Protein 4A6R (pdb70)

Sequence (845 aa):
RVMTRGEGVYLWDSEGNKIIDGMAGLWCVNVGYGRKDFAEAARRQMMEELPFYNTFFKTTHPAVVELSSLLAEVTPAGFDRVFYTNSGSESVDTMIRMVRRYWDVQGKPEKKTLIGRWNGYHGSTIGGASLGGMKYMHDLPIPGMAHIEQPWWYKHGKDDMTPDEFGVVAARWLEEEKILEIGADDKVAAFVGEPIQGAGGVIVPPATYWPEIERICRKYDDVLLVADEVICGFGRTGEWFGHQHFGFQPDLFTAAKGLSSGYLPIGAVFVGKRVAEGLIAGGDFNHGFTYSGHPVCAAVAHANVAALRDEGIVQRVKDDIGPYMQKRWRETFSRFEHVDDVRGVVGMVQAFTLVKNKAKRELFPDFGEIGTLCRDIFFRNNLIMRACGDHIVSAPPLVMTRAEVDEMLAVAERCLEEFEQTLKARGLARVMTRGEGVYLWDSEGNKIIDGMAGLWCVNVGYGRKDFAEAARRQMMEELPFYNTFFKTTHPAVVELSSLLAEVTPAGFDRVVFYTNSGSESVDTMIRRMVVRRYWDVQGKPEKKTLIGRWNGYHGSTIGGASLGGMKYMHLPIPGMAHIEQPWWYKHGKDMTPDEFGVVAARRWLEEKILEIGADKVAAFVGEPIQGAGGVIVPPATYWPEEIERICRKYDVLLVADEVICGFGRTGEWFGHQHFGFQPDLFTAAKGLSSGYLPIGAVFVGKRVAEGLIAGGDFNHGFTYSGHPVCAAVAHANVAALRDEGIVQRVKDDIGPYMQKRWRETFSRFEHVDDVRGVGMVQAFTLVKNKAKRELFPDFGEIGTLCRDIFFRNNLIMRACGDHIVSAPPLVMTRAEVDEMLAVAERCLLEEFEQTLLKARGLA

CATH classification: 3.90.1150.10 (+1 more: 3.40.640.10)

Radius of gyration: 27.61 Å; Cα contacts (8 Å, |Δi|>4): 1985; chains: 2; bounding box: 58×67×81 Å

Secondary structure (DSSP, 8-state):
--EEEEEBTEEEETT--EEEETTHHHHT-TT-B--HHHHHHHHHHHHH-S---TTSSSPPHHHHHHHHHHHHHSPTT--EEEEESSHHHHHHHHHHHHHHHHHHTT-TT--EEEEETT----SSHHHHHHS--TTT---SPSSEEEE----HHHH-TT--HHHHHHHHHHHHHHHHHHH-GGGEEEEEE-SSBTTTT-B---TTHHHHHHHHHHHTT-EEEEE-TTTTTTTTSSSSHHHHHT---SEEEE-GGGGTTSS--EEEEE-HHHHHHHHHH-TTHHHHHH-S-HHHHHHHHHHHHHHHHT-HHHHIIIIIHHHHHHHHHHHHTT-TTEEEEEEETTEEEEEE-SBTTTTBPPSSTTHHHHHHHHHHHHTTEE-EEETTEEEE---TT--HHHHHHHHHHHHHHHHHHHHHHHHTT--/--EEEEEBTEEEETT--EEEETTHHHHT-TT-B--HHHHHHHHHHHHH-S---TTSSS--HHHHHHHHHHHHHSPTT--EEEEESSHHHHHHHHHHHHHHHHHHTT-TT--EEEEETT----SSHHHHHHS--TTT--PPSSEEEE----HHHH-TT--HHHHHHHHHHHHHHHHHHH-GGGEEEEEE-SSBTTTT-BPPPTTHHHHHHHHHHHTT-EEEEE-TTTTTTTTSSSSHHHHHT---SEEEE-GGGGTTSS--EEEEE-HHHHHHHHHH-TTHHHHHH-S-HHHHHHHHHHHHHHHHT-HHHHIIIIIHHHHHHHHHHHHTT-TTEEEEEEETTEEEEEE-SBTTTTBPPSSTTHHHHHHHHHHHHTTEE-EEETTEEEE---TT--HHHHHHHHHHHHHHHHHHHHHHHHTT--

Nearest PDB structures (foldseek):
  4a6r-assembly1_A  TM=1.002E+00  e=8.360E-85  Chromobacterium violaceum
  4a6r-assembly1_B  TM=1.002E+00  e=2.087E-82  Chromobacterium violaceum
  7q9z-assembly1_BBB  TM=1.001E+00  e=1.764E-80  Chromobacterium violaceum ATCC 12472
  4a72-assembly1_A  TM=1.001E+00  e=4.194E-80  Chromobacterium violaceum
  6s4g-assembly1_B  TM=9.818E-01  e=9.917E-78  Chromobacterium violaceum ATCC 12472

InterPro domains:
  IPR005814 Aminotransferase class-III [PF00202] (34-445)
  IPR005814 Aminotransferase class-III [PIRSF000521] (37-448)
  IPR005814 Aminotransferase class-III [cd00610] (10-446)
  IPR015421 Pyridoxal phosphate-dependent transferase, major domain [G3DSA:3.40.640.10] (68-342)
  IPR015422 Pyridoxal phosphate-dependent transferase, small domain [G3DSA:3.90.1150.10] (18-446)
  IPR015424 Pyridoxal phosphate-dependent transferase [SSF53383] (8-448)
  IPR049704 Aminotransferases class-III pyridoxal-phosphate attachment site [PS00600] (256-293)

B-factor: mean 16.24, std 8.75, range [4.4, 64.21]

Organism: Chromobacterium violaceum (strain ATCC 12472 / DSM 30191 / JCM 1249 / CCUG 213 / NBRC 12614 / NCIMB 9131 / NCTC 9757 / MK) (NCBI:txid243365)

Structure (mmCIF, N/CA/C/O backbone):
data_4A6R
#
_entry.id   4A6R
#
_cell.length_a   58.590
_cell.length_b   61.870
_cell.length_c   63.540
_cell.angle_alpha   108.03
_cell.angle_beta   87.31
_cell.angle_gamma   105.16
#
_symmetry.space_group_name_H-M   'P 1'
#
loop_
_entity.id
_entity.type
_entity.pdbx_description
1 polymer 'OMEGA TRANSAMINASE'
2 non-polymer 'POLYACRYLIC ACID'
3 water water
#
loop_
_atom_site.group_PDB
_atom_site.id
_atom_site.type_symbol
_atom_site.label_atom_id
_atom_site.label_alt_id
_atom_site.label_comp_id
_atom_site.label_asym_id
_atom_site.label_entity_id
_atom_site.label_seq_id
_atom_site.pdbx_PDB_ins_code
_atom_site.Cartn_x
_atom_site.Cartn_y
_atom_site.Cartn_z
_atom_site.occupancy
_atom_site.B_iso_or_equiv
_atom_site.auth_seq_id
_atom_site.auth_comp_id
_atom_site.auth_asym_id
_atom_site.auth_atom_id
_atom_site.pdbx_PDB_model_num
ATOM 1 N N . ARG A 1 34 ? 43.007 17.875 -4.250 1.00 35.63 34 ARG A N 1
ATOM 2 C CA . ARG A 1 34 ? 41.621 18.286 -4.465 1.00 34.98 34 ARG A CA 1
ATOM 3 C C . ARG A 1 34 ? 41.039 18.928 -3.207 1.00 34.75 34 ARG A C 1
ATOM 4 O O . ARG A 1 34 ? 40.882 18.274 -2.172 1.00 34.26 34 ARG A O 1
ATOM 12 N N . VAL A 1 35 ? 40.708 20.148 -3.265 1.00 34.46 35 VAL A N 1
ATOM 13 C CA . VAL A 1 35 ? 40.265 20.871 -2.078 1.00 33.91 35 VAL A CA 1
ATOM 14 C C . VAL A 1 35 ? 38.894 21.529 -2.243 1.00 32.42 35 VAL A C 1
ATOM 15 O O . VAL A 1 35 ? 38.499 21.940 -3.334 1.00 32.74 35 VAL A O 1
ATOM 19 N N . MET A 1 36 ? 38.200 21.615 -1.167 1.00 31.85 36 MET A N 1
ATOM 20 C CA . MET A 1 36 ? 36.902 22.267 -1.110 1.00 30.89 36 MET A CA 1
ATOM 21 C C . MET A 1 36 ? 37.084 23.780 -1.073 1.00 30.85 36 MET A C 1
ATOM 22 O O . MET A 1 36 ? 37.902 24.295 -0.311 1.00 30.51 36 MET A O 1
ATOM 27 N N . THR A 1 37 ? 36.307 24.484 -1.888 1.00 30.77 37 THR A N 1
ATOM 28 C CA . THR A 1 37 ? 36.428 25.927 -2.001 1.00 32.40 37 THR A CA 1
ATOM 29 C C . THR A 1 37 ? 35.223 26.681 -1.446 1.00 30.97 37 THR A C 1
ATOM 30 O O . THR A 1 37 ? 35.348 27.801 -0.958 1.00 32.03 37 THR A O 1
ATOM 34 N N . ARG A 1 38 ? 34.051 26.073 -1.509 1.00 29.61 38 ARG A N 1
ATOM 35 C CA . ARG A 1 38 ? 32.845 26.830 -1.277 1.00 29.02 38 ARG A CA 1
ATOM 36 C C . ARG A 1 38 ? 31.673 25.883 -1.090 1.00 25.29 38 ARG A C 1
ATOM 37 O O . ARG A 1 38 ? 31.685 24.783 -1.617 1.00 24.48 38 ARG A O 1
ATOM 45 N N . GLY A 1 39 ? 30.691 26.314 -0.310 1.00 23.53 39 GLY A N 1
ATOM 46 C CA . GLY A 1 39 ? 29.430 25.604 -0.188 1.00 22.07 39 GLY A CA 1
ATOM 47 C C . GLY A 1 39 ? 28.277 26.579 -0.329 1.00 20.99 39 GLY A C 1
ATOM 48 O O . GLY A 1 39 ? 28.344 27.697 0.178 1.00 21.58 39 GLY A O 1
ATOM 49 N N . GLU A 1 40 ? 27.223 26.169 -1.023 1.00 20.31 40 GLU A N 1
ATOM 50 C CA . GLU A 1 40 ? 26.024 26.984 -1.119 1.00 21.63 40 GLU A CA 1
ATOM 51 C C . GLU A 1 40 ? 24.821 26.078 -1.283 1.00 19.60 40 GLU A C 1
ATOM 52 O O . GLU A 1 40 ? 24.802 25.218 -2.163 1.00 20.16 40 GLU A O 1
ATOM 58 N N . GLY A 1 41 ? 23.823 26.275 -0.429 1.00 18.17 41 GLY A N 1
ATOM 59 C CA . GLY A 1 41 ? 22.628 25.456 -0.438 1.00 16.52 41 GLY A CA 1
ATOM 60 C C . GLY A 1 41 ? 22.933 23.994 -0.156 1.00 15.51 41 GLY A C 1
ATOM 61 O O . GLY A 1 41 ? 23.394 23.656 0.923 1.00 15.54 41 GLY A O 1
ATOM 62 N N . VAL A 1 42 ? 22.687 23.132 -1.134 1.00 15.58 42 VAL A N 1
ATOM 63 C CA . VAL A 1 42 ? 22.971 21.714 -0.987 1.00 15.47 42 VAL A CA 1
ATOM 64 C C . VAL A 1 42 ? 24.256 21.281 -1.681 1.00 14.89 42 VAL A C 1
ATOM 65 O O . VAL A 1 42 ? 24.589 20.087 -1.686 1.00 15.38 42 VAL A O 1
ATOM 69 N N . TYR A 1 43 ? 24.987 22.242 -2.238 1.00 15.27 43 TYR A N 1
ATOM 70 C CA . TYR A 1 43 ? 26.158 21.950 -3.051 1.00 15.80 43 TYR A CA 1
ATOM 71 C C . TYR A 1 43 ? 27.482 22.363 -2.403 1.00 16.03 43 TYR A C 1
ATOM 72 O O . TYR A 1 43 ? 27.569 23.367 -1.679 1.00 15.75 43 TYR A O 1
ATOM 81 N N . LEU A 1 44 ? 28.513 21.571 -2.687 1.00 17.41 44 LEU A N 1
ATOM 82 C CA . LEU A 1 44 ? 29.901 21.918 -2.404 1.00 18.95 44 LEU A CA 1
ATOM 83 C C . LEU A 1 44 ? 30.613 22.079 -3.738 1.00 20.45 44 LEU A C 1
ATOM 84 O O . LEU A 1 44 ? 30.211 21.460 -4.726 1.00 20.81 44 LEU A O 1
ATOM 89 N N . TRP A 1 45 ? 31.644 22.920 -3.776 1.00 22.24 45 TRP A N 1
ATOM 90 C CA . TRP A 1 45 ? 32.494 23.033 -4.956 1.00 25.58 45 TRP A CA 1
ATOM 91 C C . TRP A 1 45 ? 33.931 22.781 -4.584 1.00 28.04 45 TRP A C 1
ATOM 92 O O . TRP A 1 45 ? 34.357 23.117 -3.479 1.00 27.81 45 TRP A O 1
ATOM 103 N N . ASP A 1 46 ? 34.678 22.202 -5.519 1.00 31.16 46 ASP A N 1
ATOM 104 C CA . ASP A 1 46 ? 36.096 21.949 -5.311 1.00 33.90 46 ASP A CA 1
ATOM 105 C C . ASP A 1 46 ? 36.962 22.848 -6.195 1.00 35.77 46 ASP A C 1
ATOM 106 O O . ASP A 1 46 ? 36.457 23.630 -7.004 1.00 34.88 46 ASP A O 1
ATOM 111 N N . SER A 1 47 ? 38.272 22.735 -6.016 1.00 38.15 47 SER A N 1
ATOM 112 C CA . SER A 1 47 ? 39.225 23.583 -6.720 1.00 40.57 47 SER A CA 1
ATOM 113 C C . SER A 1 47 ? 39.272 23.288 -8.220 1.00 42.17 47 SER A C 1
ATOM 114 O O . SER A 1 47 ? 39.839 24.067 -8.993 1.00 42.74 47 SER A O 1
ATOM 117 N N . GLU A 1 48 ? 38.682 22.169 -8.633 1.00 43.15 48 GLU A N 1
ATOM 118 C CA . GLU A 1 48 ? 38.651 21.804 -10.048 1.00 43.44 48 GLU A CA 1
ATOM 119 C C . GLU A 1 48 ? 37.344 22.233 -10.719 1.00 41.84 48 GLU A C 1
ATOM 120 O O . GLU A 1 48 ? 37.147 21.997 -11.912 1.00 42.17 48 GLU A O 1
ATOM 126 N N . GLY A 1 49 ? 36.456 22.865 -9.955 1.00 39.75 49 GLY A N 1
ATOM 127 C CA . GLY A 1 49 ? 35.227 23.410 -10.506 1.00 38.12 49 GLY A CA 1
ATOM 128 C C . GLY A 1 49 ? 34.041 22.458 -10.449 1.00 36.40 49 GLY A C 1
ATOM 129 O O . GLY A 1 49 ? 32.940 22.792 -10.889 1.00 36.36 49 GLY A O 1
ATOM 130 N N . ASN A 1 50 ? 34.256 21.268 -9.903 1.00 34.31 50 ASN A N 1
ATOM 131 C CA . ASN A 1 50 ? 33.175 20.299 -9.799 1.00 33.56 50 ASN A CA 1
ATOM 132 C C . ASN A 1 50 ? 32.157 20.691 -8.739 1.00 30.75 50 ASN A C 1
ATOM 133 O O . ASN A 1 50 ? 32.510 21.130 -7.641 1.00 30.86 50 ASN A O 1
ATOM 138 N N . LYS A 1 51 ? 30.890 20.523 -9.089 1.00 28.23 51 LYS A N 1
ATOM 139 C CA . LYS A 1 51 ? 29.787 20.738 -8.169 1.00 25.62 51 LYS A CA 1
ATOM 140 C C . LYS A 1 51 ? 29.409 19.396 -7.569 1.00 22.33 51 LYS A C 1
ATOM 141 O O . LYS A 1 51 ? 29.165 18.427 -8.305 1.00 22.81 51 LYS A O 1
ATOM 147 N N . ILE A 1 52 ? 29.348 19.342 -6.241 1.00 20.22 52 ILE A N 1
ATOM 148 C CA . ILE A 1 52 ? 29.080 18.099 -5.518 1.00 19.25 52 ILE A CA 1
ATOM 149 C C . ILE A 1 52 ? 27.783 18.236 -4.737 1.00 16.80 52 ILE A C 1
ATOM 150 O O . ILE A 1 52 ? 27.572 19.231 -4.056 1.00 16.37 52 ILE A O 1
ATOM 155 N N . ILE A 1 53 ? 26.909 17.243 -4.835 1.00 15.20 53 ILE A N 1
ATOM 156 C CA . ILE A 1 53 ? 25.677 17.251 -4.072 1.00 15.13 53 ILE A CA 1
ATOM 157 C C . ILE A 1 53 ? 25.963 16.671 -2.708 1.00 14.15 53 ILE A C 1
ATOM 158 O O . ILE A 1 53 ? 26.358 15.510 -2.598 1.00 14.21 53 ILE A O 1
ATOM 163 N N . ASP A 1 54 ? 25.787 17.468 -1.661 1.00 13.09 54 ASP A N 1
ATOM 164 C CA . ASP A 1 54 ? 25.988 16.935 -0.319 1.00 12.04 54 ASP A CA 1
ATOM 165 C C . ASP A 1 54 ? 24.708 16.329 0.228 1.00 11.84 54 ASP A C 1
ATOM 166 O O . ASP A 1 54 ? 23.910 16.991 0.924 1.00 12.43 54 ASP A O 1
ATOM 171 N N . GLY A 1 55 ? 24.534 15.053 -0.084 1.00 12.31 55 GLY A N 1
ATOM 172 C CA . GLY A 1 55 ? 23.378 14.306 0.364 1.00 12.23 55 GLY A CA 1
ATOM 173 C C . GLY A 1 55 ? 23.397 13.915 1.830 1.00 9.79 55 GLY A C 1
ATOM 174 O O . GLY A 1 55 ? 22.501 13.186 2.258 1.00 10.73 55 GLY A O 1
ATOM 175 N N . MET A 1 56 ? 24.383 14.399 2.603 1.00 10.32 56 MET A N 1
ATOM 176 C CA . MET A 1 56 ? 24.487 14.092 4.032 1.00 9.92 56 MET A CA 1
ATOM 177 C C . MET A 1 56 ? 24.535 15.345 4.914 1.00 9.47 56 MET A C 1
ATOM 178 O O . MET A 1 56 ? 24.634 15.217 6.146 1.00 10.64 56 MET A O 1
ATOM 183 N N . ALA A 1 57 ? 24.433 16.531 4.308 1.00 11.01 57 ALA A N 1
ATOM 184 C CA . ALA A 1 57 ? 24.437 17.785 5.062 1.00 10.51 57 ALA A CA 1
ATOM 185 C C . ALA A 1 57 ? 25.576 17.820 6.081 1.00 10.44 57 ALA A C 1
ATOM 186 O O . ALA A 1 57 ? 25.361 18.009 7.275 1.00 10.57 57 ALA A O 1
ATOM 188 N N . GLY A 1 58 ? 26.798 17.679 5.593 1.00 11.54 58 GLY A N 1
ATOM 189 C CA . GLY A 1 58 ? 27.954 17.664 6.467 1.00 12.74 58 GLY A CA 1
ATOM 190 C C . GLY A 1 58 ? 27.902 16.404 7.298 1.00 14.02 58 GLY A C 1
ATOM 191 O O . GLY A 1 58 ? 27.847 15.301 6.749 1.00 14.98 58 GLY A O 1
ATOM 192 N N . LEU A 1 59 ? 27.878 16.554 8.619 1.00 14.94 59 LEU A N 1
ATOM 193 C CA . LEU A 1 59 ? 27.709 15.407 9.501 1.00 16.12 59 LEU A CA 1
ATOM 194 C C . LEU A 1 59 ? 26.250 15.315 9.956 1.00 14.31 59 LEU A C 1
ATOM 195 O O . LEU A 1 59 ? 25.946 15.421 11.134 1.00 13.43 59 LEU A O 1
ATOM 200 N N . TRP A 1 60 ? 25.354 15.119 8.991 1.00 13.25 60 TRP A N 1
ATOM 201 C CA . TRP A 1 60 ? 23.921 15.002 9.239 1.00 13.66 60 TRP A CA 1
ATOM 202 C C . TRP A 1 60 ? 23.347 16.259 9.912 1.00 12.99 60 TRP A C 1
ATOM 203 O O . TRP A 1 60 ? 22.331 16.173 10.610 1.00 14.27 60 TRP A O 1
ATOM 214 N N . CYS A 1 61 ? 23.986 17.407 9.752 1.00 11.21 61 CYS A N 1
ATOM 215 C CA . CYS A 1 61 ? 23.682 18.523 10.640 1.00 12.26 61 CYS A CA 1
ATOM 216 C C . CYS A 1 61 ? 23.483 19.880 9.986 1.00 10.96 61 CYS A C 1
ATOM 217 O O . CYS A 1 61 ? 22.987 20.792 10.660 1.00 11.49 61 CYS A O 1
ATOM 220 N N . VAL A 1 62 ? 23.861 20.050 8.716 1.00 10.54 62 VAL A N 1
ATOM 221 C CA . VAL A 1 62 ? 23.787 21.377 8.085 1.00 10.59 62 VAL A CA 1
ATOM 222 C C . VAL A 1 62 ? 22.363 21.557 7.556 1.00 9.48 62 VAL A C 1
ATOM 223 O O . VAL A 1 62 ? 22.096 21.569 6.341 1.00 10.81 62 VAL A O 1
ATOM 227 N N . ASN A 1 63 ? 21.435 21.660 8.497 1.00 10.03 63 ASN A N 1
ATOM 228 C CA . ASN A 1 63 ? 20.029 21.541 8.164 1.00 10.86 63 ASN A CA 1
ATOM 229 C C . ASN A 1 63 ? 19.499 22.713 7.349 1.00 11.65 63 ASN A C 1
ATOM 230 O O . ASN A 1 63 ? 18.634 22.531 6.494 1.00 11.33 63 ASN A O 1
ATOM 235 N N . VAL A 1 64 ? 20.059 23.899 7.562 1.00 12.47 64 VAL A N 1
ATOM 236 C CA . VAL A 1 64 ? 19.639 25.068 6.790 1.00 13.23 64 VAL A CA 1
ATOM 237 C C . VAL A 1 64 ? 20.454 25.249 5.505 1.00 13.80 64 VAL A C 1
ATOM 238 O O . VAL A 1 64 ? 20.245 26.199 4.748 1.00 14.96 64 VAL A O 1
ATOM 242 N N . GLY A 1 65 ? 21.372 24.327 5.244 1.00 12.77 65 GLY A N 1
ATOM 243 C CA . GLY A 1 65 ? 22.214 24.422 4.069 1.00 13.13 65 GLY A CA 1
ATOM 244 C C . GLY A 1 65 ? 23.428 25.317 4.241 1.00 12.76 65 GLY A C 1
ATOM 245 O O . GLY A 1 65 ? 23.607 26.002 5.257 1.00 13.30 65 GLY A O 1
ATOM 246 N N . TYR A 1 66 ? 24.262 25.310 3.212 1.00 12.89 66 TYR A N 1
ATOM 247 C CA . TYR A 1 66 ? 25.499 26.068 3.204 1.00 13.89 66 TYR A CA 1
ATOM 248 C C . TYR A 1 66 ? 25.273 27.495 2.755 1.00 14.80 66 TYR A C 1
ATOM 249 O O . TYR A 1 66 ? 24.281 27.808 2.094 1.00 15.42 66 TYR A O 1
ATOM 258 N N . GLY A 1 67 ? 26.204 28.374 3.118 1.00 15.13 67 GLY A N 1
ATOM 259 C CA . GLY A 1 67 ? 26.201 29.723 2.583 1.00 15.58 67 GLY A CA 1
ATOM 260 C C . GLY A 1 67 ? 25.424 30.763 3.367 1.00 15.16 67 GLY A C 1
ATOM 261 O O . GLY A 1 67 ? 25.095 31.818 2.816 1.00 16.35 67 GLY A O 1
ATOM 262 N N . ARG A 1 68 ? 25.168 30.503 4.652 1.00 14.46 68 ARG A N 1
ATOM 263 C CA . ARG A 1 68 ? 24.428 31.451 5.487 1.00 15.02 68 ARG A CA 1
ATOM 264 C C . ARG A 1 68 ? 25.337 32.581 5.987 1.00 15.88 68 ARG A C 1
ATOM 265 O O . ARG A 1 68 ? 25.840 32.552 7.116 1.00 15.55 68 ARG A O 1
ATOM 273 N N . LYS A 1 69 ? 25.525 33.601 5.157 1.00 17.34 69 LYS A N 1
ATOM 274 C CA . LYS A 1 69 ? 26.385 34.721 5.552 1.00 19.15 69 LYS A CA 1
ATOM 275 C C . LYS A 1 69 ? 25.804 35.485 6.739 1.00 17.63 69 LYS A C 1
ATOM 276 O O . LYS A 1 69 ? 26.544 36.141 7.480 1.00 17.69 69 LYS A O 1
ATOM 282 N N . ASP A 1 70 ? 24.490 35.403 6.920 1.00 15.59 70 ASP A N 1
ATOM 283 C CA . ASP A 1 70 ? 23.852 36.015 8.072 1.00 15.47 70 ASP A CA 1
ATOM 284 C C . ASP A 1 70 ? 24.331 35.404 9.389 1.00 13.62 70 ASP A C 1
ATOM 285 O O . ASP A 1 70 ? 24.381 36.087 10.409 1.00 15.06 70 ASP A O 1
ATOM 290 N N . PHE A 1 71 ? 24.731 34.139 9.371 1.00 12.99 71 PHE A N 1
ATOM 291 C CA . PHE A 1 71 ? 25.230 33.514 10.587 1.00 12.88 71 PHE A CA 1
ATOM 292 C C . PHE A 1 71 ? 26.605 34.084 10.931 1.00 12.20 71 PHE A C 1
ATOM 293 O O . PHE A 1 71 ? 26.931 34.268 12.097 1.00 12.16 71 PHE A O 1
ATOM 301 N N . ALA A 1 72 ? 27.411 34.376 9.914 1.00 12.41 72 ALA A N 1
ATOM 302 C CA . ALA A 1 72 ? 28.712 34.995 10.139 1.00 13.05 72 ALA A CA 1
ATOM 303 C C . ALA A 1 72 ? 28.552 36.366 10.766 1.00 13.72 72 ALA A C 1
ATOM 304 O O . ALA A 1 72 ? 29.346 36.749 11.635 1.00 14.01 72 ALA A O 1
ATOM 306 N N . GLU A 1 73 ? 27.541 37.112 10.319 1.00 14.18 73 GLU A N 1
ATOM 307 C CA . GLU A 1 73 ? 27.280 38.426 10.891 1.00 15.40 73 GLU A CA 1
ATOM 308 C C . GLU A 1 73 ? 26.846 38.308 12.349 1.00 14.92 73 GLU A C 1
ATOM 309 O O . GLU A 1 73 ? 27.246 39.113 13.193 1.00 15.54 73 GLU A O 1
ATOM 315 N N . ALA A 1 74 ? 26.039 37.300 12.651 1.00 14.05 74 ALA A N 1
ATOM 316 C CA . ALA A 1 74 ? 25.604 37.091 14.026 1.00 14.24 74 ALA A CA 1
ATOM 317 C C . ALA A 1 74 ? 26.798 36.776 14.923 1.00 13.70 74 ALA A C 1
ATOM 318 O O . ALA A 1 74 ? 26.899 37.277 16.043 1.00 14.14 74 ALA A O 1
ATOM 320 N N . ALA A 1 75 ? 27.712 35.952 14.429 1.00 12.83 75 ALA A N 1
ATOM 321 C CA . ALA A 1 75 ? 28.901 35.615 15.208 1.00 12.25 75 ALA A CA 1
ATOM 322 C C . ALA A 1 75 ? 29.795 36.826 15.389 1.00 12.46 75 ALA A C 1
ATOM 323 O O . ALA A 1 75 ? 30.290 37.092 16.483 1.00 13.11 75 ALA A O 1
ATOM 325 N N . ARG A 1 76 ? 29.995 37.559 14.312 1.00 13.69 76 ARG A N 1
ATOM 326 C CA . ARG A 1 76 ? 30.825 38.758 14.343 1.00 14.29 76 ARG A CA 1
ATOM 327 C C . ARG A 1 76 ? 30.291 39.750 15.368 1.00 13.93 76 ARG A C 1
ATOM 328 O O . ARG A 1 76 ? 31.037 40.274 16.193 1.00 14.22 76 ARG A O 1
ATOM 336 N N . ARG A 1 77 ? 28.997 40.017 15.303 1.00 14.04 77 ARG A N 1
ATOM 337 C CA . ARG A 1 77 ? 28.375 40.988 16.184 1.00 16.09 77 ARG A CA 1
ATOM 338 C C . ARG A 1 77 ? 28.521 40.560 17.640 1.00 15.57 77 ARG A C 1
ATOM 339 O O . ARG A 1 77 ? 28.904 41.354 18.491 1.00 15.52 77 ARG A O 1
ATOM 347 N N . GLN A 1 78 ? 28.241 39.300 17.933 1.00 14.49 78 GLN A N 1
ATOM 348 C CA . GLN A 1 78 ? 28.300 38.843 19.310 1.00 13.60 78 GLN A CA 1
ATOM 349 C C . GLN A 1 78 ? 29.728 38.862 19.812 1.00 13.81 78 GLN A C 1
ATOM 350 O O . GLN A 1 78 ? 29.974 39.171 20.970 1.00 13.28 78 GLN A O 1
ATOM 356 N N . MET A 1 79 ? 30.689 38.546 18.954 1.00 15.38 79 MET A N 1
ATOM 357 C CA A MET A 1 79 ? 32.077 38.518 19.397 0.52 16.81 79 MET A CA 1
ATOM 358 C CA B MET A 1 79 ? 32.073 38.509 19.414 0.48 15.24 79 MET A CA 1
ATOM 359 C C . MET A 1 79 ? 32.647 39.909 19.606 1.00 16.93 79 MET A C 1
ATOM 360 O O . MET A 1 79 ? 33.480 40.098 20.460 1.00 17.46 79 MET A O 1
ATOM 369 N N . GLU A 1 80 ? 32.199 40.885 18.815 1.00 17.33 80 GLU A N 1
ATOM 370 C CA . GLU A 1 80 ? 32.659 42.253 18.999 1.00 20.04 80 GLU A CA 1
ATOM 371 C C . GLU A 1 80 ? 32.029 42.844 20.242 1.00 19.88 80 GLU A C 1
ATOM 372 O O . GLU A 1 80 ? 32.675 43.583 20.979 1.00 20.45 80 GLU A O 1
ATOM 378 N N . GLU A 1 81 ? 30.768 42.513 20.484 1.00 19.84 81 GLU A N 1
ATOM 379 C CA . GLU A 1 81 ? 30.019 43.169 21.542 1.00 21.65 81 GLU A CA 1
ATOM 380 C C . GLU A 1 81 ? 30.293 42.553 22.906 1.00 20.82 81 GLU A C 1
ATOM 381 O O . GLU A 1 81 ? 30.613 43.272 23.852 1.00 21.94 81 GLU A O 1
ATOM 387 N N . LEU A 1 82 ? 30.143 41.231 23.001 1.00 18.82 82 LEU A N 1
ATOM 388 C CA . LEU A 1 82 ? 30.147 40.551 24.295 1.00 18.27 82 LEU A CA 1
ATOM 389 C C . LEU A 1 82 ? 30.287 39.035 24.159 1.00 15.75 82 LEU A C 1
ATOM 390 O O . LEU A 1 82 ? 29.296 38.306 24.250 1.00 15.11 82 LEU A O 1
ATOM 395 N N . PRO A 1 83 ? 31.518 38.543 23.940 1.00 14.99 83 PRO A N 1
ATOM 396 C CA . PRO A 1 83 ? 31.664 37.096 23.745 1.00 14.40 83 PRO A CA 1
ATOM 397 C C . PRO A 1 83 ? 31.774 36.295 25.038 1.00 14.97 83 PRO A C 1
ATOM 398 O O . PRO A 1 83 ? 31.844 35.062 24.980 1.00 16.41 83 PRO A O 1
ATOM 402 N N . PHE A 1 84 ? 31.781 36.980 26.172 1.00 14.55 84 PHE A N 1
ATOM 403 C CA . PHE A 1 84 ? 31.940 36.337 27.460 1.00 15.55 84 PHE A CA 1
ATOM 404 C C . PHE A 1 84 ? 30.824 36.772 28.373 1.00 19.32 84 PHE A C 1
ATOM 405 O O . PHE A 1 84 ? 30.208 37.827 28.184 1.00 20.71 84 PHE A O 1
ATOM 413 N N . TYR A 1 85 ? 30.576 35.956 29.378 1.00 20.75 85 TYR A N 1
ATOM 414 C CA . TYR A 1 85 ? 29.859 36.433 30.543 1.00 23.43 85 TYR A CA 1
ATOM 415 C C . TYR A 1 85 ? 30.680 35.959 31.737 1.00 24.26 85 TYR A C 1
ATOM 416 O O . TYR A 1 85 ? 31.707 35.277 31.592 1.00 26.73 85 TYR A O 1
ATOM 425 N N . ASN A 1 86 ? 30.311 36.396 32.917 1.00 21.96 86 ASN A N 1
ATOM 426 C CA . ASN A 1 86 ? 31.108 36.064 34.071 1.00 19.07 86 ASN A CA 1
ATOM 427 C C . ASN A 1 86 ? 30.182 35.704 35.201 1.00 18.92 86 ASN A C 1
ATOM 428 O O . ASN A 1 86 ? 29.141 36.349 35.382 1.00 18.67 86 ASN A O 1
ATOM 433 N N . THR A 1 87 ? 30.562 34.684 35.963 1.00 20.03 87 THR A N 1
ATOM 434 C CA . THR A 1 87 ? 29.735 34.241 37.080 1.00 22.26 87 THR A CA 1
ATOM 435 C C . THR A 1 87 ? 29.732 35.244 38.228 1.00 21.49 87 THR A C 1
ATOM 436 O O . THR A 1 87 ? 28.927 35.118 39.149 1.00 23.28 87 THR A O 1
ATOM 440 N N . PHE A 1 88 ? 30.623 36.231 38.174 1.00 19.09 88 PHE A N 1
ATOM 441 C CA . PHE A 1 88 ? 30.549 37.373 39.078 1.00 18.64 88 PHE A CA 1
ATOM 442 C C . PHE A 1 88 ? 29.128 37.940 39.069 1.00 19.76 88 PHE A C 1
ATOM 443 O O . PHE A 1 88 ? 28.608 38.371 40.098 1.00 21.06 88 PHE A O 1
ATOM 451 N N . PHE A 1 89 ? 28.497 37.899 37.900 1.00 20.78 89 PHE A N 1
ATOM 452 C CA . PHE A 1 89 ? 27.129 38.338 37.751 1.00 23.59 89 PHE A CA 1
ATOM 453 C C . PHE A 1 89 ? 26.170 37.178 38.039 1.00 26.53 89 PHE A C 1
ATOM 454 O O . PHE A 1 89 ? 26.484 36.018 37.786 1.00 27.92 89 PHE A O 1
ATOM 462 N N . LYS A 1 90 ? 25.017 37.491 38.610 1.00 29.89 90 LYS A N 1
ATOM 463 C CA . LYS A 1 90 ? 24.038 36.469 38.944 1.00 33.20 90 LYS A CA 1
ATOM 464 C C . LYS A 1 90 ? 23.086 36.261 37.775 1.00 33.41 90 LYS A C 1
ATOM 465 O O . LYS A 1 90 ? 22.132 35.499 37.873 1.00 34.92 90 LYS A O 1
ATOM 471 N N . THR A 1 91 ? 23.364 36.946 36.670 1.00 32.86 91 THR A N 1
ATOM 472 C CA . THR A 1 91 ? 22.501 36.936 35.494 1.00 33.19 91 THR A CA 1
ATOM 473 C C . THR A 1 91 ? 23.062 36.033 34.386 1.00 32.24 91 THR A C 1
ATOM 474 O O . THR A 1 91 ? 24.249 35.729 34.358 1.00 32.69 91 THR A O 1
ATOM 478 N N . THR A 1 92 ? 22.190 35.599 33.480 1.00 30.89 92 THR A N 1
ATOM 479 C CA . THR A 1 92 ? 22.598 34.807 32.317 1.00 29.05 92 THR A CA 1
ATOM 480 C C . THR A 1 92 ? 22.916 35.750 31.151 1.00 25.67 92 THR A C 1
ATOM 481 O O . THR A 1 92 ? 22.277 36.790 31.001 1.00 25.87 92 THR A O 1
ATOM 485 N N . HIS A 1 93 ? 23.903 35.397 30.325 1.00 21.41 93 HIS A N 1
ATOM 486 C CA . HIS A 1 93 ? 24.245 36.207 29.160 1.00 18.91 93 HIS A CA 1
ATOM 487 C C . HIS A 1 93 ? 22.991 36.359 28.295 1.00 18.90 93 HIS A C 1
ATOM 488 O O . HIS A 1 93 ? 22.290 35.393 28.064 1.00 17.68 93 HIS A O 1
ATOM 495 N N . PRO A 1 94 ? 22.684 37.584 27.844 1.00 19.15 94 PRO A N 1
ATOM 496 C CA . PRO A 1 94 ? 21.443 37.816 27.089 1.00 19.36 94 PRO A CA 1
ATOM 497 C C . PRO A 1 94 ? 21.289 36.997 25.802 1.00 16.92 94 PRO A C 1
ATOM 498 O O . PRO A 1 94 ? 20.166 36.686 25.439 1.00 17.03 94 PRO A O 1
ATOM 502 N N . ALA A 1 95 ? 22.370 36.725 25.085 1.00 15.69 95 ALA A N 1
ATOM 503 C CA . ALA A 1 95 ? 22.311 35.845 23.920 1.00 15.87 95 ALA A CA 1
ATOM 504 C C . ALA A 1 95 ? 21.830 34.438 24.266 1.00 14.42 95 ALA A C 1
ATOM 505 O O . ALA A 1 95 ? 21.127 33.802 23.476 1.00 14.38 95 ALA A O 1
ATOM 507 N N . VAL A 1 96 ? 22.227 33.938 25.431 1.00 14.67 96 VAL A N 1
ATOM 508 C CA . VAL A 1 96 ? 21.821 32.610 25.870 1.00 14.04 96 VAL A CA 1
ATOM 509 C C . VAL A 1 96 ? 20.367 32.651 26.333 1.00 13.45 96 VAL A C 1
ATOM 510 O O . VAL A 1 96 ? 19.584 31.763 26.019 1.00 13.86 96 VAL A O 1
ATOM 514 N N . VAL A 1 97 ? 19.991 33.715 27.039 1.00 14.39 97 VAL A N 1
ATOM 515 C CA . VAL A 1 97 ? 18.592 33.890 27.413 1.00 15.32 97 VAL A CA 1
ATOM 516 C C . VAL A 1 97 ? 17.699 33.881 26.168 1.00 14.88 97 VAL A C 1
ATOM 517 O O . VAL A 1 97 ? 16.649 33.211 26.139 1.00 14.99 97 VAL A O 1
ATOM 521 N N . GLU A 1 98 ? 18.114 34.629 25.143 1.00 14.27 98 GLU A N 1
ATOM 522 C CA . GLU A 1 98 ? 17.357 34.720 23.895 1.00 15.81 98 GLU A CA 1
ATOM 523 C C . GLU A 1 98 ? 17.243 33.351 23.235 1.00 13.41 98 GLU A C 1
ATOM 524 O O . GLU A 1 98 ? 16.167 32.958 22.781 1.00 13.49 98 GLU A O 1
ATOM 530 N N . LEU A 1 99 ? 18.348 32.612 23.185 1.00 12.31 99 LEU A N 1
ATOM 531 C CA . LEU A 1 99 ? 18.330 31.288 22.585 1.00 12.31 99 LEU A CA 1
ATOM 532 C C . LEU A 1 99 ? 17.388 30.366 23.344 1.00 11.80 99 LEU A C 1
ATOM 533 O O . LEU A 1 99 ? 16.571 29.661 22.747 1.00 12.01 99 LEU A O 1
ATOM 538 N N . SER A 1 100 ? 17.477 30.380 24.665 1.00 11.67 100 SER A N 1
ATOM 539 C CA . SER A 1 100 ? 16.656 29.477 25.456 1.00 12.03 100 SER A CA 1
ATOM 540 C C . SER A 1 100 ? 15.172 29.792 25.296 1.00 11.86 100 SER A C 1
ATOM 541 O O . SER A 1 100 ? 14.347 28.895 25.221 1.00 12.79 100 SER A O 1
ATOM 544 N N . SER A 1 101 ? 14.837 31.072 25.254 1.00 12.48 101 SER A N 1
ATOM 545 C CA . SER A 1 101 ? 13.455 31.512 25.089 1.00 13.93 101 SER A CA 1
ATOM 546 C C . SER A 1 101 ? 12.882 31.042 23.746 1.00 13.69 101 SER A C 1
ATOM 547 O O . SER A 1 101 ? 11.742 30.578 23.667 1.00 13.90 101 SER A O 1
ATOM 550 N N . LEU A 1 102 ? 13.684 31.136 22.694 1.00 13.20 102 LEU A N 1
ATOM 551 C CA . LEU A 1 102 ? 13.246 30.683 21.378 1.00 12.62 102 LEU A CA 1
ATOM 552 C C . LEU A 1 102 ? 13.127 29.162 21.351 1.00 12.13 102 LEU A C 1
ATOM 553 O O . LEU A 1 102 ? 12.160 28.601 20.828 1.00 12.71 102 LEU A O 1
ATOM 558 N N . LEU A 1 103 ? 14.123 28.484 21.901 1.00 11.04 103 LEU A N 1
ATOM 559 C CA . LEU A 1 103 ? 14.068 27.024 21.953 1.00 11.40 103 LEU A CA 1
ATOM 560 C C . LEU A 1 103 ? 12.812 26.528 22.644 1.00 11.72 103 LEU A C 1
ATOM 561 O O . LEU A 1 103 ? 12.190 25.562 22.186 1.00 12.41 103 LEU A O 1
ATOM 566 N N . ALA A 1 104 ? 12.427 27.191 23.728 1.00 11.86 104 ALA A N 1
ATOM 567 C CA . ALA A 1 104 ? 11.241 26.784 24.465 1.00 12.96 104 ALA A CA 1
ATOM 568 C C . ALA A 1 104 ? 10.001 26.794 23.576 1.00 13.66 104 ALA A C 1
ATOM 569 O O . ALA A 1 104 ? 9.107 25.962 23.743 1.00 13.80 104 ALA A O 1
ATOM 571 N N . GLU A 1 105 ? 9.951 27.735 22.637 1.00 13.30 105 GLU A N 1
ATOM 572 C CA . GLU A 1 105 ? 8.829 27.857 21.703 1.00 15.99 105 GLU A CA 1
ATOM 573 C C . GLU A 1 105 ? 8.754 26.708 20.698 1.00 16.35 105 GLU A C 1
ATOM 574 O O . GLU A 1 105 ? 7.668 26.427 20.181 1.00 18.07 105 GLU A O 1
ATOM 580 N N . VAL A 1 106 ? 9.882 26.055 20.413 1.00 16.45 106 VAL A N 1
ATOM 581 C CA . VAL A 1 106 ? 9.914 24.980 19.409 1.00 16.71 106 VAL A CA 1
ATOM 582 C C . VAL A 1 106 ? 10.113 23.569 19.978 1.00 16.25 106 VAL A C 1
ATOM 583 O O . VAL A 1 106 ? 9.837 22.571 19.305 1.00 18.26 106 VAL A O 1
ATOM 587 N N . THR A 1 107 ? 10.583 23.466 21.203 1.00 15.28 107 THR A N 1
ATOM 588 C CA . THR A 1 107 ? 10.658 22.167 21.832 1.00 14.11 107 THR A CA 1
ATOM 589 C C . THR A 1 107 ? 9.284 21.810 22.387 1.00 14.56 107 THR A C 1
ATOM 590 O O . THR A 1 107 ? 8.448 22.688 22.617 1.00 14.80 107 THR A O 1
ATOM 594 N N . PRO A 1 108 ? 9.048 20.518 22.627 1.00 14.59 108 PRO A N 1
ATOM 595 C CA . PRO A 1 108 ? 7.817 20.081 23.284 1.00 15.26 108 PRO A CA 1
ATOM 596 C C . PRO A 1 108 ? 7.617 20.720 24.659 1.00 13.86 108 PRO A C 1
ATOM 597 O O . PRO A 1 108 ? 8.546 21.292 25.247 1.00 13.12 108 PRO A O 1
ATOM 601 N N . ALA A 1 109 ? 6.398 20.633 25.169 1.00 15.05 109 ALA A N 1
ATOM 602 C CA . ALA A 1 109 ? 6.090 21.135 26.497 1.00 15.99 109 ALA A CA 1
ATOM 603 C C . ALA A 1 109 ? 6.966 20.491 27.559 1.00 15.56 109 ALA A C 1
ATOM 604 O O . ALA A 1 109 ? 7.275 19.301 27.487 1.00 15.25 109 ALA A O 1
ATOM 606 N N . GLY A 1 110 ? 7.379 21.296 28.534 1.00 14.96 110 GLY A N 1
ATOM 607 C CA . GLY A 1 110 ? 8.031 20.801 29.736 1.00 15.90 110 GLY A CA 1
ATOM 608 C C . GLY A 1 110 ? 9.549 20.848 29.750 1.00 15.11 110 GLY A C 1
ATOM 609 O O . GLY A 1 110 ? 10.159 20.402 30.720 1.00 14.76 110 GLY A O 1
ATOM 610 N N . PHE A 1 111 ? 10.158 21.378 28.691 1.00 14.92 111 PHE A N 1
ATOM 611 C CA . PHE A 1 111 ? 11.620 21.339 28.535 1.00 15.54 111 PHE A CA 1
ATOM 612 C C . PHE A 1 111 ? 12.320 22.691 28.677 1.00 17.68 111 PHE A C 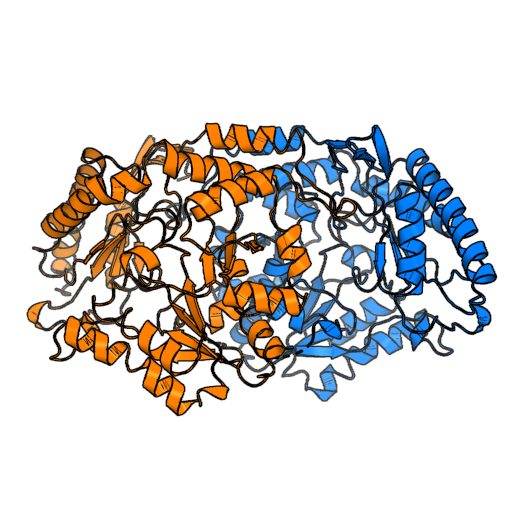1
ATOM 613 O O . PHE A 1 111 ? 13.351 22.957 28.031 1.00 18.34 111 PHE A O 1
ATOM 621 N N . ASP A 1 112 ? 11.789 23.537 29.540 1.00 19.09 112 ASP A N 1
ATOM 622 C CA . ASP A 1 112 ? 12.364 24.866 29.701 1.00 20.23 112 ASP A CA 1
ATOM 623 C C . ASP A 1 112 ? 13.801 24.816 30.241 1.00 21.08 112 ASP A C 1
ATOM 624 O O . ASP A 1 112 ? 14.589 25.719 29.945 1.00 23.04 112 ASP A O 1
ATOM 629 N N . ARG A 1 113 ? 14.168 23.769 30.997 1.00 19.27 113 ARG A N 1
ATOM 630 C CA . ARG A 1 113 ? 15.525 23.699 31.552 1.00 17.24 113 ARG A CA 1
ATOM 631 C C . ARG A 1 113 ? 16.493 23.091 30.541 1.00 13.17 113 ARG A C 1
ATOM 632 O O . ARG A 1 113 ? 16.345 21.944 30.141 1.00 13.08 113 ARG A O 1
ATOM 640 N N . VAL A 1 114 ? 17.474 23.875 30.119 1.00 12.85 114 VAL A N 1
ATOM 641 C CA . VAL A 1 114 ? 18.435 23.452 29.128 1.00 12.83 114 VAL A CA 1
ATOM 642 C C . VAL A 1 114 ? 19.841 23.619 29.684 1.00 11.79 114 VAL A C 1
ATOM 643 O O . VAL A 1 114 ? 20.168 24.630 30.304 1.00 13.79 114 VAL A O 1
ATOM 647 N N . PHE A 1 115 ? 20.675 22.614 29.465 1.00 9.98 115 PHE A N 1
ATOM 648 C CA . PHE A 1 115 ? 22.067 22.625 29.897 1.00 9.37 115 PHE A CA 1
ATOM 649 C C . PHE A 1 115 ? 22.885 22.577 28.619 1.00 8.39 115 PHE A C 1
ATOM 650 O O . PHE A 1 115 ? 22.873 21.575 27.902 1.00 9.44 115 PHE A O 1
ATOM 658 N N . TYR A 1 116 ? 23.548 23.670 28.274 1.00 7.76 116 TYR A N 1
ATOM 659 C CA . TYR A 1 116 ? 24.317 23.733 27.030 1.00 7.80 116 TYR A CA 1
ATOM 660 C C . TYR A 1 116 ? 25.678 23.079 27.182 1.00 8.96 116 TYR A C 1
ATOM 661 O O . TYR A 1 116 ? 26.305 23.167 28.232 1.00 10.50 116 TYR A O 1
ATOM 670 N N . THR A 1 117 ? 26.138 22.488 26.093 1.00 8.14 117 THR A N 1
ATOM 671 C CA . THR A 1 117 ? 27.453 21.871 26.011 1.00 9.00 117 THR A CA 1
ATOM 672 C C . THR A 1 117 ? 28.123 22.312 24.711 1.00 8.95 117 THR A C 1
ATOM 673 O O . THR A 1 117 ? 27.562 23.113 23.946 1.00 8.53 117 THR A O 1
ATOM 677 N N . ASN A 1 118 ? 29.316 21.789 24.446 1.00 9.61 118 ASN A N 1
ATOM 678 C CA . ASN A 1 118 ? 29.976 22.099 23.185 1.00 10.06 118 ASN A CA 1
ATOM 679 C C . ASN A 1 118 ? 29.774 21.082 22.082 1.00 10.05 118 ASN A C 1
ATOM 680 O O . ASN A 1 118 ? 30.196 21.329 20.956 1.00 11.85 118 ASN A O 1
ATOM 685 N N . SER A 1 119 ? 29.119 19.965 22.374 1.00 10.08 119 SER A N 1
ATOM 686 C CA . SER A 1 119 ? 28.951 18.924 21.375 1.00 9.33 119 SER A CA 1
ATOM 687 C C . SER A 1 119 ? 27.913 17.904 21.791 1.00 8.55 119 SER A C 1
ATOM 688 O O . SER A 1 119 ? 27.592 17.772 22.963 1.00 9.21 119 SER A O 1
ATOM 691 N N . GLY A 1 120 ? 27.450 17.120 20.829 1.00 8.60 120 GLY A N 1
ATOM 692 C CA . GLY A 1 120 ? 26.553 16.029 21.134 1.00 8.63 120 GLY A CA 1
ATOM 693 C C . GLY A 1 120 ? 27.205 15.005 22.043 1.00 8.79 120 GLY A C 1
ATOM 694 O O . GLY A 1 120 ? 26.534 14.434 22.891 1.00 9.73 120 GLY A O 1
ATOM 695 N N . SER A 1 121 ? 28.506 14.769 21.890 1.00 8.76 121 SER A N 1
ATOM 696 C CA . SER A 1 121 ? 29.191 13.805 22.750 1.00 9.50 121 SER A CA 1
ATOM 697 C C . SER A 1 121 ? 29.184 14.270 24.202 1.00 8.93 121 SER A C 1
ATOM 698 O O . SER A 1 121 ? 28.931 13.482 25.117 1.00 9.63 121 SER A O 1
ATOM 701 N N . GLU A 1 122 ? 29.463 15.550 24.415 1.00 8.49 122 GLU A N 1
ATOM 702 C CA . GLU A 1 122 ? 29.382 16.124 25.747 1.00 8.29 122 GLU A CA 1
ATOM 703 C C . GLU A 1 122 ? 27.947 16.091 26.299 1.00 8.09 122 GLU A C 1
ATOM 704 O O . GLU A 1 122 ? 27.742 15.876 27.494 1.00 8.88 122 GLU A O 1
ATOM 710 N N . SER A 1 123 ? 26.953 16.324 25.446 1.00 8.02 123 SER A N 1
ATOM 711 C CA . SER A 1 123 ? 25.561 16.239 25.880 1.00 8.38 123 SER A CA 1
ATOM 712 C C . SER A 1 123 ? 25.216 14.849 26.409 1.00 7.47 123 SER A C 1
ATOM 713 O O . SER A 1 123 ? 24.584 14.724 27.451 1.00 7.92 123 SER A O 1
ATOM 716 N N . VAL A 1 124 ? 25.644 13.818 25.698 1.00 6.91 124 VAL A N 1
ATOM 717 C CA . VAL A 1 124 ? 25.365 12.456 26.125 1.00 7.64 124 VAL A CA 1
ATOM 718 C C . VAL A 1 124 ? 26.057 12.188 27.474 1.00 7.21 124 VAL A C 1
ATOM 719 O O . VAL A 1 124 ? 25.472 11.623 28.405 1.00 7.18 124 VAL A O 1
ATOM 723 N N . ASP A 1 125 ? 27.308 12.606 27.577 1.00 7.14 125 ASP A N 1
ATOM 724 C CA . ASP A 1 125 ? 28.056 12.388 28.801 1.00 7.92 125 ASP A CA 1
ATOM 725 C C . ASP A 1 125 ? 27.378 13.067 29.994 1.00 7.62 125 ASP A C 1
ATOM 726 O O . ASP A 1 125 ? 27.223 12.477 31.065 1.00 9.15 125 ASP A O 1
ATOM 731 N N . THR A 1 126 ? 26.943 14.308 29.797 1.00 7.36 126 THR A N 1
ATOM 732 C CA . THR A 1 126 ? 26.263 15.057 30.838 1.00 7.59 126 THR A CA 1
ATOM 733 C C . THR A 1 126 ? 24.937 14.384 31.196 1.00 6.85 126 THR A C 1
ATOM 734 O O . THR A 1 126 ? 24.572 14.265 32.356 1.00 7.30 126 THR A O 1
ATOM 738 N N . MET A 1 127 ? 24.210 13.927 30.183 1.00 6.90 127 MET A N 1
ATOM 739 C CA . MET A 1 127 ? 22.945 13.247 30.411 1.00 7.36 127 MET A CA 1
ATOM 740 C C . MET A 1 127 ? 23.127 12.011 31.288 1.00 7.79 127 MET A C 1
ATOM 741 O O . MET A 1 127 ? 22.311 11.737 32.172 1.00 7.54 127 MET A O 1
ATOM 746 N N . ILE A 1 128 ? 24.197 11.267 31.051 1.00 7.93 128 ILE A N 1
ATOM 747 C CA . ILE A 1 128 ? 24.452 10.073 31.863 1.00 7.81 128 ILE A CA 1
ATOM 748 C C . ILE A 1 128 ? 24.619 10.464 33.335 1.00 7.84 128 ILE A C 1
ATOM 749 O O . ILE A 1 128 ? 24.036 9.844 34.237 1.00 8.54 128 ILE A O 1
ATOM 754 N N . ARG A 1 129 ? 25.417 11.498 33.571 1.00 8.32 129 ARG A N 1
ATOM 755 C CA . ARG A 1 129 ? 25.620 11.968 34.929 1.00 9.42 129 ARG A CA 1
ATOM 756 C C . ARG A 1 129 ? 24.306 12.479 35.542 1.00 9.72 129 ARG A C 1
ATOM 757 O O . ARG A 1 129 ? 24.036 12.242 36.722 1.00 11.33 129 ARG A O 1
ATOM 765 N N . MET A 1 130 ? 23.491 13.170 34.748 1.00 9.34 130 MET A N 1
ATOM 766 C CA . MET A 1 130 ? 22.206 13.687 35.230 1.00 8.57 130 MET A CA 1
ATOM 767 C C . MET A 1 130 ? 21.244 12.591 35.630 1.00 8.51 130 MET A C 1
ATOM 768 O O . MET A 1 130 ? 20.593 12.662 36.665 1.00 9.42 130 MET A O 1
ATOM 773 N N . VAL A 1 131 ? 21.152 11.569 34.799 1.00 8.58 131 VAL A N 1
ATOM 774 C CA . VAL A 1 131 ? 20.259 10.476 35.093 1.00 9.05 131 VAL A CA 1
ATOM 775 C C . VAL A 1 131 ? 20.650 9.807 36.423 1.00 8.62 131 VAL A C 1
ATOM 776 O O . VAL A 1 131 ? 19.800 9.482 37.251 1.00 9.73 131 VAL A O 1
ATOM 780 N N . ARG A 1 132 ? 21.945 9.574 36.616 1.00 8.08 132 ARG A N 1
ATOM 781 C CA . ARG A 1 132 ? 22.402 8.916 37.823 1.00 9.02 132 ARG A CA 1
ATOM 782 C C . ARG A 1 132 ? 22.185 9.809 39.061 1.00 9.78 132 ARG A C 1
ATOM 783 O O . ARG A 1 132 ? 21.742 9.345 40.107 1.00 11.11 132 ARG A O 1
ATOM 791 N N . ARG A 1 133 ? 22.464 11.096 38.930 1.00 10.17 133 ARG A N 1
ATOM 792 C CA . ARG A 1 133 ? 22.289 12.020 40.039 1.00 11.29 133 ARG A CA 1
ATOM 793 C C . ARG A 1 133 ? 20.807 12.160 40.389 1.00 10.23 133 ARG A C 1
ATOM 794 O O . ARG A 1 133 ? 20.459 12.267 41.553 1.00 10.48 133 ARG A O 1
ATOM 802 N N . TYR A 1 134 ? 19.932 12.146 39.391 1.00 9.65 134 TYR A N 1
ATOM 803 C CA . TYR A 1 134 ? 18.499 12.226 39.654 1.00 9.57 134 TYR A CA 1
ATOM 804 C C . TYR A 1 134 ? 18.077 11.134 40.626 1.00 9.44 134 TYR A C 1
ATOM 805 O O . TYR A 1 134 ? 17.366 11.404 41.608 1.00 10.49 134 TYR A O 1
ATOM 814 N N . TRP A 1 135 ? 18.513 9.900 40.370 1.00 9.62 135 TRP A N 1
ATOM 815 C CA . TRP A 1 135 ? 18.121 8.801 41.240 1.00 9.84 135 TRP A CA 1
ATOM 816 C C . TRP A 1 135 ? 18.754 8.888 42.618 1.00 10.30 135 TRP A C 1
ATOM 817 O O . TRP A 1 135 ? 18.119 8.521 43.598 1.00 11.23 135 TRP A O 1
ATOM 828 N N . ASP A 1 136 ? 19.972 9.404 42.705 1.00 11.75 136 ASP A N 1
ATOM 829 C CA . ASP A 1 136 ? 20.569 9.702 44.002 1.00 13.68 136 ASP A CA 1
ATOM 830 C C . ASP A 1 136 ? 19.664 10.639 44.815 1.00 13.39 136 ASP A C 1
ATOM 831 O O . ASP A 1 136 ? 19.414 10.417 46.009 1.00 14.91 136 ASP A O 1
ATOM 836 N N . VAL A 1 137 ? 19.193 11.701 44.175 1.00 13.91 137 VAL A N 1
ATOM 837 C CA . VAL A 1 137 ? 18.380 12.706 44.864 1.00 15.35 137 VAL A CA 1
ATOM 838 C C . VAL A 1 137 ? 17.072 12.082 45.345 1.00 16.15 137 VAL A C 1
ATOM 839 O O . VAL A 1 137 ? 16.542 12.445 46.413 1.00 16.96 137 VAL A O 1
ATOM 843 N N . GLN A 1 138 ? 16.564 11.133 44.562 1.00 16.71 138 GLN A N 1
ATOM 844 C CA . GLN A 1 138 ? 15.335 10.425 44.910 1.00 16.65 138 GLN A CA 1
ATOM 845 C C . GLN A 1 138 ? 15.535 9.399 46.016 1.00 17.95 138 GLN A C 1
ATOM 846 O O . GLN A 1 138 ? 14.578 8.737 46.418 1.00 20.16 138 GLN A O 1
ATOM 852 N N . GLY A 1 139 ? 16.765 9.226 46.491 1.00 16.75 139 GLY A N 1
ATOM 853 C CA . GLY A 1 139 ? 17.032 8.230 47.520 1.00 17.50 139 GLY A CA 1
ATOM 854 C C . GLY A 1 139 ? 17.119 6.808 46.982 1.00 18.90 139 GLY A C 1
ATOM 855 O O . GLY A 1 139 ? 16.884 5.838 47.704 1.00 20.19 139 GLY A O 1
ATOM 856 N N . LYS A 1 140 ? 17.459 6.686 45.706 1.00 18.66 140 LYS A N 1
ATOM 857 C CA . LYS A 1 140 ? 17.636 5.387 45.082 1.00 19.01 140 LYS A CA 1
ATOM 858 C C . LYS A 1 140 ? 19.019 5.289 44.430 1.00 17.87 140 LYS A C 1
ATOM 859 O O . LYS A 1 140 ? 19.141 5.214 43.207 1.00 17.05 140 LYS A O 1
ATOM 865 N N . PRO A 1 141 ? 20.071 5.262 45.253 1.00 18.09 141 PRO A N 1
ATOM 866 C CA . PRO A 1 141 ? 21.460 5.237 44.773 1.00 18.28 141 PRO A CA 1
ATOM 867 C C . PRO A 1 141 ? 21.835 3.981 43.987 1.00 17.99 141 PRO A C 1
ATOM 868 O O . PRO A 1 141 ? 22.860 4.000 43.330 1.00 19.08 141 PRO A O 1
ATOM 872 N N . GLU A 1 142 ? 21.036 2.923 44.061 1.00 17.63 142 GLU A N 1
ATOM 873 C CA . GLU A 1 142 ? 21.304 1.706 43.297 1.00 17.74 142 GLU A CA 1
ATOM 874 C C . GLU A 1 142 ? 20.872 1.781 41.849 1.00 14.83 142 GLU A C 1
ATOM 875 O O . GLU A 1 142 ? 21.273 0.952 41.040 1.00 14.17 142 GLU A O 1
ATOM 881 N N . LYS A 1 143 ? 20.021 2.748 41.540 1.00 13.44 143 LYS A N 1
ATOM 882 C CA . LYS A 1 143 ? 19.392 2.844 40.240 1.00 11.29 143 LYS A CA 1
ATOM 883 C C . LYS A 1 143 ? 20.341 3.583 39.338 1.00 10.64 143 LYS A C 1
ATOM 884 O O . LYS A 1 143 ? 20.228 4.790 39.169 1.00 11.48 143 LYS A O 1
ATOM 890 N N . LYS A 1 144 ? 21.270 2.852 38.742 1.00 9.24 144 LYS A N 1
ATOM 891 C CA . LYS A 1 144 ? 22.372 3.489 38.055 1.00 8.66 144 LYS A CA 1
ATOM 892 C C . LYS A 1 144 ? 22.685 2.907 36.681 1.00 7.95 144 LYS A C 1
ATOM 893 O O . LYS A 1 144 ? 23.490 3.482 35.960 1.00 8.80 144 LYS A O 1
ATOM 899 N N . THR A 1 145 ? 22.053 1.803 36.307 1.00 8.44 145 THR A N 1
ATOM 900 C CA . THR A 1 145 ? 22.368 1.198 35.026 1.00 8.08 145 THR A CA 1
ATOM 901 C C . THR A 1 145 ? 21.564 1.853 33.916 1.00 6.92 145 THR A C 1
ATOM 902 O O . THR A 1 145 ? 20.343 2.008 34.026 1.00 8.00 145 THR A O 1
ATOM 906 N N . LEU A 1 146 ? 22.259 2.264 32.864 1.00 6.47 146 LEU A N 1
ATOM 907 C CA . LEU A 1 146 ? 21.601 2.736 31.659 1.00 6.28 146 LEU A CA 1
ATOM 908 C C . LEU A 1 146 ? 21.622 1.626 30.623 1.00 7.12 146 LEU A C 1
ATOM 909 O O . LEU A 1 146 ? 22.607 0.888 30.505 1.00 7.72 146 LEU A O 1
ATOM 914 N N . ILE A 1 147 ? 20.509 1.492 29.910 1.00 6.27 147 ILE A N 1
ATOM 915 C CA . ILE A 1 147 ? 20.359 0.498 28.854 1.00 6.39 147 ILE A CA 1
ATOM 916 C C . ILE A 1 147 ? 20.311 1.200 27.500 1.00 5.98 147 ILE A C 1
ATOM 917 O O . ILE A 1 147 ? 19.519 2.133 27.288 1.00 6.79 147 ILE A O 1
ATOM 922 N N . GLY A 1 148 ? 21.188 0.776 26.598 1.00 6.28 148 GLY A N 1
ATOM 923 C CA . GLY A 1 148 ? 21.157 1.180 25.208 1.00 6.82 148 GLY A CA 1
ATOM 924 C C . GLY A 1 148 ? 20.941 -0.028 24.310 1.00 7.00 148 GLY A C 1
ATOM 925 O O . GLY A 1 148 ? 20.377 -1.022 24.739 1.00 7.54 148 GLY A O 1
ATOM 926 N N . ARG A 1 149 ? 21.399 0.062 23.073 1.00 6.75 149 ARG A N 1
ATOM 927 C CA . ARG A 1 149 ? 21.143 -0.949 22.042 1.00 6.19 149 ARG A CA 1
ATOM 928 C C . ARG A 1 149 ? 22.395 -1.235 21.240 1.00 7.92 149 ARG A C 1
ATOM 929 O O . ARG A 1 149 ? 23.227 -0.348 20.985 1.00 7.89 149 ARG A O 1
ATOM 937 N N . TRP A 1 150 ? 22.526 -2.490 20.840 1.00 7.09 150 TRP A N 1
ATOM 938 C CA . TRP A 1 150 ? 23.533 -2.840 19.859 1.00 7.84 150 TRP A CA 1
ATOM 939 C C . TRP A 1 150 ? 23.264 -2.010 18.604 1.00 8.50 150 TRP A C 1
ATOM 940 O O . TRP A 1 150 ? 22.110 -1.816 18.205 1.00 9.40 150 TRP A O 1
ATOM 951 N N . ASN A 1 151 ? 24.338 -1.484 18.020 1.00 8.68 151 ASN A N 1
ATOM 952 C CA . ASN A 1 151 ? 24.266 -0.623 16.834 1.00 9.84 151 ASN A CA 1
ATOM 953 C C . ASN A 1 151 ? 23.673 0.759 17.114 1.00 8.74 151 ASN A C 1
ATOM 954 O O . ASN A 1 151 ? 23.319 1.500 16.202 1.00 10.41 151 ASN A O 1
ATOM 959 N N . GLY A 1 152 ? 23.584 1.112 18.389 1.00 7.77 152 GLY A N 1
ATOM 960 C CA . GLY A 1 152 ? 23.248 2.469 18.782 1.00 8.13 152 GLY A CA 1
ATOM 961 C C . GLY A 1 152 ? 24.504 3.297 18.859 1.00 8.72 152 GLY A C 1
ATOM 962 O O . GLY A 1 152 ? 25.569 2.764 19.109 1.00 9.38 152 GLY A O 1
ATOM 963 N N . TYR A 1 153 ? 24.387 4.590 18.597 1.00 7.79 153 TYR A N 1
ATOM 964 C CA . TYR A 1 153 ? 25.551 5.467 18.659 1.00 8.92 153 TYR A CA 1
ATOM 965 C C . TYR A 1 153 ? 25.217 6.736 19.400 1.00 8.54 153 TYR A C 1
ATOM 966 O O . TYR A 1 153 ? 24.212 7.379 19.102 1.00 9.32 153 TYR A O 1
ATOM 975 N N . HIS A 1 154 ? 26.069 7.066 20.371 1.00 8.80 154 HIS A N 1
ATOM 976 C CA . HIS A 1 154 ? 25.834 8.191 21.267 1.00 10.27 154 HIS A CA 1
ATOM 977 C C . HIS A 1 154 ? 27.113 8.963 21.518 1.00 12.29 154 HIS A C 1
ATOM 978 O O . HIS A 1 154 ? 27.387 9.406 22.639 1.00 13.93 154 HIS A O 1
ATOM 985 N N . GLY A 1 155 ? 27.915 9.097 20.473 1.00 12.33 155 GLY A N 1
ATOM 986 C CA . GLY A 1 155 ? 29.092 9.942 20.533 1.00 12.24 155 GLY A CA 1
ATOM 987 C C . GLY A 1 155 ? 30.312 9.193 21.011 1.00 11.92 155 GLY A C 1
ATOM 988 O O . GLY A 1 155 ? 30.299 7.955 21.176 1.00 12.22 155 GLY A O 1
ATOM 989 N N . SER A 1 156 ? 31.368 9.955 21.287 1.00 11.34 156 SER A N 1
ATOM 990 C CA . SER A 1 156 ? 32.682 9.355 21.447 1.00 12.40 156 SER A CA 1
ATOM 991 C C . SER A 1 156 ? 33.365 9.566 22.786 1.00 11.63 156 SER A C 1
ATOM 992 O O . SER A 1 156 ? 34.534 9.220 22.919 1.00 13.99 156 SER A O 1
ATOM 995 N N . THR A 1 157 ? 32.679 10.103 23.780 1.00 10.65 157 THR A N 1
ATOM 996 C CA . THR A 1 157 ? 33.299 10.085 25.097 1.00 9.71 157 THR A CA 1
ATOM 997 C C . THR A 1 157 ? 33.326 8.641 25.592 1.00 9.55 157 THR A C 1
ATOM 998 O O . THR A 1 157 ? 32.620 7.776 25.079 1.00 9.64 157 THR A O 1
ATOM 1002 N N . ILE A 1 158 ? 34.116 8.384 26.620 1.00 9.68 158 ILE A N 1
ATOM 1003 C CA . ILE A 1 158 ? 34.138 7.055 27.229 1.00 9.70 158 ILE A CA 1
ATOM 1004 C C . ILE A 1 158 ? 32.721 6.657 27.644 1.00 9.90 158 ILE A C 1
ATOM 1005 O O . ILE A 1 158 ? 32.275 5.534 27.410 1.00 10.33 158 ILE A O 1
ATOM 1010 N N . GLY A 1 159 ? 31.995 7.584 28.258 1.00 9.54 159 GLY A N 1
ATOM 1011 C CA . GLY A 1 159 ? 30.625 7.319 28.669 1.00 9.70 159 GLY A CA 1
ATOM 1012 C C . GLY A 1 159 ? 29.712 7.039 27.487 1.00 8.99 159 GLY A C 1
ATOM 1013 O O . GLY A 1 159 ? 28.927 6.077 27.502 1.00 9.01 159 GLY A O 1
ATOM 1014 N N . GLY A 1 160 ? 29.800 7.881 26.466 1.00 9.64 160 GLY A N 1
ATOM 1015 C CA . GLY A 1 160 ? 28.950 7.732 25.303 1.00 9.82 160 GLY A CA 1
ATOM 1016 C C . GLY A 1 160 ? 29.237 6.473 24.520 1.00 10.32 160 GLY A C 1
ATOM 1017 O O . GLY A 1 160 ? 28.326 5.823 24.005 1.00 11.63 160 GLY A O 1
ATOM 1018 N N . ALA A 1 161 ? 30.503 6.119 24.414 1.00 10.35 161 ALA A N 1
ATOM 1019 C CA . ALA A 1 161 ? 30.891 4.927 23.668 1.00 9.77 161 ALA A CA 1
ATOM 1020 C C . ALA A 1 161 ? 30.399 3.684 24.387 1.00 9.37 161 ALA A C 1
ATOM 1021 O O . ALA A 1 161 ? 30.086 2.682 23.750 1.00 10.29 161 ALA A O 1
ATOM 1023 N N . SER A 1 162 ? 30.374 3.738 25.717 1.00 8.74 162 SER A N 1
ATOM 1024 C CA . SER A 1 162 ? 29.877 2.630 26.531 1.00 8.78 162 SER A CA 1
ATOM 1025 C C . SER A 1 162 ? 28.372 2.436 26.388 1.00 8.56 162 SER A C 1
ATOM 1026 O O . SER A 1 162 ? 27.881 1.318 26.382 1.00 8.68 162 SER A O 1
ATOM 1029 N N . LEU A 1 163 ? 27.641 3.534 26.286 1.00 9.32 163 LEU A N 1
ATOM 1030 C CA . LEU A 1 163 ? 26.194 3.487 26.136 1.00 8.46 163 LEU A CA 1
ATOM 1031 C C . LEU A 1 163 ? 25.820 3.075 24.704 1.00 9.00 163 LEU A C 1
ATOM 1032 O O . LEU A 1 163 ? 24.823 2.368 24.495 1.00 9.19 163 LEU A O 1
ATOM 1037 N N . GLY A 1 164 ? 26.597 3.545 23.733 1.00 8.86 164 GLY A N 1
ATOM 1038 C CA . GLY A 1 164 ? 26.493 3.073 22.360 1.00 9.15 164 GLY A CA 1
ATOM 1039 C C . GLY A 1 164 ? 26.755 1.581 22.297 1.00 9.66 164 GLY A C 1
ATOM 1040 O O . GLY A 1 164 ? 27.283 0.972 23.245 1.00 10.29 164 GLY A O 1
ATOM 1041 N N . GLY A 1 165 ? 26.407 1.002 21.158 1.00 9.64 165 GLY A N 1
ATOM 1042 C CA . GLY A 1 165 ? 26.510 -0.433 20.969 1.00 10.80 165 GLY A CA 1
ATOM 1043 C C . GLY A 1 165 ? 27.289 -0.846 19.740 1.00 12.00 165 GLY A C 1
ATOM 1044 O O . GLY A 1 165 ? 26.975 -1.848 19.123 1.00 12.75 165 GLY A O 1
ATOM 1045 N N . MET A 1 166 ? 28.329 -0.101 19.397 1.00 14.51 166 MET A N 1
ATOM 1046 C CA . MET A 1 166 ? 29.177 -0.479 18.274 1.00 18.77 166 MET A CA 1
ATOM 1047 C C . MET A 1 166 ? 30.200 -1.520 18.698 1.00 24.32 166 MET A C 1
ATOM 1048 O O . MET A 1 166 ? 30.995 -1.278 19.598 1.00 24.16 166 MET A O 1
ATOM 1053 N N . LYS A 1 167 ? 30.169 -2.675 18.039 1.00 30.02 167 LYS A N 1
ATOM 1054 C CA . LYS A 1 167 ? 31.009 -3.809 18.421 1.00 35.61 167 LYS A CA 1
ATOM 1055 C C . LYS A 1 167 ? 32.482 -3.433 18.400 1.00 36.63 167 LYS A C 1
ATOM 1056 O O . LYS A 1 167 ? 33.254 -3.859 19.268 1.00 37.30 167 LYS A O 1
ATOM 1062 N N . TYR A 1 168 ? 32.862 -2.675 17.489 1.00 33.26 168 TYR A N 1
ATOM 1063 C CA . TYR A 1 168 ? 34.265 -2.341 17.361 1.00 33.86 168 TYR A CA 1
ATOM 1064 C C . TYR A 1 168 ? 34.704 -1.404 18.474 1.00 36.11 168 TYR A C 1
ATOM 1065 O O . TYR A 1 168 ? 35.802 -1.551 19.025 1.00 37.56 168 TYR A O 1
ATOM 1074 N N . MET A 1 169 ? 33.825 -0.435 18.798 1.00 38.82 169 MET A N 1
ATOM 1075 C CA . MET A 1 169 ? 34.143 0.526 19.846 1.00 38.88 169 MET A CA 1
ATOM 1076 C C . MET A 1 169 ? 34.367 -0.194 21.163 1.00 39.07 169 MET A C 1
ATOM 1077 O O . MET A 1 169 ? 35.247 0.188 21.932 1.00 40.91 169 MET A O 1
ATOM 1082 N N . HIS A 1 170 ? 33.600 -1.248 21.421 1.00 37.33 170 HIS A N 1
ATOM 1083 C CA . HIS A 1 170 ? 33.735 -1.960 22.683 1.00 35.90 170 HIS A CA 1
ATOM 1084 C C . HIS A 1 170 ? 34.986 -2.830 22.680 1.00 38.03 170 HIS A C 1
ATOM 1085 O O . HIS A 1 170 ? 35.762 -2.806 23.638 1.00 38.98 170 HIS A O 1
ATOM 1092 N N . ASP A 1 174 ? 37.539 -1.892 30.515 1.00 30.46 174 ASP A N 1
ATOM 1093 C CA . ASP A 1 174 ? 37.543 -1.114 29.274 1.00 27.05 174 ASP A CA 1
ATOM 1094 C C . ASP A 1 174 ? 36.148 -0.627 28.893 1.00 25.54 174 ASP A C 1
ATOM 1095 O O . ASP A 1 174 ? 35.517 0.053 29.695 1.00 26.44 174 ASP A O 1
ATOM 1100 N N . LEU A 1 175 ? 35.660 -0.937 27.685 1.00 23.72 175 LEU A N 1
ATOM 1101 C CA . LEU A 1 175 ? 34.301 -0.505 27.296 1.00 22.27 175 LEU A CA 1
ATOM 1102 C C . LEU A 1 175 ? 33.405 -1.725 27.210 1.00 20.04 175 LEU A C 1
ATOM 1103 O O . LEU A 1 175 ? 33.808 -2.748 26.640 1.00 21.58 175 LEU A O 1
ATOM 1108 N N . PRO A 1 176 ? 32.194 -1.624 27.743 1.00 16.66 176 PRO A N 1
ATOM 1109 C CA . PRO A 1 176 ? 31.610 -0.458 28.418 1.00 14.25 176 PRO A CA 1
ATOM 1110 C C . PRO A 1 176 ? 32.033 -0.318 29.875 1.00 13.00 176 PRO A C 1
ATOM 1111 O O . PRO A 1 176 ? 32.389 -1.302 30.527 1.00 14.76 176 PRO A O 1
ATOM 1115 N N . ILE A 1 177 ? 31.975 0.911 30.375 1.00 10.88 177 ILE A N 1
ATOM 1116 C CA . ILE A 1 177 ? 32.122 1.174 31.801 1.00 10.65 177 ILE A CA 1
ATOM 1117 C C . ILE A 1 177 ? 30.974 0.527 32.568 1.00 10.35 177 ILE A C 1
ATOM 1118 O O . ILE A 1 177 ? 29.980 0.119 31.971 1.00 10.33 177 ILE A O 1
ATOM 1123 N N . PRO A 1 178 ? 31.103 0.433 33.894 1.00 10.35 178 PRO A N 1
ATOM 1124 C CA . PRO A 1 178 ? 30.052 -0.238 34.668 1.00 10.54 178 PRO A CA 1
ATOM 1125 C C . PRO A 1 178 ? 28.699 0.449 34.577 1.00 10.23 178 PRO A C 1
ATOM 1126 O O . PRO A 1 178 ? 28.619 1.645 34.314 1.00 11.08 178 PRO A O 1
ATOM 1130 N N . GLY A 1 179 ? 27.627 -0.309 34.799 1.00 10.26 179 GLY A N 1
ATOM 1131 C CA . GLY A 1 179 ? 26.303 0.275 34.819 1.00 10.30 179 GLY A CA 1
ATOM 1132 C C . GLY A 1 179 ? 25.797 0.614 33.427 1.00 8.78 179 GLY A C 1
ATOM 1133 O O . GLY A 1 179 ? 25.063 1.589 33.239 1.00 9.54 179 GLY A O 1
ATOM 1134 N N . MET A 1 180 ? 26.191 -0.202 32.457 1.00 8.99 180 MET A N 1
ATOM 1135 C CA . MET A 1 180 ? 25.755 -0.052 31.074 1.00 9.31 180 MET A CA 1
ATOM 1136 C C . MET A 1 180 ? 25.360 -1.413 30.544 1.00 10.66 180 MET A C 1
ATOM 1137 O O . MET A 1 180 ? 26.113 -2.361 30.683 1.00 15.68 180 MET A O 1
ATOM 1142 N N . ALA A 1 181 ? 24.181 -1.511 29.966 1.00 7.99 181 ALA A N 1
ATOM 1143 C CA . ALA A 1 181 ? 23.698 -2.755 29.387 1.00 7.63 181 ALA A CA 1
ATOM 1144 C C . ALA A 1 181 ? 23.106 -2.463 28.027 1.00 7.11 181 ALA A C 1
ATOM 1145 O O . ALA A 1 181 ? 22.794 -1.303 27.712 1.00 7.45 181 ALA A O 1
ATOM 1147 N N . HIS A 1 182 ? 22.922 -3.512 27.232 1.00 8.05 182 HIS A N 1
ATOM 1148 C CA . HIS A 1 182 ? 22.453 -3.347 25.873 1.00 7.56 182 HIS A CA 1
ATOM 1149 C C . HIS A 1 182 ? 21.467 -4.400 25.475 1.00 8.18 182 HIS A C 1
ATOM 1150 O O . HIS A 1 182 ? 21.623 -5.567 25.844 1.00 9.67 182 HIS A O 1
ATOM 1157 N N . ILE A 1 183 ? 20.471 -3.982 24.690 1.00 7.71 183 ILE A N 1
ATOM 1158 C CA . ILE A 1 183 ? 19.519 -4.894 24.069 1.00 7.25 183 ILE A CA 1
ATOM 1159 C C . ILE A 1 183 ? 19.649 -4.834 22.548 1.00 6.53 183 ILE A C 1
ATOM 1160 O O . ILE A 1 183 ? 20.242 -3.908 21.986 1.00 7.15 183 ILE A O 1
ATOM 1165 N N . GLU A 1 184 ? 19.078 -5.824 21.876 1.00 7.39 184 GLU A N 1
ATOM 1166 C CA . GLU A 1 184 ? 19.151 -5.882 20.428 1.00 8.17 184 GLU A CA 1
ATOM 1167 C C . GLU A 1 184 ? 18.344 -4.743 19.800 1.00 7.49 184 GLU A C 1
ATOM 1168 O O . GLU A 1 184 ? 17.397 -4.223 20.383 1.00 8.16 184 GLU A O 1
ATOM 1174 N N . GLN A 1 185 ? 18.764 -4.349 18.610 1.00 7.57 185 GLN A N 1
ATOM 1175 C CA . GLN A 1 185 ? 18.152 -3.241 17.886 1.00 8.08 185 GLN A CA 1
ATOM 1176 C C . GLN A 1 185 ? 16.916 -3.690 17.105 1.00 7.74 185 GLN A C 1
ATOM 1177 O O . GLN A 1 185 ? 16.839 -4.839 16.667 1.00 8.04 185 GLN A O 1
ATOM 1183 N N . PRO A 1 186 ? 15.962 -2.773 16.903 1.00 7.13 186 PRO A N 1
ATOM 1184 C CA . PRO A 1 186 ? 14.726 -3.128 16.195 1.00 7.58 186 PRO A CA 1
ATOM 1185 C C . PRO A 1 186 ? 14.895 -3.096 14.667 1.00 8.80 186 PRO A C 1
ATOM 1186 O O . PRO A 1 186 ? 14.233 -2.323 13.977 1.00 10.41 186 PRO A O 1
ATOM 1190 N N . TRP A 1 187 ? 15.797 -3.949 14.172 1.00 8.91 187 TRP A N 1
ATOM 1191 C CA . TRP A 1 187 ? 16.123 -4.101 12.756 1.00 8.49 187 TRP A CA 1
ATOM 1192 C C . TRP A 1 187 ? 15.344 -5.308 12.199 1.00 8.20 187 TRP A C 1
ATOM 1193 O O . TRP A 1 187 ? 15.776 -6.464 12.289 1.00 9.09 187 TRP A O 1
ATOM 1204 N N . TRP A 1 188 ? 14.169 -5.026 11.668 1.00 8.79 188 TRP A N 1
ATOM 1205 C CA . TRP A 1 188 ? 13.252 -6.061 11.191 1.00 8.46 188 TRP A CA 1
ATOM 1206 C C . TRP A 1 188 ? 13.869 -6.919 10.089 1.00 8.10 188 TRP A C 1
ATOM 1207 O O . TRP A 1 188 ? 13.678 -8.135 10.037 1.00 8.51 188 TRP A O 1
ATOM 1218 N N . TYR A 1 189 ? 14.619 -6.294 9.198 1.00 8.42 189 TYR A N 1
ATOM 1219 C CA . TYR A 1 189 ? 15.093 -7.032 8.024 1.00 8.46 189 TYR A CA 1
ATOM 1220 C C . TYR A 1 189 ? 15.896 -8.244 8.469 1.00 9.10 189 TYR A C 1
ATOM 1221 O O . TYR A 1 189 ? 15.807 -9.314 7.847 1.00 10.89 189 TYR A O 1
ATOM 1230 N N . LYS A 1 190 ? 16.698 -8.072 9.525 1.00 9.16 190 LYS A N 1
ATOM 1231 C CA . LYS A 1 190 ? 17.558 -9.124 10.035 1.00 10.45 190 LYS A CA 1
ATOM 1232 C C . LYS A 1 190 ? 16.875 -9.988 11.087 1.00 10.83 190 LYS A C 1
ATOM 1233 O O . LYS A 1 190 ? 17.032 -11.199 11.066 1.00 12.55 190 LYS A O 1
ATOM 1239 N N . HIS A 1 191 ? 16.155 -9.356 12.019 1.00 9.84 191 HIS A N 1
ATOM 1240 C CA . HIS A 1 191 ? 15.666 -10.024 13.214 1.00 9.55 191 HIS A CA 1
ATOM 1241 C C . HIS A 1 191 ? 14.176 -10.328 13.190 1.00 9.89 191 HIS A C 1
ATOM 1242 O O . HIS A 1 191 ? 13.647 -10.924 14.120 1.00 10.16 191 HIS A O 1
ATOM 1249 N N . GLY A 1 192 ? 13.506 -9.933 12.119 1.00 10.30 192 GLY A N 1
ATOM 1250 C CA . GLY A 1 192 ? 12.061 -10.028 12.051 1.00 10.14 192 GLY A CA 1
ATOM 1251 C C . GLY A 1 192 ? 11.467 -11.404 11.901 1.00 10.82 192 GLY A C 1
ATOM 1252 O O . GLY A 1 192 ? 10.277 -11.582 12.175 1.00 11.72 192 GLY A O 1
ATOM 1253 N N . LYS A 1 193 ? 12.256 -12.354 11.409 1.00 11.78 193 LYS A N 1
ATOM 1254 C CA . LYS A 1 193 ? 11.766 -13.717 11.219 1.00 13.82 193 LYS A CA 1
ATOM 1255 C C . LYS A 1 193 ? 10.499 -13.675 10.382 1.00 14.70 193 LYS A C 1
ATOM 1256 O O . LYS A 1 193 ? 10.496 -13.038 9.325 1.00 14.31 193 LYS A O 1
ATOM 1262 N N . ASP A 1 194 ? 9.427 -14.327 10.830 1.00 17.22 194 ASP A N 1
ATOM 1263 C CA A ASP A 1 194 ? 8.175 -14.302 10.073 0.53 18.59 194 ASP A CA 1
ATOM 1264 C CA B ASP A 1 194 ? 8.168 -14.318 10.087 0.47 18.44 194 ASP A CA 1
ATOM 1265 C C . ASP A 1 194 ? 7.121 -13.418 10.747 1.00 17.22 194 ASP A C 1
ATOM 1266 O O . ASP A 1 194 ? 5.924 -13.577 10.530 1.00 17.36 194 ASP A O 1
ATOM 1275 N N . MET A 1 195 ? 7.593 -12.467 11.551 1.00 13.94 195 MET A N 1
ATOM 1276 C CA . MET A 1 195 ? 6.740 -11.469 12.180 1.00 12.14 195 MET A CA 1
ATOM 1277 C C . MET A 1 195 ? 6.479 -10.346 11.198 1.00 10.46 195 MET A C 1
ATOM 1278 O O . MET A 1 195 ? 7.351 -10.000 10.395 1.00 12.07 195 MET A O 1
ATOM 1283 N N . THR A 1 196 ? 5.292 -9.758 11.274 1.00 10.89 196 THR A N 1
ATOM 1284 C CA . THR A 1 196 ? 5.047 -8.500 10.601 1.00 11.04 196 THR A CA 1
ATOM 1285 C C . THR A 1 196 ? 5.861 -7.406 11.331 1.00 10.25 196 THR A C 1
ATOM 1286 O O . THR A 1 196 ? 6.247 -7.577 12.493 1.00 9.78 196 THR A O 1
ATOM 1290 N N . PRO A 1 197 ? 6.117 -6.270 10.665 1.00 10.98 197 PRO A N 1
ATOM 1291 C CA . PRO A 1 197 ? 6.802 -5.163 11.365 1.00 10.72 197 PRO A CA 1
ATOM 1292 C C . PRO A 1 197 ? 6.106 -4.764 12.652 1.00 10.36 197 PRO A C 1
ATOM 1293 O O . PRO A 1 197 ? 6.781 -4.607 13.657 1.00 10.56 197 PRO A O 1
ATOM 1297 N N . ASP A 1 198 ? 4.789 -4.651 12.669 1.00 10.54 198 ASP A N 1
ATOM 1298 C CA . ASP A 1 198 ? 4.113 -4.269 13.910 1.00 11.64 198 ASP A CA 1
ATOM 1299 C C . ASP A 1 198 ? 4.281 -5.314 15.032 1.00 10.43 198 ASP A C 1
ATOM 1300 O O . ASP A 1 198 ? 4.528 -4.963 16.185 1.00 10.30 198 ASP A O 1
ATOM 1305 N N . GLU A 1 199 ? 4.157 -6.597 14.699 1.00 9.67 199 GLU A N 1
ATOM 1306 C CA . GLU A 1 199 ? 4.412 -7.651 15.677 1.00 9.82 199 GLU A CA 1
ATOM 1307 C C . GLU A 1 199 ? 5.845 -7.573 16.186 1.00 8.77 199 GLU A C 1
ATOM 1308 O O . GLU A 1 199 ? 6.101 -7.697 17.388 1.00 9.14 199 GLU A O 1
ATOM 1314 N N . PHE A 1 200 ? 6.776 -7.369 15.263 1.00 9.42 200 PHE A N 1
ATOM 1315 C CA . PHE A 1 200 ? 8.186 -7.291 15.617 1.00 8.27 200 PHE A CA 1
ATOM 1316 C C . PHE A 1 200 ? 8.495 -6.089 16.516 1.00 8.85 200 PHE A C 1
ATOM 1317 O O . PHE A 1 200 ? 9.318 -6.172 17.414 1.00 8.40 200 PHE A O 1
ATOM 1325 N N . GLY A 1 201 ? 7.817 -4.976 16.270 1.00 7.92 201 GLY A N 1
ATOM 1326 C CA . GLY A 1 201 ? 8.021 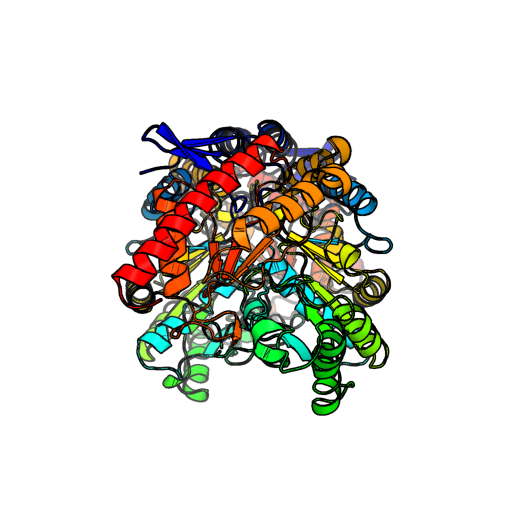-3.805 17.106 1.00 8.26 201 GLY A CA 1
ATOM 1327 C C . GLY A 1 201 ? 7.705 -4.089 18.560 1.00 8.29 201 GLY A C 1
ATOM 1328 O O . GLY A 1 201 ? 8.409 -3.635 19.467 1.00 8.10 201 GLY A O 1
ATOM 1329 N N . VAL A 1 202 ? 6.632 -4.819 18.810 1.00 8.53 202 VAL A N 1
ATOM 1330 C CA . VAL A 1 202 ? 6.290 -5.188 20.169 1.00 8.31 202 VAL A CA 1
ATOM 1331 C C . VAL A 1 202 ? 7.339 -6.144 20.778 1.00 7.92 202 VAL A C 1
ATOM 1332 O O . VAL A 1 202 ? 7.796 -5.961 21.904 1.00 8.69 202 VAL A O 1
ATOM 1336 N N . VAL A 1 203 ? 7.725 -7.162 20.027 1.00 7.84 203 VAL A N 1
ATOM 1337 C CA . VAL A 1 203 ? 8.751 -8.090 20.470 1.00 7.70 203 VAL A CA 1
ATOM 1338 C C . VAL A 1 203 ? 10.084 -7.376 20.765 1.00 7.58 203 VAL A C 1
ATOM 1339 O O . VAL A 1 203 ? 10.718 -7.614 21.796 1.00 7.96 203 VAL A O 1
ATOM 1343 N N . ALA A 1 204 ? 10.519 -6.510 19.859 1.00 7.67 204 ALA A N 1
ATOM 1344 C CA . ALA A 1 204 ? 11.795 -5.835 20.015 1.00 7.36 204 ALA A CA 1
ATOM 1345 C C . ALA A 1 204 ? 11.767 -4.879 21.201 1.00 6.95 204 ALA A C 1
ATOM 1346 O O . ALA A 1 204 ? 12.790 -4.701 21.884 1.00 7.67 204 ALA A O 1
ATOM 1348 N N . ALA A 1 205 ? 10.626 -4.234 21.428 1.00 7.16 205 ALA A N 1
ATOM 1349 C CA . ALA A 1 205 ? 10.489 -3.389 22.608 1.00 6.28 205 ALA A CA 1
ATOM 1350 C C . ALA A 1 205 ? 10.506 -4.222 23.879 1.00 6.88 205 ALA A C 1
ATOM 1351 O O . ALA A 1 205 ? 11.076 -3.805 24.890 1.00 7.07 205 ALA A O 1
ATOM 1353 N N . ARG A 1 206 ? 9.865 -5.381 23.847 1.00 7.09 206 ARG A N 1
ATOM 1354 C CA . ARG A 1 206 ? 9.850 -6.242 25.018 1.00 7.28 206 ARG A CA 1
ATOM 1355 C C . ARG A 1 206 ? 11.228 -6.798 25.400 1.00 7.40 206 ARG A C 1
ATOM 1356 O O . ARG A 1 206 ? 11.436 -7.169 26.555 1.00 8.04 206 ARG A O 1
ATOM 1364 N N . TRP A 1 207 ? 12.194 -6.768 24.479 1.00 7.11 207 TRP A N 1
ATOM 1365 C CA . TRP A 1 207 ? 13.569 -7.054 24.875 1.00 6.99 207 TRP A CA 1
ATOM 1366 C C . TRP A 1 207 ? 14.022 -6.102 25.998 1.00 7.16 207 TRP A C 1
ATOM 1367 O O . TRP A 1 207 ? 14.845 -6.467 26.831 1.00 7.70 207 TRP A O 1
ATOM 1378 N N . LEU A 1 208 ? 13.517 -4.871 26.008 1.00 6.75 208 LEU A N 1
ATOM 1379 C CA . LEU A 1 208 ? 13.825 -3.937 27.109 1.00 6.21 208 LEU A CA 1
ATOM 1380 C C . LEU A 1 208 ? 13.273 -4.449 28.434 1.00 6.46 208 LEU A C 1
ATOM 1381 O O . LEU A 1 208 ? 13.951 -4.393 29.461 1.00 7.20 208 LEU A O 1
ATOM 1386 N N . GLU A 1 209 ? 12.022 -4.913 28.432 1.00 6.69 209 GLU A N 1
ATOM 1387 C CA . GLU A 1 209 ? 11.432 -5.474 29.637 1.00 7.54 209 GLU A CA 1
ATOM 1388 C C . GLU A 1 209 ? 12.243 -6.666 30.134 1.00 7.18 209 GLU A C 1
ATOM 1389 O O . GLU A 1 209 ? 12.512 -6.783 31.323 1.00 7.57 209 GLU A O 1
ATOM 1395 N N . GLU A 1 210 ? 12.611 -7.562 29.225 1.00 7.60 210 GLU A N 1
ATOM 1396 C CA A GLU A 1 210 ? 13.418 -8.721 29.583 0.47 8.38 210 GLU A CA 1
ATOM 1397 C CA B GLU A 1 210 ? 13.419 -8.712 29.595 0.53 9.12 210 GLU A CA 1
ATOM 1398 C C . GLU A 1 210 ? 14.710 -8.292 30.289 1.00 7.76 210 GLU A C 1
ATOM 1399 O O . GLU A 1 210 ? 15.085 -8.860 31.317 1.00 8.69 210 GLU A O 1
ATOM 1410 N N . LYS A 1 211 ? 15.397 -7.312 29.725 1.00 7.10 211 LYS A N 1
ATOM 1411 C CA . LYS A 1 211 ? 16.658 -6.845 30.288 1.00 6.64 211 LYS A CA 1
ATOM 1412 C C . LYS A 1 211 ? 16.467 -6.157 31.640 1.00 6.91 211 LYS A C 1
ATOM 1413 O O . LYS A 1 211 ? 17.235 -6.391 32.568 1.00 8.09 211 LYS A O 1
ATOM 1419 N N . ILE A 1 212 ? 15.462 -5.292 31.738 1.00 6.79 212 ILE A N 1
ATOM 1420 C CA . ILE A 1 212 ? 15.129 -4.654 33.009 1.00 6.87 212 ILE A CA 1
ATOM 1421 C C . ILE A 1 212 ? 14.881 -5.700 34.078 1.00 6.64 212 ILE A C 1
ATOM 1422 O O . ILE A 1 212 ? 15.373 -5.580 35.192 1.00 7.60 212 ILE A O 1
ATOM 1427 N N . LEU A 1 213 ? 14.111 -6.728 33.736 1.00 7.31 213 LEU A N 1
ATOM 1428 C CA . LEU A 1 213 ? 13.763 -7.758 34.706 1.00 7.97 213 LEU A CA 1
ATOM 1429 C C . LEU A 1 213 ? 14.958 -8.627 35.085 1.00 9.19 213 LEU A C 1
ATOM 1430 O O . LEU A 1 213 ? 15.046 -9.075 36.219 1.00 11.08 213 LEU A O 1
ATOM 1435 N N . GLU A 1 214 ? 15.879 -8.834 34.142 1.00 9.05 214 GLU A N 1
ATOM 1436 C CA . GLU A 1 214 ? 17.097 -9.593 34.404 1.00 10.55 214 GLU A CA 1
ATOM 1437 C C . GLU A 1 214 ? 17.999 -8.863 35.401 1.00 10.62 214 GLU A C 1
ATOM 1438 O O . GLU A 1 214 ? 18.522 -9.458 36.355 1.00 12.39 214 GLU A O 1
ATOM 1444 N N . ILE A 1 215 ? 18.197 -7.567 35.162 1.00 9.19 215 ILE A N 1
ATOM 1445 C CA . ILE A 1 215 ? 19.045 -6.731 36.008 1.00 9.59 215 ILE A CA 1
ATOM 1446 C C . ILE A 1 215 ? 18.374 -6.448 37.344 1.00 9.94 215 ILE A C 1
ATOM 1447 O O . ILE A 1 215 ? 19.023 -6.402 38.395 1.00 10.86 215 ILE A O 1
ATOM 1452 N N . GLY A 1 216 ? 17.057 -6.271 37.286 1.00 9.27 216 GLY A N 1
ATOM 1453 C CA . GLY A 1 216 ? 16.271 -5.783 38.404 1.00 8.75 216 GLY A CA 1
ATOM 1454 C C . GLY A 1 216 ? 15.946 -4.317 38.207 1.00 8.82 216 GLY A C 1
ATOM 1455 O O . GLY A 1 216 ? 16.855 -3.514 38.078 1.00 9.19 216 GLY A O 1
ATOM 1456 N N . ALA A 1 217 ? 14.667 -3.961 38.175 1.00 8.44 217 ALA A N 1
ATOM 1457 C CA . ALA A 1 217 ? 14.278 -2.578 37.917 1.00 9.42 217 ALA A CA 1
ATOM 1458 C C . ALA A 1 217 ? 14.879 -1.607 38.916 1.00 8.46 217 ALA A C 1
ATOM 1459 O O . ALA A 1 217 ? 15.164 -0.459 38.552 1.00 8.77 217 ALA A O 1
ATOM 1461 N N . ASP A 1 218 ? 15.078 -2.065 40.154 1.00 10.47 218 ASP A N 1
ATOM 1462 C CA A ASP A 1 218 ? 15.646 -1.245 41.217 0.58 10.54 218 ASP A CA 1
ATOM 1463 C CA B ASP A 1 218 ? 15.650 -1.238 41.215 0.42 11.34 218 ASP A CA 1
ATOM 1464 C C . ASP A 1 218 ? 17.097 -0.839 40.926 1.00 10.89 218 ASP A C 1
ATOM 1465 O O . ASP A 1 218 ? 17.646 0.029 41.589 1.00 12.37 218 ASP A O 1
ATOM 1474 N N . LYS A 1 219 ? 17.712 -1.465 39.929 1.00 9.30 219 LYS A N 1
ATOM 1475 C CA . LYS A 1 219 ? 19.066 -1.101 39.545 1.00 9.27 219 LYS A CA 1
ATOM 1476 C C . LYS A 1 219 ? 19.174 -0.372 38.220 1.00 7.85 219 LYS A C 1
ATOM 1477 O O . LYS A 1 219 ? 20.273 0.023 37.812 1.00 8.91 219 LYS A O 1
ATOM 1483 N N . VAL A 1 220 ? 18.038 -0.127 37.573 1.00 7.80 220 VAL A N 1
ATOM 1484 C CA . VAL A 1 220 ? 18.036 0.476 36.238 1.00 6.83 220 VAL A CA 1
ATOM 1485 C C . VAL A 1 220 ? 17.593 1.940 36.317 1.00 7.15 220 VAL A C 1
ATOM 1486 O O . VAL A 1 220 ? 16.516 2.258 36.822 1.00 8.33 220 VAL A O 1
ATOM 1490 N N . ALA A 1 221 ? 18.448 2.823 35.820 1.00 7.03 221 ALA A N 1
ATOM 1491 C CA . ALA A 1 221 ? 18.177 4.250 35.793 1.00 6.65 221 ALA A CA 1
ATOM 1492 C C . ALA A 1 221 ? 17.408 4.747 34.564 1.00 5.57 221 ALA A C 1
ATOM 1493 O O . ALA A 1 221 ? 16.559 5.626 34.685 1.00 6.46 221 ALA A O 1
ATOM 1495 N N . ALA A 1 222 ? 17.738 4.238 33.381 1.00 5.86 222 ALA A N 1
ATOM 1496 C CA . ALA A 1 222 ? 17.210 4.810 32.135 1.00 5.59 222 ALA A CA 1
ATOM 1497 C C . ALA A 1 222 ? 17.406 3.882 30.964 1.00 6.55 222 ALA A C 1
ATOM 1498 O O . ALA A 1 222 ? 18.318 3.055 30.963 1.00 6.70 222 ALA A O 1
ATOM 1500 N N . PHE A 1 223 ? 16.549 4.067 29.965 1.00 6.27 223 PHE A N 1
ATOM 1501 C CA . PHE A 1 223 ? 16.753 3.539 28.628 1.00 6.19 223 PHE A CA 1
ATOM 1502 C C . PHE A 1 223 ? 16.994 4.730 27.712 1.00 5.58 223 PHE A C 1
ATOM 1503 O O . PHE A 1 223 ? 16.287 5.748 27.813 1.00 7.15 223 PHE A O 1
ATOM 1511 N N . VAL A 1 224 ? 17.992 4.619 26.831 1.00 6.26 224 VAL A N 1
ATOM 1512 C CA . VAL A 1 224 ? 18.387 5.701 25.931 1.00 5.85 224 VAL A CA 1
ATOM 1513 C C . VAL A 1 224 ? 18.354 5.181 24.504 1.00 6.70 224 VAL A C 1
ATOM 1514 O O . VAL A 1 224 ? 18.939 4.130 24.223 1.00 7.48 224 VAL A O 1
ATOM 1518 N N . GLY A 1 225 ? 17.720 5.919 23.607 1.00 6.76 225 GLY A N 1
ATOM 1519 C CA . GLY A 1 225 ? 17.792 5.579 22.200 1.00 6.96 225 GLY A CA 1
ATOM 1520 C C . GLY A 1 225 ? 17.612 6.755 21.271 1.00 7.18 225 GLY A C 1
ATOM 1521 O O . GLY A 1 225 ? 16.878 7.694 21.568 1.00 7.58 225 GLY A O 1
ATOM 1522 N N . GLU A 1 226 ? 18.265 6.663 20.129 1.00 7.27 226 GLU A N 1
ATOM 1523 C CA . GLU A 1 226 ? 17.957 7.510 18.983 1.00 7.51 226 GLU A CA 1
ATOM 1524 C C . GLU A 1 226 ? 16.597 7.111 18.420 1.00 7.40 226 GLU A C 1
ATOM 1525 O O . GLU A 1 226 ? 16.331 5.925 18.244 1.00 7.87 226 GLU A O 1
ATOM 1531 N N . PRO A 1 227 ? 15.714 8.086 18.126 1.00 7.17 227 PRO A N 1
ATOM 1532 C CA . PRO A 1 227 ? 14.396 7.701 17.588 1.00 7.34 227 PRO A CA 1
ATOM 1533 C C . PRO A 1 227 ? 14.534 6.836 16.338 1.00 7.69 227 PRO A C 1
ATOM 1534 O O . PRO A 1 227 ? 13.827 5.823 16.203 1.00 7.87 227 PRO A O 1
ATOM 1538 N N . ILE A 1 228 ? 15.435 7.251 15.449 1.00 7.00 228 ILE A N 1
ATOM 1539 C CA . ILE A 1 228 ? 15.900 6.458 14.323 1.00 7.57 228 ILE A CA 1
ATOM 1540 C C . ILE A 1 228 ? 17.404 6.332 14.519 1.00 8.35 228 ILE A C 1
ATOM 1541 O O . ILE A 1 228 ? 18.074 7.339 14.741 1.00 9.20 228 ILE A O 1
ATOM 1546 N N . GLN A 1 229 ? 17.943 5.122 14.498 1.00 9.09 229 GLN A N 1
ATOM 1547 C CA . GLN A 1 229 ? 19.379 4.961 14.657 1.00 9.47 229 GLN A CA 1
ATOM 1548 C C . GLN A 1 229 ? 20.092 5.485 13.429 1.00 9.48 229 GLN A C 1
ATOM 1549 O O . GLN A 1 229 ? 19.815 5.023 12.326 1.00 11.30 229 GLN A O 1
ATOM 1555 N N . GLY A 1 230 ? 21.022 6.420 13.627 1.00 9.70 230 GLY A N 1
ATOM 1556 C CA . GLY A 1 230 ? 21.655 7.144 12.536 1.00 11.35 230 GLY A CA 1
ATOM 1557 C C . GLY A 1 230 ? 22.875 6.426 11.986 1.00 11.30 230 GLY A C 1
ATOM 1558 O O . GLY A 1 230 ? 22.803 5.813 10.911 1.00 10.83 230 GLY A O 1
ATOM 1559 N N . ALA A 1 231 ? 23.984 6.471 12.731 1.00 11.97 231 ALA A N 1
ATOM 1560 C CA . ALA A 1 231 ? 25.233 5.815 12.318 1.00 12.76 231 ALA A CA 1
ATOM 1561 C C . ALA A 1 231 ? 25.055 4.318 12.113 1.00 12.71 231 ALA A C 1
ATOM 1562 O O . ALA A 1 231 ? 25.801 3.694 11.354 1.00 13.85 231 ALA A O 1
ATOM 1564 N N . GLY A 1 232 ? 24.061 3.737 12.781 1.00 10.79 232 GLY A N 1
ATOM 1565 C CA . GLY A 1 232 ? 23.751 2.325 12.599 1.00 10.07 232 GLY A CA 1
ATOM 1566 C C . GLY A 1 232 ? 23.091 1.990 11.267 1.00 9.47 232 GLY A C 1
ATOM 1567 O O . GLY A 1 232 ? 22.963 0.806 10.932 1.00 11.18 232 GLY A O 1
ATOM 1568 N N . GLY A 1 233 ? 22.694 3.015 10.504 1.00 9.19 233 GLY A N 1
ATOM 1569 C CA . GLY A 1 233 ? 22.147 2.804 9.169 1.00 9.03 233 GLY A CA 1
ATOM 1570 C C . GLY A 1 233 ? 20.716 3.262 8.931 1.00 9.31 233 GLY A C 1
ATOM 1571 O O . GLY A 1 233 ? 20.058 2.743 8.050 1.00 10.39 233 GLY A O 1
ATOM 1572 N N . VAL A 1 234 ? 20.239 4.249 9.666 1.00 8.92 234 VAL A N 1
ATOM 1573 C CA . VAL A 1 234 ? 18.868 4.753 9.499 1.00 8.72 234 VAL A CA 1
ATOM 1574 C C . VAL A 1 234 ? 17.915 3.575 9.704 1.00 9.12 234 VAL A C 1
ATOM 1575 O O . VAL A 1 234 ? 17.107 3.208 8.846 1.00 9.93 234 VAL A O 1
ATOM 1579 N N . ILE A 1 235 ? 18.019 2.987 10.887 1.00 9.28 235 ILE A N 1
ATOM 1580 C CA . ILE A 1 235 ? 17.167 1.869 11.264 1.00 9.18 235 ILE A CA 1
ATOM 1581 C C . ILE A 1 235 ? 15.900 2.493 11.814 1.00 9.57 235 ILE A C 1
ATOM 1582 O O . ILE A 1 235 ? 15.934 3.174 12.839 1.00 10.94 235 ILE A O 1
ATOM 1587 N N . VAL A 1 236 ? 14.811 2.343 11.071 1.00 9.16 236 VAL A N 1
ATOM 1588 C CA . VAL A 1 236 ? 13.549 2.988 11.393 1.00 8.89 236 VAL A CA 1
ATOM 1589 C C . VAL A 1 236 ? 12.689 1.934 12.056 1.00 8.96 236 VAL A C 1
ATOM 1590 O O . VAL A 1 236 ? 12.328 0.933 11.424 1.00 11.13 236 VAL A O 1
ATOM 1594 N N . PRO A 1 237 ? 12.355 2.124 13.329 1.00 8.55 237 PRO A N 1
ATOM 1595 C CA . PRO A 1 237 ? 11.616 1.066 14.015 1.00 8.67 237 PRO A CA 1
ATOM 1596 C C . PRO A 1 237 ? 10.150 1.034 13.577 1.00 8.61 237 PRO A C 1
ATOM 1597 O O . PRO A 1 237 ? 9.632 2.038 13.084 1.00 9.47 237 PRO A O 1
ATOM 1601 N N . PRO A 1 238 ? 9.471 -0.094 13.796 1.00 9.12 238 PRO A N 1
ATOM 1602 C CA . PRO A 1 238 ? 8.043 -0.148 13.495 1.00 9.35 238 PRO A CA 1
ATOM 1603 C C . PRO A 1 238 ? 7.248 0.816 14.379 1.00 9.20 238 PRO A C 1
ATOM 1604 O O . PRO A 1 238 ? 7.697 1.210 15.457 1.00 9.11 238 PRO A O 1
ATOM 1608 N N . ALA A 1 239 ? 6.043 1.148 13.945 1.00 10.22 239 ALA A N 1
ATOM 1609 C CA . ALA A 1 239 ? 5.202 2.100 14.652 1.00 10.49 239 ALA A CA 1
ATOM 1610 C C . ALA A 1 239 ? 4.837 1.654 16.077 1.00 9.48 239 ALA A C 1
ATOM 1611 O O . ALA A 1 239 ? 4.575 2.485 16.953 1.00 10.29 239 ALA A O 1
ATOM 1613 N N . THR A 1 240 ? 4.795 0.352 16.316 1.00 8.81 240 THR A N 1
ATOM 1614 C CA . THR A 1 240 ? 4.452 -0.176 17.622 1.00 8.48 240 THR A CA 1
ATOM 1615 C C . THR A 1 240 ? 5.609 -0.129 18.629 1.00 7.10 240 THR A C 1
ATOM 1616 O O . THR A 1 240 ? 5.378 -0.357 19.822 1.00 7.35 240 THR A O 1
ATOM 1620 N N . TYR A 1 241 ? 6.829 0.166 18.160 1.00 6.38 241 TYR A N 1
ATOM 1621 C CA . TYR A 1 241 ? 8.035 0.049 19.012 1.00 6.21 241 TYR A CA 1
ATOM 1622 C C . TYR A 1 241 ? 8.100 1.063 20.157 1.00 6.51 241 TYR A C 1
ATOM 1623 O O . TYR A 1 241 ? 8.106 0.690 21.327 1.00 6.93 241 TYR A O 1
ATOM 1632 N N . TRP A 1 242 ? 8.124 2.343 19.820 1.00 6.05 242 TRP A N 1
ATOM 1633 C CA . TRP A 1 242 ? 8.338 3.347 20.846 1.00 6.05 242 TRP A CA 1
ATOM 1634 C C . TRP A 1 242 ? 7.213 3.413 21.873 1.00 7.13 242 TRP A C 1
ATOM 1635 O O . TRP A 1 242 ? 7.495 3.584 23.044 1.00 7.88 242 TRP A O 1
ATOM 1646 N N . PRO A 1 243 ? 5.947 3.247 21.459 1.00 6.65 243 PRO A N 1
ATOM 1647 C CA . PRO A 1 243 ? 4.920 3.241 22.504 1.00 6.94 243 PRO A CA 1
ATOM 1648 C C . PRO A 1 243 ? 5.092 2.086 23.500 1.00 6.36 243 PRO A C 1
ATOM 1649 O O . PRO A 1 243 ? 4.800 2.256 24.680 1.00 7.41 243 PRO A O 1
ATOM 1653 N N . GLU A 1 244 ? 5.562 0.930 23.037 1.00 6.15 244 GLU A N 1
ATOM 1654 C CA . GLU A 1 244 ? 5.774 -0.194 23.939 1.00 7.37 244 GLU A CA 1
ATOM 1655 C C . GLU A 1 244 ? 7.024 0.040 24.813 1.00 5.63 244 GLU A C 1
ATOM 1656 O O . GLU A 1 244 ? 7.016 -0.258 26.005 1.00 6.77 244 GLU A O 1
ATOM 1662 N N . ILE A 1 245 ? 8.088 0.592 24.228 1.00 5.53 245 ILE A N 1
ATOM 1663 C CA . ILE A 1 245 ? 9.240 1.013 25.040 1.00 5.84 245 ILE A CA 1
ATOM 1664 C C . ILE A 1 245 ? 8.774 1.934 26.165 1.00 6.05 245 ILE A C 1
ATOM 1665 O O . ILE A 1 245 ? 9.171 1.768 27.320 1.00 6.61 245 ILE A O 1
ATOM 1670 N N . GLU A 1 246 ? 7.961 2.928 25.825 1.00 6.03 246 GLU A N 1
ATOM 1671 C CA . GLU A 1 246 ? 7.535 3.873 26.838 1.00 7.72 246 GLU A CA 1
ATOM 1672 C C . GLU A 1 246 ? 6.665 3.198 27.906 1.00 6.55 246 GLU A C 1
ATOM 1673 O O . GLU A 1 246 ? 6.850 3.423 29.100 1.00 7.58 246 GLU A O 1
ATOM 1679 N N . ARG A 1 247 ? 5.740 2.337 27.506 1.00 6.67 247 ARG A N 1
ATOM 1680 C CA . ARG A 1 247 ? 4.926 1.616 28.468 1.00 6.33 247 ARG A CA 1
ATOM 1681 C C . ARG A 1 247 ? 5.820 0.887 29.473 1.00 5.82 247 ARG A C 1
ATOM 1682 O O . ARG A 1 247 ? 5.567 0.908 30.683 1.00 6.47 247 ARG A O 1
ATOM 1690 N N . ILE A 1 248 ? 6.831 0.202 28.958 1.00 6.82 248 ILE A N 1
ATOM 1691 C CA . ILE A 1 248 ? 7.748 -0.555 29.780 1.00 6.49 248 ILE A CA 1
ATOM 1692 C C . ILE A 1 248 ? 8.541 0.348 30.722 1.00 6.00 248 ILE A C 1
ATOM 1693 O O . ILE A 1 248 ? 8.633 0.080 31.927 1.00 6.50 248 ILE A O 1
ATOM 1698 N N . CYS A 1 249 ? 9.111 1.424 30.198 1.00 6.35 249 CYS A N 1
ATOM 1699 C CA . CYS A 1 249 ? 9.861 2.328 31.077 1.00 6.05 249 CYS A CA 1
ATOM 1700 C C . CYS A 1 249 ? 8.982 2.845 32.217 1.00 6.49 249 CYS A C 1
ATOM 1701 O O . CYS A 1 249 ? 9.407 2.900 33.376 1.00 6.70 249 CYS A O 1
ATOM 1704 N N . ARG A 1 250 ? 7.750 3.226 31.899 1.00 6.10 250 ARG A N 1
ATOM 1705 C CA . ARG A 1 250 ? 6.898 3.798 32.922 1.00 6.15 250 ARG A CA 1
ATOM 1706 C C . ARG A 1 250 ? 6.499 2.740 33.959 1.00 6.92 250 ARG A C 1
ATOM 1707 O O . ARG A 1 250 ? 6.431 3.022 35.163 1.00 7.72 250 ARG A O 1
ATOM 1715 N N . LYS A 1 251 ? 6.222 1.526 33.505 1.00 6.89 251 LYS A N 1
ATOM 1716 C CA . LYS A 1 251 ? 5.846 0.437 34.406 1.00 7.37 251 LYS A CA 1
ATOM 1717 C C . LYS A 1 251 ? 6.912 0.165 35.460 1.00 7.46 251 LYS A C 1
ATOM 1718 O O . LYS A 1 251 ? 6.581 -0.104 36.627 1.00 9.33 251 LYS A O 1
ATOM 1724 N N . TYR A 1 252 ? 8.176 0.268 35.047 1.00 7.36 252 TYR A N 1
ATOM 1725 C CA . TYR A 1 252 ? 9.300 -0.137 35.879 1.00 7.31 252 TYR A CA 1
ATOM 1726 C C . TYR A 1 252 ? 10.083 1.024 36.502 1.00 6.50 252 TYR A C 1
ATOM 1727 O O . TYR A 1 252 ? 11.161 0.812 37.025 1.00 7.42 252 TYR A O 1
ATOM 1736 N N . ASP A 1 253 ? 9.521 2.237 36.467 1.00 7.02 253 ASP A N 1
ATOM 1737 C CA A ASP A 1 253 ? 10.153 3.406 37.087 0.55 7.61 253 ASP A CA 1
ATOM 1738 C CA B ASP A 1 253 ? 10.147 3.395 37.093 0.45 8.17 253 ASP A CA 1
ATOM 1739 C C . ASP A 1 253 ? 11.538 3.653 36.499 1.00 7.13 253 ASP A C 1
ATOM 1740 O O . ASP A 1 253 ? 12.498 3.886 37.227 1.00 8.30 253 ASP A O 1
ATOM 1749 N N . VAL A 1 254 ? 11.635 3.599 35.179 1.00 6.91 254 VAL A N 1
ATOM 1750 C CA . VAL A 1 254 ? 12.879 3.827 34.445 1.00 7.05 254 VAL A CA 1
ATOM 1751 C C . VAL A 1 254 ? 12.730 5.091 33.591 1.00 7.07 254 VAL A C 1
ATOM 1752 O O . VAL A 1 254 ? 11.695 5.305 32.958 1.00 8.16 254 VAL A O 1
ATOM 1756 N N . LEU A 1 255 ? 13.728 5.970 33.623 1.00 6.14 255 LEU A N 1
ATOM 1757 C CA . LEU A 1 255 ? 13.674 7.162 32.770 1.00 6.82 255 LEU A CA 1
ATOM 1758 C C . LEU A 1 255 ? 13.833 6.806 31.297 1.00 6.50 255 LEU A C 1
ATOM 1759 O O . LEU A 1 255 ? 14.455 5.810 30.945 1.00 7.52 255 LEU A O 1
ATOM 1764 N N . LEU A 1 256 ? 13.273 7.651 30.449 1.00 6.30 256 LEU A N 1
ATOM 1765 C CA . LEU A 1 256 ? 13.279 7.442 29.005 1.00 6.28 256 LEU A CA 1
ATOM 1766 C C . LEU A 1 256 ? 14.003 8.629 28.371 1.00 6.73 256 LEU A C 1
ATOM 1767 O O . LEU A 1 256 ? 13.621 9.778 28.589 1.00 7.45 256 LEU A O 1
ATOM 1772 N N . VAL A 1 257 ? 15.062 8.350 27.624 1.00 6.31 257 VAL A N 1
ATOM 1773 C CA . VAL A 1 257 ? 15.887 9.393 27.034 1.00 5.82 257 VAL A CA 1
ATOM 1774 C C . VAL A 1 257 ? 15.952 9.242 25.514 1.00 6.44 257 VAL A C 1
ATOM 1775 O O . VAL A 1 257 ? 16.287 8.172 25.024 1.00 7.12 257 VAL A O 1
ATOM 1779 N N . ALA A 1 258 ? 15.657 10.320 24.791 1.00 6.35 258 ALA A N 1
ATOM 1780 C CA . ALA A 1 258 ? 15.840 10.344 23.343 1.00 7.00 258 ALA A CA 1
ATOM 1781 C C . ALA A 1 258 ? 17.151 11.021 23.011 1.00 6.97 258 ALA A C 1
ATOM 1782 O O . ALA A 1 258 ? 17.459 12.080 23.551 1.00 8.23 258 ALA A O 1
ATOM 1784 N N . ASP A 1 259 ? 17.923 10.421 22.124 1.00 7.47 259 ASP A N 1
ATOM 1785 C CA . ASP A 1 259 ? 19.107 11.064 21.602 1.00 7.53 259 ASP A CA 1
ATOM 1786 C C . ASP A 1 259 ? 18.750 11.648 20.251 1.00 7.21 259 ASP A C 1
ATOM 1787 O O . ASP A 1 259 ? 18.554 10.911 19.274 1.00 8.47 259 ASP A O 1
ATOM 1792 N N . GLU A 1 260 ? 18.610 12.975 20.224 1.00 7.27 260 GLU A N 1
ATOM 1793 C CA . GLU A 1 260 ? 18.176 13.716 19.043 1.00 8.29 260 GLU A CA 1
ATOM 1794 C C . GLU A 1 260 ? 19.357 14.263 18.250 1.00 10.58 260 GLU A C 1
ATOM 1795 O O . GLU A 1 260 ? 19.206 15.223 17.511 1.00 12.43 260 GLU A O 1
ATOM 1801 N N . VAL A 1 261 ? 20.521 13.620 18.391 1.00 12.25 261 VAL A N 1
ATOM 1802 C CA . VAL A 1 261 ? 21.741 14.006 17.669 1.00 14.95 261 VAL A CA 1
ATOM 1803 C C . VAL A 1 261 ? 21.514 14.252 16.190 1.00 14.61 261 VAL A C 1
ATOM 1804 O O . VAL A 1 261 ? 22.005 15.223 15.630 1.00 16.15 261 VAL A O 1
ATOM 1808 N N . ILE A 1 262 ? 20.781 13.354 15.556 1.00 13.23 262 ILE A N 1
ATOM 1809 C CA . ILE A 1 262 ? 20.529 13.450 14.140 1.00 13.71 262 ILE A CA 1
ATOM 1810 C C . ILE A 1 262 ? 19.073 13.820 13.840 1.00 13.02 262 ILE A C 1
ATOM 1811 O O . ILE A 1 262 ? 18.785 14.568 12.911 1.00 14.05 262 ILE A O 1
ATOM 1816 N N . CYS A 1 263 ? 18.151 13.298 14.635 1.00 11.55 263 CYS A N 1
ATOM 1817 C CA . CYS A 1 263 ? 16.743 13.521 14.372 1.00 11.40 263 CYS A CA 1
ATOM 1818 C C . CYS A 1 263 ? 16.287 14.922 14.777 1.00 11.75 263 CYS A C 1
ATOM 1819 O O . CYS A 1 263 ? 15.228 15.361 14.364 1.00 13.96 263 CYS A O 1
ATOM 1822 N N . GLY A 1 264 ? 17.088 15.637 15.559 1.00 10.78 264 GLY A N 1
ATOM 1823 C CA . GLY A 1 264 ? 16.663 16.941 16.029 1.00 11.18 264 GLY A CA 1
ATOM 1824 C C . GLY A 1 264 ? 16.653 18.020 14.950 1.00 11.42 264 GLY A C 1
ATOM 1825 O O . GLY A 1 264 ? 17.299 17.913 13.903 1.00 13.35 264 GLY A O 1
ATOM 1826 N N . PHE A 1 265 ? 15.887 19.073 15.221 1.00 10.45 265 PHE A N 1
ATOM 1827 C CA . PHE A 1 265 ? 15.863 20.279 14.394 1.00 9.84 265 PHE A CA 1
ATOM 1828 C C . PHE A 1 265 ? 15.348 20.028 12.982 1.00 9.67 265 PHE A C 1
ATOM 1829 O O . PHE A 1 265 ? 15.894 20.538 12.001 1.00 12.19 265 PHE A O 1
ATOM 1837 N N . GLY A 1 266 ? 14.265 19.249 12.919 1.00 9.83 266 GLY A N 1
ATOM 1838 C CA . GLY A 1 266 ? 13.416 19.167 11.742 1.00 10.41 266 GLY A CA 1
ATOM 1839 C C . GLY A 1 266 ? 13.665 18.006 10.811 1.00 9.92 266 GLY A C 1
ATOM 1840 O O . GLY A 1 266 ? 12.965 17.859 9.816 1.00 11.20 266 GLY A O 1
ATOM 1841 N N . ARG A 1 267 ? 14.634 17.156 11.132 1.00 9.46 267 ARG A N 1
ATOM 1842 C CA . ARG A 1 267 ? 15.040 16.080 10.231 1.00 9.94 267 ARG A CA 1
ATOM 1843 C C . ARG A 1 267 ? 13.889 15.144 9.808 1.00 10.69 267 ARG A C 1
ATOM 1844 O O . ARG A 1 267 ? 13.859 14.687 8.671 1.00 11.80 267 ARG A O 1
ATOM 1852 N N . THR A 1 268 ? 12.970 14.845 10.721 1.00 9.92 268 THR A N 1
ATOM 1853 C CA . THR A 1 268 ? 11.847 13.941 10.423 1.00 10.16 268 THR A CA 1
ATOM 1854 C C . THR A 1 268 ? 10.592 14.678 9.975 1.00 11.79 268 THR A C 1
ATOM 1855 O O . THR A 1 268 ? 9.598 14.051 9.614 1.00 13.13 268 THR A O 1
ATOM 1859 N N . GLY A 1 269 ? 10.645 16.004 9.972 1.00 11.41 269 GLY A N 1
ATOM 1860 C CA . GLY A 1 269 ? 9.477 16.816 9.666 1.00 12.77 269 GLY A CA 1
ATOM 1861 C C . GLY A 1 269 ? 8.853 17.392 10.927 1.00 12.74 269 GLY A C 1
ATOM 1862 O O . GLY A 1 269 ? 8.231 18.456 10.902 1.00 14.30 269 GLY A O 1
ATOM 1863 N N . GLU A 1 270 ? 9.001 16.684 12.034 1.00 12.52 270 GLU A N 1
ATOM 1864 C CA . GLU A 1 270 ? 8.721 17.267 13.342 1.00 12.49 270 GLU A CA 1
ATOM 1865 C C . GLU A 1 270 ? 9.975 17.990 13.792 1.00 11.69 270 GLU A C 1
ATOM 1866 O O . GLU A 1 270 ? 11.070 17.742 13.278 1.00 12.01 270 GLU A O 1
ATOM 1872 N N . TRP A 1 271 ? 9.849 18.861 14.784 1.00 11.02 271 TRP A N 1
ATOM 1873 C CA . TRP A 1 271 ? 11.042 19.474 15.332 1.00 11.55 271 TRP A CA 1
ATOM 1874 C C . TRP A 1 271 ? 12.002 18.412 15.881 1.00 10.84 271 TRP A C 1
ATOM 1875 O O . TRP A 1 271 ? 13.204 18.531 15.698 1.00 10.84 271 TRP A O 1
ATOM 1886 N N . PHE A 1 272 ? 11.471 17.373 16.527 1.00 9.44 272 PHE A N 1
ATOM 1887 C CA . PHE A 1 272 ? 12.295 16.309 17.113 1.00 8.73 272 PHE A CA 1
ATOM 1888 C C . PHE A 1 272 ? 11.751 14.942 16.765 1.00 9.04 272 PHE A C 1
ATOM 1889 O O . PHE A 1 272 ? 10.543 14.774 16.619 1.00 10.01 272 PHE A O 1
ATOM 1897 N N . GLY A 1 273 ? 12.644 13.967 16.620 1.00 8.54 273 GLY A N 1
ATOM 1898 C CA . GLY A 1 273 ? 12.231 12.637 16.223 1.00 8.97 273 GLY A CA 1
ATOM 1899 C C . GLY A 1 273 ? 11.247 11.996 17.171 1.00 8.00 273 GLY A C 1
ATOM 1900 O O . GLY A 1 273 ? 10.364 11.245 16.736 1.00 8.43 273 GLY A O 1
ATOM 1901 N N . HIS A 1 274 ? 11.390 12.254 18.471 1.00 7.06 274 HIS A N 1
ATOM 1902 C CA . HIS A 1 274 ? 10.486 11.610 19.426 1.00 7.54 274 HIS A CA 1
ATOM 1903 C C . HIS A 1 274 ? 9.053 12.068 19.239 1.00 7.96 274 HIS A C 1
ATOM 1904 O O . HIS A 1 274 ? 8.121 11.341 19.566 1.00 10.03 274 HIS A O 1
ATOM 1911 N N . GLN A 1 275 ? 8.882 13.251 18.676 1.00 8.41 275 GLN A N 1
ATOM 1912 C CA . GLN A 1 275 ? 7.541 13.751 18.340 1.00 9.63 275 GLN A CA 1
ATOM 1913 C C . GLN A 1 275 ? 6.922 12.959 17.206 1.00 10.19 275 GLN A C 1
ATOM 1914 O O . GLN A 1 275 ? 5.741 12.621 17.255 1.00 11.96 275 GLN A O 1
ATOM 1920 N N . HIS A 1 276 ? 7.730 12.623 16.208 1.00 10.03 276 HIS A N 1
ATOM 1921 C CA . HIS A 1 276 ? 7.226 11.839 15.090 1.00 10.54 276 HIS A CA 1
ATOM 1922 C C . HIS A 1 276 ? 6.783 10.455 15.561 1.00 11.07 276 HIS A C 1
ATOM 1923 O O . HIS A 1 276 ? 5.740 9.954 15.169 1.00 11.28 276 HIS A O 1
ATOM 1930 N N . PHE A 1 277 ? 7.594 9.833 16.409 1.00 9.53 277 PHE A N 1
ATOM 1931 C CA . PHE A 1 277 ? 7.317 8.474 16.869 1.00 10.01 277 PHE A CA 1
ATOM 1932 C C . PHE A 1 277 ? 6.373 8.423 18.063 1.00 10.45 277 PHE A C 1
ATOM 1933 O O . PHE A 1 277 ? 5.903 7.350 18.452 1.00 14.07 277 PHE A O 1
ATOM 1941 N N . GLY A 1 278 ? 6.056 9.587 18.616 1.00 10.59 278 GLY A N 1
ATOM 1942 C CA . GLY A 1 278 ? 5.028 9.670 19.627 1.00 12.34 278 GLY A CA 1
ATOM 1943 C C . GLY A 1 278 ? 5.392 9.114 20.977 1.00 12.93 278 GLY A C 1
ATOM 1944 O O . GLY A 1 278 ? 4.603 8.396 21.589 1.00 14.60 278 GLY A O 1
ATOM 1945 N N . PHE A 1 279 ? 6.592 9.436 21.444 1.00 9.72 279 PHE A N 1
ATOM 1946 C CA . PHE A 1 279 ? 6.949 9.160 22.827 1.00 8.57 279 PHE A CA 1
ATOM 1947 C C . PHE A 1 279 ? 7.426 10.414 23.538 1.00 8.29 279 PHE A C 1
ATOM 1948 O O . PHE A 1 279 ? 7.875 11.352 22.905 1.00 9.99 279 PHE A O 1
ATOM 1956 N N . GLN A 1 280 ? 7.355 10.379 24.862 1.00 8.63 280 GLN A N 1
ATOM 1957 C CA . GLN A 1 280 ? 7.634 11.524 25.696 1.00 9.85 280 GLN A CA 1
ATOM 1958 C C . GLN A 1 280 ? 8.839 11.237 26.580 1.00 9.62 280 GLN A C 1
ATOM 1959 O O . GLN A 1 280 ? 8.698 10.699 27.673 1.00 12.28 280 GLN A O 1
ATOM 1965 N N . PRO A 1 281 ? 10.026 11.620 26.121 1.00 8.29 281 PRO A N 1
ATOM 1966 C CA . PRO A 1 281 ? 11.211 11.380 26.937 1.00 8.41 281 PRO A CA 1
ATOM 1967 C C . PRO A 1 281 ? 11.275 12.320 28.136 1.00 8.12 281 PRO A C 1
ATOM 1968 O O . PRO A 1 281 ? 10.686 13.406 28.107 1.00 9.19 281 PRO A O 1
ATOM 1972 N N . ASP A 1 282 ? 12.012 11.910 29.165 1.00 7.26 282 ASP A N 1
ATOM 1973 C CA . ASP A 1 282 ? 12.228 12.719 30.358 1.00 7.32 282 ASP A CA 1
ATOM 1974 C C . ASP A 1 282 ? 13.363 13.708 30.192 1.00 6.87 282 ASP A C 1
ATOM 1975 O O . ASP A 1 282 ? 13.413 14.697 30.929 1.00 8.51 282 ASP A O 1
ATOM 1980 N N . LEU A 1 283 ? 14.280 13.410 29.269 1.00 7.59 283 LEU A N 1
ATOM 1981 C CA . LEU A 1 283 ? 15.356 14.309 28.819 1.00 8.44 283 LEU A CA 1
ATOM 1982 C C . LEU A 1 283 ? 15.664 13.946 27.391 1.00 7.56 283 LEU A C 1
ATOM 1983 O O . LEU A 1 283 ? 15.397 12.802 26.971 1.00 7.62 283 LEU A O 1
ATOM 1988 N N . PHE A 1 284 ? 16.259 14.856 26.640 1.00 7.09 284 PHE A N 1
ATOM 1989 C CA . PHE A 1 284 ? 16.801 14.502 25.343 1.00 7.45 284 PHE A CA 1
ATOM 1990 C C . PHE A 1 284 ? 18.050 15.310 25.046 1.00 7.61 284 PHE A C 1
ATOM 1991 O O . PHE A 1 284 ? 18.234 16.415 25.557 1.00 7.75 284 PHE A O 1
ATOM 1999 N N . THR A 1 285 ? 18.931 14.705 24.268 1.00 7.31 285 THR A N 1
ATOM 2000 C CA . THR A 1 285 ? 20.223 15.292 23.942 1.00 7.19 285 THR A CA 1
ATOM 2001 C C . THR A 1 285 ? 20.223 15.831 22.516 1.00 7.16 285 THR A C 1
ATOM 2002 O O . THR A 1 285 ? 19.571 15.255 21.622 1.00 8.28 285 THR A O 1
ATOM 2006 N N . ALA A 1 286 ? 20.974 16.912 22.297 1.00 8.37 286 ALA A N 1
ATOM 2007 C CA . ALA A 1 286 ? 21.092 17.528 20.992 1.00 9.49 286 ALA A CA 1
ATOM 2008 C C . ALA A 1 286 ? 22.551 17.874 20.723 1.00 10.50 286 ALA A C 1
ATOM 2009 O O . ALA A 1 286 ? 23.344 18.090 21.645 1.00 10.50 286 ALA A O 1
ATOM 2011 N N . ALA A 1 287 ? 22.905 17.914 19.452 1.00 12.80 287 ALA A N 1
ATOM 2012 C CA . ALA A 1 287 ? 24.291 18.129 19.029 1.00 13.88 287 ALA A CA 1
ATOM 2013 C C . ALA A 1 287 ? 24.299 19.361 18.149 1.00 14.62 287 ALA A C 1
ATOM 2014 O O . ALA A 1 287 ? 23.417 20.204 18.283 1.00 16.07 287 ALA A O 1
ATOM 2016 N N . LYS A 1 288 ? 25.269 19.475 17.239 1.00 14.75 288 LYS A N 1
ATOM 2017 C CA . LYS A 1 288 ? 25.485 20.748 16.560 1.00 15.29 288 LYS A CA 1
ATOM 2018 C C . LYS A 1 288 ? 24.459 21.046 15.453 1.00 15.99 288 LYS A C 1
ATOM 2019 O O . LYS A 1 288 ? 24.525 22.119 14.865 1.00 16.16 288 LYS A O 1
ATOM 2025 N N . GLY A 1 289 ? 23.510 20.136 15.178 1.00 16.25 289 GLY A N 1
ATOM 2026 C CA . GLY A 1 289 ? 22.323 20.506 14.397 1.00 16.60 289 GLY A CA 1
ATOM 2027 C C . GLY A 1 289 ? 21.640 21.786 14.948 1.00 16.14 289 GLY A C 1
ATOM 2028 O O . GLY A 1 289 ? 20.975 22.567 14.244 1.00 16.05 289 GLY A O 1
ATOM 2029 N N . LEU A 1 290 ? 21.807 21.999 16.242 1.00 14.20 290 LEU A N 1
ATOM 2030 C CA . LEU A 1 290 ? 21.297 23.195 16.910 1.00 11.65 290 LEU A CA 1
ATOM 2031 C C . LEU A 1 290 ? 21.803 24.501 16.235 1.00 10.71 290 LEU A C 1
ATOM 2032 O O . LEU A 1 290 ? 21.123 25.545 16.248 1.00 11.34 290 LEU A O 1
ATOM 2037 N N . SER A 1 291 ? 22.991 24.436 15.649 1.00 10.31 291 SER A N 1
ATOM 2038 C CA . SER A 1 291 ? 23.566 25.567 14.921 1.00 10.15 291 SER A CA 1
ATOM 2039 C C . SER A 1 291 ? 23.800 25.281 13.427 1.00 9.46 291 SER A C 1
ATOM 2040 O O . SER A 1 291 ? 24.522 26.025 12.773 1.00 9.38 291 SER A O 1
ATOM 2043 N N . SER A 1 292 ? 23.205 24.204 12.910 1.00 9.04 292 SER A N 1
ATOM 2044 C CA . SER A 1 292 ? 23.490 23.675 11.574 1.00 9.12 292 SER A CA 1
ATOM 2045 C C . SER A 1 292 ? 24.990 23.463 11.370 1.00 9.06 292 SER A C 1
ATOM 2046 O O . SER A 1 292 ? 25.482 23.480 10.250 1.00 10.25 292 SER A O 1
ATOM 2049 N N . GLY A 1 293 ? 25.707 23.235 12.466 1.00 9.53 293 GLY A N 1
ATOM 2050 C CA . GLY A 1 293 ? 27.128 22.950 12.399 1.00 10.00 293 GLY A CA 1
ATOM 2051 C C . GLY A 1 293 ? 28.028 24.155 12.243 1.00 10.21 293 GLY A C 1
ATOM 2052 O O . GLY A 1 293 ? 29.248 24.020 12.240 1.00 11.09 293 GLY A O 1
ATOM 2053 N N . TYR A 1 294 ? 27.442 25.342 12.145 1.00 9.54 294 TYR A N 1
ATOM 2054 C CA . TYR A 1 294 ? 28.246 26.537 11.873 1.00 9.32 294 TYR A CA 1
ATOM 2055 C C . TYR A 1 294 ? 29.201 26.903 13.022 1.00 9.87 294 TYR A C 1
ATOM 2056 O O . TYR A 1 294 ? 30.258 27.488 12.779 1.00 10.04 294 TYR A O 1
ATOM 2065 N N . LEU A 1 295 ? 28.807 26.599 14.257 1.00 10.32 295 LEU A N 1
ATOM 2066 C CA . LEU A 1 295 ? 29.709 26.631 15.422 1.00 11.34 295 LEU A CA 1
ATOM 2067 C C . LEU A 1 295 ? 29.392 25.427 16.309 1.00 11.65 295 LEU A C 1
ATOM 2068 O O . LEU A 1 295 ? 28.277 24.905 16.298 1.00 12.30 295 LEU A O 1
ATOM 2073 N N . PRO A 1 296 ? 30.377 24.961 17.072 1.00 10.10 296 PRO A N 1
ATOM 2074 C CA . PRO A 1 296 ? 30.137 23.795 17.928 1.00 10.21 296 PRO A CA 1
ATOM 2075 C C . PRO A 1 296 ? 29.243 24.133 19.088 1.00 10.30 296 PRO A C 1
ATOM 2076 O O . PRO A 1 296 ? 29.476 25.094 19.801 1.00 11.22 296 PRO A O 1
ATOM 2080 N N . ILE A 1 297 ? 28.215 23.323 19.278 1.00 9.63 297 ILE A N 1
ATOM 2081 C CA . ILE A 1 297 ? 27.312 23.476 20.397 1.00 10.34 297 ILE A CA 1
ATOM 2082 C C . ILE A 1 297 ? 26.532 22.175 20.548 1.00 10.74 297 ILE A C 1
ATOM 2083 O O . ILE A 1 297 ? 26.469 21.350 19.624 1.00 13.31 297 ILE A O 1
ATOM 2088 N N . GLY A 1 298 ? 26.002 21.963 21.733 1.00 8.69 298 GLY A N 1
ATOM 2089 C CA . GLY A 1 298 ? 25.055 20.895 21.995 1.00 8.33 298 GLY A CA 1
ATOM 2090 C C . GLY A 1 298 ? 24.205 21.280 23.189 1.00 8.07 298 GLY A C 1
ATOM 2091 O O . GLY A 1 298 ? 24.395 22.351 23.786 1.00 8.07 298 GLY A O 1
ATOM 2092 N N . ALA A 1 299 ? 23.258 20.420 23.559 1.00 7.30 299 ALA A N 1
ATOM 2093 C CA . ALA A 1 299 ? 22.458 20.679 24.756 1.00 7.57 299 ALA A CA 1
ATOM 2094 C C . ALA A 1 299 ? 21.829 19.427 25.302 1.00 7.36 299 ALA A C 1
ATOM 2095 O O . ALA A 1 299 ? 21.589 18.477 24.566 1.00 7.56 299 ALA A O 1
ATOM 2097 N N . VAL A 1 300 ? 21.559 19.453 26.598 1.00 6.92 300 VAL A N 1
ATOM 2098 C CA . VAL A 1 300 ? 20.650 18.504 27.207 1.00 6.78 300 VAL A CA 1
ATOM 2099 C C . VAL A 1 300 ? 19.380 19.277 27.568 1.00 6.81 300 VAL A C 1
ATOM 2100 O O . VAL A 1 300 ? 19.425 20.265 28.316 1.00 7.78 300 VAL A O 1
ATOM 2104 N N . PHE A 1 301 ? 18.258 18.834 27.003 1.00 7.00 301 PHE A N 1
ATOM 2105 C CA . PHE A 1 301 ? 16.943 19.358 27.340 1.00 7.12 301 PHE A CA 1
ATOM 2106 C C . PHE A 1 301 ? 16.350 18.499 28.438 1.00 7.24 301 PHE A C 1
ATOM 2107 O O . PHE A 1 301 ? 16.175 17.295 28.275 1.00 8.06 301 PHE A O 1
ATOM 2115 N N . VAL A 1 302 ? 16.064 19.122 29.575 1.00 8.41 302 VAL A N 1
ATOM 2116 C CA . VAL A 1 302 ? 15.674 18.382 30.757 1.00 8.70 302 VAL A CA 1
ATOM 2117 C C . VAL A 1 302 ? 14.211 18.658 31.074 1.00 8.85 302 VAL A C 1
ATOM 2118 O O . VAL A 1 302 ? 13.799 19.809 31.248 1.00 10.27 302 VAL A O 1
ATOM 2122 N N . GLY A 1 303 ? 13.409 17.603 31.071 1.00 8.86 303 GLY A N 1
ATOM 2123 C CA . GLY A 1 303 ? 11.994 17.731 31.331 1.00 9.56 303 GLY A CA 1
ATOM 2124 C C . GLY A 1 303 ? 11.696 18.102 32.759 1.00 10.56 303 GLY A C 1
ATOM 2125 O O . GLY A 1 303 ? 12.567 18.052 33.627 1.00 10.50 303 GLY A O 1
ATOM 2126 N N . LYS A 1 304 ? 10.448 18.487 32.995 1.00 10.25 304 LYS A N 1
ATOM 2127 C CA . LYS A 1 304 ? 10.053 19.073 34.266 1.00 11.82 304 LYS A CA 1
ATOM 2128 C C . LYS A 1 304 ? 10.396 18.187 35.457 1.00 11.30 304 LYS A C 1
ATOM 2129 O O . LYS A 1 304 ? 10.967 18.657 36.440 1.00 11.40 304 LYS A O 1
ATOM 2135 N N . ARG A 1 305 ? 10.044 16.911 35.386 1.00 10.85 305 ARG A N 1
ATOM 2136 C CA . ARG A 1 305 ? 10.192 16.022 36.533 1.00 10.80 305 ARG A CA 1
ATOM 2137 C C . ARG A 1 305 ? 11.664 15.828 36.886 1.00 10.85 305 ARG A C 1
ATOM 2138 O O . ARG A 1 305 ? 12.065 15.945 38.031 1.00 11.61 305 ARG A O 1
ATOM 2146 N N . VAL A 1 306 ? 12.489 15.552 35.902 1.00 9.86 306 VAL A N 1
ATOM 2147 C CA . VAL A 1 306 ? 13.902 15.363 36.199 1.00 9.56 306 VAL A CA 1
ATOM 2148 C C . VAL A 1 306 ? 14.569 16.673 36.601 1.00 10.61 306 VAL A C 1
ATOM 2149 O O . VAL A 1 306 ? 15.420 16.683 37.493 1.00 11.65 306 VAL A O 1
ATOM 2153 N N . ALA A 1 307 ? 14.166 17.778 35.977 1.00 11.16 307 ALA A N 1
ATOM 2154 C CA . ALA A 1 307 ? 14.738 19.073 36.346 1.00 13.39 307 ALA A CA 1
ATOM 2155 C C . ALA A 1 307 ? 14.470 19.395 37.814 1.00 14.06 307 ALA A C 1
ATOM 2156 O O . ALA A 1 307 ? 15.357 19.879 38.509 1.00 13.90 307 ALA A O 1
ATOM 2158 N N . GLU A 1 308 ? 13.246 19.154 38.278 1.00 15.23 308 GLU A N 1
ATOM 2159 C CA . GLU A 1 308 ? 12.897 19.435 39.665 1.00 18.08 308 GLU A CA 1
ATOM 2160 C C . GLU A 1 308 ? 13.787 18.626 40.605 1.00 17.50 308 GLU A C 1
ATOM 2161 O O . GLU A 1 308 ? 14.267 19.143 41.615 1.00 18.77 308 GLU A O 1
ATOM 2167 N N . GLY A 1 309 ? 14.046 17.367 40.258 1.00 17.25 309 GLY A N 1
ATOM 2168 C CA . GLY A 1 309 ? 14.932 16.537 41.054 1.00 17.54 309 GLY A CA 1
ATOM 2169 C C . GLY A 1 309 ? 16.371 17.037 41.050 1.00 17.54 309 GLY A C 1
ATOM 2170 O O . GLY A 1 309 ? 17.011 17.127 42.098 1.00 17.99 309 GLY A O 1
ATOM 2171 N N . LEU A 1 310 ? 16.893 17.361 39.874 1.00 16.50 310 LEU A N 1
ATOM 2172 C CA . LEU A 1 310 ? 18.262 17.852 39.768 1.00 16.63 310 LEU A CA 1
ATOM 2173 C C . LEU A 1 310 ? 18.458 19.160 40.511 1.00 18.30 310 LEU A C 1
ATOM 2174 O O . LEU A 1 310 ? 19.480 19.362 41.177 1.00 19.19 310 LEU A O 1
ATOM 2179 N N . ILE A 1 311 ? 17.498 20.069 40.385 1.00 18.38 311 ILE A N 1
ATOM 2180 C CA . ILE A 1 311 ? 17.636 21.376 41.024 1.00 20.94 311 ILE A CA 1
ATOM 2181 C C . ILE A 1 311 ? 17.630 21.223 42.541 1.00 22.46 311 ILE A C 1
ATOM 2182 O O . ILE A 1 311 ? 18.374 21.916 43.233 1.00 22.54 311 ILE A O 1
ATOM 2187 N N . ALA A 1 312 ? 16.824 20.293 43.048 1.00 22.97 312 ALA A N 1
ATOM 2188 C CA . ALA A 1 312 ? 16.815 19.972 44.475 1.00 24.22 312 ALA A CA 1
ATOM 2189 C C . ALA A 1 312 ? 18.194 19.497 44.938 1.00 25.51 312 ALA A C 1
ATOM 2190 O O . ALA A 1 312 ? 18.647 19.854 46.029 1.00 27.10 312 ALA A O 1
ATOM 2192 N N . GLY A 1 313 ? 18.864 18.704 44.107 1.00 25.14 313 GLY A N 1
ATOM 2193 C CA . GLY A 1 313 ? 20.212 18.245 44.410 1.00 25.82 313 GLY A CA 1
ATOM 2194 C C . GLY A 1 313 ? 21.285 19.318 44.293 1.00 26.67 313 GLY A C 1
ATOM 2195 O O . GLY A 1 313 ? 22.266 19.300 45.052 1.00 28.15 313 GLY A O 1
ATOM 2196 N N . GLY A 1 314 ? 21.114 20.240 43.346 1.00 26.51 314 GLY A N 1
ATOM 2197 C CA . GLY A 1 314 ? 21.997 21.392 43.220 1.00 27.77 314 GLY A CA 1
ATOM 2198 C C . GLY A 1 314 ? 23.197 21.236 42.295 1.00 29.20 314 GLY A C 1
ATOM 2199 O O . GLY A 1 314 ? 23.786 22.234 41.877 1.00 29.42 314 GLY A O 1
ATOM 2200 N N . ASP A 1 315 ? 23.550 20.000 41.953 1.00 30.27 315 ASP A N 1
ATOM 2201 C CA . ASP A 1 315 ? 24.827 19.724 41.284 1.00 31.55 315 ASP A CA 1
ATOM 2202 C C . ASP A 1 315 ? 24.946 20.311 39.872 1.00 29.01 315 ASP A C 1
ATOM 2203 O O . ASP A 1 315 ? 26.059 20.580 39.393 1.00 30.42 315 ASP A O 1
ATOM 2208 N N . PHE A 1 316 ? 23.811 20.526 39.213 1.00 24.45 316 PHE A N 1
ATOM 2209 C CA . PHE A 1 316 ? 23.819 21.035 37.849 1.00 21.23 316 PHE A CA 1
ATOM 2210 C C . PHE A 1 316 ? 23.326 22.479 37.758 1.00 21.97 316 PHE A C 1
ATOM 2211 O O . PHE A 1 316 ? 23.148 22.992 36.665 1.00 21.46 316 PHE A O 1
ATOM 2219 N N . ASN A 1 317 ? 23.131 23.135 38.898 1.00 23.52 317 ASN A N 1
ATOM 2220 C CA . ASN A 1 317 ? 22.536 24.464 38.901 1.00 25.77 317 ASN A CA 1
ATOM 2221 C C . ASN A 1 317 ? 23.442 25.497 38.252 1.00 25.10 317 ASN A C 1
ATOM 2222 O O . ASN A 1 317 ? 22.982 26.377 37.533 1.00 23.69 317 ASN A O 1
ATOM 2227 N N . HIS A 1 318 ? 24.738 25.367 38.488 1.00 25.78 318 HIS A N 1
ATOM 2228 C CA . HIS A 1 318 ? 25.703 26.256 37.876 1.00 27.82 318 HIS A CA 1
ATOM 2229 C C . HIS A 1 318 ? 25.569 26.195 36.351 1.00 25.92 318 HIS A C 1
ATOM 2230 O O . HIS A 1 318 ? 25.529 27.219 35.670 1.00 25.98 318 HIS A O 1
ATOM 2237 N N . GLY A 1 319 ? 25.482 24.986 35.813 1.00 23.86 319 GLY A N 1
ATOM 2238 C CA . GLY A 1 319 ? 25.389 24.822 34.378 1.00 23.09 319 GLY A CA 1
ATOM 2239 C C . GLY A 1 319 ? 24.063 25.294 33.818 1.00 21.92 319 GLY A C 1
ATOM 2240 O O . GLY A 1 319 ? 24.005 25.862 32.728 1.00 22.64 319 GLY A O 1
ATOM 2241 N N . PHE A 1 320 ? 22.981 25.032 34.547 1.00 21.23 320 PHE A N 1
ATOM 2242 C CA . PHE A 1 320 ? 21.672 25.508 34.130 1.00 21.82 320 PHE A CA 1
ATOM 2243 C C . PHE A 1 320 ? 21.664 27.029 33.997 1.00 23.86 320 PHE A C 1
ATOM 2244 O O . PHE A 1 320 ? 20.967 27.580 33.141 1.00 26.25 320 PHE A O 1
ATOM 2252 N N . THR A 1 321 ? 22.450 27.705 34.830 1.00 24.15 321 THR A N 1
ATOM 2253 C CA . THR A 1 321 ? 22.471 29.162 34.850 1.00 24.39 321 THR A CA 1
ATOM 2254 C C . THR A 1 321 ? 23.512 29.704 33.883 1.00 24.09 321 THR A C 1
ATOM 2255 O O . THR A 1 321 ? 23.258 30.678 33.160 1.00 25.97 321 THR A O 1
ATOM 2259 N N . TYR A 1 322 ? 24.690 29.088 33.860 1.00 22.19 322 TYR A N 1
ATOM 2260 C CA . TYR A 1 322 ? 25.833 29.723 33.203 1.00 22.04 322 TYR A CA 1
ATOM 2261 C C . TYR A 1 322 ? 26.325 29.059 31.930 1.00 20.77 322 TYR A C 1
ATOM 2262 O O . TYR A 1 322 ? 27.233 29.584 31.275 1.00 21.26 322 TYR A O 1
ATOM 2271 N N . SER A 1 323 ? 25.755 27.907 31.586 1.00 18.95 323 SER A N 1
ATOM 2272 C CA . SER A 1 323 ? 26.213 27.192 30.412 1.00 17.92 323 SER A CA 1
ATOM 2273 C C . SER A 1 323 ? 25.863 27.925 29.127 1.00 17.45 323 SER A C 1
ATOM 2274 O O . SER A 1 323 ? 24.900 28.699 29.059 1.00 18.29 323 SER A O 1
ATOM 2277 N N . GLY A 1 324 ? 26.669 27.677 28.106 1.00 15.53 324 GLY A N 1
ATOM 2278 C CA . GLY A 1 324 ? 26.385 28.180 26.780 1.00 14.95 324 GLY A CA 1
ATOM 2279 C C . GLY A 1 324 ? 27.385 29.250 26.391 1.00 14.02 324 GLY A C 1
ATOM 2280 O O . GLY A 1 324 ? 27.441 30.334 27.001 1.00 16.58 324 GLY A O 1
ATOM 2281 N N . HIS A 1 325 ? 28.201 28.949 25.398 1.00 10.92 325 HIS A N 1
ATOM 2282 C CA . HIS A 1 325 ? 29.140 29.930 24.882 1.00 9.76 325 HIS A CA 1
ATOM 2283 C C . HIS A 1 325 ? 28.323 30.956 24.132 1.00 10.06 325 HIS A C 1
ATOM 2284 O O . HIS A 1 325 ? 27.588 30.605 23.216 1.00 11.27 325 HIS A O 1
ATOM 2291 N N . PRO A 1 326 ? 28.437 32.229 24.505 1.00 10.60 326 PRO A N 1
ATOM 2292 C CA . PRO A 1 326 ? 27.513 33.211 23.930 1.00 10.83 326 PRO A CA 1
ATOM 2293 C C . PRO A 1 326 ? 27.606 33.380 22.411 1.00 10.77 326 PRO A C 1
ATOM 2294 O O . PRO A 1 326 ? 26.603 33.700 21.765 1.00 11.53 326 PRO A O 1
ATOM 2298 N N . VAL A 1 327 ? 28.805 33.232 21.850 1.00 9.27 327 VAL A N 1
ATOM 2299 C CA . VAL A 1 327 ? 28.952 33.374 20.401 1.00 8.76 327 VAL A CA 1
ATOM 2300 C C . VAL A 1 327 ? 28.274 32.202 19.695 1.00 9.15 327 VAL A C 1
ATOM 2301 O O . VAL A 1 327 ? 27.522 32.395 18.722 1.00 10.03 327 VAL A O 1
ATOM 2305 N N . CYS A 1 328 ? 28.499 30.993 20.197 1.00 9.15 328 CYS A N 1
ATOM 2306 C CA . CYS A 1 328 ? 27.819 29.825 19.629 1.00 8.54 328 CYS A CA 1
ATOM 2307 C C . CYS A 1 328 ? 26.312 29.941 19.827 1.00 9.44 328 CYS A C 1
ATOM 2308 O O . CYS A 1 328 ? 25.536 29.566 18.956 1.00 9.91 328 CYS A O 1
ATOM 2311 N N . ALA A 1 329 ? 25.893 30.493 20.954 1.00 9.95 329 ALA A N 1
ATOM 2312 C CA . ALA A 1 329 ? 24.468 30.670 21.211 1.00 10.12 329 ALA A CA 1
ATOM 2313 C C . ALA A 1 329 ? 23.827 31.656 20.229 1.00 9.92 329 ALA A C 1
ATOM 2314 O O . ALA A 1 329 ? 22.714 31.418 19.778 1.00 10.05 329 ALA A O 1
ATOM 2316 N N . ALA A 1 330 ? 24.528 32.728 19.871 1.00 9.67 330 ALA A N 1
ATOM 2317 C CA . ALA A 1 330 ? 23.998 33.710 18.924 1.00 10.53 330 ALA A CA 1
ATOM 2318 C C . ALA A 1 330 ? 23.797 33.076 17.554 1.00 11.30 330 ALA A C 1
ATOM 2319 O O . ALA A 1 330 ? 22.818 33.351 16.868 1.00 12.10 330 ALA A O 1
ATOM 2321 N N . VAL A 1 331 ? 24.729 32.229 17.146 1.00 10.71 331 VAL A N 1
ATOM 2322 C CA . VAL A 1 331 ? 24.588 31.547 15.865 1.00 9.98 331 VAL A CA 1
ATOM 2323 C C . VAL A 1 331 ? 23.469 30.512 15.920 1.00 10.08 331 VAL A C 1
ATOM 2324 O O . VAL A 1 331 ? 22.657 30.416 14.994 1.00 10.44 331 VAL A O 1
ATOM 2328 N N . ALA A 1 332 ? 23.410 29.738 17.002 1.00 9.60 332 ALA A N 1
ATOM 2329 C CA . ALA A 1 332 ? 22.308 28.781 17.179 1.00 9.09 332 ALA A CA 1
ATOM 2330 C C . ALA A 1 332 ? 20.956 29.496 17.159 1.00 9.42 332 ALA A C 1
ATOM 2331 O O . ALA A 1 332 ? 19.993 29.017 16.564 1.00 9.79 332 ALA A O 1
ATOM 2333 N N . HIS A 1 333 ? 20.880 30.657 17.793 1.00 10.06 333 HIS A N 1
ATOM 2334 C CA . HIS A 1 333 ? 19.637 31.413 17.756 1.00 10.51 333 HIS A CA 1
ATOM 2335 C C . HIS A 1 333 ? 19.249 31.799 16.323 1.00 10.62 333 HIS A C 1
ATOM 2336 O O . HIS A 1 333 ? 18.086 31.637 15.923 1.00 11.24 333 HIS A O 1
ATOM 2343 N N . ALA A 1 334 ? 20.201 32.316 15.548 1.00 10.64 334 ALA A N 1
ATOM 2344 C CA . ALA A 1 334 ? 19.932 32.654 14.154 1.00 11.93 334 ALA A CA 1
ATOM 2345 C C . ALA A 1 334 ? 19.471 31.406 13.394 1.00 10.91 334 ALA A C 1
ATOM 2346 O O . ALA A 1 334 ? 18.583 31.478 12.547 1.00 11.84 334 ALA A O 1
ATOM 2348 N N . ASN A 1 335 ? 20.073 30.260 13.702 1.00 10.04 335 ASN A N 1
ATOM 2349 C CA . ASN A 1 335 ? 19.739 29.032 13.010 1.00 9.71 335 ASN A CA 1
ATOM 2350 C C . ASN A 1 335 ? 18.326 28.546 13.320 1.00 10.35 335 ASN A C 1
ATOM 2351 O O . ASN A 1 335 ? 17.553 28.210 12.418 1.00 10.26 335 ASN A O 1
ATOM 2356 N N . VAL A 1 336 ? 17.977 28.526 14.594 1.00 10.72 336 VAL A N 1
ATOM 2357 C CA . VAL A 1 336 ? 16.656 28.068 15.003 1.00 11.60 336 VAL A CA 1
ATOM 2358 C C . VAL A 1 336 ? 15.591 29.044 14.490 1.00 11.93 336 VAL A C 1
ATOM 2359 O O . VAL A 1 336 ? 14.533 28.624 14.023 1.00 12.44 336 VAL A O 1
ATOM 2363 N N . ALA A 1 337 ? 15.873 30.342 14.568 1.00 12.39 337 ALA A N 1
ATOM 2364 C CA . ALA A 1 337 ? 14.950 31.343 14.034 1.00 12.34 337 ALA A CA 1
ATOM 2365 C C . ALA A 1 337 ? 14.697 31.129 12.547 1.00 12.26 337 ALA A C 1
ATOM 2366 O O . ALA A 1 337 ? 13.565 31.269 12.068 1.00 13.19 337 ALA A O 1
ATOM 2368 N N . ALA A 1 338 ? 15.750 30.805 11.799 1.00 12.34 338 ALA A N 1
ATOM 2369 C CA . ALA A 1 338 ? 15.586 30.534 10.371 1.00 12.93 338 ALA A CA 1
ATOM 2370 C C . ALA A 1 338 ? 14.751 29.277 10.156 1.00 12.19 338 ALA A C 1
ATOM 2371 O O . ALA A 1 338 ? 13.817 29.251 9.339 1.00 12.32 338 ALA A O 1
ATOM 2373 N N . LEU A 1 339 ? 15.073 28.227 10.897 1.00 12.31 339 LEU A N 1
ATOM 2374 C CA . LEU A 1 339 ? 14.324 26.977 10.756 1.00 12.87 339 LEU A CA 1
ATOM 2375 C C . LEU A 1 339 ? 12.826 27.165 10.953 1.00 13.40 339 LEU A C 1
ATOM 2376 O O . LEU A 1 339 ? 12.014 26.561 10.242 1.00 14.04 339 LEU A O 1
ATOM 2381 N N . ARG A 1 340 ? 12.454 28.016 11.905 1.00 14.01 340 ARG A N 1
ATOM 2382 C CA . ARG A 1 340 ? 11.049 28.309 12.146 1.00 14.93 340 ARG A CA 1
ATOM 2383 C C . ARG A 1 340 ? 10.495 29.368 11.200 1.00 15.06 340 ARG A C 1
ATOM 2384 O O . ARG A 1 340 ? 9.534 29.123 10.486 1.00 16.09 340 ARG A O 1
ATOM 2392 N N . ASP A 1 341 ? 11.100 30.549 11.208 1.00 15.29 341 ASP A N 1
ATOM 2393 C CA . ASP A 1 341 ? 10.496 31.709 10.553 1.00 16.54 341 ASP A CA 1
ATOM 2394 C C . ASP A 1 341 ? 10.564 31.656 9.032 1.00 16.56 341 ASP A C 1
ATOM 2395 O O . ASP A 1 341 ? 9.748 32.293 8.353 1.00 18.38 341 ASP A O 1
ATOM 2400 N N . GLU A 1 342 ? 11.539 30.936 8.487 1.00 15.50 342 GLU A N 1
ATOM 2401 C CA . GLU A 1 342 ? 11.607 30.732 7.042 1.00 16.12 342 GLU A CA 1
ATOM 2402 C C . GLU A 1 342 ? 10.806 29.502 6.606 1.00 16.47 342 GLU A C 1
ATOM 2403 O O . GLU A 1 342 ? 10.784 29.158 5.425 1.00 17.59 342 GLU A O 1
ATOM 2409 N N . GLY A 1 343 ? 10.129 28.855 7.548 1.00 15.30 343 GLY A N 1
ATOM 2410 C CA . GLY A 1 343 ? 9.211 27.774 7.207 1.00 14.63 343 GLY A CA 1
ATOM 2411 C C . GLY A 1 343 ? 9.892 26.465 6.863 1.00 13.58 343 GLY A C 1
ATOM 2412 O O . GLY A 1 343 ? 9.259 25.564 6.324 1.00 14.28 343 GLY A O 1
ATOM 2413 N N . ILE A 1 344 ? 11.175 26.337 7.177 1.00 13.93 344 ILE A N 1
ATOM 2414 C CA . ILE A 1 344 ? 11.956 25.178 6.758 1.00 13.35 344 ILE A CA 1
ATOM 2415 C C . ILE A 1 344 ? 11.445 23.864 7.359 1.00 12.86 344 ILE A C 1
ATOM 2416 O O . ILE A 1 344 ? 11.215 22.889 6.644 1.00 13.11 344 ILE A O 1
ATOM 2421 N N . VAL A 1 345 ? 11.246 23.834 8.667 1.00 12.36 345 VAL A N 1
ATOM 2422 C CA . VAL A 1 345 ? 10.783 22.611 9.309 1.00 12.58 345 VAL A CA 1
ATOM 2423 C C . VAL A 1 345 ? 9.371 22.265 8.832 1.00 13.12 345 VAL A C 1
ATOM 2424 O O . VAL A 1 345 ? 9.089 21.123 8.494 1.00 13.70 345 VAL A O 1
ATOM 2428 N N . GLN A 1 346 ? 8.488 23.259 8.782 1.00 13.55 346 GLN A N 1
ATOM 2429 C CA . GLN A 1 346 ? 7.120 23.017 8.335 1.00 14.60 346 GLN A CA 1
ATOM 2430 C C . GLN A 1 346 ? 7.101 22.468 6.910 1.00 14.86 346 GLN A C 1
ATOM 2431 O O . GLN A 1 346 ? 6.292 21.601 6.578 1.00 15.66 346 GLN A O 1
ATOM 2437 N N . ARG A 1 347 ? 8.021 22.948 6.080 1.00 13.72 347 ARG A N 1
ATOM 2438 C CA . ARG A 1 347 ? 8.101 22.509 4.695 1.00 14.91 347 ARG A CA 1
ATOM 2439 C C . ARG A 1 347 ? 8.560 21.041 4.621 1.00 13.87 347 ARG A C 1
ATOM 2440 O O . ARG A 1 347 ? 8.138 20.299 3.732 1.00 14.59 347 ARG A O 1
ATOM 2448 N N . VAL A 1 348 ? 9.412 20.600 5.548 1.00 13.83 348 VAL A N 1
ATOM 2449 C CA . VAL A 1 348 ? 9.772 19.188 5.559 1.00 13.27 348 VAL A CA 1
ATOM 2450 C C . VAL A 1 348 ? 8.524 18.340 5.830 1.00 13.43 348 VAL A C 1
ATOM 2451 O O . VAL A 1 348 ? 8.280 17.357 5.139 1.00 13.88 348 VAL A O 1
ATOM 2455 N N . LYS A 1 349 ? 7.719 18.744 6.813 1.00 13.28 349 LYS A N 1
ATOM 2456 C CA . LYS A 1 349 ? 6.536 17.988 7.198 1.00 15.03 349 LYS A CA 1
ATOM 2457 C C . LYS A 1 349 ? 5.507 17.945 6.077 1.00 15.54 349 LYS A C 1
ATOM 2458 O O . LYS A 1 349 ? 4.966 16.876 5.767 1.00 16.01 349 LYS A O 1
ATOM 2464 N N . ASP A 1 350 ? 5.246 19.100 5.466 1.00 17.12 350 ASP A N 1
ATOM 2465 C CA . ASP A 1 350 ? 4.106 19.245 4.552 1.00 18.87 350 ASP A CA 1
ATOM 2466 C C . ASP A 1 350 ? 4.389 19.040 3.073 1.00 18.13 350 ASP A C 1
ATOM 2467 O O . ASP A 1 350 ? 3.455 18.772 2.296 1.00 19.64 350 ASP A O 1
ATOM 2472 N N . ASP A 1 351 ? 5.645 19.191 2.666 1.00 16.75 351 ASP A N 1
ATOM 2473 C CA . ASP A 1 351 ? 5.977 19.361 1.251 1.00 17.55 351 ASP A CA 1
ATOM 2474 C C . ASP A 1 351 ? 7.169 18.503 0.837 1.00 15.36 351 ASP A C 1
ATOM 2475 O O . ASP A 1 351 ? 6.995 17.448 0.222 1.00 16.03 351 ASP A O 1
ATOM 2480 N N . ILE A 1 352 ? 8.382 18.915 1.211 1.00 13.92 352 ILE A N 1
ATOM 2481 C CA . ILE A 1 352 ? 9.562 18.241 0.683 1.00 13.35 352 ILE A CA 1
ATOM 2482 C C . ILE A 1 352 ? 9.766 16.836 1.305 1.00 13.54 352 ILE A C 1
ATOM 2483 O O . ILE A 1 352 ? 10.280 15.936 0.636 1.00 14.41 352 ILE A O 1
ATOM 2488 N N . GLY A 1 353 ? 9.341 16.633 2.553 1.00 13.08 353 GLY A N 1
ATOM 2489 C CA . GLY A 1 353 ? 9.456 15.324 3.184 1.00 12.90 353 GLY A CA 1
ATOM 2490 C C . GLY A 1 353 ? 8.661 14.273 2.424 1.00 13.58 353 GLY A C 1
ATOM 2491 O O . GLY A 1 353 ? 9.204 13.252 1.980 1.00 13.60 353 GLY A O 1
ATOM 2492 N N . PRO A 1 354 ? 7.348 14.492 2.289 1.00 13.56 354 PRO A N 1
ATOM 2493 C CA . PRO A 1 354 ? 6.552 13.494 1.571 1.00 14.12 354 PRO A CA 1
ATOM 2494 C C . PRO A 1 354 ? 7.022 13.314 0.133 1.00 14.00 354 PRO A C 1
ATOM 2495 O O . PRO A 1 354 ? 6.972 12.195 -0.378 1.00 14.60 354 PRO A O 1
ATOM 2499 N N . TYR A 1 355 ? 7.470 14.379 -0.516 1.00 14.12 355 TYR A N 1
ATOM 2500 C CA . TYR A 1 355 ? 7.992 14.265 -1.875 1.00 14.33 355 TYR A CA 1
ATOM 2501 C C . TYR A 1 355 ? 9.256 13.392 -1.923 1.00 12.99 355 TYR A C 1
ATOM 2502 O O . TYR A 1 355 ? 9.356 12.454 -2.724 1.00 14.22 355 TYR A O 1
ATOM 2511 N N . MET A 1 356 ? 10.215 13.702 -1.061 1.00 12.44 356 MET A N 1
ATOM 2512 C CA . MET A 1 356 ? 11.430 12.908 -0.962 1.00 12.08 356 MET A CA 1
ATOM 2513 C C . MET A 1 356 ? 11.088 11.445 -0.699 1.00 12.14 356 MET A C 1
ATOM 2514 O O . MET A 1 356 ? 11.633 10.550 -1.325 1.00 12.05 356 MET A O 1
ATOM 2519 N N . GLN A 1 357 ? 10.216 11.185 0.263 1.00 12.04 357 GLN A N 1
ATOM 2520 C CA . GLN A 1 357 ? 9.954 9.787 0.634 1.00 11.65 357 GLN A CA 1
ATOM 2521 C C . GLN A 1 357 ? 9.348 8.986 -0.517 1.00 13.26 357 GLN A C 1
ATOM 2522 O O . GLN A 1 357 ? 9.720 7.845 -0.752 1.00 13.06 357 GLN A O 1
ATOM 2528 N N . LYS A 1 358 ? 8.436 9.593 -1.258 1.00 14.15 358 LYS A N 1
ATOM 2529 C CA . LYS A 1 358 ? 7.809 8.892 -2.365 1.00 15.51 358 LYS A CA 1
ATOM 2530 C C . LYS A 1 358 ? 8.809 8.691 -3.496 1.00 14.04 358 LYS A C 1
ATOM 2531 O O . LYS A 1 358 ? 8.930 7.589 -4.056 1.00 14.50 358 LYS A O 1
ATOM 2537 N N . ARG A 1 359 ? 9.558 9.742 -3.812 1.00 14.60 359 ARG A N 1
ATOM 2538 C CA . ARG A 1 359 ? 10.513 9.685 -4.909 1.00 13.98 359 ARG A CA 1
ATOM 2539 C C . ARG A 1 359 ? 11.677 8.733 -4.621 1.00 13.06 359 ARG A C 1
ATOM 2540 O O . ARG A 1 359 ? 12.183 8.075 -5.520 1.00 13.34 359 ARG A O 1
ATOM 2548 N N . TRP A 1 360 ? 12.100 8.684 -3.362 1.00 11.95 360 TRP A N 1
ATOM 2549 C CA . TRP A 1 360 ? 13.113 7.740 -2.898 1.00 10.96 360 TRP A CA 1
ATOM 2550 C C . TRP A 1 360 ? 12.641 6.308 -3.154 1.00 11.49 360 TRP A C 1
ATOM 2551 O O . TRP A 1 360 ? 13.369 5.486 -3.701 1.00 11.64 360 TRP A O 1
ATOM 2562 N N . ARG A 1 361 ? 11.419 6.012 -2.733 1.00 11.73 361 ARG A N 1
ATOM 2563 C CA . ARG A 1 361 ? 10.861 4.670 -2.911 1.00 12.96 361 ARG A CA 1
ATOM 2564 C C . ARG A 1 361 ? 10.636 4.324 -4.378 1.00 14.64 361 ARG A C 1
ATOM 2565 O O . ARG A 1 361 ? 10.859 3.193 -4.808 1.00 14.29 361 ARG A O 1
ATOM 2573 N N . GLU A 1 362 ? 10.192 5.299 -5.146 1.00 15.43 362 GLU A N 1
ATOM 2574 C CA . GLU A 1 362 ? 9.985 5.098 -6.572 1.00 16.78 362 GLU A CA 1
ATOM 2575 C C . GLU A 1 362 ? 11.311 4.835 -7.289 1.00 15.37 362 GLU A C 1
ATOM 2576 O O . GLU A 1 362 ? 11.393 4.024 -8.206 1.00 16.74 362 GLU A O 1
ATOM 2582 N N . THR A 1 363 ? 12.368 5.511 -6.858 1.00 13.95 363 THR A N 1
ATOM 2583 C CA . THR A 1 363 ? 13.662 5.369 -7.505 1.00 13.90 363 THR A CA 1
ATOM 2584 C C . THR A 1 363 ? 14.365 4.024 -7.225 1.00 13.06 363 THR A C 1
ATOM 2585 O O . THR A 1 363 ? 14.878 3.382 -8.138 1.00 13.42 363 THR A O 1
ATOM 2589 N N . PHE A 1 364 ? 14.369 3.583 -5.976 1.00 12.96 364 PHE A N 1
ATOM 2590 C CA . PHE A 1 364 ? 15.256 2.489 -5.580 1.00 11.96 364 PHE A CA 1
ATOM 2591 C C . PHE A 1 364 ? 14.607 1.110 -5.442 1.00 11.64 364 PHE A C 1
ATOM 2592 O O . PHE A 1 364 ? 15.311 0.100 -5.398 1.00 12.45 364 PHE A O 1
ATOM 2600 N N . SER A 1 365 ? 13.288 1.050 -5.348 1.00 11.13 365 SER A N 1
ATOM 2601 C CA . SER A 1 365 ? 12.641 -0.225 -5.044 1.00 11.81 365 SER A CA 1
ATOM 2602 C C . SER A 1 365 ? 12.845 -1.297 -6.105 1.00 12.05 365 SER A C 1
ATOM 2603 O O . SER A 1 365 ? 12.832 -2.477 -5.786 1.00 13.28 365 SER A O 1
ATOM 2606 N N . ARG A 1 366 ? 13.052 -0.896 -7.353 1.00 11.40 366 ARG A N 1
ATOM 2607 C CA . ARG A 1 366 ? 13.106 -1.863 -8.457 1.00 12.12 366 ARG A CA 1
ATOM 2608 C C . ARG A 1 366 ? 14.428 -2.624 -8.533 1.00 12.39 366 ARG A C 1
ATOM 2609 O O . ARG A 1 366 ? 14.512 -3.650 -9.211 1.00 14.17 366 ARG A O 1
ATOM 2617 N N . PHE A 1 367 ? 15.480 -2.134 -7.882 1.00 12.82 367 PHE A N 1
ATOM 2618 C CA . PHE A 1 367 ? 16.794 -2.737 -8.079 1.00 12.74 367 PHE A CA 1
ATOM 2619 C C . PHE A 1 367 ? 16.910 -4.107 -7.425 1.00 12.39 367 PHE A C 1
ATOM 2620 O O . PHE A 1 367 ? 16.448 -4.319 -6.311 1.00 12.41 367 PHE A O 1
ATOM 2628 N N . GLU A 1 368 ? 17.537 -5.037 -8.143 1.00 13.51 368 GLU A N 1
ATOM 2629 C CA . GLU A 1 368 ? 17.638 -6.431 -7.707 1.00 14.23 368 GLU A CA 1
ATOM 2630 C C . GLU A 1 368 ? 18.339 -6.598 -6.353 1.00 12.98 368 GLU A C 1
ATOM 2631 O O . GLU A 1 368 ? 17.988 -7.484 -5.573 1.00 13.14 368 GLU A O 1
ATOM 2637 N N . HIS A 1 369 ? 19.323 -5.745 -6.077 1.00 12.27 369 HIS A N 1
ATOM 2638 C CA . HIS A 1 369 ? 20.116 -5.882 -4.864 1.00 12.23 369 HIS A CA 1
ATOM 2639 C C . HIS A 1 369 ? 19.907 -4.740 -3.880 1.00 11.61 369 HIS A C 1
ATOM 2640 O O . HIS A 1 369 ? 20.760 -4.473 -3.039 1.00 11.93 369 HIS A O 1
ATOM 2647 N N . VAL A 1 370 ? 18.741 -4.108 -3.959 1.00 10.39 370 VAL A N 1
ATOM 2648 C CA . VAL A 1 370 ? 18.349 -3.073 -3.016 1.00 10.90 370 VAL A CA 1
ATOM 2649 C C . VAL A 1 370 ? 17.078 -3.508 -2.304 1.00 10.64 370 VAL A C 1
ATOM 2650 O O . VAL A 1 370 ? 16.115 -3.931 -2.941 1.00 12.63 370 VAL A O 1
ATOM 2654 N N . ASP A 1 371 ? 17.048 -3.395 -0.979 1.00 10.19 371 ASP A N 1
ATOM 2655 C CA . ASP A 1 371 ? 15.829 -3.721 -0.262 1.00 10.09 371 ASP A CA 1
ATOM 2656 C C . ASP A 1 371 ? 15.666 -2.802 0.961 1.00 8.56 371 ASP A C 1
ATOM 2657 O O . ASP A 1 371 ? 16.543 -1.985 1.284 1.00 9.06 371 ASP A O 1
ATOM 2662 N N . ASP A 1 372 ? 14.529 -2.943 1.625 1.00 8.77 372 ASP A N 1
ATOM 2663 C CA . ASP A 1 372 ? 14.209 -2.174 2.830 1.00 9.24 372 ASP A CA 1
ATOM 2664 C C . ASP A 1 372 ? 14.358 -0.681 2.564 1.00 9.38 372 ASP A C 1
ATOM 2665 O O . ASP A 1 372 ? 14.966 0.070 3.341 1.00 9.76 372 ASP A O 1
ATOM 2670 N N . VAL A 1 373 ? 13.809 -0.235 1.455 1.00 9.93 373 VAL A N 1
ATOM 2671 C CA . VAL A 1 373 ? 13.794 1.182 1.134 1.00 9.55 373 VAL A CA 1
ATOM 2672 C C . VAL A 1 373 ? 12.898 1.897 2.136 1.00 10.08 373 VAL A C 1
ATOM 2673 O O . VAL A 1 373 ? 11.755 1.496 2.347 1.00 11.52 373 VAL A O 1
ATOM 2677 N N . ARG A 1 374 ? 13.436 2.931 2.779 1.00 9.53 374 ARG A N 1
ATOM 2678 C CA . ARG A 1 374 ? 12.834 3.460 3.995 1.00 9.28 374 ARG A CA 1
ATOM 2679 C C . ARG A 1 374 ? 13.208 4.910 4.218 1.00 8.81 374 ARG A C 1
ATOM 2680 O O . ARG A 1 374 ? 14.119 5.444 3.572 1.00 9.77 374 ARG A O 1
ATOM 2688 N N . GLY A 1 375 ? 12.533 5.542 5.177 1.00 8.65 375 GLY A N 1
ATOM 2689 C CA . GLY A 1 375 ? 12.824 6.916 5.532 1.00 9.69 375 GLY A CA 1
ATOM 2690 C C . GLY A 1 375 ? 11.596 7.664 5.992 1.00 10.80 375 GLY A C 1
ATOM 2691 O O . GLY A 1 375 ? 10.466 7.222 5.795 1.00 10.75 375 GLY A O 1
ATOM 2692 N N A VAL A 1 376 ? 11.862 8.818 6.614 0.53 10.39 376 VAL A N 1
ATOM 2693 N N B VAL A 1 376 ? 11.818 8.794 6.642 0.47 11.33 376 VAL A N 1
ATOM 2694 C CA A VAL A 1 376 ? 10.880 9.716 7.220 0.53 9.86 376 VAL A CA 1
ATOM 2695 C CA B VAL A 1 376 ? 10.749 9.737 6.871 0.47 11.79 376 VAL A CA 1
ATOM 2696 C C A VAL A 1 376 ? 11.382 11.160 6.982 0.53 10.16 376 VAL A C 1
ATOM 2697 C C B VAL A 1 376 ? 11.333 11.128 6.948 0.47 11.26 376 VAL A C 1
ATOM 2698 O O A VAL A 1 376 ? 12.550 11.444 7.241 0.53 10.45 376 VAL A O 1
ATOM 2699 O O B VAL A 1 376 ? 12.456 11.339 7.401 0.47 11.66 376 VAL A O 1
ATOM 2706 N N . GLY A 1 377 ? 10.539 12.076 6.498 1.00 10.70 377 GLY A N 1
ATOM 2707 C CA . GLY A 1 377 ? 10.961 13.462 6.392 1.00 10.38 377 GLY A CA 1
ATOM 2708 C C . GLY A 1 377 ? 12.105 13.626 5.418 1.00 10.06 377 GLY A C 1
ATOM 2709 O O . GLY A 1 377 ? 11.934 13.415 4.209 1.00 11.23 377 GLY A O 1
ATOM 2710 N N . MET A 1 378 ? 13.275 14.000 5.925 1.00 10.67 378 MET A N 1
ATOM 2711 C CA . MET A 1 378 ? 14.451 14.147 5.081 1.00 10.73 378 MET A CA 1
ATOM 2712 C C . MET A 1 378 ? 15.608 13.236 5.518 1.00 9.20 378 MET A C 1
ATOM 2713 O O . MET A 1 378 ? 16.775 13.518 5.239 1.00 10.61 378 MET A O 1
ATOM 2718 N N . VAL A 1 379 ? 15.292 12.141 6.202 1.00 8.82 379 VAL A N 1
ATOM 2719 C CA . VAL A 1 379 ? 16.270 11.075 6.368 1.00 8.68 379 VAL A CA 1
ATOM 2720 C C . VAL A 1 379 ? 15.753 9.807 5.716 1.00 9.38 379 VAL A C 1
ATOM 2721 O O . VAL A 1 379 ? 14.601 9.436 5.891 1.00 9.97 379 VAL A O 1
ATOM 2725 N N . GLN A 1 380 ? 16.599 9.176 4.922 1.00 8.74 380 GLN A N 1
ATOM 2726 C CA . GLN A 1 380 ? 16.150 8.033 4.132 1.00 9.12 380 GLN A CA 1
ATOM 2727 C C . GLN A 1 380 ? 17.309 7.097 3.834 1.00 9.20 380 GLN A C 1
ATOM 2728 O O . GLN A 1 380 ? 18.473 7.473 3.958 1.00 9.27 380 GLN A O 1
ATOM 2734 N N . ALA A 1 381 ? 16.985 5.854 3.482 1.00 8.38 381 ALA A N 1
ATOM 2735 C CA . ALA A 1 381 ? 18.008 4.844 3.354 1.00 8.30 381 ALA A CA 1
ATOM 2736 C C . ALA A 1 381 ? 17.501 3.637 2.574 1.00 8.40 381 ALA A C 1
ATOM 2737 O O . ALA A 1 381 ? 16.320 3.533 2.240 1.00 9.36 381 ALA A O 1
ATOM 2739 N N . PHE A 1 382 ? 18.432 2.748 2.268 1.00 8.63 382 PHE A N 1
ATOM 2740 C CA . PHE A 1 382 ? 18.118 1.405 1.805 1.00 9.08 382 PHE A CA 1
ATOM 2741 C C . PHE A 1 382 ? 19.275 0.492 2.169 1.00 9.17 382 PHE A C 1
ATOM 2742 O O . PHE A 1 382 ? 20.296 0.950 2.676 1.00 9.90 382 PHE A O 1
ATOM 2750 N N . THR A 1 383 ? 19.107 -0.802 1.947 1.00 8.63 383 THR A N 1
ATOM 2751 C CA . THR A 1 383 ? 20.157 -1.773 2.237 1.00 8.85 383 THR A CA 1
ATOM 2752 C C . THR A 1 383 ? 20.508 -2.536 0.974 1.00 8.88 383 THR A C 1
ATOM 2753 O O . THR A 1 383 ? 19.611 -2.967 0.237 1.00 10.01 383 THR A O 1
ATOM 2757 N N . LEU A 1 384 ? 21.799 -2.664 0.705 1.00 9.84 384 LEU A N 1
ATOM 2758 C CA . LEU A 1 384 ? 22.285 -3.511 -0.378 1.00 10.92 384 LEU A CA 1
ATOM 2759 C C . LEU A 1 384 ? 22.262 -4.943 0.128 1.00 11.09 384 LEU A C 1
ATOM 2760 O O . LEU A 1 384 ? 22.790 -5.234 1.197 1.00 11.56 384 LEU A O 1
ATOM 2765 N N . VAL A 1 385 ? 21.622 -5.834 -0.635 1.00 11.12 385 VAL A N 1
ATOM 2766 C CA . VAL A 1 385 ? 21.421 -7.213 -0.210 1.00 10.89 385 VAL A CA 1
ATOM 2767 C C . VAL A 1 385 ? 21.775 -8.188 -1.329 1.00 11.98 385 VAL A C 1
ATOM 2768 O O . VAL A 1 385 ? 21.679 -7.862 -2.508 1.00 12.52 385 VAL A O 1
ATOM 2772 N N . LYS A 1 386 ? 22.200 -9.385 -0.940 1.00 12.17 386 LYS A N 1
ATOM 2773 C CA . LYS A 1 386 ? 22.522 -10.442 -1.907 1.00 13.51 386 LYS A CA 1
ATOM 2774 C C . LYS A 1 386 ? 21.259 -11.008 -2.552 1.00 13.29 386 LYS A C 1
ATOM 2775 O O . LYS A 1 386 ? 21.236 -11.282 -3.759 1.00 14.41 386 LYS A O 1
ATOM 2781 N N . ASN A 1 387 ? 20.222 -11.217 -1.744 1.00 11.79 387 ASN A N 1
ATOM 2782 C CA . ASN A 1 387 ? 18.989 -11.823 -2.260 1.00 11.67 387 ASN A CA 1
ATOM 2783 C C . ASN A 1 387 ? 17.765 -11.307 -1.502 1.00 11.19 387 ASN A C 1
ATOM 2784 O O . ASN A 1 387 ? 17.609 -11.593 -0.313 1.00 11.45 387 ASN A O 1
ATOM 2789 N N . LYS A 1 388 ? 16.926 -10.520 -2.180 1.00 11.25 388 LYS A N 1
ATOM 2790 C CA . LYS A 1 388 ? 15.765 -9.879 -1.547 1.00 11.80 388 LYS A CA 1
ATOM 2791 C C . LYS A 1 388 ? 14.769 -10.920 -1.050 1.00 11.42 388 LYS A C 1
ATOM 2792 O O . LYS A 1 388 ? 14.225 -10.802 0.049 1.00 11.05 388 LYS A O 1
ATOM 2798 N N . ALA A 1 389 ? 14.500 -11.927 -1.876 1.00 11.81 389 ALA A N 1
ATOM 2799 C CA . ALA A 1 389 ? 13.496 -12.915 -1.522 1.00 12.35 389 ALA A CA 1
ATOM 2800 C C . ALA A 1 389 ? 13.846 -13.664 -0.249 1.00 12.37 389 ALA A C 1
ATOM 2801 O O . ALA A 1 389 ? 12.956 -14.069 0.485 1.00 13.84 389 ALA A O 1
ATOM 2803 N N . LYS A 1 390 ? 15.144 -13.844 0.002 1.00 11.51 390 LYS A N 1
ATOM 2804 C CA . LYS A 1 390 ? 15.612 -14.565 1.166 1.00 12.00 390 LYS A CA 1
ATOM 2805 C C . LYS A 1 390 ? 15.961 -13.634 2.333 1.00 11.64 390 LYS A C 1
ATOM 2806 O O . LYS A 1 390 ? 16.298 -14.106 3.413 1.00 12.31 390 LYS A O 1
ATOM 2812 N N . ARG A 1 391 ? 15.883 -12.323 2.102 1.00 10.43 391 ARG A N 1
ATOM 2813 C CA . ARG A 1 391 ? 16.437 -11.312 3.032 1.00 11.17 391 ARG A CA 1
ATOM 2814 C C . ARG A 1 391 ? 17.867 -11.689 3.404 1.00 11.03 391 ARG A C 1
ATOM 2815 O O . ARG A 1 391 ? 18.278 -11.622 4.570 1.00 12.01 391 ARG A O 1
ATOM 2823 N N . GLU A 1 392 ? 18.638 -12.081 2.401 1.00 11.05 392 GLU A N 1
ATOM 2824 C CA . GLU A 1 392 ? 20.012 -12.506 2.623 1.00 11.51 392 GLU A CA 1
ATOM 2825 C C . GLU A 1 392 ? 20.970 -11.352 2.378 1.00 11.82 392 GLU A C 1
ATOM 2826 O O . GLU A 1 392 ? 20.996 -10.762 1.289 1.00 11.54 392 GLU A O 1
ATOM 2832 N N . LEU A 1 393 ? 21.752 -11.041 3.407 1.00 11.35 393 LEU A N 1
ATOM 2833 C CA . LEU A 1 393 ? 22.756 -9.989 3.325 1.00 11.50 393 LEU A CA 1
ATOM 2834 C C . LEU A 1 393 ? 24.038 -10.496 2.673 1.00 12.73 393 LEU A C 1
ATOM 2835 O O . LEU A 1 393 ? 24.308 -11.705 2.658 1.00 13.83 393 LEU A O 1
ATOM 2840 N N . PHE A 1 394 ? 24.828 -9.566 2.144 1.00 13.31 394 PHE A N 1
ATOM 2841 C CA . PHE A 1 394 ? 26.151 -9.891 1.648 1.00 15.38 394 PHE A CA 1
ATOM 2842 C C . PHE A 1 394 ? 27.054 -10.253 2.814 1.00 16.94 394 PHE A C 1
ATOM 2843 O O . PHE A 1 394 ? 26.883 -9.750 3.910 1.00 16.70 394 PHE A O 1
ATOM 2851 N N . PRO A 1 395 ? 28.028 -11.133 2.580 1.00 19.14 395 PRO A N 1
ATOM 2852 C CA . PRO A 1 395 ? 29.013 -11.412 3.627 1.00 20.24 395 PRO A CA 1
ATOM 2853 C C . PRO A 1 395 ? 29.920 -10.213 3.857 1.00 20.52 395 PRO A C 1
ATOM 2854 O O . PRO A 1 395 ? 29.975 -9.299 3.023 1.00 20.00 395 PRO A O 1
ATOM 2858 N N . ASP A 1 396 ? 30.617 -10.215 4.984 1.00 21.41 396 ASP A N 1
ATOM 2859 C CA . ASP A 1 396 ? 31.559 -9.143 5.310 1.00 22.41 396 ASP A CA 1
ATOM 2860 C C . ASP A 1 396 ? 30.874 -7.781 5.239 1.00 21.04 396 ASP A C 1
ATOM 2861 O O . ASP A 1 396 ? 31.412 -6.826 4.670 1.00 19.99 396 ASP A O 1
ATOM 2866 N N . PHE A 1 397 ? 29.690 -7.723 5.845 1.00 20.09 397 PHE A N 1
ATOM 2867 C CA . PHE A 1 397 ? 28.825 -6.546 5.865 1.00 18.41 397 PHE A CA 1
ATOM 2868 C C . PHE A 1 397 ? 29.648 -5.257 5.937 1.00 18.31 397 PHE A C 1
ATOM 2869 O O . PHE A 1 397 ? 30.396 -5.035 6.889 1.00 19.47 397 PHE A O 1
ATOM 2877 N N . GLY A 1 398 ? 29.521 -4.426 4.909 1.00 16.78 398 GLY A N 1
ATOM 2878 C CA . GLY A 1 398 ? 30.294 -3.205 4.790 1.00 16.89 398 GLY A CA 1
ATOM 2879 C C . GLY A 1 398 ? 31.115 -3.132 3.512 1.00 17.14 398 GLY A C 1
ATOM 2880 O O . GLY A 1 398 ? 31.329 -2.052 2.962 1.00 17.66 398 GLY A O 1
ATOM 2881 N N . GLU A 1 399 ? 31.578 -4.279 3.028 1.00 17.85 399 GLU A N 1
ATOM 2882 C CA . GLU A 1 399 ? 32.393 -4.293 1.815 1.00 20.06 399 GLU A CA 1
ATOM 2883 C C . GLU A 1 399 ? 31.607 -3.838 0.588 1.00 18.53 399 GLU A C 1
ATOM 2884 O O . GLU A 1 399 ? 32.095 -3.055 -0.225 1.00 18.84 399 GLU A O 1
ATOM 2890 N N . ILE A 1 400 ? 30.382 -4.330 0.447 1.00 17.39 400 ILE A N 1
ATOM 2891 C CA . ILE A 1 400 ? 29.558 -3.921 -0.673 1.00 16.74 400 ILE A CA 1
ATOM 2892 C C . ILE A 1 400 ? 29.080 -2.470 -0.531 1.00 15.80 400 ILE A C 1
ATOM 2893 O O . ILE A 1 400 ? 28.996 -1.739 -1.525 1.00 16.29 400 ILE A O 1
ATOM 2898 N N . GLY A 1 401 ? 28.777 -2.052 0.692 1.00 14.75 401 GLY A N 1
ATOM 2899 C CA . GLY A 1 401 ? 28.436 -0.665 0.961 1.00 15.15 401 GLY A CA 1
ATOM 2900 C C . GLY A 1 401 ? 29.530 0.286 0.500 1.00 16.27 401 GLY A C 1
ATOM 2901 O O . GLY A 1 401 ? 29.260 1.319 -0.121 1.00 15.28 401 GLY A O 1
ATOM 2902 N N . THR A 1 402 ? 30.776 -0.068 0.791 1.00 16.64 402 THR A N 1
ATOM 2903 C CA . THR A 1 402 ? 31.917 0.755 0.392 1.00 19.58 402 THR A CA 1
ATOM 2904 C C . THR A 1 402 ? 32.014 0.846 -1.135 1.00 20.25 402 THR A C 1
ATOM 2905 O O . THR A 1 402 ? 32.280 1.912 -1.694 1.00 19.81 402 THR A O 1
ATOM 2909 N N . LEU A 1 403 ? 31.774 -0.273 -1.805 1.00 20.98 403 LEU A N 1
ATOM 2910 C CA . LEU A 1 403 ? 31.822 -0.323 -3.260 1.00 21.67 403 LEU A CA 1
ATOM 2911 C C . LEU A 1 403 ? 30.815 0.648 -3.859 1.00 20.43 403 LEU A C 1
ATOM 2912 O O . LEU A 1 403 ? 31.126 1.410 -4.780 1.00 20.56 403 LEU A O 1
ATOM 2917 N N . CYS A 1 404 ? 29.603 0.631 -3.322 1.00 19.22 404 CYS A N 1
ATOM 2918 C CA . CYS A 1 404 ? 28.550 1.505 -3.815 1.00 18.90 404 CYS A CA 1
ATOM 2919 C C . CYS A 1 404 ? 28.854 2.976 -3.495 1.00 18.23 404 CYS A C 1
ATOM 2920 O O . CYS A 1 404 ? 28.730 3.847 -4.355 1.00 18.57 404 CYS A O 1
ATOM 2923 N N . ARG A 1 405 ? 29.270 3.256 -2.265 1.00 17.45 405 ARG A N 1
ATOM 2924 C CA . ARG A 1 405 ? 29.619 4.617 -1.893 1.00 18.36 405 ARG A CA 1
ATOM 2925 C C . ARG A 1 405 ? 30.711 5.193 -2.803 1.00 17.98 405 ARG A C 1
ATOM 2926 O O . ARG A 1 405 ? 30.668 6.371 -3.176 1.00 17.80 405 ARG A O 1
ATOM 2934 N N . ASP A 1 406 ? 31.699 4.377 -3.148 1.00 17.98 406 ASP A N 1
ATOM 2935 C CA . ASP A 1 406 ? 32.773 4.847 -4.021 1.00 19.50 406 ASP A CA 1
ATOM 2936 C C . ASP A 1 406 ? 32.227 5.261 -5.393 1.00 18.50 406 ASP A C 1
ATOM 2937 O O . ASP A 1 406 ? 32.718 6.197 -6.014 1.00 19.96 406 ASP A O 1
ATOM 2942 N N . ILE A 1 407 ? 31.202 4.567 -5.867 1.00 16.93 407 ILE A N 1
ATOM 2943 C CA . ILE A 1 407 ? 30.563 4.958 -7.121 1.00 17.39 407 ILE A CA 1
ATOM 2944 C C . ILE A 1 407 ? 29.857 6.321 -6.973 1.00 17.46 407 ILE A C 1
ATOM 2945 O O . ILE A 1 407 ? 30.016 7.204 -7.822 1.00 18.35 407 ILE A O 1
ATOM 2950 N N . PHE A 1 408 ? 29.099 6.516 -5.896 1.00 17.69 408 PHE A N 1
ATOM 2951 C CA . PHE A 1 408 ? 28.484 7.822 -5.662 1.00 17.91 408 PHE A CA 1
ATOM 2952 C C . PHE A 1 408 ? 29.549 8.919 -5.672 1.00 18.04 408 PHE A C 1
ATOM 2953 O O . PHE A 1 408 ? 29.401 9.956 -6.322 1.00 17.56 408 PHE A O 1
ATOM 2961 N N . PHE A 1 409 ? 30.610 8.701 -4.906 1.00 18.45 409 PHE A N 1
ATOM 2962 C CA . PHE A 1 409 ? 31.632 9.730 -4.723 1.00 18.89 409 PHE A CA 1
ATOM 2963 C C . PHE A 1 409 ? 32.281 10.079 -6.071 1.00 20.69 409 PHE A C 1
ATOM 2964 O O . PHE A 1 409 ? 32.548 11.245 -6.343 1.00 21.72 409 PHE A O 1
ATOM 2972 N N . ARG A 1 410 ? 32.541 9.075 -6.908 1.00 20.80 410 ARG A N 1
ATOM 2973 C CA . ARG A 1 410 ? 33.117 9.312 -8.231 1.00 23.04 410 ARG A CA 1
ATOM 2974 C C . ARG A 1 410 ? 32.201 10.164 -9.094 1.00 22.24 410 ARG A C 1
ATOM 2975 O O . ARG A 1 410 ? 32.652 10.822 -10.035 1.00 24.42 410 ARG A O 1
ATOM 2983 N N . ASN A 1 411 ? 30.906 10.108 -8.801 1.00 21.54 411 ASN A N 1
ATOM 2984 C CA . ASN A 1 411 ? 29.917 10.874 -9.535 1.00 20.53 411 ASN A CA 1
ATOM 2985 C C . ASN A 1 411 ? 29.480 12.108 -8.773 1.00 20.42 411 ASN A C 1
ATOM 2986 O O . ASN A 1 411 ? 28.419 12.670 -9.037 1.00 21.48 411 ASN A O 1
ATOM 2991 N N . ASN A 1 412 ? 30.330 12.537 -7.845 1.00 20.37 412 ASN A N 1
ATOM 2992 C CA . ASN A 1 412 ? 30.134 13.790 -7.124 1.00 20.24 412 ASN A CA 1
ATOM 2993 C C . ASN A 1 412 ? 28.814 13.867 -6.360 1.00 18.20 412 ASN A C 1
ATOM 2994 O O . ASN A 1 412 ? 28.170 14.917 -6.317 1.00 18.70 412 ASN A O 1
ATOM 2999 N N . LEU A 1 413 ? 28.439 12.743 -5.750 1.00 16.06 413 LEU A N 1
ATOM 3000 C CA . LEU A 1 413 ? 27.273 12.665 -4.892 1.00 14.66 413 LEU A CA 1
ATOM 3001 C C . LEU A 1 413 ? 27.731 12.105 -3.559 1.00 13.63 413 LEU A C 1
ATOM 3002 O O . LEU A 1 413 ? 28.325 11.029 -3.500 1.00 14.69 413 LEU A O 1
ATOM 3007 N N . ILE A 1 414 ? 27.475 12.842 -2.492 1.00 12.34 414 ILE A N 1
ATOM 3008 C CA . ILE A 1 414 ? 27.809 12.353 -1.167 1.00 12.43 414 ILE A CA 1
ATOM 3009 C C . ILE A 1 414 ? 26.595 11.666 -0.533 1.00 12.85 414 ILE A C 1
ATOM 3010 O O . ILE A 1 414 ? 25.624 12.317 -0.171 1.00 13.89 414 ILE A O 1
ATOM 3015 N N . MET A 1 415 ? 26.650 10.340 -0.434 1.00 12.86 415 MET A N 1
ATOM 3016 C CA . MET A 1 415 ? 25.768 9.576 0.438 1.00 14.33 415 MET A CA 1
ATOM 3017 C C . MET A 1 415 ? 26.683 8.633 1.205 1.00 16.91 415 MET A C 1
ATOM 3018 O O . MET A 1 415 ? 27.764 8.305 0.733 1.00 22.64 415 MET A O 1
ATOM 3023 N N . ARG A 1 416 ? 26.257 8.202 2.378 1.00 14.92 416 ARG A N 1
ATOM 3024 C CA . ARG A 1 416 ? 27.123 7.484 3.303 1.00 16.85 416 ARG A CA 1
ATOM 3025 C C . ARG A 1 416 ? 26.750 6.000 3.345 1.00 14.44 416 ARG A C 1
ATOM 3026 O O . ARG A 1 416 ? 25.591 5.635 3.185 1.00 14.92 416 ARG A O 1
ATOM 3034 N N . ALA A 1 417 ? 27.736 5.144 3.541 1.00 13.88 417 ALA A N 1
ATOM 3035 C CA . ALA A 1 417 ? 27.473 3.737 3.770 1.00 13.80 417 ALA A CA 1
ATOM 3036 C C . ALA A 1 417 ? 27.702 3.451 5.254 1.00 13.36 417 ALA A C 1
ATOM 3037 O O . ALA A 1 417 ? 28.707 3.858 5.836 1.00 15.32 417 ALA A O 1
ATOM 3039 N N . CYS A 1 418 ? 26.730 2.799 5.870 1.00 11.15 418 CYS A N 1
ATOM 3040 C CA . CYS A 1 418 ? 26.835 2.298 7.233 1.00 10.83 418 CYS A CA 1
ATOM 3041 C C . CYS A 1 418 ? 26.705 0.794 7.092 1.00 11.66 418 CYS A C 1
ATOM 3042 O O . CYS A 1 418 ? 25.596 0.280 6.923 1.00 11.57 418 CYS A O 1
ATOM 3045 N N . GLY A 1 419 ? 27.823 0.081 7.115 1.00 11.72 419 GLY A N 1
ATOM 3046 C CA . GLY A 1 419 ? 27.778 -1.305 6.688 1.00 11.97 419 GLY A CA 1
ATOM 3047 C C . GLY A 1 419 ? 27.319 -1.342 5.232 1.00 12.56 419 GLY A C 1
ATOM 3048 O O . GLY A 1 419 ? 27.833 -0.590 4.400 1.00 13.40 419 GLY A O 1
ATOM 3049 N N . ASP A 1 420 ? 26.331 -2.183 4.913 1.00 10.45 420 ASP A N 1
ATOM 3050 C CA . ASP A 1 420 ? 25.761 -2.206 3.551 1.00 11.14 420 ASP A CA 1
ATOM 3051 C C . ASP A 1 420 ? 24.479 -1.375 3.447 1.00 10.62 420 ASP A C 1
ATOM 3052 O O . ASP A 1 420 ? 23.782 -1.410 2.428 1.00 11.18 420 ASP A O 1
ATOM 3057 N N . HIS A 1 421 ? 24.180 -0.601 4.485 1.00 9.57 421 HIS A N 1
ATOM 3058 C CA . HIS A 1 421 ? 23.120 0.380 4.390 1.00 9.15 421 HIS A CA 1
ATOM 3059 C C . HIS A 1 421 ? 23.646 1.631 3.691 1.00 10.16 421 HIS A C 1
ATOM 3060 O O . HIS A 1 421 ? 24.724 2.107 4.017 1.00 12.68 421 HIS A O 1
ATOM 3067 N N . ILE A 1 422 ? 22.868 2.170 2.764 1.00 9.43 422 ILE A N 1
ATOM 3068 C CA . ILE A 1 422 ? 23.152 3.454 2.151 1.00 9.88 422 ILE A CA 1
ATOM 3069 C C . ILE A 1 422 ? 22.190 4.463 2.745 1.00 9.59 422 ILE A C 1
ATOM 3070 O O . ILE A 1 422 ? 20.982 4.220 2.781 1.00 10.43 422 ILE A O 1
ATOM 3075 N N . VAL A 1 423 ? 22.728 5.573 3.243 1.00 9.13 423 VAL A N 1
ATOM 3076 C CA . VAL A 1 423 ? 21.924 6.565 3.948 1.00 9.57 423 VAL A CA 1
ATOM 3077 C C . VAL A 1 423 ? 22.080 7.959 3.352 1.00 9.90 423 VAL A C 1
ATOM 3078 O O . VAL A 1 423 ? 23.069 8.263 2.715 1.00 10.67 423 VAL A O 1
ATOM 3082 N N . SER A 1 424 ? 21.071 8.795 3.565 1.00 10.26 424 SER A N 1
ATOM 3083 C CA . SER A 1 424 ? 21.048 10.164 3.082 1.00 10.36 424 SER A CA 1
ATOM 3084 C C . SER A 1 424 ? 20.281 11.048 4.071 1.00 9.28 424 SER A C 1
ATOM 3085 O O . SER A 1 424 ? 19.276 10.641 4.658 1.00 10.26 424 SER A O 1
ATOM 3088 N N . ALA A 1 425 ? 20.770 12.267 4.228 1.00 8.96 425 ALA A N 1
ATOM 3089 C CA . ALA A 1 425 ? 20.167 13.269 5.087 1.00 9.44 425 ALA A CA 1
ATOM 3090 C C . ALA A 1 425 ? 20.627 14.635 4.579 1.00 9.69 425 ALA A C 1
ATOM 3091 O O . ALA A 1 425 ? 21.499 15.268 5.160 1.00 10.23 425 ALA A O 1
ATOM 3093 N N . PRO A 1 426 ? 20.058 15.101 3.468 1.00 10.04 426 PRO A N 1
ATOM 3094 C CA . PRO A 1 426 ? 20.498 16.362 2.852 1.00 10.28 426 PRO A CA 1
ATOM 3095 C C . PRO A 1 426 ? 20.018 17.573 3.648 1.00 10.47 426 PRO A C 1
ATOM 3096 O O . PRO A 1 426 ? 19.151 17.451 4.511 1.00 10.66 426 PRO A O 1
ATOM 3100 N N . PRO A 1 427 ? 20.569 18.748 3.359 1.00 11.11 427 PRO A N 1
ATOM 3101 C CA . PRO A 1 427 ? 19.993 19.956 3.954 1.00 10.42 427 PRO A CA 1
ATOM 3102 C C . PRO A 1 427 ? 18.470 20.015 3.739 1.00 10.43 427 PRO A C 1
ATOM 3103 O O . PRO A 1 427 ? 17.958 19.636 2.675 1.00 11.13 427 PRO A O 1
ATOM 3107 N N . LEU A 1 428 ? 17.751 20.503 4.743 1.00 10.74 428 LEU A N 1
ATOM 3108 C CA . LEU A 1 428 ? 16.288 20.492 4.722 1.00 10.47 428 LEU A CA 1
ATOM 3109 C C . LEU A 1 428 ? 15.738 21.452 3.686 1.00 11.53 428 LEU A C 1
ATOM 3110 O O . LEU A 1 428 ? 14.586 21.323 3.272 1.00 13.19 428 LEU A O 1
ATOM 3115 N N . VAL A 1 429 ? 16.557 22.409 3.255 1.00 11.91 429 VAL A N 1
ATOM 3116 C CA . VAL A 1 429 ? 16.142 23.406 2.284 1.00 12.46 429 VAL A CA 1
ATOM 3117 C C . VAL A 1 429 ? 16.214 22.898 0.844 1.00 12.72 429 VAL A C 1
ATOM 3118 O O . VAL A 1 429 ? 15.898 23.637 -0.091 1.00 13.94 429 VAL A O 1
ATOM 3122 N N . MET A 1 430 ? 16.629 21.646 0.659 1.00 12.47 430 MET A N 1
ATOM 3123 C CA . MET A 1 430 ? 16.679 21.069 -0.685 1.00 14.00 430 MET A CA 1
ATOM 3124 C C . MET A 1 430 ? 15.338 21.242 -1.405 1.00 14.06 430 MET A C 1
ATOM 3125 O O . MET A 1 430 ? 14.293 21.001 -0.823 1.00 14.54 430 MET A O 1
ATOM 3130 N N . THR A 1 431 ? 15.380 21.659 -2.670 1.00 14.20 431 THR A N 1
ATOM 3131 C CA . THR A 1 431 ? 14.173 21.886 -3.468 1.00 15.38 431 THR A CA 1
ATOM 3132 C C . THR A 1 431 ? 13.704 20.587 -4.100 1.00 15.41 431 THR A C 1
ATOM 3133 O O . THR A 1 431 ? 14.437 19.601 -4.122 1.00 16.17 431 THR A O 1
ATOM 3137 N N . ARG A 1 432 ? 12.484 20.568 -4.625 1.00 15.67 432 ARG A N 1
ATOM 3138 C CA . ARG A 1 432 ? 12.033 19.381 -5.340 1.00 16.16 432 ARG A CA 1
ATOM 3139 C C . ARG A 1 432 ? 12.941 19.088 -6.531 1.00 16.40 432 ARG A C 1
ATOM 3140 O O . ARG A 1 432 ? 13.283 17.932 -6.784 1.00 16.40 432 ARG A O 1
ATOM 3148 N N . ALA A 1 433 ? 13.349 20.127 -7.257 1.00 16.80 433 ALA A N 1
ATOM 3149 C CA . ALA A 1 433 ? 14.257 19.924 -8.372 1.00 17.32 433 ALA A CA 1
ATOM 3150 C C . ALA A 1 433 ? 15.584 19.321 -7.929 1.00 17.23 433 ALA A C 1
ATOM 3151 O O . ALA A 1 433 ? 16.145 18.477 -8.622 1.00 18.40 433 ALA A O 1
ATOM 3153 N N . GLU A 1 434 ? 16.078 19.747 -6.771 1.00 15.75 434 GLU A N 1
ATOM 3154 C CA . GLU A 1 434 ? 17.336 19.232 -6.246 1.00 14.83 434 GLU A CA 1
ATOM 3155 C C . GLU A 1 434 ? 17.188 17.784 -5.773 1.00 14.27 434 GLU A C 1
ATOM 3156 O O . GLU A 1 434 ? 18.102 16.982 -5.929 1.00 14.78 434 GLU A O 1
ATOM 3162 N N . VAL A 1 435 ? 16.037 17.447 -5.202 1.00 14.49 435 VAL A N 1
ATOM 3163 C CA . VAL 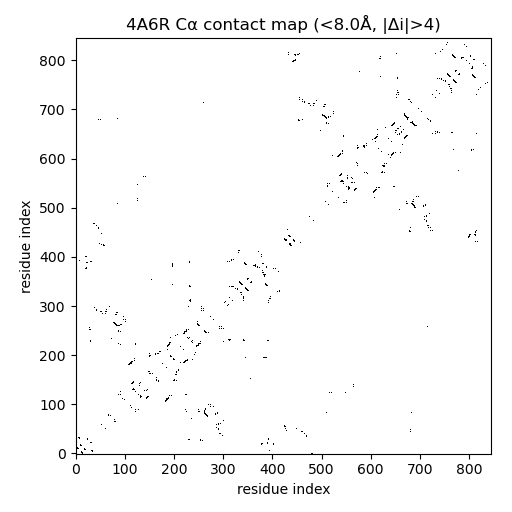A 1 435 ? 15.749 16.060 -4.855 1.00 14.98 435 VAL A CA 1
ATOM 3164 C C . VAL A 1 435 ? 15.852 15.197 -6.108 1.00 15.78 435 VAL A C 1
ATOM 3165 O O . VAL A 1 435 ? 16.495 14.145 -6.119 1.00 16.05 435 VAL A O 1
ATOM 3169 N N . ASP A 1 436 ? 15.217 15.655 -7.175 1.00 16.08 436 ASP A N 1
ATOM 3170 C CA . ASP A 1 436 ? 15.167 14.866 -8.388 1.00 16.55 436 ASP A CA 1
ATOM 3171 C C . ASP A 1 436 ? 16.545 14.789 -9.047 1.00 16.20 436 ASP A C 1
ATOM 3172 O O . ASP A 1 436 ? 16.916 13.756 -9.598 1.00 17.15 436 ASP A O 1
ATOM 3177 N N . GLU A 1 437 ? 17.322 15.862 -8.955 1.00 17.49 437 GLU A N 1
ATOM 3178 C CA . GLU A 1 437 ? 18.696 15.845 -9.436 1.00 18.26 437 GLU A CA 1
ATOM 3179 C C . GLU A 1 437 ? 19.522 14.802 -8.687 1.00 17.74 437 GLU A C 1
ATOM 3180 O O . GLU A 1 437 ? 20.235 13.992 -9.285 1.00 18.18 437 GLU A O 1
ATOM 3186 N N . MET A 1 438 ? 19.424 14.825 -7.367 1.00 16.20 438 MET A N 1
ATOM 3187 C CA . MET A 1 438 ? 20.166 13.880 -6.555 1.00 15.55 438 MET A CA 1
ATOM 3188 C C . MET A 1 438 ? 19.774 12.442 -6.860 1.00 15.45 438 MET A C 1
ATOM 3189 O O . MET A 1 438 ? 20.637 11.567 -6.974 1.00 15.73 438 MET A O 1
ATOM 3194 N N . LEU A 1 439 ? 18.476 12.197 -6.985 1.00 15.62 439 LEU A N 1
ATOM 3195 C CA . LEU A 1 439 ? 17.987 10.844 -7.223 1.00 15.77 439 LEU A CA 1
ATOM 3196 C C . LEU A 1 439 ? 18.405 10.338 -8.609 1.00 15.45 439 LEU A C 1
ATOM 3197 O O . LEU A 1 439 ? 18.676 9.158 -8.791 1.00 15.51 439 LEU A O 1
ATOM 3202 N N . ALA A 1 440 ? 18.467 11.229 -9.590 1.00 16.03 440 ALA A N 1
ATOM 3203 C CA . ALA A 1 440 ? 18.873 10.818 -10.931 1.00 16.84 440 ALA A CA 1
ATOM 3204 C C . ALA A 1 440 ? 20.339 10.374 -10.919 1.00 16.58 440 ALA A C 1
ATOM 3205 O O . ALA A 1 440 ? 20.688 9.385 -11.549 1.00 17.24 440 ALA A O 1
ATOM 3207 N N . VAL A 1 441 ? 21.194 11.088 -10.187 1.00 16.53 441 VAL A N 1
ATOM 3208 C CA . VAL A 1 441 ? 22.588 10.679 -10.078 1.00 16.66 441 VAL A CA 1
ATOM 3209 C C . VAL A 1 441 ? 22.689 9.347 -9.343 1.00 15.99 441 VAL A C 1
ATOM 3210 O O . VAL A 1 441 ? 23.367 8.425 -9.794 1.00 16.50 441 VAL A O 1
ATOM 3214 N N . ALA A 1 442 ? 22.003 9.236 -8.215 1.00 14.44 442 ALA A N 1
ATOM 3215 C CA . ALA A 1 442 ? 22.013 7.985 -7.464 1.00 14.64 442 ALA A CA 1
ATOM 3216 C C . ALA A 1 442 ? 21.514 6.808 -8.302 1.00 15.14 442 ALA A C 1
ATOM 3217 O O . ALA A 1 442 ? 22.069 5.716 -8.233 1.00 14.57 442 ALA A O 1
ATOM 3219 N N . GLU A 1 443 ? 20.475 7.038 -9.103 1.00 15.98 443 GLU A N 1
ATOM 3220 C CA . GLU A 1 443 ? 19.892 5.991 -9.926 1.00 16.67 443 GLU A CA 1
ATOM 3221 C C . GLU A 1 443 ? 20.923 5.486 -10.937 1.00 16.60 443 GLU A C 1
ATOM 3222 O O . GLU A 1 443 ? 21.087 4.280 -11.121 1.00 16.24 443 GLU A O 1
ATOM 3228 N N . ARG A 1 444 ? 21.613 6.421 -11.579 1.00 17.29 444 ARG A N 1
ATOM 3229 C CA . ARG A 1 444 ? 22.688 6.095 -12.506 1.00 19.51 444 ARG A CA 1
ATOM 3230 C C . ARG A 1 444 ? 23.766 5.277 -11.797 1.00 19.03 444 ARG A C 1
ATOM 3231 O O . ARG A 1 444 ? 24.281 4.296 -12.330 1.00 19.69 444 ARG A O 1
ATOM 3239 N N . CYS A 1 445 ? 24.092 5.669 -10.573 1.00 18.42 445 CYS A N 1
ATOM 3240 C CA . CYS A 1 445 ? 25.111 4.959 -9.805 1.00 18.02 445 CYS A CA 1
ATOM 3241 C C . CYS A 1 445 ? 24.682 3.542 -9.441 1.00 17.15 445 CYS A C 1
ATOM 3242 O O . CYS A 1 445 ? 25.495 2.623 -9.445 1.00 16.72 445 CYS A O 1
ATOM 3245 N N . LEU A 1 446 ? 23.406 3.360 -9.128 1.00 16.62 446 LEU A N 1
ATOM 3246 C CA . LEU A 1 446 ? 22.908 2.032 -8.791 1.00 15.67 446 LEU A CA 1
ATOM 3247 C C . LEU A 1 446 ? 22.892 1.128 -10.028 1.00 16.09 446 LEU A C 1
ATOM 3248 O O . LEU A 1 446 ? 23.111 -0.086 -9.929 1.00 16.28 446 LEU A O 1
ATOM 3253 N N . GLU A 1 447 ? 22.639 1.700 -11.198 1.00 17.45 447 GLU A N 1
ATOM 3254 C CA . GLU A 1 447 ? 22.719 0.916 -12.423 1.00 18.77 447 GLU A CA 1
ATOM 3255 C C . GLU A 1 447 ? 24.143 0.401 -12.593 1.00 18.28 447 GLU A C 1
ATOM 3256 O O . GLU A 1 447 ? 24.352 -0.753 -12.957 1.00 18.90 447 GLU A O 1
ATOM 3262 N N . GLU A 1 448 ? 25.129 1.259 -12.346 1.00 18.50 448 GLU A N 1
ATOM 3263 C CA . GLU A 1 448 ? 26.514 0.846 -12.468 1.00 21.07 448 GLU A CA 1
ATOM 3264 C C . GLU A 1 448 ? 26.853 -0.181 -11.394 1.00 20.17 448 GLU A C 1
ATOM 3265 O O . GLU A 1 448 ? 27.588 -1.137 -11.648 1.00 20.27 448 GLU A O 1
ATOM 3271 N N . PHE A 1 449 ? 26.322 0.023 -10.196 1.00 18.83 449 PHE A N 1
ATOM 3272 C CA . PHE A 1 449 ? 26.543 -0.909 -9.104 1.00 18.50 449 PHE A CA 1
ATOM 3273 C C . PHE A 1 449 ? 26.061 -2.302 -9.501 1.00 18.75 449 PHE A C 1
ATOM 3274 O O . PHE A 1 449 ? 26.768 -3.282 -9.313 1.00 18.49 449 PHE A O 1
ATOM 3282 N N . GLU A 1 450 ? 24.853 -2.396 -10.048 1.00 18.99 450 GLU A N 1
ATOM 3283 C CA . GLU A 1 450 ? 24.303 -3.703 -10.399 1.00 18.63 450 GLU A CA 1
ATOM 3284 C C . GLU A 1 450 ? 25.146 -4.370 -11.476 1.00 19.63 450 GLU A C 1
ATOM 3285 O O . GLU A 1 450 ? 25.407 -5.574 -11.408 1.00 19.96 450 GLU A O 1
ATOM 3291 N N . GLN A 1 451 ? 25.576 -3.583 -12.460 1.00 21.84 451 GLN A N 1
ATOM 3292 C CA . GLN A 1 451 ? 26.410 -4.094 -13.543 1.00 25.40 451 GLN A CA 1
ATOM 3293 C C . GLN A 1 451 ? 27.736 -4.629 -12.999 1.00 24.45 451 GLN A C 1
ATOM 3294 O O . GLN A 1 451 ? 28.201 -5.693 -13.399 1.00 23.91 451 GLN A O 1
ATOM 3300 N N . THR A 1 452 ? 28.339 -3.890 -12.076 1.00 24.33 452 THR A N 1
ATOM 3301 C CA . THR A 1 452 ? 29.614 -4.280 -11.485 1.00 25.49 452 THR A CA 1
ATOM 3302 C C . THR A 1 452 ? 29.506 -5.535 -10.623 1.00 25.73 452 THR A C 1
ATOM 3303 O O . THR A 1 452 ? 30.391 -6.387 -10.649 1.00 26.57 452 THR A O 1
ATOM 3307 N N . LEU A 1 453 ? 28.436 -5.639 -9.846 1.00 25.23 453 LEU A N 1
ATOM 3308 C CA . LEU A 1 453 ? 28.171 -6.844 -9.070 1.00 26.22 453 LEU A CA 1
ATOM 3309 C C . LEU A 1 453 ? 28.186 -8.075 -9.973 1.00 28.29 453 LEU A C 1
ATOM 3310 O O . LEU A 1 453 ? 28.862 -9.078 -9.691 1.00 28.71 453 LEU A O 1
ATOM 3315 N N . LYS A 1 454 ? 27.434 -7.995 -11.064 1.00 29.69 454 LYS A N 1
ATOM 3316 C CA . LYS A 1 454 ? 27.378 -9.089 -12.028 1.00 32.18 454 LYS A CA 1
ATOM 3317 C C . LYS A 1 454 ? 28.761 -9.401 -12.587 1.00 32.80 454 LYS A C 1
ATOM 3318 O O . LYS A 1 454 ? 29.209 -10.554 -12.572 1.00 32.48 454 LYS A O 1
ATOM 3324 N N . ALA A 1 455 ? 29.440 -8.374 -13.083 1.00 32.93 455 ALA A N 1
ATOM 3325 C CA . ALA A 1 455 ? 30.740 -8.571 -13.708 1.00 33.62 455 ALA A CA 1
ATOM 3326 C C . ALA A 1 455 ? 31.711 -9.247 -12.749 1.00 34.29 455 ALA A C 1
ATOM 3327 O O . ALA A 1 455 ? 32.533 -10.056 -13.168 1.00 34.79 455 ALA A O 1
ATOM 3329 N N . ARG A 1 456 ? 31.612 -8.930 -11.462 1.00 33.88 456 ARG A N 1
ATOM 3330 C CA . ARG A 1 456 ? 32.548 -9.486 -10.491 1.00 34.15 456 ARG A CA 1
ATOM 3331 C C . ARG A 1 456 ? 32.106 -10.843 -9.941 1.00 32.48 456 ARG A C 1
ATOM 3332 O O . ARG A 1 456 ? 32.774 -11.408 -9.078 1.00 32.17 456 ARG A O 1
ATOM 3340 N N . GLY A 1 457 ? 30.990 -11.363 -10.445 1.00 31.12 457 GLY A N 1
ATOM 3341 C CA . GLY A 1 457 ? 30.486 -12.656 -10.015 1.00 31.01 457 GLY A CA 1
ATOM 3342 C C . GLY A 1 457 ? 29.859 -12.635 -8.631 1.00 30.68 457 GLY A C 1
ATOM 3343 O O . GLY A 1 457 ? 29.766 -13.666 -7.965 1.00 31.11 457 GLY A O 1
ATOM 3344 N N . LEU A 1 458 ? 29.411 -11.461 -8.200 1.00 29.60 458 LEU A N 1
ATOM 3345 C CA . LEU A 1 458 ? 28.910 -11.291 -6.839 1.00 28.84 458 LEU A CA 1
ATOM 3346 C C . LEU A 1 458 ? 27.398 -11.145 -6.759 1.00 26.87 458 LEU A C 1
ATOM 3347 O O . LEU A 1 458 ? 26.851 -11.046 -5.664 1.00 26.12 458 LEU A O 1
ATOM 3352 N N . ALA A 1 459 ? 26.725 -11.128 -7.905 1.00 26.49 459 ALA A N 1
ATOM 3353 C CA . ALA A 1 459 ? 25.289 -10.869 -7.942 1.00 25.93 459 ALA A CA 1
ATOM 3354 C C . ALA A 1 459 ? 24.480 -12.084 -7.508 1.00 26.53 459 ALA A C 1
ATOM 3355 O O . ALA A 1 459 ? 23.330 -11.927 -7.086 1.00 25.98 459 ALA A O 1
ATOM 3358 N N . ARG B 1 34 ? 22.230 43.452 37.968 1.00 32.89 34 ARG B N 1
ATOM 3359 C CA . ARG B 1 34 ? 23.449 43.874 37.281 1.00 31.40 34 ARG B CA 1
ATOM 3360 C C . ARG B 1 34 ? 23.786 42.942 36.135 1.00 29.29 34 ARG B C 1
ATOM 3361 O O . ARG B 1 34 ? 23.850 41.725 36.310 1.00 28.39 34 ARG B O 1
ATOM 3369 N N . VAL B 1 35 ? 24.013 43.524 34.963 1.00 28.15 35 VAL B N 1
ATOM 3370 C CA . VAL B 1 35 ? 24.439 42.751 33.810 1.00 27.50 35 VAL B CA 1
ATOM 3371 C C . VAL B 1 35 ? 25.744 43.294 33.260 1.00 24.41 35 VAL B C 1
ATOM 3372 O O . VAL B 1 35 ? 26.033 44.487 33.324 1.00 25.17 35 VAL B O 1
ATOM 3376 N N . MET B 1 36 ? 26.546 42.387 32.733 1.00 22.62 36 MET B N 1
ATOM 3377 C CA . MET B 1 36 ? 27.792 42.754 32.101 1.00 21.79 36 MET B CA 1
ATOM 3378 C C . MET B 1 36 ? 27.502 43.365 30.740 1.00 21.23 36 MET B C 1
ATOM 3379 O O . MET B 1 36 ? 26.709 42.818 29.972 1.00 22.66 36 MET B O 1
ATOM 3384 N N . THR B 1 37 ? 28.162 44.475 30.430 1.00 21.22 37 THR B N 1
ATOM 3385 C CA . THR B 1 37 ? 27.920 45.182 29.174 1.00 21.61 37 THR B CA 1
ATOM 3386 C C . THR B 1 37 ? 29.103 45.226 28.203 1.00 22.02 37 THR B C 1
ATOM 3387 O O . THR B 1 37 ? 28.900 45.287 26.992 1.00 24.38 37 THR B O 1
ATOM 3391 N N . ARG B 1 38 ? 30.321 45.166 28.731 1.00 20.77 38 ARG B N 1
ATOM 3392 C CA . ARG B 1 38 ? 31.525 45.544 28.001 1.00 21.31 38 ARG B CA 1
ATOM 3393 C C . ARG B 1 38 ? 32.669 44.796 28.685 1.00 18.61 38 ARG B C 1
ATOM 3394 O O . ARG B 1 38 ? 32.656 44.661 29.903 1.00 17.59 38 ARG B O 1
ATOM 3402 N N . GLY B 1 39 ? 33.671 44.355 27.930 1.00 17.42 39 GLY B N 1
ATOM 3403 C CA . GLY B 1 39 ? 34.967 44.042 28.494 1.00 16.68 39 GLY B CA 1
ATOM 3404 C C . GLY B 1 39 ? 36.078 44.629 27.644 1.00 15.18 39 GLY B C 1
ATOM 3405 O O . GLY B 1 39 ? 35.959 44.696 26.421 1.00 16.65 39 GLY B O 1
ATOM 3406 N N . GLU B 1 40 ? 37.159 45.060 28.285 1.00 14.62 40 GLU B N 1
ATOM 3407 C CA . GLU B 1 40 ? 38.314 45.566 27.566 1.00 15.24 40 GLU B CA 1
ATOM 3408 C C . GLU B 1 40 ? 39.571 45.402 28.406 1.00 14.07 40 GLU B C 1
ATOM 3409 O O . GLU B 1 40 ? 39.633 45.867 29.540 1.00 14.21 40 GLU B O 1
ATOM 3415 N N . GLY B 1 41 ? 40.568 44.727 27.841 1.00 13.77 41 GLY B N 1
ATOM 3416 C CA . GLY B 1 41 ? 41.827 44.515 28.525 1.00 13.08 41 GLY B CA 1
ATOM 3417 C C . GLY B 1 41 ? 41.626 43.626 29.729 1.00 11.79 41 GLY B C 1
ATOM 3418 O O . GLY B 1 41 ? 41.197 42.482 29.584 1.00 11.89 41 GLY B O 1
ATOM 3419 N N . VAL B 1 42 ? 41.894 44.136 30.922 1.00 11.44 42 VAL B N 1
ATOM 3420 C CA . VAL B 1 42 ? 41.713 43.378 32.151 1.00 11.26 42 VAL B CA 1
ATOM 3421 C C . VAL B 1 42 ? 40.395 43.705 32.854 1.00 11.03 42 VAL B C 1
ATOM 3422 O O . VAL B 1 42 ? 40.139 43.208 33.953 1.00 11.53 42 VAL B O 1
ATOM 3426 N N . TYR B 1 43 ? 39.570 44.546 32.231 1.00 10.96 43 TYR B N 1
ATOM 3427 C CA . TYR B 1 43 ? 38.374 45.067 32.885 1.00 12.23 43 TYR B CA 1
ATOM 3428 C C . TYR B 1 43 ? 37.066 44.576 32.268 1.00 12.95 43 TYR B C 1
ATOM 3429 O O . TYR B 1 43 ? 36.964 44.351 31.071 1.00 12.75 43 TYR B O 1
ATOM 3438 N N . LEU B 1 44 ? 36.060 44.458 33.123 1.00 12.97 44 LEU B N 1
ATOM 3439 C CA . LEU B 1 44 ? 34.680 44.259 32.708 1.00 13.41 44 LEU B CA 1
ATOM 3440 C C . LEU B 1 44 ? 33.939 45.497 33.154 1.00 14.62 44 LEU B C 1
ATOM 3441 O O . LEU B 1 44 ? 34.341 46.140 34.133 1.00 15.26 44 LEU B O 1
ATOM 3446 N N . TRP B 1 45 ? 32.847 45.813 32.463 1.00 14.80 45 TRP B N 1
ATOM 3447 C CA . TRP B 1 45 ? 31.967 46.889 32.916 1.00 17.19 45 TRP B CA 1
ATOM 3448 C C . TRP B 1 45 ? 30.560 46.366 33.032 1.00 18.74 45 TRP B C 1
ATOM 3449 O O . TRP B 1 45 ? 30.162 45.456 32.298 1.00 17.87 45 TRP B O 1
ATOM 3460 N N . ASP B 1 46 ? 29.801 46.958 33.946 1.00 20.81 46 ASP B N 1
ATOM 3461 C CA . ASP B 1 46 ? 28.427 46.568 34.147 1.00 23.50 46 ASP B CA 1
ATOM 3462 C C . ASP B 1 46 ? 27.495 47.709 33.752 1.00 24.63 46 ASP B C 1
ATOM 3463 O O . ASP B 1 46 ? 27.924 48.795 33.337 1.00 23.48 46 ASP B O 1
ATOM 3468 N N . SER B 1 47 ? 26.208 47.438 33.857 1.00 26.29 47 SER B N 1
ATOM 3469 C CA . SER B 1 47 ? 25.203 48.383 33.419 1.00 28.02 47 SER B CA 1
ATOM 3470 C C . SER B 1 47 ? 25.125 49.655 34.278 1.00 27.97 47 SER B C 1
ATOM 3471 O O . SER B 1 47 ? 24.396 50.584 33.930 1.00 28.79 47 SER B O 1
ATOM 3474 N N . GLU B 1 48 ? 25.883 49.701 35.378 1.00 28.29 48 GLU B N 1
ATOM 3475 C CA . GLU B 1 48 ? 25.944 50.893 36.236 1.00 29.60 48 GLU B CA 1
ATOM 3476 C C . GLU B 1 48 ? 27.189 51.739 35.981 1.00 26.59 48 GLU B C 1
ATOM 3477 O O . GLU B 1 48 ? 27.399 52.761 36.640 1.00 27.41 48 GLU B O 1
ATOM 3483 N N . GLY B 1 49 ? 28.021 51.308 35.041 1.00 22.64 49 GLY B N 1
ATOM 3484 C CA . GLY B 1 49 ? 29.216 52.047 34.683 1.00 21.50 49 GLY B CA 1
ATOM 3485 C C . GLY B 1 49 ? 30.407 51.626 35.511 1.00 20.08 49 GLY B C 1
ATOM 3486 O O . GLY B 1 49 ? 31.497 52.156 35.356 1.00 20.56 49 GLY B O 1
ATOM 3487 N N . ASN B 1 50 ? 30.202 50.653 36.389 1.00 20.54 50 ASN B N 1
ATOM 3488 C CA . ASN B 1 50 ? 31.269 50.180 37.251 1.00 21.56 50 ASN B CA 1
ATOM 3489 C C . ASN B 1 50 ? 32.294 49.370 36.498 1.00 20.26 50 ASN B C 1
ATOM 3490 O O . ASN B 1 50 ? 31.949 48.517 35.667 1.00 21.36 50 ASN B O 1
ATOM 3495 N N . LYS B 1 51 ? 33.554 49.652 36.811 1.00 19.65 51 LYS B N 1
ATOM 3496 C CA . LYS B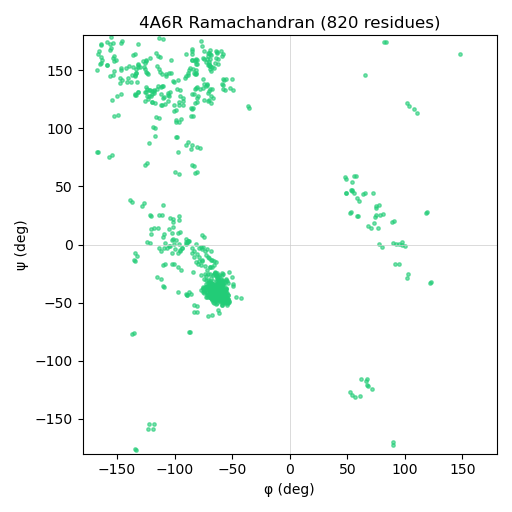 1 51 ? 34.684 48.935 36.269 1.00 18.83 51 LYS B CA 1
ATOM 3497 C C . LYS B 1 51 ? 35.021 47.808 37.243 1.00 15.89 51 LYS B C 1
ATOM 3498 O O . LYS B 1 51 ? 35.211 48.038 38.445 1.00 16.82 51 LYS B O 1
ATOM 3504 N N . ILE B 1 52 ? 35.082 46.586 36.718 1.00 13.47 52 ILE B N 1
ATOM 3505 C CA . ILE B 1 52 ? 35.432 45.402 37.496 1.00 12.34 52 ILE B CA 1
ATOM 3506 C C . ILE B 1 52 ? 36.783 44.871 37.033 1.00 11.18 52 ILE B C 1
ATOM 3507 O O . ILE B 1 52 ? 37.008 44.718 35.838 1.00 11.68 52 ILE B O 1
ATOM 3512 N N . ILE B 1 53 ? 37.704 44.625 37.970 1.00 9.97 53 ILE B N 1
ATOM 3513 C CA . ILE B 1 53 ? 38.992 44.043 37.616 1.00 10.19 53 ILE B CA 1
ATOM 3514 C C . ILE B 1 53 ? 38.838 42.541 37.537 1.00 9.16 53 ILE B C 1
ATOM 3515 O O . ILE B 1 53 ? 38.526 41.896 38.541 1.00 9.36 53 ILE B O 1
ATOM 3520 N N . ASP B 1 54 ? 39.065 41.962 36.358 1.00 9.24 54 ASP B N 1
ATOM 3521 C CA . ASP B 1 54 ? 38.946 40.519 36.240 1.00 8.74 54 ASP B CA 1
ATOM 3522 C C . ASP B 1 54 ? 40.274 39.843 36.521 1.00 9.25 54 ASP B C 1
ATOM 3523 O O . ASP B 1 54 ? 41.046 39.558 35.613 1.00 10.30 54 ASP B O 1
ATOM 3528 N N . GLY B 1 55 ? 40.528 39.593 37.800 1.00 8.80 55 GLY B N 1
ATOM 3529 C CA . GLY B 1 55 ? 41.760 38.962 38.227 1.00 8.40 55 GLY B CA 1
ATOM 3530 C C . GLY B 1 55 ? 41.821 37.469 37.972 1.00 8.32 55 GLY B C 1
ATOM 3531 O O . GLY B 1 55 ? 42.781 36.825 38.390 1.00 9.51 55 GLY B O 1
ATOM 3532 N N . MET B 1 56 ? 40.834 36.928 37.249 1.00 7.95 56 MET B N 1
ATOM 3533 C CA . MET B 1 56 ? 40.813 35.507 36.876 1.00 8.73 56 MET B CA 1
ATOM 3534 C C . MET B 1 56 ? 40.763 35.231 35.374 1.00 7.90 56 MET B C 1
ATOM 3535 O O . MET B 1 56 ? 40.691 34.077 34.974 1.00 9.21 56 MET B O 1
ATOM 3540 N N . ALA B 1 57 ? 40.773 36.275 34.551 1.00 6.77 57 ALA B N 1
ATOM 3541 C CA . ALA B 1 57 ? 40.749 36.117 33.090 1.00 7.46 57 ALA B CA 1
ATOM 3542 C C . ALA B 1 57 ? 39.658 35.156 32.650 1.00 8.76 57 ALA B C 1
ATOM 3543 O O . ALA B 1 57 ? 39.911 34.175 31.935 1.00 8.54 57 ALA B O 1
ATOM 3545 N N . GLY B 1 58 ? 38.434 35.472 33.041 1.00 8.99 58 GLY B N 1
ATOM 3546 C CA . GLY B 1 58 ? 37.307 34.611 32.731 1.00 10.40 58 GLY B CA 1
ATOM 3547 C C . GLY B 1 58 ? 37.448 33.320 33.487 1.00 11.91 58 GLY B C 1
ATOM 3548 O O . GLY B 1 58 ? 37.531 33.333 34.714 1.00 12.56 58 GLY B O 1
ATOM 3549 N N . LEU B 1 59 ? 37.499 32.209 32.759 1.00 12.31 59 LEU B N 1
ATOM 3550 C CA . LEU B 1 59 ? 37.780 30.909 33.356 1.00 14.45 59 LEU B CA 1
ATOM 3551 C C . LEU B 1 59 ? 39.264 30.545 33.227 1.00 13.60 59 LEU B C 1
ATOM 3552 O O . LEU B 1 59 ? 39.619 29.542 32.635 1.00 13.12 59 LEU B O 1
ATOM 3557 N N . TRP B 1 60 ? 40.129 31.370 33.813 1.00 11.97 60 TRP B N 1
ATOM 3558 C CA . TRP B 1 60 ? 41.578 31.174 33.755 1.00 11.50 60 TRP B CA 1
ATOM 3559 C C . TRP B 1 60 ? 42.106 31.145 32.317 1.00 11.30 60 TRP B C 1
ATOM 3560 O O . TRP B 1 60 ? 43.139 30.541 32.055 1.00 13.23 60 TRP B O 1
ATOM 3571 N N . CYS B 1 61 ? 41.414 31.756 31.370 1.00 9.22 61 CYS B N 1
ATOM 3572 C CA . CYS B 1 61 ? 41.714 31.491 29.973 1.00 10.50 61 CYS B CA 1
ATOM 3573 C C . CYS B 1 61 ? 41.787 32.695 29.043 1.00 8.76 61 CYS B C 1
ATOM 3574 O O . CYS B 1 61 ? 42.259 32.528 27.920 1.00 8.64 61 CYS B O 1
ATOM 3577 N N . VAL B 1 62 ? 41.313 33.876 29.462 1.00 8.45 62 VAL B N 1
ATOM 3578 C CA . VAL B 1 62 ? 41.271 35.026 28.553 1.00 8.02 62 VAL B CA 1
ATOM 3579 C C . VAL B 1 62 ? 42.663 35.686 28.559 1.00 7.63 62 VAL B C 1
ATOM 3580 O O . VAL B 1 62 ? 42.878 36.791 29.061 1.00 8.26 62 VAL B O 1
ATOM 3584 N N . ASN B 1 63 ? 43.625 34.954 28.020 1.00 7.52 63 ASN B N 1
ATOM 3585 C CA . ASN B 1 63 ? 45.020 35.291 28.252 1.00 7.73 63 ASN B CA 1
ATOM 3586 C C . ASN B 1 63 ? 45.450 36.561 27.523 1.00 8.93 63 ASN B C 1
ATOM 3587 O O . ASN B 1 63 ? 46.296 37.299 28.023 1.00 8.70 63 ASN B O 1
ATOM 3592 N N . VAL B 1 64 ? 44.842 36.845 26.371 1.00 10.24 64 VAL B N 1
ATOM 3593 C CA . VAL B 1 64 ? 45.164 38.075 25.637 1.00 10.42 64 VAL B CA 1
ATOM 3594 C C . VAL B 1 64 ? 44.289 39.245 26.072 1.00 11.18 64 VAL B C 1
ATOM 3595 O O . VAL B 1 64 ? 44.427 40.344 25.554 1.00 13.23 64 VAL B O 1
ATOM 3599 N N . GLY B 1 65 ? 43.410 39.010 27.035 1.00 10.77 65 GLY B N 1
ATOM 3600 C CA . GLY B 1 65 ? 42.496 40.042 27.479 1.00 10.96 65 GLY B CA 1
ATOM 3601 C C . GLY B 1 65 ? 41.261 40.207 26.611 1.00 9.85 65 GLY B C 1
ATOM 3602 O O . GLY B 1 65 ? 41.116 39.604 25.531 1.00 9.78 65 GLY B O 1
ATOM 3603 N N . TYR B 1 66 ? 40.380 41.077 27.091 1.00 9.39 66 TYR B N 1
ATOM 3604 C CA . TYR B 1 66 ? 39.098 41.339 26.475 1.00 10.55 66 TYR B CA 1
ATOM 3605 C C . TYR B 1 66 ? 39.206 42.376 25.376 1.00 10.75 66 TYR B C 1
ATOM 3606 O O . TYR B 1 66 ? 40.150 43.175 25.348 1.00 11.46 66 TYR B O 1
ATOM 3615 N N . GLY B 1 67 ? 38.230 42.374 24.482 1.00 12.05 67 GLY B N 1
ATOM 3616 C CA . GLY B 1 67 ? 38.091 43.431 23.497 1.00 12.49 67 GLY B CA 1
ATOM 3617 C C . GLY B 1 67 ? 38.855 43.214 22.207 1.00 13.95 67 GLY B C 1
ATOM 3618 O O . GLY B 1 67 ? 39.097 44.169 21.471 1.00 15.30 67 GLY B O 1
ATOM 3619 N N . ARG B 1 68 ? 39.231 41.970 21.916 1.00 12.36 68 ARG B N 1
ATOM 3620 C CA . ARG B 1 68 ? 39.956 41.680 20.674 1.00 12.99 68 ARG B CA 1
ATOM 3621 C C . ARG B 1 68 ? 39.002 41.639 19.471 1.00 13.06 68 ARG B C 1
ATOM 3622 O O . ARG B 1 68 ? 38.576 40.566 19.039 1.00 13.70 68 ARG B O 1
ATOM 3630 N N . LYS B 1 69 ? 38.676 42.803 18.914 1.00 14.27 69 LYS B N 1
ATOM 3631 C CA . LYS B 1 69 ? 37.730 42.831 17.803 1.00 16.07 69 LYS B CA 1
ATOM 3632 C C . LYS B 1 69 ? 38.345 42.207 16.560 1.00 15.59 69 LYS B C 1
ATOM 3633 O O . LYS B 1 69 ? 37.630 41.766 15.663 1.00 15.87 69 LYS B O 1
ATOM 3639 N N . ASP B 1 70 ? 39.668 42.113 16.516 1.00 16.07 70 ASP B N 1
ATOM 3640 C CA . ASP B 1 70 ? 40.302 41.403 15.416 1.00 15.92 70 ASP B CA 1
ATOM 3641 C C . ASP B 1 70 ? 39.906 39.916 15.406 1.00 15.26 70 ASP B C 1
ATOM 3642 O O . ASP B 1 70 ? 39.831 39.298 14.345 1.00 16.70 70 ASP B O 1
ATOM 3647 N N . PHE B 1 71 ? 39.644 39.331 16.569 1.00 12.54 71 PHE B N 1
ATOM 3648 C CA . PHE B 1 71 ? 39.246 37.937 16.588 1.00 12.29 71 PHE B CA 1
ATOM 3649 C C . PHE B 1 71 ? 37.860 37.796 15.966 1.00 12.33 71 PHE B C 1
ATOM 3650 O O . PHE B 1 71 ? 37.565 36.786 15.309 1.00 12.59 71 PHE B O 1
ATOM 3658 N N . ALA B 1 72 ? 37.000 38.790 16.174 1.00 13.54 72 ALA B N 1
ATOM 3659 C CA . ALA B 1 72 ? 35.657 38.745 15.592 1.00 13.34 72 ALA B CA 1
ATOM 3660 C C . ALA B 1 72 ? 35.746 38.776 14.081 1.00 13.61 72 ALA B C 1
ATOM 3661 O O . ALA B 1 72 ? 34.976 38.103 13.395 1.00 13.59 72 ALA B O 1
ATOM 3663 N N . GLU B 1 73 ? 36.675 39.566 13.555 1.00 15.08 73 GLU B N 1
ATOM 3664 C CA . GLU B 1 73 ? 36.861 39.623 12.115 1.00 15.90 73 GLU B CA 1
ATOM 3665 C C . GLU B 1 73 ? 37.371 38.283 11.578 1.00 14.46 73 GLU B C 1
ATOM 3666 O O . GLU B 1 73 ? 36.958 37.854 10.518 1.00 14.65 73 GLU B O 1
ATOM 3672 N N . ALA B 1 74 ? 38.251 37.613 12.317 1.00 13.63 74 ALA B N 1
ATOM 3673 C CA . ALA B 1 74 ? 38.751 36.316 11.871 1.00 13.81 74 ALA B CA 1
ATOM 3674 C C . ALA B 1 74 ? 37.614 35.298 11.808 1.00 13.63 74 ALA B C 1
ATOM 3675 O O . ALA B 1 74 ? 37.529 34.516 10.858 1.00 14.31 74 ALA B O 1
ATOM 3677 N N . ALA B 1 75 ? 36.740 35.307 12.809 1.00 12.38 75 ALA B N 1
ATOM 3678 C CA . ALA B 1 75 ? 35.603 34.394 12.813 1.00 11.43 75 ALA B CA 1
ATOM 3679 C C . ALA B 1 75 ? 34.676 34.712 11.653 1.00 12.63 75 ALA B C 1
ATOM 3680 O O . ALA B 1 75 ? 34.225 33.805 10.950 1.00 13.57 75 ALA B O 1
ATOM 3682 N N . ARG B 1 76 ? 34.380 35.994 11.452 1.00 14.06 76 ARG B N 1
ATOM 3683 C CA . ARG B 1 76 ? 33.460 36.400 10.401 1.00 15.67 76 ARG B CA 1
ATOM 3684 C C . ARG B 1 76 ? 33.987 35.945 9.052 1.00 14.98 76 ARG B C 1
ATOM 3685 O O . ARG B 1 76 ? 33.265 35.354 8.263 1.00 14.95 76 ARG B O 1
ATOM 3693 N N . ARG B 1 77 ? 35.261 36.207 8.791 1.00 15.63 77 ARG B N 1
ATOM 3694 C CA . ARG B 1 77 ? 35.847 35.872 7.501 1.00 17.30 77 ARG B CA 1
ATOM 3695 C C . ARG B 1 77 ? 35.803 34.370 7.272 1.00 15.69 77 ARG B C 1
ATOM 3696 O O . ARG B 1 77 ? 35.406 33.919 6.199 1.00 16.73 77 ARG B O 1
ATOM 3704 N N . GLN B 1 78 ? 36.169 33.584 8.282 1.00 13.44 78 GLN B N 1
ATOM 3705 C CA . GLN B 1 78 ? 36.192 32.143 8.101 1.00 13.94 78 GLN B CA 1
ATOM 3706 C C . GLN B 1 78 ? 34.785 31.587 7.931 1.00 13.95 78 GLN B C 1
ATOM 3707 O O . GLN B 1 78 ? 34.587 30.645 7.171 1.00 13.76 78 GLN B O 1
ATOM 3713 N N . MET B 1 79 ? 33.801 32.146 8.627 1.00 14.96 79 MET B N 1
ATOM 3714 C CA A MET B 1 79 ? 32.435 31.644 8.514 0.39 16.63 79 MET B CA 1
ATOM 3715 C CA B MET B 1 79 ? 32.440 31.626 8.509 0.61 15.18 79 MET B CA 1
ATOM 3716 C C . MET B 1 79 ? 31.801 32.038 7.188 1.00 17.56 79 MET B C 1
ATOM 3717 O O . MET B 1 79 ? 30.978 31.319 6.656 1.00 18.05 79 MET B O 1
ATOM 3726 N N . GLU B 1 80 ? 32.179 33.195 6.660 1.00 18.40 80 GLU B N 1
ATOM 3727 C CA . GLU B 1 80 ? 31.631 33.605 5.379 1.00 21.60 80 GLU B CA 1
ATOM 3728 C C . GLU B 1 80 ? 32.260 32.804 4.255 1.00 21.77 80 GLU B C 1
ATOM 3729 O O . GLU B 1 80 ? 31.590 32.433 3.297 1.00 22.11 80 GLU B O 1
ATOM 3735 N N . GLU B 1 81 ? 33.556 32.546 4.368 1.00 22.57 81 GLU B N 1
ATOM 3736 C CA . GLU B 1 81 ? 34.296 31.908 3.285 1.00 24.82 81 GLU B CA 1
ATOM 3737 C C . GLU B 1 81 ? 34.105 30.399 3.267 1.00 23.82 81 GLU B C 1
ATOM 3738 O O . GLU B 1 81 ? 33.749 29.823 2.241 1.00 23.89 81 GLU B O 1
ATOM 3744 N N . LEU B 1 82 ? 34.343 29.753 4.402 1.00 22.53 82 LEU B N 1
ATOM 3745 C CA . LEU B 1 82 ? 34.410 28.297 4.432 1.00 21.52 82 LEU B CA 1
ATOM 3746 C C . LEU B 1 82 ? 34.394 27.736 5.868 1.00 18.37 82 LEU B C 1
ATOM 3747 O O . LEU B 1 82 ? 35.439 27.370 6.423 1.00 16.80 82 LEU B O 1
ATOM 3752 N N . PRO B 1 83 ? 33.204 27.655 6.475 1.00 17.12 83 PRO B N 1
ATOM 3753 C CA . PRO B 1 83 ? 33.095 27.157 7.850 1.00 16.94 83 PRO B CA 1
ATOM 3754 C C . PRO B 1 83 ? 33.113 25.637 7.973 1.00 17.67 83 PRO B C 1
ATOM 3755 O O . PRO B 1 83 ? 33.195 25.119 9.093 1.00 18.83 83 PRO B O 1
ATOM 3759 N N . PHE B 1 84 ? 33.054 24.942 6.840 1.00 17.25 84 PHE B N 1
ATOM 3760 C CA . PHE B 1 84 ? 33.024 23.480 6.816 1.00 18.17 84 PHE B CA 1
ATOM 3761 C C . PHE B 1 84 ? 34.142 22.959 5.943 1.00 21.67 84 PHE B C 1
ATOM 3762 O O . PHE B 1 84 ? 34.629 23.646 5.056 1.00 23.66 84 PHE B O 1
ATOM 3770 N N . TYR B 1 85 ? 34.518 21.716 6.182 1.00 23.57 85 TYR B N 1
ATOM 3771 C CA . TYR B 1 85 ? 35.349 20.991 5.243 1.00 25.02 85 TYR B CA 1
ATOM 3772 C C . TYR B 1 85 ? 34.914 19.555 5.324 1.00 26.33 85 TYR B C 1
ATOM 3773 O O . TYR B 1 85 ? 34.809 18.995 6.412 1.00 29.85 85 TYR B O 1
ATOM 3782 N N . ASN B 1 86 ? 34.649 18.962 4.174 1.00 23.91 86 ASN B N 1
ATOM 3783 C CA . ASN B 1 86 ? 34.000 17.667 4.142 1.00 21.12 86 ASN B CA 1
ATOM 3784 C C . ASN B 1 86 ? 35.020 16.544 3.990 1.00 22.08 86 ASN B C 1
ATOM 3785 O O . ASN B 1 86 ? 35.996 16.695 3.269 1.00 22.05 86 ASN B O 1
ATOM 3790 N N . THR B 1 87 ? 34.800 15.426 4.675 1.00 23.12 87 THR B N 1
ATOM 3791 C CA . THR B 1 87 ? 35.708 14.286 4.561 1.00 25.08 87 THR B CA 1
ATOM 3792 C C . THR B 1 87 ? 35.705 13.662 3.152 1.00 25.13 87 THR B C 1
ATOM 3793 O O . THR B 1 87 ? 36.601 12.891 2.817 1.00 27.05 87 THR B O 1
ATOM 3797 N N . PHE B 1 88 ? 34.717 14.006 2.327 1.00 23.23 88 PHE B N 1
ATOM 3798 C CA . PHE B 1 88 ? 34.721 13.632 0.913 1.00 23.46 88 PHE B CA 1
ATOM 3799 C C . PHE B 1 88 ? 36.063 13.995 0.278 1.00 23.79 88 PHE B C 1
ATOM 3800 O O . PHE B 1 88 ? 36.560 13.296 -0.608 1.00 24.92 88 PHE B O 1
ATOM 3808 N N . PHE B 1 89 ? 36.648 15.092 0.750 1.00 25.17 89 PHE B N 1
ATOM 3809 C CA . PHE B 1 89 ? 37.977 15.506 0.330 1.00 27.71 89 PHE B CA 1
ATOM 3810 C C . PHE B 1 89 ? 38.994 14.839 1.251 1.00 30.02 89 PHE B C 1
ATOM 3811 O O . PHE B 1 89 ? 38.726 14.601 2.428 1.00 31.81 89 PHE B O 1
ATOM 3819 N N . LYS B 1 90 ? 40.094 14.520 0.803 1.00 29.34 90 LYS B N 1
ATOM 3820 C CA . LYS B 1 90 ? 41.000 13.761 1.639 1.00 30.98 90 LYS B CA 1
ATOM 3821 C C . LYS B 1 90 ? 42.073 14.707 2.142 1.00 30.87 90 LYS B C 1
ATOM 3822 O O . LYS B 1 90 ? 43.152 14.303 2.542 1.00 33.23 90 LYS B O 1
ATOM 3828 N N . THR B 1 91 ? 41.727 15.990 2.137 1.00 29.73 91 THR B N 1
ATOM 3829 C CA . THR B 1 91 ? 42.612 17.042 2.609 1.00 30.47 91 THR B CA 1
ATOM 3830 C C . THR B 1 91 ? 42.071 17.682 3.892 1.00 29.73 91 THR B C 1
ATOM 3831 O O . THR B 1 91 ? 40.892 17.577 4.222 1.00 30.44 91 THR B O 1
ATOM 3835 N N . THR B 1 92 ? 42.941 18.361 4.618 1.00 29.17 92 THR B N 1
ATOM 3836 C CA . THR B 1 92 ? 42.601 19.076 5.849 1.00 27.03 92 THR B CA 1
ATOM 3837 C C . THR B 1 92 ? 42.214 20.526 5.541 1.00 24.48 92 THR B C 1
ATOM 3838 O O . THR B 1 92 ? 42.792 21.160 4.658 1.00 25.65 92 THR B O 1
ATOM 3842 N N . HIS B 1 93 ? 41.240 21.055 6.271 1.00 21.49 93 HIS B N 1
ATOM 3843 C CA . HIS B 1 93 ? 40.815 22.429 6.070 1.00 19.39 93 HIS B CA 1
ATOM 3844 C C . HIS B 1 93 ? 42.025 23.355 6.272 1.00 18.29 93 HIS B C 1
ATOM 3845 O O . HIS B 1 93 ? 42.770 23.216 7.245 1.00 18.10 93 HIS B O 1
ATOM 3852 N N . PRO B 1 94 ? 42.222 24.314 5.359 1.00 18.79 94 PRO B N 1
ATOM 3853 C CA . PRO B 1 94 ? 43.432 25.144 5.431 1.00 19.27 94 PRO B CA 1
ATOM 3854 C C . PRO B 1 94 ? 43.584 25.960 6.722 1.00 17.47 94 PRO B C 1
ATOM 3855 O O . PRO B 1 94 ? 44.713 26.208 7.138 1.00 18.11 94 PRO B O 1
ATOM 3859 N N . ALA B 1 95 ? 42.487 26.440 7.298 1.00 16.24 95 ALA B N 1
ATOM 3860 C CA . ALA B 1 95 ? 42.519 27.068 8.621 1.00 15.82 95 ALA B CA 1
ATOM 3861 C C . ALA B 1 95 ? 43.151 26.184 9.680 1.00 14.65 95 ALA B C 1
ATOM 3862 O O . ALA B 1 95 ? 43.909 26.655 10.537 1.00 14.29 95 ALA B O 1
ATOM 3864 N N . VAL B 1 96 ? 42.824 24.904 9.648 1.00 14.32 96 VAL B N 1
ATOM 3865 C CA . VAL B 1 96 ? 43.348 23.967 10.630 1.00 13.55 96 VAL B CA 1
ATOM 3866 C C . VAL B 1 96 ? 44.814 23.643 10.346 1.00 13.13 96 VAL B C 1
ATOM 3867 O O . VAL B 1 96 ? 45.639 23.621 11.255 1.00 12.66 96 VAL B O 1
ATOM 3871 N N . VAL B 1 97 ? 45.154 23.454 9.078 1.00 13.80 97 VAL B N 1
ATOM 3872 C CA . VAL B 1 97 ? 46.560 23.322 8.701 1.00 14.32 97 VAL B CA 1
ATOM 3873 C C . VAL B 1 97 ? 47.386 24.514 9.192 1.00 14.74 97 VAL B C 1
ATOM 3874 O O . VAL B 1 97 ? 48.471 24.333 9.737 1.00 15.84 97 VAL B O 1
ATOM 3878 N N . GLU B 1 98 ? 46.875 25.730 8.992 1.00 13.86 98 GLU B N 1
ATOM 3879 C CA . GLU B 1 98 ? 47.586 26.936 9.411 1.00 14.28 98 GLU B CA 1
ATOM 3880 C C . GLU B 1 98 ? 47.758 26.950 10.930 1.00 13.40 98 GLU B C 1
ATOM 3881 O O . GLU B 1 98 ? 48.819 27.310 11.439 1.00 13.68 98 GLU B O 1
ATOM 3887 N N . LEU B 1 99 ? 46.706 26.584 11.661 1.00 12.28 99 LEU B N 1
ATOM 3888 C CA . LEU B 1 99 ? 46.774 26.578 13.124 1.00 11.54 99 LEU B CA 1
ATOM 3889 C C . LEU B 1 99 ? 47.828 25.577 13.586 1.00 11.32 99 LEU B C 1
ATOM 3890 O O . LEU B 1 99 ? 48.686 25.905 14.403 1.00 12.02 99 LEU B O 1
ATOM 3895 N N . SER B 1 100 ? 47.797 24.372 13.028 1.00 11.84 100 SER B N 1
ATOM 3896 C CA . SER B 1 100 ? 48.740 23.339 13.447 1.00 12.59 100 SER B CA 1
ATOM 3897 C C . SER B 1 100 ? 50.184 23.743 13.148 1.00 13.43 100 SER B C 1
ATOM 3898 O O . SER B 1 100 ? 51.085 23.484 13.940 1.00 13.60 100 SER B O 1
ATOM 3901 N N . SER B 1 101 ? 50.406 24.359 11.994 1.00 13.23 101 SER B N 1
ATOM 3902 C CA . SER B 1 101 ? 51.734 24.827 11.627 1.00 13.89 101 SER B CA 1
ATOM 3903 C C . SER B 1 101 ? 52.249 25.871 12.623 1.00 13.54 101 SER B C 1
ATOM 3904 O O . SER B 1 101 ? 53.414 25.832 13.039 1.00 14.40 101 SER B O 1
ATOM 3907 N N . LEU B 1 102 ? 51.389 26.811 13.017 1.00 12.29 102 LEU B N 1
ATOM 3908 C CA . LEU B 1 102 ? 51.797 27.798 14.010 1.00 12.00 102 LEU B CA 1
ATOM 3909 C C . LEU B 1 102 ? 52.033 27.167 15.377 1.00 11.59 102 LEU B C 1
ATOM 3910 O O . LEU B 1 102 ? 53.025 27.459 16.055 1.00 11.81 102 LEU B O 1
ATOM 3915 N N . LEU B 1 103 ? 51.123 26.299 15.797 1.00 11.85 103 LEU B N 1
ATOM 3916 C CA . LEU B 1 103 ? 51.312 25.600 17.059 1.00 11.65 103 LEU B CA 1
ATOM 3917 C C . LEU B 1 103 ? 52.630 24.848 17.124 1.00 12.67 103 LEU B C 1
ATOM 3918 O O . LEU B 1 103 ? 53.278 24.825 18.170 1.00 13.10 103 LEU B O 1
ATOM 3923 N N . ALA B 1 104 ? 53.043 24.242 16.016 1.00 12.48 104 ALA B N 1
ATOM 3924 C CA . ALA B 1 104 ? 54.279 23.471 16.021 1.00 14.17 104 ALA B CA 1
ATOM 3925 C C . ALA B 1 104 ? 55.472 24.385 16.334 1.00 15.08 104 ALA B C 1
ATOM 3926 O O . ALA B 1 104 ? 56.447 23.949 16.945 1.00 15.95 104 ALA B O 1
ATOM 3928 N N . GLU B 1 105 ? 55.381 25.658 15.952 1.00 14.72 105 GLU B N 1
ATOM 3929 C CA . GLU B 1 105 ? 56.448 26.621 16.230 1.00 16.29 105 GLU B CA 1
ATOM 3930 C C . GLU B 1 105 ? 56.557 27.006 17.709 1.00 16.42 105 GLU B C 1
ATOM 3931 O O . GLU B 1 105 ? 57.628 27.425 18.153 1.00 18.24 105 GLU B O 1
ATOM 3937 N N . VAL B 1 106 ? 55.467 26.892 18.465 1.00 15.38 106 VAL B N 1
ATOM 3938 C CA . VAL B 1 106 ? 55.472 27.313 19.866 1.00 15.70 106 VAL B CA 1
ATOM 3939 C C . VAL B 1 106 ? 55.423 26.150 20.845 1.00 15.35 106 VAL B C 1
ATOM 3940 O O . VAL B 1 106 ? 55.727 26.329 22.015 1.00 16.74 106 VAL B O 1
ATOM 3944 N N . THR B 1 107 ? 55.053 24.956 20.389 1.00 14.51 107 THR B N 1
ATOM 3945 C CA . THR B 1 107 ? 55.145 23.781 21.251 1.00 14.13 107 THR B CA 1
ATOM 3946 C C . THR B 1 107 ? 56.573 23.246 21.240 1.00 14.64 107 THR B C 1
ATOM 3947 O O . THR B 1 107 ? 57.339 23.528 20.318 1.00 15.05 107 THR B O 1
ATOM 3951 N N . PRO B 1 108 ? 56.946 22.470 22.268 1.00 15.80 108 PRO B N 1
ATOM 3952 C CA . PRO B 1 108 ? 58.271 21.842 22.235 1.00 15.68 108 PRO B CA 1
ATOM 3953 C C . PRO B 1 108 ? 58.461 20.943 21.009 1.00 15.07 108 PRO B C 1
ATOM 3954 O O . PRO B 1 108 ? 5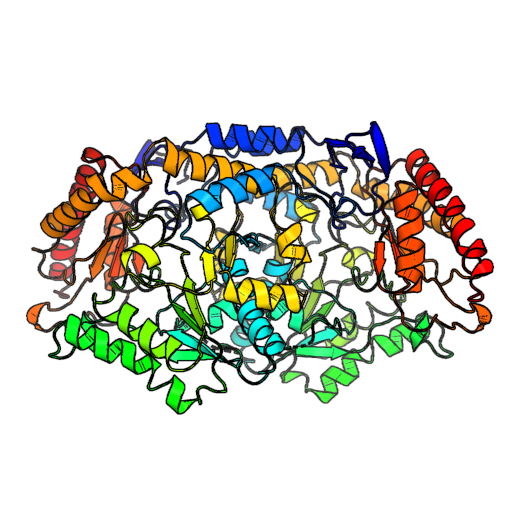7.496 20.542 20.339 1.00 15.33 108 PRO B O 1
ATOM 3958 N N . ALA B 1 109 ? 59.716 20.632 20.713 1.00 15.49 109 ALA B N 1
ATOM 3959 C CA . ALA B 1 109 ? 60.045 19.721 19.618 1.00 16.60 109 ALA B CA 1
ATOM 3960 C C . ALA B 1 109 ? 59.376 18.359 19.816 1.00 17.72 109 ALA B C 1
ATOM 3961 O O . ALA B 1 109 ? 59.256 17.859 20.939 1.00 18.04 109 ALA B O 1
ATOM 3963 N N . GLY B 1 110 ? 58.926 17.773 18.712 1.00 18.32 110 GLY B N 1
ATOM 3964 C CA . GLY B 1 110 ? 58.421 16.414 18.711 1.00 18.98 110 GLY B CA 1
ATOM 3965 C C . GLY B 1 110 ? 56.920 16.280 18.857 1.00 18.20 110 GLY B C 1
ATOM 3966 O O . GLY B 1 110 ? 56.415 15.162 18.883 1.00 19.35 110 GLY B O 1
ATOM 3967 N N . PHE B 1 111 ? 56.198 17.391 18.964 1.00 16.02 111 PHE B N 1
ATOM 3968 C CA . PHE B 1 111 ? 54.741 17.319 19.023 1.00 15.25 111 PHE B CA 1
ATOM 3969 C C . PHE B 1 111 ? 54.162 17.557 17.631 1.00 18.28 111 PHE B C 1
ATOM 3970 O O . PHE B 1 111 ? 53.702 18.639 17.313 1.00 20.70 111 PHE B O 1
ATOM 3978 N N . ASP B 1 112 ? 54.201 16.512 16.807 1.00 18.87 112 ASP B N 1
ATOM 3979 C CA . ASP B 1 112 ? 53.874 16.623 15.390 1.00 21.21 112 ASP B CA 1
ATOM 3980 C C . ASP B 1 112 ? 52.490 16.114 15.055 1.00 20.49 112 ASP B C 1
ATOM 3981 O O . ASP B 1 112 ? 52.103 16.084 13.880 1.00 22.83 112 ASP B O 1
ATOM 3986 N N . ARG B 1 113 ? 51.745 15.711 16.079 1.00 17.45 113 ARG B N 1
ATOM 3987 C CA . ARG B 1 113 ? 50.378 15.271 15.879 1.00 16.28 113 ARG B CA 1
ATOM 3988 C C . ARG B 1 113 ? 49.504 15.959 16.897 1.00 13.43 113 ARG B C 1
ATOM 3989 O O . ARG B 1 113 ? 49.806 15.979 18.083 1.00 12.32 113 ARG B O 1
ATOM 3997 N N . VAL B 1 114 ? 48.413 16.525 16.409 1.00 12.71 114 VAL B N 1
ATOM 3998 C CA A VAL B 1 114 ? 47.462 17.212 17.264 0.31 12.10 114 VAL B CA 1
ATOM 3999 C CA B VAL B 1 114 ? 47.458 17.220 17.261 0.69 12.62 114 VAL B CA 1
ATOM 4000 C C . VAL B 1 114 ? 46.053 16.719 16.942 1.00 11.42 114 VAL B C 1
ATOM 4001 O O . VAL B 1 114 ? 45.673 16.580 15.763 1.00 12.26 114 VAL B O 1
ATOM 4008 N N . PHE B 1 115 ? 45.291 16.435 17.991 1.00 10.03 115 PHE B N 1
ATOM 4009 C CA . PHE B 1 115 ? 43.904 15.990 17.879 1.00 8.97 115 PHE B CA 1
ATOM 4010 C C . PHE B 1 115 ? 43.060 17.099 18.481 1.00 8.20 115 PHE B C 1
ATOM 4011 O O . PHE B 1 115 ? 43.099 17.291 19.692 1.00 9.14 115 PHE B O 1
ATOM 4019 N N . TYR B 1 116 ? 42.325 17.846 17.658 1.00 8.53 116 TYR B N 1
ATOM 4020 C CA . TYR B 1 116 ? 41.517 18.952 18.162 1.00 8.44 116 TYR B CA 1
ATOM 4021 C C . TYR B 1 116 ? 40.204 18.446 18.727 1.00 9.17 116 TYR B C 1
ATOM 4022 O O . TYR B 1 116 ? 39.620 17.471 18.239 1.00 10.46 116 TYR B O 1
ATOM 4031 N N . THR B 1 117 ? 39.729 19.136 19.753 1.00 8.24 117 THR B N 1
ATOM 4032 C CA . THR B 1 117 ? 38.461 18.837 20.405 1.00 8.53 117 THR B CA 1
ATOM 4033 C C . THR B 1 117 ? 37.710 20.159 20.595 1.00 8.85 117 THR B C 1
ATOM 4034 O O . THR B 1 117 ? 38.185 21.223 20.179 1.00 8.72 117 THR B O 1
ATOM 4038 N N . ASN B 1 118 ? 36.559 20.109 21.252 1.00 9.10 118 ASN B N 1
ATOM 4039 C CA . ASN B 1 118 ? 35.802 21.325 21.522 1.00 9.55 118 ASN B CA 1
ATOM 4040 C C . ASN B 1 118 ? 36.032 21.893 22.913 1.00 9.56 118 ASN B C 1
ATOM 4041 O O . ASN B 1 118 ? 35.528 22.968 23.207 1.00 10.99 118 ASN B O 1
ATOM 4046 N N . SER B 1 119 ? 36.756 21.180 23.774 1.00 8.96 119 SER B N 1
ATOM 4047 C CA . SER B 1 119 ? 36.980 21.657 25.139 1.00 9.02 119 SER B CA 1
ATOM 4048 C C . SER B 1 119 ? 38.091 20.893 25.820 1.00 8.63 119 SER B C 1
ATOM 4049 O O . SER B 1 119 ? 38.465 19.797 25.401 1.00 8.73 119 SER B O 1
ATOM 4052 N N . GLY B 1 120 ? 38.550 21.438 26.934 1.00 8.94 120 GLY B N 1
ATOM 4053 C CA . GLY B 1 120 ? 39.523 20.761 27.772 1.00 9.09 120 GLY B CA 1
ATOM 4054 C C . GLY B 1 120 ? 38.981 19.453 28.302 1.00 7.74 120 GLY B C 1
ATOM 4055 O O . GLY B 1 120 ? 39.721 18.477 28.421 1.00 8.95 120 GLY B O 1
ATOM 4056 N N . SER B 1 121 ? 37.693 19.421 28.630 1.00 8.03 121 SER B N 1
ATOM 4057 C CA . SER B 1 121 ? 37.094 18.189 29.135 1.00 8.87 121 SER B CA 1
ATOM 4058 C C . SER B 1 121 ? 37.157 17.076 28.083 1.00 8.15 121 SER B C 1
ATOM 4059 O O . SER B 1 121 ? 37.508 15.931 28.388 1.00 8.09 121 SER B O 1
ATOM 4062 N N . GLU B 1 122 ? 36.845 17.428 26.832 1.00 8.04 122 GLU B N 1
ATOM 4063 C CA . GLU B 1 122 ? 36.939 16.472 25.738 1.00 8.52 122 GLU B CA 1
ATOM 4064 C C . GLU B 1 122 ? 38.380 16.058 25.468 1.00 8.52 122 GLU B C 1
ATOM 4065 O O . GLU B 1 122 ? 38.649 14.904 25.148 1.00 8.46 122 GLU B O 1
ATOM 4071 N N . SER B 1 123 ? 39.318 16.991 25.607 1.00 8.43 123 SER B N 1
ATOM 4072 C CA . SER B 1 123 ? 40.723 16.650 25.448 1.00 8.06 123 SER B CA 1
ATOM 4073 C C . SER B 1 123 ? 41.154 15.580 26.449 1.00 8.02 123 SER B C 1
ATOM 4074 O O . SER B 1 123 ? 41.842 14.624 26.103 1.00 7.41 123 SER B O 1
ATOM 4077 N N . VAL B 1 124 ? 40.774 15.754 27.705 1.00 8.21 124 VAL B N 1
ATOM 4078 C CA . VAL B 1 124 ? 41.137 14.779 28.735 1.00 7.71 124 VAL B CA 1
ATOM 4079 C C . VAL B 1 124 ? 40.518 13.407 28.413 1.00 7.15 124 VAL B C 1
ATOM 4080 O O . VAL B 1 124 ? 41.182 12.374 28.482 1.00 6.49 124 VAL B O 1
ATOM 4084 N N . ASP B 1 125 ? 39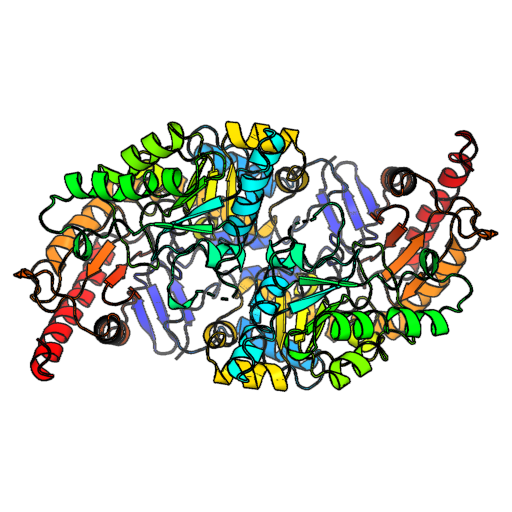.255 13.398 28.023 1.00 7.80 125 ASP B N 1
ATOM 4085 C CA . ASP B 1 125 ? 38.569 12.165 27.720 1.00 8.39 125 ASP B CA 1
ATOM 4086 C C . ASP B 1 125 ? 39.266 11.437 26.563 1.00 7.37 125 ASP B C 1
ATOM 4087 O O . ASP B 1 125 ? 39.505 10.220 26.611 1.00 8.44 125 ASP B O 1
ATOM 4092 N N . THR B 1 126 ? 39.626 12.191 25.531 1.00 7.65 126 THR B N 1
ATOM 4093 C CA . THR B 1 126 ? 40.321 11.616 24.389 1.00 7.95 126 THR B CA 1
ATOM 4094 C C . THR B 1 126 ? 41.690 11.095 24.794 1.00 7.98 126 THR B C 1
ATOM 4095 O O . THR B 1 126 ? 42.109 10.019 24.374 1.00 8.35 126 THR B O 1
ATOM 4099 N N . MET B 1 127 ? 42.406 11.862 25.608 1.00 6.87 127 MET B N 1
ATOM 4100 C CA . MET B 1 127 ? 43.723 11.433 26.073 1.00 6.80 127 MET B CA 1
ATOM 4101 C C . MET B 1 127 ? 43.651 10.089 26.816 1.00 6.20 127 MET B C 1
ATOM 4102 O O . MET B 1 127 ? 44.537 9.223 26.645 1.00 7.70 127 MET B O 1
ATOM 4107 N N . ILE B 1 128 ? 42.606 9.880 27.619 1.00 6.50 128 ILE B N 1
ATOM 4108 C CA . ILE B 1 128 ? 42.473 8.631 28.358 1.00 7.21 128 ILE B CA 1
ATOM 4109 C C . ILE B 1 128 ? 42.349 7.476 27.363 1.00 7.63 128 ILE B C 1
ATOM 4110 O O . ILE B 1 128 ? 42.979 6.432 27.511 1.00 8.47 128 ILE B O 1
ATOM 4115 N N A ARG B 1 129 ? 41.525 7.667 26.344 0.59 7.89 129 ARG B N 1
ATOM 4116 N N B ARG B 1 129 ? 41.517 7.656 26.345 0.41 8.83 129 ARG B N 1
ATOM 4117 C CA A ARG B 1 129 ? 41.347 6.645 25.316 0.59 8.32 129 ARG B CA 1
ATOM 4118 C CA B ARG B 1 129 ? 41.374 6.627 25.315 0.41 10.13 129 ARG B CA 1
ATOM 4119 C C A ARG B 1 129 ? 42.629 6.407 24.514 0.59 8.61 129 ARG B C 1
ATOM 4120 C C B ARG B 1 129 ? 42.689 6.387 24.593 0.41 9.38 129 ARG B C 1
ATOM 4121 O O A ARG B 1 129 ? 42.935 5.278 24.145 0.59 9.09 129 ARG B O 1
ATOM 4122 O O B ARG B 1 129 ? 43.075 5.243 24.359 0.41 9.46 129 ARG B O 1
ATOM 4137 N N . MET B 1 130 ? 43.399 7.460 24.269 1.00 8.25 130 MET B N 1
ATOM 4138 C CA . MET B 1 130 ? 44.670 7.341 23.566 1.00 7.89 130 MET B CA 1
ATOM 4139 C C . MET B 1 130 ? 45.704 6.536 24.341 1.00 7.77 130 MET B C 1
ATOM 4140 O O . MET B 1 130 ? 46.383 5.683 23.795 1.00 8.74 130 MET B O 1
ATOM 4145 N N A VAL B 1 131 ? 45.855 6.800 25.633 0.34 7.08 131 VAL B N 1
ATOM 4146 N N B VAL B 1 131 ? 45.838 6.850 25.613 0.66 7.55 131 VAL B N 1
ATOM 4147 C CA A VAL B 1 131 ? 46.884 6.085 26.382 0.34 6.31 131 VAL B CA 1
ATOM 4148 C CA B VAL B 1 131 ? 46.781 6.170 26.465 0.66 7.60 131 VAL B CA 1
ATOM 4149 C C A VAL B 1 131 ? 46.522 4.614 26.555 0.34 7.12 131 VAL B C 1
ATOM 4150 C C B VAL B 1 131 ? 46.500 4.666 26.483 0.66 8.02 131 VAL B C 1
ATOM 4151 O O A VAL B 1 131 ? 47.407 3.756 26.589 0.34 7.47 131 VAL B O 1
ATOM 4152 O O B VAL B 1 131 ? 47.410 3.850 26.317 0.66 8.89 131 VAL B O 1
ATOM 4159 N N . ARG B 1 132 ? 45.230 4.312 26.647 1.00 7.32 132 ARG B N 1
ATOM 4160 C CA . ARG B 1 132 ? 44.825 2.921 26.748 1.00 8.47 132 ARG B CA 1
ATOM 4161 C C . ARG B 1 132 ? 45.031 2.220 25.400 1.00 8.42 132 ARG B C 1
ATOM 4162 O O . ARG B 1 132 ? 45.533 1.083 25.350 1.00 9.75 132 ARG B O 1
ATOM 4170 N N . ARG B 1 133 ? 44.693 2.897 24.299 1.00 8.98 133 ARG B N 1
ATOM 4171 C CA . ARG B 1 133 ? 44.867 2.285 22.985 1.00 10.03 133 ARG B CA 1
ATOM 4172 C C . ARG B 1 133 ? 46.346 2.092 22.655 1.00 8.99 133 ARG B C 1
ATOM 4173 O O . ARG B 1 133 ? 46.741 1.078 22.050 1.00 9.72 133 ARG B O 1
ATOM 4181 N N . TYR B 1 134 ? 47.177 3.025 23.103 1.00 8.16 134 TYR B N 1
ATOM 4182 C CA . TYR B 1 134 ? 48.603 2.928 22.865 1.00 8.03 134 TYR B CA 1
ATOM 4183 C C . TYR B 1 134 ? 49.134 1.609 23.428 1.00 7.33 134 TYR B C 1
ATOM 4184 O O . TYR B 1 134 ? 49.861 0.862 22.745 1.00 8.02 134 TYR B O 1
ATOM 4193 N N . TRP B 1 135 ? 48.766 1.294 24.665 1.00 8.20 135 TRP B N 1
ATOM 4194 C CA . TRP B 1 135 ? 49.300 0.074 25.275 1.00 8.27 135 TRP B CA 1
ATOM 4195 C C . TRP B 1 135 ? 48.713 -1.191 24.632 1.00 8.98 135 TRP B C 1
ATOM 4196 O O . TRP B 1 135 ? 49.404 -2.213 24.528 1.00 9.83 135 TRP B O 1
ATOM 4207 N N . ASP B 1 136 ? 47.455 -1.144 24.192 1.00 9.69 136 ASP B N 1
ATOM 4208 C CA . ASP B 1 136 ? 46.906 -2.270 23.412 1.00 11.42 136 ASP B CA 1
ATOM 4209 C C . ASP B 1 136 ? 47.758 -2.548 22.173 1.00 11.24 136 ASP B C 1
ATOM 4210 O O . ASP B 1 136 ? 48.068 -3.701 21.858 1.00 12.43 136 ASP B O 1
ATOM 4215 N N . VAL B 1 137 ? 48.106 -1.499 21.437 1.00 10.80 137 VAL B N 1
ATOM 4216 C CA . VAL B 1 137 ? 48.921 -1.640 20.229 1.00 11.66 137 VAL B CA 1
ATOM 4217 C C . VAL B 1 137 ? 50.288 -2.221 20.550 1.00 12.40 137 VAL B C 1
ATOM 4218 O O . VAL B 1 137 ? 50.853 -2.978 19.763 1.00 13.96 137 VAL B O 1
ATOM 4222 N N . GLN B 1 138 ? 50.816 -1.886 21.721 1.00 12.63 138 GLN B N 1
ATOM 4223 C CA . GLN B 1 138 ? 52.109 -2.409 22.167 1.00 14.01 138 GLN B CA 1
ATOM 4224 C C . GLN B 1 138 ? 52.031 -3.849 22.650 1.00 14.73 138 GLN B C 1
ATOM 4225 O O . GLN B 1 138 ? 53.053 -4.443 23.016 1.00 16.63 138 GLN B O 1
ATOM 4231 N N . GLY B 1 139 ? 50.828 -4.408 22.689 1.00 13.72 139 GLY B N 1
ATOM 4232 C CA . GLY B 1 139 ? 50.646 -5.791 23.110 1.00 13.70 139 GLY B CA 1
ATOM 4233 C C . GLY B 1 139 ? 50.643 -5.970 24.620 1.00 14.65 139 GLY B C 1
ATOM 4234 O O . GLY B 1 139 ? 50.968 -7.038 25.133 1.00 16.04 139 GLY B O 1
ATOM 4235 N N . LYS B 1 140 ? 50.269 -4.905 25.322 1.00 13.18 140 LYS B N 1
ATOM 4236 C CA . LYS B 1 140 ? 50.171 -4.912 26.779 1.00 12.34 140 LYS B CA 1
ATOM 4237 C C . LYS B 1 140 ? 48.767 -4.483 27.189 1.00 12.52 140 LYS B C 1
ATOM 4238 O O . LYS B 1 140 ? 48.572 -3.403 27.752 1.00 13.26 140 LYS B O 1
ATOM 4244 N N . PRO B 1 141 ? 47.778 -5.343 26.928 1.00 12.76 141 PRO B N 1
ATOM 4245 C CA . PRO B 1 141 ? 46.374 -4.980 27.119 1.00 13.94 141 PRO B CA 1
ATOM 4246 C C . PRO B 1 141 ? 45.979 -4.771 28.585 1.00 13.31 141 PRO B C 1
ATOM 4247 O O . PRO B 1 141 ? 44.917 -4.225 28.855 1.00 14.50 141 PRO B O 1
ATOM 4251 N N . GLU B 1 142 ? 46.822 -5.196 29.518 1.00 11.76 142 GLU B N 1
ATOM 4252 C CA . GLU B 1 142 ? 46.549 -5.006 30.949 1.00 11.44 142 GLU B CA 1
ATOM 4253 C C . GLU B 1 142 ? 46.911 -3.611 31.441 1.00 10.48 142 GLU B C 1
ATOM 4254 O O . GLU B 1 142 ? 46.511 -3.198 32.519 1.00 10.07 142 GLU B O 1
ATOM 4260 N N . LYS B 1 143 ? 47.674 -2.896 30.638 1.00 10.63 143 LYS B N 1
ATOM 4261 C CA . LYS B 1 143 ? 48.236 -1.632 31.053 1.00 10.86 143 LYS B CA 1
ATOM 4262 C C . LYS B 1 143 ? 47.234 -0.506 30.795 1.00 10.06 143 LYS B C 1
ATOM 4263 O O . LYS B 1 143 ? 47.315 0.191 29.800 1.00 11.01 143 LYS B O 1
ATOM 4269 N N . LYS B 1 144 ? 46.292 -0.346 31.717 1.00 9.64 144 LYS B N 1
ATOM 4270 C CA . LYS B 1 144 ? 45.133 0.497 31.485 1.00 9.32 144 LYS B CA 1
ATOM 4271 C C . LYS B 1 144 ? 44.792 1.464 32.610 1.00 8.57 144 LYS B C 1
ATOM 4272 O O . LYS B 1 144 ? 43.942 2.337 32.432 1.00 9.54 144 LYS B O 1
ATOM 4278 N N . THR B 1 145 ? 45.439 1.328 33.760 1.00 8.06 145 THR B N 1
ATOM 4279 C CA . THR B 1 145 ? 45.125 2.213 34.869 1.00 8.07 145 THR B CA 1
ATOM 4280 C C . THR B 1 145 ? 45.875 3.542 34.747 1.00 7.20 145 THR B C 1
ATOM 4281 O O . THR B 1 145 ? 47.094 3.589 34.535 1.00 7.60 145 THR B O 1
ATOM 4285 N N . LEU B 1 146 ? 45.126 4.626 34.865 1.00 7.02 146 LEU B N 1
ATOM 4286 C CA . LEU B 1 146 ? 45.725 5.947 34.965 1.00 6.72 146 LEU B CA 1
ATOM 4287 C C . LEU B 1 146 ? 45.726 6.402 36.410 1.00 6.95 146 LEU B C 1
ATOM 4288 O O . LEU B 1 146 ? 44.770 6.159 37.153 1.00 8.60 146 LEU B O 1
ATOM 4293 N N . ILE B 1 147 ? 46.814 7.050 36.799 1.00 6.06 147 ILE B N 1
ATOM 4294 C CA . ILE B 1 147 ? 46.954 7.584 38.134 1.00 5.85 147 ILE B CA 1
ATOM 4295 C C . ILE B 1 147 ? 46.893 9.100 38.090 1.00 7.01 147 ILE B C 1
ATOM 4296 O O . ILE B 1 147 ? 47.632 9.724 37.329 1.00 7.05 147 ILE B O 1
ATOM 4301 N N . GLY B 1 148 ? 46.001 9.659 38.904 1.00 7.43 148 GLY B N 1
ATOM 4302 C CA . GLY B 1 148 ? 45.886 11.086 39.136 1.00 6.87 148 GLY B CA 1
ATOM 4303 C C . GLY B 1 148 ? 46.124 11.395 40.601 1.00 6.98 148 GLY B C 1
ATOM 4304 O O . GLY B 1 148 ? 46.738 10.613 41.325 1.00 7.91 148 GLY B O 1
ATOM 4305 N N . ARG B 1 149 ? 45.629 12.544 41.036 1.00 7.60 149 ARG B N 1
ATOM 4306 C CA . ARG B 1 149 ? 45.848 13.011 42.396 1.00 7.56 149 ARG B CA 1
ATOM 4307 C C . ARG B 1 149 ? 44.582 13.508 43.049 1.00 7.42 149 ARG B C 1
ATOM 4308 O O . ARG B 1 149 ? 43.711 14.102 42.396 1.00 7.81 149 ARG B O 1
ATOM 4316 N N . TRP B 1 150 ? 44.501 13.320 44.361 1.00 7.88 150 TRP B N 1
ATOM 4317 C CA . TRP B 1 150 ? 43.470 13.999 45.136 1.00 7.60 150 TRP B CA 1
ATOM 4318 C C . TRP B 1 150 ? 43.634 15.506 44.953 1.00 8.31 150 TRP B C 1
ATOM 4319 O O . TRP B 1 150 ? 44.757 16.027 44.929 1.00 9.40 150 TRP B O 1
ATOM 4330 N N . ASN B 1 151 ? 42.503 16.188 44.783 1.00 8.57 151 ASN B N 1
ATOM 4331 C CA . ASN B 1 151 ? 42.461 17.620 44.526 1.00 9.92 151 ASN B CA 1
ATOM 4332 C C . ASN B 1 151 ? 43.027 17.991 43.150 1.00 9.55 151 ASN B C 1
ATOM 4333 O O . ASN B 1 151 ? 43.283 19.158 42.889 1.00 9.19 151 ASN B O 1
ATOM 4338 N N . GLY B 1 152 ? 43.173 17.009 42.256 1.00 9.03 152 GLY B N 1
ATOM 4339 C CA . GLY B 1 152 ? 43.445 17.289 40.856 1.00 8.92 152 GLY B CA 1
ATOM 4340 C C . GLY B 1 152 ? 42.128 17.496 40.123 1.00 9.01 152 GLY B C 1
ATOM 4341 O O . GLY B 1 152 ? 41.101 16.939 40.501 1.00 10.33 152 GLY B O 1
ATOM 4342 N N . TYR B 1 153 ? 42.148 18.280 39.061 1.00 7.72 153 TYR B N 1
ATOM 4343 C CA . TYR B 1 153 ? 40.948 18.520 38.280 1.00 8.72 153 TYR B CA 1
ATOM 4344 C C . TYR B 1 153 ? 41.264 18.378 36.805 1.00 8.51 153 TYR B C 1
ATOM 4345 O O . TYR B 1 153 ? 42.203 19.019 36.287 1.00 9.97 153 TYR B O 1
ATOM 4354 N N . HIS B 1 154 ? 40.460 17.564 36.131 1.00 9.07 154 HIS B N 1
ATOM 4355 C CA . HIS B 1 154 ? 40.683 17.238 34.731 1.00 10.49 154 HIS B CA 1
ATOM 4356 C C . HIS B 1 154 ? 39.380 17.272 33.946 1.00 11.60 154 HIS B C 1
ATOM 4357 O O . HIS B 1 154 ? 39.172 16.481 33.010 1.00 12.55 154 HIS B O 1
ATOM 4364 N N . GLY B 1 155 ? 38.520 18.217 34.300 1.00 11.68 155 GLY B N 1
ATOM 4365 C CA . GLY B 1 155 ? 37.306 18.449 33.537 1.00 11.31 155 GLY B CA 1
ATOM 4366 C C . GLY B 1 155 ? 36.149 17.624 34.038 1.00 11.59 155 GLY B C 1
ATOM 4367 O O . GLY B 1 155 ? 36.239 16.956 35.070 1.00 11.64 155 GLY B O 1
ATOM 4368 N N . SER B 1 156 ? 35.053 17.664 33.296 1.00 10.94 156 SER B N 1
ATOM 4369 C CA . SER B 1 156 ? 33.805 17.156 33.814 1.00 12.25 156 SER B CA 1
ATOM 4370 C C . SER B 1 156 ? 33.179 16.023 33.011 1.00 11.69 156 SER B C 1
ATOM 4371 O O . SER B 1 156 ? 32.029 15.704 33.255 1.00 14.41 156 SER B O 1
ATOM 4374 N N . THR B 1 157 ? 33.887 15.394 32.078 1.00 10.23 157 THR B N 1
ATOM 4375 C CA . THR B 1 157 ? 33.336 14.164 31.541 1.00 9.66 157 THR B CA 1
ATOM 4376 C C . THR B 1 157 ? 33.437 13.085 32.621 1.00 9.74 157 THR B C 1
ATOM 4377 O O . THR B 1 157 ? 34.171 13.233 33.591 1.00 10.05 157 THR B O 1
ATOM 4381 N N . ILE B 1 158 ? 32.672 12.005 32.465 1.00 10.06 158 ILE B N 1
ATOM 4382 C CA . ILE B 1 158 ? 32.745 10.883 33.391 1.00 10.51 158 ILE B CA 1
ATOM 4383 C C . ILE B 1 158 ? 34.196 10.413 33.517 1.00 10.08 158 ILE B C 1
ATOM 4384 O O . ILE B 1 158 ? 34.696 10.192 34.627 1.00 9.49 158 ILE B O 1
ATOM 4389 N N . GLY B 1 159 ? 34.898 10.320 32.389 1.00 10.26 159 GLY B N 1
ATOM 4390 C CA . GLY B 1 159 ? 36.298 9.923 32.429 1.00 9.61 159 GLY B CA 1
ATOM 4391 C C . GLY B 1 159 ? 37.172 10.934 33.155 1.00 9.79 159 GLY B C 1
ATOM 4392 O O . GLY B 1 159 ? 38.005 10.578 33.994 1.00 9.65 159 GLY B O 1
ATOM 4393 N N . GLY B 1 160 ? 37.004 12.207 32.823 1.00 9.68 160 GLY B N 1
ATOM 4394 C CA . GLY B 1 160 ? 37.827 13.243 33.430 1.00 10.75 160 GLY B CA 1
ATOM 4395 C C . GLY B 1 160 ? 37.551 13.411 34.917 1.00 10.54 160 GLY B C 1
ATOM 4396 O O . GLY B 1 160 ? 38.474 13.643 35.704 1.00 10.95 160 GLY B O 1
ATOM 4397 N N . ALA B 1 161 ? 36.289 13.300 35.310 1.00 10.23 161 ALA B N 1
ATOM 4398 C CA . ALA B 1 161 ? 35.906 13.392 36.715 1.00 10.25 161 ALA B CA 1
ATOM 4399 C C . ALA B 1 161 ? 36.528 12.235 37.522 1.00 10.79 161 ALA B C 1
ATOM 4400 O O . ALA B 1 161 ? 36.867 12.384 38.692 1.00 11.60 161 ALA B O 1
ATOM 4402 N N . SER B 1 162 ? 36.653 11.070 36.897 1.00 9.39 162 SER B N 1
ATOM 4403 C CA . SER B 1 162 ? 37.227 9.893 37.543 1.00 9.50 162 SER B CA 1
ATOM 4404 C C . SER B 1 162 ? 38.737 10.048 37.735 1.00 9.33 162 SER B C 1
ATOM 4405 O O . SER B 1 162 ? 39.283 9.574 38.721 1.00 10.15 162 SER B O 1
ATOM 4408 N N . LEU B 1 163 ? 39.400 10.668 36.761 1.00 9.17 163 LEU B N 1
ATOM 4409 C CA . LEU B 1 163 ? 40.834 10.893 36.835 1.00 9.36 163 LEU B CA 1
ATOM 4410 C C . LEU B 1 163 ? 41.146 12.022 37.811 1.00 9.35 163 LEU B C 1
ATOM 4411 O O . LEU B 1 163 ? 42.147 11.974 38.530 1.00 10.10 163 LEU B O 1
ATOM 4416 N N . GLY B 1 164 ? 40.275 13.031 37.832 1.00 10.21 164 GLY B N 1
ATOM 4417 C CA . GLY B 1 164 ? 40.351 14.079 38.822 1.00 11.56 164 GLY B CA 1
ATOM 4418 C C . GLY B 1 164 ? 40.121 13.484 40.196 1.00 11.84 164 GLY B C 1
ATOM 4419 O O . GLY B 1 164 ? 39.657 12.352 40.344 1.00 12.42 164 GLY B O 1
ATOM 4420 N N . GLY B 1 165 ? 40.459 14.256 41.212 1.00 12.31 165 GLY B N 1
ATOM 4421 C CA . GLY B 1 165 ? 40.423 13.791 42.579 1.00 12.99 165 GLY B CA 1
ATOM 4422 C C . GLY B 1 165 ? 39.643 14.728 43.461 1.00 14.31 165 GLY B C 1
ATOM 4423 O O . GLY B 1 165 ? 39.947 14.885 44.642 1.00 13.85 165 GLY B O 1
ATOM 4424 N N . MET B 1 166 ? 38.622 15.362 42.909 1.00 17.83 166 MET B N 1
ATOM 4425 C CA . MET B 1 166 ? 37.850 16.277 43.734 1.00 23.63 166 MET B CA 1
ATOM 4426 C C . MET B 1 166 ? 36.865 15.451 44.568 1.00 29.45 166 MET B C 1
ATOM 4427 O O . MET B 1 166 ? 36.065 14.688 44.026 1.00 29.61 166 MET B O 1
ATOM 4432 N N . LYS B 1 167 ? 36.953 15.589 45.891 1.00 35.80 167 LYS B N 1
ATOM 4433 C CA . LYS B 1 167 ? 36.207 14.731 46.816 1.00 40.99 167 LYS B CA 1
ATOM 4434 C C . LYS B 1 167 ? 34.705 14.760 46.552 1.00 43.18 167 LYS B C 1
ATOM 4435 O O . LYS B 1 167 ? 34.020 13.737 46.677 1.00 44.26 167 LYS B O 1
ATOM 4441 N N . TYR B 1 168 ? 34.100 15.903 46.220 1.00 39.14 168 TYR B N 1
ATOM 4442 C CA . TYR B 1 168 ? 32.680 15.968 45.936 1.00 39.70 168 TYR B CA 1
ATOM 4443 C C . TYR B 1 168 ? 32.311 15.220 44.668 1.00 42.55 168 TYR B C 1
ATOM 4444 O O . TYR B 1 168 ? 31.334 14.477 44.669 1.00 43.36 168 TYR B O 1
ATOM 4453 N N . MET B 1 169 ? 33.118 15.463 43.549 1.00 46.86 169 MET B N 1
ATOM 4454 C CA . MET B 1 169 ? 32.820 14.789 42.283 1.00 46.89 169 MET B CA 1
ATOM 4455 C C . MET B 1 169 ? 32.745 13.276 42.442 1.00 46.31 169 MET B C 1
ATOM 4456 O O . MET B 1 169 ? 31.986 12.611 41.735 1.00 47.65 169 MET B O 1
ATOM 4461 N N . HIS B 1 170 ? 33.526 12.730 43.368 1.00 44.20 170 HIS B N 1
ATOM 4462 C CA . HIS B 1 170 ? 33.487 11.299 43.633 1.00 42.04 170 HIS B CA 1
ATOM 4463 C C . HIS B 1 170 ? 32.332 10.956 44.580 1.00 43.20 170 HIS B C 1
ATOM 4464 O O . HIS B 1 170 ? 32.497 10.916 45.801 1.00 43.76 170 HIS B O 1
ATOM 4471 N N . LEU B 1 175 ? 31.662 6.958 40.618 1.00 26.11 175 LEU B N 1
ATOM 4472 C CA . LEU B 1 175 ? 32.997 7.398 40.221 1.00 25.43 175 LEU B CA 1
ATOM 4473 C C . LEU B 1 175 ? 34.014 7.079 41.313 1.00 22.32 175 LEU B C 1
ATOM 4474 O O . LEU B 1 175 ? 33.697 7.130 42.501 1.00 23.40 175 LEU B O 1
ATOM 4479 N N . PRO B 1 176 ? 35.254 6.745 40.920 1.00 18.20 176 PRO B N 1
ATOM 4480 C CA . PRO B 1 176 ? 35.776 6.702 39.553 1.00 15.34 176 PRO B CA 1
ATOM 4481 C C . PRO B 1 176 ? 35.406 5.426 38.799 1.00 14.40 176 PRO B C 1
ATOM 4482 O O . PRO B 1 176 ? 35.146 4.374 39.391 1.00 15.55 176 PRO B O 1
ATOM 4486 N N . ILE B 1 177 ? 35.396 5.538 37.477 1.00 12.04 177 ILE B N 1
ATOM 4487 C CA . ILE B 1 177 ? 35.296 4.376 36.607 1.00 12.01 177 ILE B CA 1
ATOM 4488 C C . ILE B 1 177 ? 36.533 3.497 36.814 1.00 11.54 177 ILE B C 1
ATOM 4489 O O . ILE B 1 177 ? 37.523 3.939 37.409 1.00 10.75 177 ILE B O 1
ATOM 4494 N N . PRO B 1 178 ? 36.488 2.256 36.333 1.00 10.96 178 PRO B N 1
ATOM 4495 C CA . PRO B 1 178 ? 37.613 1.359 36.595 1.00 11.24 178 PRO B CA 1
ATOM 4496 C C . PRO B 1 178 ? 38.911 1.814 35.946 1.00 11.05 178 PRO B C 1
ATOM 4497 O O . PRO B 1 178 ? 38.887 2.552 34.966 1.00 11.50 178 PRO B O 1
ATOM 4501 N N . GLY B 1 179 ? 40.043 1.381 36.490 1.00 10.29 179 GLY B N 1
ATOM 4502 C CA . GLY B 1 179 ? 41.320 1.736 35.911 1.00 9.57 179 GLY B CA 1
ATOM 4503 C C . GLY B 1 179 ? 41.732 3.163 36.187 1.00 9.92 179 GLY B C 1
ATOM 4504 O O . GLY B 1 179 ? 42.374 3.775 35.348 1.00 9.33 179 GLY B O 1
ATOM 4505 N N . MET B 1 180 ? 41.319 3.667 37.342 1.00 9.40 180 MET B N 1
ATOM 4506 C CA . MET B 1 180 ? 41.677 4.997 37.825 1.00 9.52 180 MET B CA 1
ATOM 4507 C C . MET B 1 180 ? 42.139 4.882 39.265 1.00 10.97 180 MET B C 1
ATOM 4508 O O . MET B 1 180 ? 41.486 4.254 40.098 1.00 16.07 180 MET B O 1
ATOM 4513 N N . ALA B 1 181 ? 43.274 5.482 39.560 1.00 8.15 181 ALA B N 1
ATOM 4514 C CA . ALA B 1 181 ? 43.834 5.458 40.903 1.00 8.11 181 ALA B CA 1
ATOM 4515 C C . ALA B 1 181 ? 44.335 6.855 41.242 1.00 7.73 181 ALA B C 1
ATOM 4516 O O . ALA B 1 181 ? 44.547 7.668 40.344 1.00 8.28 181 ALA B O 1
ATOM 4518 N N . HIS B 1 182 ? 44.564 7.110 42.526 1.00 8.00 182 HIS B N 1
ATOM 4519 C CA . HIS B 1 182 ? 44.918 8.445 42.995 1.00 8.34 182 HIS B CA 1
ATOM 4520 C C . HIS B 1 182 ? 45.951 8.418 44.093 1.00 7.93 182 HIS B C 1
ATOM 4521 O O . HIS B 1 182 ? 45.916 7.557 44.978 1.00 9.74 182 HIS B O 1
ATOM 4528 N N . ILE B 1 183 ? 46.877 9.369 44.019 1.00 7.16 183 ILE B N 1
ATOM 4529 C CA . ILE B 1 183 ? 47.839 9.610 45.088 1.00 7.82 183 ILE B CA 1
ATOM 4530 C C . ILE B 1 183 ? 47.595 10.982 45.692 1.00 7.14 183 ILE B C 1
ATOM 4531 O O . ILE B 1 183 ? 46.919 11.828 45.109 1.00 8.16 183 ILE B O 1
ATOM 4536 N N . GLU B 1 184 ? 48.131 11.194 46.887 1.00 7.70 184 GLU B N 1
ATOM 4537 C CA . GLU B 1 184 ? 47.979 12.464 47.557 1.00 8.21 184 GLU B CA 1
ATOM 4538 C C . GLU B 1 184 ? 48.702 13.585 46.805 1.00 7.66 184 GLU B C 1
ATOM 4539 O O . GLU B 1 184 ? 49.662 13.370 46.070 1.00 8.67 184 GLU B O 1
ATOM 4545 N N . GLN B 1 185 ? 48.184 14.793 46.961 1.00 7.84 185 GLN B N 1
ATOM 4546 C CA . GLN B 1 185 ? 48.719 15.967 46.282 1.00 7.81 185 GLN B CA 1
ATOM 4547 C C . GLN B 1 185 ? 49.938 16.550 46.989 1.00 7.51 185 GLN B C 1
ATOM 4548 O O . GLN B 1 185 ? 50.055 16.482 48.216 1.00 7.98 185 GLN B O 1
ATOM 4554 N N . PRO B 1 186 ? 50.840 17.169 46.222 1.00 7.69 186 PRO B N 1
ATOM 4555 C CA . PRO B 1 186 ? 52.056 17.737 46.831 1.00 7.70 186 PRO B CA 1
ATOM 4556 C C . PRO B 1 186 ? 51.811 19.123 47.485 1.00 8.99 186 PRO B C 1
ATOM 4557 O O . PRO B 1 186 ? 52.418 20.117 47.074 1.00 9.64 186 PRO B O 1
ATOM 4561 N N . TRP B 1 187 ? 50.941 19.136 48.494 1.00 8.29 187 TRP B N 1
ATOM 4562 C CA . TRP B 1 187 ? 50.542 20.326 49.242 1.00 8.73 187 TRP B CA 1
ATOM 4563 C C . TRP B 1 187 ? 51.345 20.380 50.546 1.00 8.65 187 TRP B C 1
ATOM 4564 O O . TRP B 1 187 ? 50.971 19.776 51.561 1.00 8.91 187 TRP B O 1
ATOM 4575 N N . TRP B 1 188 ? 52.478 21.071 50.493 1.00 8.09 188 TRP B N 1
ATOM 4576 C CA . TRP B 1 188 ? 53.416 21.098 51.605 1.00 8.19 188 TRP B CA 1
ATOM 4577 C C . TRP B 1 188 ? 52.816 21.711 52.875 1.00 8.50 188 TRP B C 1
ATOM 4578 O O . TRP B 1 188 ? 53.075 21.237 53.984 1.00 9.50 188 TRP B O 1
ATOM 4589 N N . TYR B 1 189 ? 52.010 22.752 52.714 1.00 8.45 189 TYR B N 1
ATOM 4590 C CA . TYR B 1 189 ? 51.522 23.458 53.900 1.00 8.12 189 TYR B CA 1
ATOM 4591 C C . TYR B 1 189 ? 50.807 22.490 54.822 1.00 9.18 189 TYR B C 1
ATOM 4592 O O . TYR B 1 189 ? 50.938 22.573 56.055 1.00 10.33 189 TYR B O 1
ATOM 4601 N N . LYS B 1 190 ? 50.041 21.573 54.233 1.00 9.71 190 LYS B N 1
ATOM 4602 C CA . LYS B 1 190 ? 49.281 20.596 55.005 1.00 11.70 190 LYS B CA 1
ATOM 4603 C C . LYS B 1 190 ? 50.047 19.314 55.316 1.00 11.25 190 LYS B C 1
ATOM 4604 O O . LYS B 1 190 ? 49.955 18.793 56.438 1.00 12.77 190 LYS B O 1
ATOM 4610 N N . HIS B 1 191 ? 50.760 18.782 54.322 1.00 10.63 191 HIS B N 1
ATOM 4611 C CA . HIS B 1 191 ? 51.332 17.433 54.413 1.00 11.04 191 HIS B CA 1
ATOM 4612 C C . HIS B 1 191 ? 52.839 17.400 54.677 1.00 11.28 191 HIS B C 1
ATOM 4613 O O . HIS B 1 191 ? 53.430 16.318 54.805 1.00 12.58 191 HIS B O 1
ATOM 4620 N N . GLY B 1 192 ? 53.460 18.572 54.769 1.00 10.47 192 GLY B N 1
ATOM 4621 C CA . GLY B 1 192 ? 54.907 18.650 54.833 1.00 10.98 192 GLY B CA 1
ATOM 4622 C C . GLY B 1 192 ? 55.544 18.231 56.145 1.00 11.40 192 GLY B C 1
ATOM 4623 O O . GLY B 1 192 ? 56.734 17.949 56.179 1.00 12.14 192 GLY B O 1
ATOM 4624 N N . LYS B 1 193 ? 54.765 18.190 57.219 1.00 13.80 193 LYS B N 1
ATOM 4625 C CA . LYS B 1 193 ? 55.274 17.753 58.517 1.00 17.82 193 LYS B CA 1
ATOM 4626 C C . LYS B 1 193 ? 56.523 18.555 58.857 1.00 18.42 193 LYS B C 1
ATOM 4627 O O . LYS B 1 193 ? 56.484 19.779 58.815 1.00 18.74 193 LYS B O 1
ATOM 4633 N N . ASP B 1 194 ? 57.621 17.878 59.184 1.00 19.06 194 ASP B N 1
ATOM 4634 C CA . ASP B 1 194 ? 58.861 18.565 59.524 1.00 20.82 194 ASP B CA 1
ATOM 4635 C C . ASP B 1 194 ? 59.855 18.562 58.359 1.00 17.19 194 ASP B C 1
ATOM 4636 O O . ASP B 1 194 ? 61.035 18.844 58.553 1.00 17.32 194 ASP B O 1
ATOM 4641 N N . MET B 1 195 ? 59.376 18.240 57.155 1.00 14.00 195 MET B N 1
ATOM 4642 C CA . MET B 1 195 ? 60.218 18.260 55.953 1.00 12.27 195 MET B CA 1
ATOM 4643 C C . MET B 1 195 ? 60.324 19.656 55.362 1.00 11.88 195 MET B C 1
ATOM 4644 O O . MET B 1 195 ? 59.366 20.438 55.410 1.00 11.83 195 MET B O 1
ATOM 4649 N N . THR B 1 196 ? 61.470 19.965 54.771 1.00 11.46 196 THR B N 1
ATOM 4650 C CA . THR B 1 196 ? 61.570 21.148 53.933 1.00 10.64 196 THR B CA 1
ATOM 4651 C C . THR B 1 196 ? 60.730 20.912 52.663 1.00 10.57 196 THR B C 1
ATOM 4652 O O . THR B 1 196 ? 60.400 19.776 52.325 1.00 10.19 196 THR B O 1
ATOM 4656 N N . PRO B 1 197 ? 60.410 21.979 51.928 1.00 10.44 197 PRO B N 1
ATOM 4657 C CA . PRO B 1 197 ? 59.692 21.759 50.661 1.00 10.16 197 PRO B CA 1
ATOM 4658 C C . PRO B 1 197 ? 60.438 20.816 49.718 1.00 9.69 197 PRO B C 1
ATOM 4659 O O . PRO B 1 197 ? 59.802 19.929 49.135 1.00 10.29 197 PRO B O 1
ATOM 4663 N N . ASP B 1 198 ? 61.748 20.964 49.577 1.00 10.21 198 ASP B N 1
ATOM 4664 C CA . ASP B 1 198 ? 62.487 20.093 48.662 1.00 11.12 198 ASP B CA 1
ATOM 4665 C C . ASP B 1 198 ? 62.437 18.639 49.118 1.00 10.71 198 ASP B C 1
ATOM 4666 O O . ASP B 1 198 ? 62.246 17.738 48.303 1.00 11.14 198 ASP B O 1
ATOM 4671 N N . GLU B 1 199 ? 62.602 18.400 50.414 1.00 9.79 199 GLU B N 1
ATOM 4672 C CA . GLU B 1 199 ? 62.527 17.041 50.949 1.00 9.96 199 GLU B CA 1
ATOM 4673 C C . GLU B 1 199 ? 61.135 16.483 50.700 1.00 9.46 199 GLU B C 1
ATOM 4674 O O . GLU B 1 199 ? 60.969 15.338 50.286 1.00 10.14 199 GLU B O 1
ATOM 4680 N N . PHE B 1 200 ? 60.122 17.299 50.967 1.00 8.75 200 PHE B N 1
ATOM 4681 C CA . PHE B 1 200 ? 58.731 16.908 50.769 1.00 8.36 200 PHE B CA 1
ATOM 4682 C C . PHE B 1 200 ? 58.417 16.575 49.311 1.00 8.44 200 PHE B C 1
ATOM 4683 O O . PHE B 1 200 ? 57.636 15.654 49.026 1.00 8.91 200 PHE B O 1
ATOM 4691 N N . GLY B 1 201 ? 58.992 17.323 48.380 1.00 8.44 201 GLY B N 1
ATOM 4692 C CA . GLY B 1 201 ? 58.738 17.043 46.971 1.00 8.00 201 GLY B CA 1
ATOM 4693 C C . GLY B 1 201 ? 59.188 15.644 46.579 1.00 7.74 201 GLY B C 1
ATOM 4694 O O . GLY B 1 201 ? 58.529 14.969 45.767 1.00 8.61 201 GLY B O 1
ATOM 4695 N N . VAL B 1 202 ? 60.298 15.177 47.140 1.00 7.54 202 VAL B N 1
ATOM 4696 C CA . VAL B 1 202 ? 60.791 13.835 46.859 1.00 8.37 202 VAL B CA 1
ATOM 4697 C C . VAL B 1 202 ? 59.837 12.804 47.432 1.00 8.17 202 VAL B C 1
ATOM 4698 O O . VAL B 1 202 ? 59.477 11.847 46.750 1.00 9.16 202 VAL B O 1
ATOM 4702 N N . VAL B 1 203 ? 59.393 13.011 48.667 1.00 8.70 203 VAL B N 1
ATOM 4703 C CA . VAL B 1 203 ? 58.440 12.113 49.322 1.00 8.12 203 VAL B CA 1
ATOM 4704 C C . VAL B 1 203 ? 57.091 12.086 48.590 1.00 8.59 203 VAL B C 1
ATOM 4705 O O . VAL B 1 203 ? 56.520 11.012 48.368 1.00 8.68 203 VAL B O 1
ATOM 4709 N N . ALA B 1 204 ? 56.589 13.251 48.198 1.00 7.99 204 ALA B N 1
ATOM 4710 C CA . ALA B 1 204 ? 55.290 13.324 47.520 1.00 7.69 204 ALA B CA 1
ATOM 4711 C C . ALA B 1 204 ? 55.318 12.684 46.137 1.00 7.68 204 ALA B C 1
ATOM 4712 O O . ALA B 1 204 ? 54.346 12.071 45.705 1.00 8.41 204 ALA B O 1
ATOM 4714 N N . ALA B 1 205 ? 56.443 12.813 45.449 1.00 7.02 205 ALA B N 1
ATOM 4715 C CA . ALA B 1 205 ? 56.643 12.106 44.177 1.00 7.74 205 ALA B CA 1
ATOM 4716 C C . ALA B 1 205 ? 56.756 10.595 44.393 1.00 8.90 205 ALA B C 1
ATOM 4717 O O . ALA B 1 205 ? 56.243 9.819 43.599 1.00 8.41 205 ALA B O 1
ATOM 4719 N N . ARG B 1 206 ? 57.405 10.171 45.474 1.00 8.09 206 ARG B N 1
ATOM 4720 C CA A ARG B 1 206 ? 57.572 8.746 45.791 0.53 8.50 206 ARG B CA 1
ATOM 4721 C CA B ARG B 1 206 ? 57.543 8.740 45.723 0.47 8.75 206 ARG B CA 1
ATOM 4722 C C . ARG B 1 206 ? 56.226 8.076 46.033 1.00 7.75 206 ARG B C 1
ATOM 4723 O O . ARG B 1 206 ? 56.109 6.874 45.873 1.00 8.70 206 ARG B O 1
ATOM 4738 N N . TRP B 1 207 ? 55.231 8.844 46.456 1.00 7.65 207 TRP B N 1
ATOM 4739 C CA . TRP B 1 207 ? 53.885 8.295 46.550 1.00 6.59 207 TRP B CA 1
ATOM 4740 C C . TRP B 1 207 ? 53.450 7.667 45.220 1.00 7.61 207 TRP B C 1
ATOM 4741 O O . TRP B 1 207 ? 52.715 6.684 45.217 1.00 8.17 207 TRP B O 1
ATOM 4752 N N . LEU B 1 208 ? 53.906 8.220 44.106 1.00 7.15 208 LEU B N 1
ATOM 4753 C CA . LEU B 1 208 ? 53.601 7.620 42.797 1.00 7.02 208 LEU B CA 1
ATOM 4754 C C . LEU B 1 208 ? 54.279 6.262 42.652 1.00 7.12 208 LEU B C 1
ATOM 4755 O O . LEU B 1 208 ? 53.660 5.312 42.182 1.00 7.89 208 LEU B O 1
ATOM 4760 N N . GLU B 1 209 ? 55.548 6.165 43.031 1.00 8.14 209 GLU B N 1
ATOM 4761 C CA . GLU B 1 209 ? 56.245 4.881 42.977 1.00 8.14 209 GLU B CA 1
ATOM 4762 C C . GLU B 1 209 ? 55.527 3.843 43.847 1.00 8.01 209 GLU B C 1
ATOM 4763 O O . GLU B 1 209 ? 55.343 2.692 43.427 1.00 9.03 209 GLU B O 1
ATOM 4769 N N . GLU B 1 210 ? 55.130 4.244 45.057 1.00 8.50 210 GLU B N 1
ATOM 4770 C CA . GLU B 1 210 ? 54.440 3.347 45.970 1.00 10.23 210 GLU B CA 1
ATOM 4771 C C . GLU B 1 210 ? 53.153 2.842 45.339 1.00 8.67 210 GLU B C 1
ATOM 4772 O O . GLU B 1 210 ? 52.836 1.661 45.429 1.00 9.94 210 GLU B O 1
ATOM 4778 N N . LYS B 1 211 ? 52.408 3.745 44.711 1.00 8.18 211 LYS B N 1
ATOM 4779 C CA . LYS B 1 211 ? 51.142 3.364 44.083 1.00 7.85 211 LYS B CA 1
ATOM 4780 C C . LYS B 1 211 ? 51.366 2.432 42.892 1.00 8.19 211 LYS B C 1
ATOM 4781 O O . LYS B 1 211 ? 50.640 1.466 42.736 1.00 8.64 211 LYS B O 1
ATOM 4787 N N . ILE B 1 212 ? 52.367 2.712 42.065 1.00 8.14 212 ILE B N 1
ATOM 4788 C CA . ILE B 1 212 ? 52.705 1.842 40.950 1.00 8.75 212 ILE B CA 1
ATOM 4789 C C . ILE B 1 212 ? 53.040 0.447 41.454 1.00 9.31 212 ILE B C 1
ATOM 4790 O O . ILE B 1 212 ? 52.572 -0.554 40.919 1.00 10.66 212 ILE B O 1
ATOM 4795 N N . LEU B 1 213 ? 53.848 0.373 42.497 1.00 9.05 213 LEU B N 1
ATOM 4796 C CA . LEU B 1 213 ? 54.242 -0.933 43.019 1.00 11.21 213 LEU B CA 1
ATOM 4797 C C . LEU B 1 213 ? 53.059 -1.675 43.652 1.00 11.94 213 LEU B C 1
ATOM 4798 O O . LEU B 1 213 ? 53.004 -2.905 43.615 1.00 13.06 213 LEU B O 1
ATOM 4803 N N . GLU B 1 214 ? 52.142 -0.945 44.268 1.00 12.03 214 GLU B N 1
ATOM 4804 C CA . GLU B 1 214 ? 50.948 -1.535 44.867 1.00 12.95 214 GLU B CA 1
ATOM 4805 C C . GLU B 1 214 ? 50.033 -2.125 43.799 1.00 13.19 214 GLU B C 1
ATOM 4806 O O . GLU B 1 214 ? 49.534 -3.241 43.947 1.00 14.83 214 GLU B O 1
ATOM 4812 N N . ILE B 1 215 ? 49.815 -1.377 42.724 1.00 11.95 215 ILE B N 1
ATOM 4813 C CA . ILE B 1 215 ? 48.937 -1.819 41.645 1.00 12.06 215 ILE B CA 1
ATOM 4814 C C . ILE B 1 215 ? 49.611 -2.890 40.786 1.00 12.69 215 ILE B C 1
ATOM 4815 O O . ILE B 1 215 ? 48.968 -3.860 40.368 1.00 14.23 215 ILE B O 1
ATOM 4820 N N . GLY B 1 216 ? 50.914 -2.717 40.551 1.00 12.88 216 GLY B N 1
ATOM 4821 C CA . GLY B 1 216 ? 51.666 -3.514 39.593 1.00 12.20 216 GLY B CA 1
ATOM 4822 C C . GLY B 1 216 ? 51.903 -2.710 38.328 1.00 10.75 216 GLY B C 1
ATOM 4823 O O . GLY B 1 216 ? 50.943 -2.298 37.672 1.00 10.91 216 GLY B O 1
ATOM 4824 N N . ALA B 1 217 ? 53.164 -2.475 37.982 1.00 11.15 217 ALA B N 1
ATOM 4825 C CA . ALA B 1 217 ? 53.520 -1.589 36.882 1.00 10.99 217 ALA B CA 1
ATOM 4826 C C . ALA B 1 217 ? 52.926 -2.031 35.558 1.00 10.64 217 ALA B C 1
ATOM 4827 O O . ALA B 1 217 ? 52.628 -1.197 34.713 1.00 10.54 217 ALA B O 1
ATOM 4829 N N . ASP B 1 218 ? 52.743 -3.340 35.382 1.00 10.86 218 ASP B N 1
ATOM 4830 C CA . ASP B 1 218 ? 52.198 -3.847 34.130 1.00 11.12 218 ASP B CA 1
ATOM 4831 C C . ASP B 1 218 ? 50.712 -3.576 33.968 1.00 10.15 218 ASP B C 1
ATOM 4832 O O . ASP B 1 218 ? 50.164 -3.813 32.898 1.00 13.05 218 ASP B O 1
ATOM 4837 N N . LYS B 1 219 ? 50.083 -3.035 35.013 1.00 9.43 219 LYS B N 1
ATOM 4838 C CA . LYS B 1 219 ? 48.703 -2.582 34.933 1.00 9.87 219 LYS B CA 1
ATOM 4839 C C . LYS B 1 219 ? 48.556 -1.064 34.800 1.00 8.28 219 LYS B C 1
ATOM 4840 O O . LYS B 1 219 ? 47.440 -0.561 34.612 1.00 9.35 219 LYS B O 1
ATOM 4846 N N . VAL B 1 220 ? 49.664 -0.339 34.920 1.00 8.10 220 VAL B N 1
ATOM 4847 C CA . VAL B 1 220 ? 49.623 1.129 34.938 1.00 8.03 220 VAL B CA 1
ATOM 4848 C C . VAL B 1 220 ? 49.995 1.722 33.584 1.00 7.99 220 VAL B C 1
ATOM 4849 O O . VAL B 1 220 ? 51.112 1.548 33.070 1.00 8.53 220 VAL B O 1
ATOM 4853 N N . ALA B 1 221 ? 49.049 2.467 33.022 1.00 7.95 221 ALA B N 1
ATOM 4854 C CA . ALA B 1 221 ? 49.221 3.099 31.718 1.00 7.40 221 ALA B CA 1
ATOM 4855 C C . ALA B 1 221 ? 49.909 4.468 31.774 1.00 7.30 221 ALA B C 1
ATOM 4856 O O . ALA B 1 221 ? 50.689 4.793 30.896 1.00 7.04 221 ALA B O 1
ATOM 4858 N N . ALA B 1 222 ? 49.548 5.307 32.738 1.00 6.62 222 ALA B N 1
ATOM 4859 C CA . ALA B 1 222 ? 49.997 6.692 32.716 1.00 7.04 222 ALA B CA 1
ATOM 4860 C C . ALA B 1 222 ? 49.808 7.326 34.072 1.00 6.49 222 ALA B C 1
ATOM 4861 O O . ALA B 1 222 ? 48.943 6.933 34.847 1.00 7.03 222 ALA B O 1
ATOM 4863 N N . PHE B 1 223 ? 50.609 8.362 34.307 1.00 6.20 223 PHE B N 1
ATOM 4864 C CA . PHE B 1 223 ? 50.359 9.360 35.365 1.00 5.59 223 PHE B CA 1
ATOM 4865 C C . PHE B 1 223 ? 49.987 10.669 34.698 1.00 6.43 223 PHE B C 1
ATOM 4866 O O . PHE B 1 223 ? 50.631 11.066 33.725 1.00 6.81 223 PHE B O 1
ATOM 4874 N N . VAL B 1 224 ? 48.957 11.328 35.232 1.00 5.59 224 VAL B N 1
ATOM 4875 C CA . VAL B 1 224 ? 48.462 12.575 34.668 1.00 5.53 224 VAL B CA 1
ATOM 4876 C C . VAL B 1 224 ? 48.450 13.630 35.748 1.00 5.83 224 VAL B C 1
ATOM 4877 O O . VAL B 1 224 ? 47.916 13.408 36.829 1.00 7.28 224 VAL B O 1
ATOM 4881 N N . GLY B 1 225 ? 48.992 14.799 35.443 1.00 6.63 225 GLY B N 1
ATOM 4882 C CA . GLY B 1 225 ? 48.900 15.905 36.383 1.00 7.58 225 GLY B CA 1
ATOM 4883 C C . GLY B 1 225 ? 48.949 17.270 35.742 1.00 7.16 225 GLY B C 1
ATOM 4884 O O . GLY B 1 225 ? 49.599 17.494 34.723 1.00 7.48 225 GLY B O 1
ATOM 4885 N N . GLU B 1 226 ? 48.212 18.191 36.355 1.00 7.16 226 GLU B N 1
ATOM 4886 C CA . GLU B 1 226 ? 48.391 19.622 36.096 1.00 6.80 226 GLU B CA 1
ATOM 4887 C C . GLU B 1 226 ? 49.753 20.058 36.642 1.00 7.20 226 GLU B C 1
ATOM 4888 O O . GLU B 1 226 ? 50.086 19.723 37.769 1.00 7.95 226 GLU B O 1
ATOM 4894 N N . PRO B 1 227 ? 50.535 20.826 35.862 1.00 6.85 227 PRO B N 1
ATOM 4895 C CA . PRO B 1 227 ? 51.843 21.224 36.401 1.00 6.82 227 PRO B CA 1
ATOM 4896 C C . PRO B 1 227 ? 51.697 21.975 37.734 1.00 7.27 227 PRO B C 1
ATOM 4897 O O . PRO B 1 227 ? 52.440 21.708 38.694 1.00 7.44 227 PRO B O 1
ATOM 4901 N N . ILE B 1 228 ? 50.740 22.901 37.779 1.00 7.60 228 ILE B N 1
ATOM 4902 C CA . ILE B 1 228 ? 50.255 23.532 39.012 1.00 7.22 228 ILE B CA 1
ATOM 4903 C C . ILE B 1 228 ? 48.773 23.168 39.063 1.00 7.53 228 ILE B C 1
ATOM 4904 O O . ILE B 1 228 ? 48.066 23.346 38.082 1.00 8.65 228 ILE B O 1
ATOM 4909 N N . GLN B 1 229 ? 48.313 22.640 40.186 1.00 7.78 229 GLN B N 1
ATOM 4910 C CA . GLN B 1 229 ? 46.892 22.321 40.339 1.00 8.08 229 GLN B CA 1
ATOM 4911 C C . GLN B 1 229 ? 46.093 23.609 40.377 1.00 8.71 229 GLN B C 1
ATOM 4912 O O . GLN B 1 229 ? 46.334 24.427 41.243 1.00 9.53 229 GLN B O 1
ATOM 4918 N N . GLY B 1 230 ? 45.140 23.780 39.471 1.00 9.89 230 GLY B N 1
ATOM 4919 C CA . GLY B 1 230 ? 44.411 25.030 39.355 1.00 9.80 230 GLY B CA 1
ATOM 4920 C C . GLY B 1 230 ? 43.208 25.126 40.276 1.00 9.46 230 GLY B C 1
ATOM 4921 O O . GLY B 1 230 ? 43.251 25.826 41.277 1.00 10.15 230 GLY B O 1
ATOM 4922 N N . ALA B 1 231 ? 42.137 24.420 39.930 1.00 10.92 231 ALA B N 1
ATOM 4923 C CA . ALA B 1 231 ? 40.906 24.416 40.715 1.00 11.87 231 ALA B CA 1
ATOM 4924 C C . ALA B 1 231 ? 41.153 23.957 42.155 1.00 11.64 231 ALA B C 1
ATOM 4925 O O . ALA B 1 231 ? 40.405 24.324 43.069 1.00 13.27 231 ALA B O 1
ATOM 4927 N N . GLY B 1 232 ? 42.203 23.164 42.361 1.00 11.58 232 GLY B N 1
ATOM 4928 C CA . GLY B 1 232 ? 42.580 22.746 43.700 1.00 11.20 232 GLY B CA 1
ATOM 4929 C C . GLY B 1 232 ? 43.175 23.856 44.559 1.00 9.50 232 GLY B C 1
ATOM 4930 O O . GLY B 1 232 ? 43.333 23.672 45.767 1.00 10.81 232 GLY B O 1
ATOM 4931 N N . GLY B 1 233 ? 43.496 25.007 43.962 1.00 8.57 233 GLY B N 1
ATOM 4932 C CA . GLY B 1 233 ? 43.962 26.154 44.727 1.00 8.05 233 GLY B CA 1
ATOM 4933 C C . GLY B 1 233 ? 45.352 26.662 44.395 1.00 8.44 233 GLY B C 1
ATOM 4934 O O . GLY B 1 233 ? 45.998 27.244 45.253 1.00 9.13 233 GLY B O 1
ATOM 4935 N N . VAL B 1 234 ? 45.804 26.476 43.159 1.00 8.11 234 VAL B N 1
ATOM 4936 C CA . VAL B 1 234 ? 47.143 26.905 42.738 1.00 7.95 234 VAL B CA 1
ATOM 4937 C C . VAL B 1 234 ? 48.163 26.270 43.676 1.00 8.88 234 VAL B C 1
ATOM 4938 O O . VAL B 1 234 ? 48.938 26.930 44.355 1.00 9.22 234 VAL B O 1
ATOM 4942 N N . ILE B 1 235 ? 48.145 24.947 43.707 1.00 8.80 235 ILE B N 1
ATOM 4943 C CA . ILE B 1 235 ? 49.094 24.198 44.519 1.00 9.67 235 ILE B CA 1
ATOM 4944 C C . ILE B 1 235 ? 50.345 24.069 43.678 1.00 9.80 235 ILE B C 1
ATOM 4945 O O . ILE B 1 235 ? 50.324 23.430 42.605 1.00 10.72 235 ILE B O 1
ATOM 4950 N N . VAL B 1 236 ? 51.397 24.763 44.103 1.00 8.69 236 VAL B N 1
ATOM 4951 C CA . VAL B 1 236 ? 52.641 24.827 43.364 1.00 9.22 236 VAL B CA 1
ATOM 4952 C C . VAL B 1 236 ? 53.583 23.825 44.004 1.00 8.55 236 VAL B C 1
ATOM 4953 O O . VAL B 1 236 ? 53.921 23.969 45.172 1.00 10.29 236 VAL B O 1
ATOM 4957 N N . PRO B 1 237 ? 53.981 22.791 43.258 1.00 7.73 237 PRO B N 1
ATOM 4958 C CA . PRO B 1 237 ? 54.791 21.758 43.885 1.00 8.35 237 PRO B CA 1
ATOM 4959 C C . PRO B 1 237 ? 56.218 22.230 44.105 1.00 8.80 237 PRO B C 1
ATOM 4960 O O . PRO B 1 237 ? 56.681 23.145 43.428 1.00 8.65 237 PRO B O 1
ATOM 4964 N N . PRO B 1 238 ? 56.927 21.577 45.020 1.00 8.46 238 PRO B N 1
ATOM 4965 C CA . PRO B 1 238 ? 58.342 21.892 45.221 1.00 8.95 238 PRO B CA 1
ATOM 4966 C C . PRO B 1 238 ? 59.164 21.610 43.973 1.00 8.71 238 PRO B C 1
ATOM 4967 O O . PRO B 1 238 ? 58.763 20.815 43.124 1.00 8.81 238 PRO B O 1
ATOM 4971 N N . ALA B 1 239 ? 60.337 22.221 43.887 1.00 9.67 239 ALA B N 1
ATOM 4972 C CA . ALA B 1 239 ? 61.196 22.105 42.712 1.00 10.27 239 ALA B CA 1
ATOM 4973 C C . ALA B 1 239 ? 61.670 20.674 42.463 1.00 10.51 239 ALA B C 1
ATOM 4974 O O . ALA B 1 239 ? 62.019 20.327 41.336 1.00 12.31 239 ALA B O 1
ATOM 4976 N N . THR B 1 240 ? 61.711 19.858 43.514 1.00 9.45 240 THR B N 1
ATOM 4977 C CA . THR B 1 240 ? 62.185 18.491 43.409 1.00 8.35 240 THR B CA 1
ATOM 4978 C C . THR B 1 240 ? 61.091 17.529 42.912 1.00 7.68 240 THR B C 1
ATOM 4979 O O . THR B 1 240 ? 61.387 16.380 42.581 1.00 9.30 240 THR B O 1
ATOM 4983 N N . TYR B 1 241 ? 59.841 17.980 42.860 1.00 7.61 241 TYR B N 1
ATOM 4984 C CA . TYR B 1 241 ? 58.708 17.079 42.608 1.00 6.48 241 TYR B CA 1
ATOM 4985 C C . TYR B 1 241 ? 58.631 16.532 41.185 1.00 6.89 241 TYR B C 1
ATOM 4986 O O . TYR B 1 241 ? 58.673 15.311 40.985 1.00 6.92 241 TYR B O 1
ATOM 4995 N N . TRP B 1 242 ? 58.486 17.406 40.198 1.00 6.42 242 TRP B N 1
ATOM 4996 C CA . TRP B 1 242 ? 58.279 16.921 38.837 1.00 6.62 242 TRP B CA 1
ATOM 4997 C C . TRP B 1 242 ? 59.473 16.096 38.329 1.00 7.23 242 TRP B C 1
ATOM 4998 O O . TRP B 1 242 ? 59.264 15.098 37.644 1.00 7.25 242 TRP B O 1
ATOM 5009 N N . PRO B 1 243 ? 60.723 16.506 38.639 1.00 7.19 243 PRO B N 1
ATOM 5010 C CA . PRO B 1 243 ? 61.819 15.633 38.177 1.00 7.96 243 PRO B CA 1
ATOM 5011 C C . PRO B 1 243 ? 61.728 14.216 38.735 1.00 7.54 243 PRO B C 1
ATOM 5012 O O . PRO B 1 243 ? 62.083 13.267 38.048 1.00 8.14 243 PRO B O 1
ATOM 5016 N N . GLU B 1 244 ? 61.264 14.069 39.965 1.00 7.52 244 GLU B N 1
ATOM 5017 C CA A GLU B 1 244 ? 61.118 12.756 40.564 0.44 7.46 244 GLU B CA 1
ATOM 5018 C CA B GLU B 1 244 ? 61.113 12.749 40.555 0.56 7.41 244 GLU B CA 1
ATOM 5019 C C . GLU B 1 244 ? 59.924 11.987 39.978 1.00 7.38 244 GLU B C 1
ATOM 5020 O O . GLU B 1 244 ? 60.030 10.787 39.699 1.00 7.78 244 GLU B O 1
ATOM 5031 N N . ILE B 1 245 ? 58.800 12.666 39.792 1.00 6.59 245 ILE B N 1
ATOM 5032 C CA . ILE B 1 245 ? 57.666 12.055 39.102 1.00 6.05 245 ILE B CA 1
ATOM 5033 C C . ILE B 1 245 ? 58.126 11.509 37.749 1.00 6.61 245 ILE B C 1
ATOM 5034 O O . ILE B 1 245 ? 57.802 10.375 37.373 1.00 6.57 245 ILE B O 1
ATOM 5039 N N . GLU B 1 246 ? 58.870 12.310 37.000 1.00 6.36 246 GLU B N 1
ATOM 5040 C CA . GLU B 1 246 ? 59.310 11.912 35.664 1.00 6.00 246 GLU B CA 1
ATOM 5041 C C . GLU B 1 246 ? 60.256 10.713 35.743 1.00 5.96 246 GLU B C 1
ATOM 5042 O O . GLU B 1 246 ? 60.116 9.742 34.983 1.00 7.54 246 GLU B O 1
ATOM 5048 N N . ARG B 1 247 ? 61.201 10.740 36.664 1.00 6.82 247 ARG B N 1
ATOM 5049 C CA . ARG B 1 247 ? 62.132 9.631 36.810 1.00 6.48 247 ARG B CA 1
ATOM 5050 C C . ARG B 1 247 ? 61.352 8.349 37.080 1.00 6.48 247 ARG B C 1
ATOM 5051 O O . ARG B 1 247 ? 61.663 7.285 36.518 1.00 7.18 247 ARG B O 1
ATOM 5059 N N . ILE B 1 248 ? 60.379 8.434 37.975 1.00 6.34 248 ILE B N 1
ATOM 5060 C CA . ILE B 1 248 ? 59.574 7.282 38.353 1.00 6.11 248 ILE B CA 1
ATOM 5061 C C . ILE B 1 248 ? 58.755 6.758 37.178 1.00 5.98 248 ILE B C 1
ATOM 5062 O O . ILE B 1 248 ? 58.743 5.555 36.905 1.00 6.84 248 ILE B O 1
ATOM 5067 N N . CYS B 1 249 ? 58.111 7.645 36.443 1.00 6.20 249 CYS B N 1
ATOM 5068 C CA . CYS B 1 249 ? 57.348 7.173 35.297 1.00 6.50 249 CYS B CA 1
ATOM 5069 C C . CYS B 1 249 ? 58.241 6.422 34.327 1.00 6.14 249 CYS B C 1
ATOM 5070 O O . CYS B 1 249 ? 57.868 5.347 33.818 1.00 7.44 249 CYS B O 1
ATOM 5073 N N . ARG B 1 250 ? 59.402 6.976 34.012 1.00 6.32 250 ARG B N 1
ATOM 5074 C CA . ARG B 1 250 ? 60.267 6.305 33.043 1.00 7.12 250 ARG B CA 1
ATOM 5075 C C . ARG B 1 250 ? 60.813 4.980 33.582 1.00 7.24 250 ARG B C 1
ATOM 5076 O O . ARG B 1 250 ? 60.958 4.012 32.833 1.00 7.91 250 ARG B O 1
ATOM 5084 N N . LYS B 1 251 ? 61.113 4.929 34.870 1.00 8.01 251 LYS B N 1
ATOM 5085 C CA . LYS B 1 251 ? 61.646 3.716 35.468 1.00 7.42 251 LYS B CA 1
ATOM 5086 C C . LYS B 1 251 ? 60.664 2.552 35.323 1.00 7.60 251 LYS B C 1
ATOM 5087 O O . LYS B 1 251 ? 61.094 1.409 35.139 1.00 9.20 251 LYS B O 1
ATOM 5093 N N . TYR B 1 252 ? 59.372 2.837 35.439 1.00 7.92 252 TYR B N 1
ATOM 5094 C CA . TYR B 1 252 ? 58.344 1.787 35.419 1.00 7.34 252 TYR B CA 1
ATOM 5095 C C . TYR B 1 252 ? 57.618 1.680 34.078 1.00 7.60 252 TYR B C 1
ATOM 5096 O O . TYR B 1 252 ? 56.642 0.942 33.957 1.00 8.57 252 TYR B O 1
ATOM 5105 N N . ASP B 1 253 ? 58.131 2.383 33.070 1.00 7.76 253 ASP B N 1
ATOM 5106 C CA . ASP B 1 253 ? 57.555 2.383 31.716 1.00 7.37 253 ASP B CA 1
ATOM 5107 C C . ASP B 1 253 ? 56.068 2.750 31.771 1.00 7.35 253 ASP B C 1
ATOM 5108 O O . ASP B 1 253 ? 55.192 2.031 31.269 1.00 8.42 253 ASP B O 1
ATOM 5113 N N . VAL B 1 254 ? 55.794 3.882 32.402 1.00 7.21 254 VAL B N 1
ATOM 5114 C CA . VAL B 1 254 ? 54.470 4.487 32.508 1.00 7.25 254 VAL B CA 1
ATOM 5115 C C . VAL B 1 254 ? 54.488 5.799 31.745 1.00 6.71 254 VAL B C 1
ATOM 5116 O O . VAL B 1 254 ? 55.466 6.550 31.827 1.00 7.84 254 VAL B O 1
ATOM 5120 N N . LEU B 1 255 ? 53.448 6.093 30.965 1.00 7.00 255 LEU B N 1
ATOM 5121 C CA . LEU B 1 255 ? 53.424 7.363 30.237 1.00 6.82 255 LEU B CA 1
ATOM 5122 C C . LEU B 1 255 ? 53.201 8.530 31.187 1.00 7.08 255 LEU B C 1
ATOM 5123 O O . LEU B 1 255 ? 52.618 8.398 32.267 1.00 8.19 255 LEU B O 1
ATOM 5128 N N . LEU B 1 256 ? 53.682 9.685 30.748 1.00 6.91 256 LEU B N 1
ATOM 5129 C CA . LEU B 1 256 ? 53.620 10.897 31.553 1.00 7.03 256 LEU B CA 1
ATOM 5130 C C . LEU B 1 256 ? 52.799 11.933 30.786 1.00 6.45 256 LEU B C 1
ATOM 5131 O O . LEU B 1 256 ? 53.118 12.286 29.642 1.00 7.21 256 LEU B O 1
ATOM 5136 N N . VAL B 1 257 ? 51.730 12.413 31.407 1.00 6.28 257 VAL B N 1
ATOM 5137 C CA . VAL B 1 257 ? 50.831 13.344 30.749 1.00 6.31 257 VAL B CA 1
ATOM 5138 C C . VAL B 1 257 ? 50.697 14.616 31.583 1.00 5.72 257 VAL B C 1
ATOM 5139 O O . VAL B 1 257 ? 50.401 14.558 32.768 1.00 6.96 257 VAL B O 1
ATOM 5143 N N . ALA B 1 258 ? 50.913 15.754 30.935 1.00 6.92 258 ALA B N 1
ATOM 5144 C CA . ALA B 1 258 ? 50.612 17.059 31.525 1.00 7.50 258 ALA B CA 1
ATOM 5145 C C . ALA B 1 258 ? 49.241 17.557 31.095 1.00 7.64 258 ALA B C 1
ATOM 5146 O O . ALA B 1 258 ? 48.909 17.527 29.916 1.00 7.61 258 ALA B O 1
ATOM 5148 N N . ASP B 1 259 ? 48.458 18.036 32.052 1.00 7.16 259 ASP B N 1
ATOM 5149 C CA . ASP B 1 259 ? 47.216 18.718 31.738 1.00 7.94 259 ASP B CA 1
ATOM 5150 C C . ASP B 1 259 ? 47.479 20.211 31.794 1.00 7.73 259 ASP B C 1
ATOM 5151 O O . ASP B 1 259 ? 47.669 20.769 32.875 1.00 7.69 259 ASP B O 1
ATOM 5156 N N . GLU B 1 260 ? 47.510 20.824 30.625 1.00 7.34 260 GLU B N 1
ATOM 5157 C CA . GLU B 1 260 ? 47.818 22.235 30.481 1.00 7.01 260 GLU B CA 1
ATOM 5158 C C . GLU B 1 260 ? 46.558 23.109 30.404 1.00 8.99 260 GLU B C 1
ATOM 5159 O O . GLU B 1 260 ? 46.600 24.222 29.891 1.00 10.48 260 GLU B O 1
ATOM 5165 N N . VAL B 1 261 ? 45.432 22.587 30.907 1.00 11.34 261 VAL B N 1
ATOM 5166 C CA . VAL B 1 261 ? 44.145 23.304 30.958 1.00 13.74 261 VAL B CA 1
ATOM 5167 C C . VAL B 1 261 ? 44.288 24.763 31.389 1.00 13.65 261 VAL B C 1
ATOM 5168 O O . VAL B 1 261 ? 43.688 25.664 30.793 1.00 15.64 261 VAL B O 1
ATOM 5172 N N . ILE B 1 262 ? 45.057 24.999 32.439 1.00 12.62 262 ILE B N 1
ATOM 5173 C CA . ILE B 1 262 ? 45.238 26.342 32.954 1.00 13.03 262 ILE B CA 1
ATOM 5174 C C . ILE B 1 262 ? 46.644 26.873 32.705 1.00 11.42 262 ILE B C 1
ATOM 5175 O O . ILE B 1 262 ? 46.832 28.055 32.401 1.00 12.83 262 ILE B O 1
ATOM 5180 N N . CYS B 1 263 ? 47.644 26.003 32.785 1.00 10.18 263 CYS B N 1
ATOM 5181 C CA . CYS B 1 263 ? 49.015 26.477 32.651 1.00 9.55 263 CYS B CA 1
ATOM 5182 C C . CYS B 1 263 ? 49.397 26.774 31.210 1.00 8.64 263 CYS B C 1
ATOM 5183 O O . CYS B 1 263 ? 50.417 27.393 30.964 1.00 11.07 263 CYS B O 1
ATOM 5186 N N . GLY B 1 264 ? 48.584 26.334 30.263 1.00 9.26 264 GLY B N 1
ATOM 5187 C CA . GLY B 1 264 ? 48.892 26.481 28.852 1.00 9.48 264 GLY B CA 1
ATOM 5188 C C . GLY B 1 264 ? 48.820 27.922 28.357 1.00 9.00 264 GLY B C 1
ATOM 5189 O O . GLY B 1 264 ? 48.101 28.765 28.914 1.00 11.51 264 GLY B O 1
ATOM 5190 N N . PHE B 1 265 ? 49.553 28.196 27.283 1.00 8.76 265 PHE B N 1
ATOM 5191 C CA . PHE B 1 265 ? 49.461 29.460 26.558 1.00 8.04 265 PHE B CA 1
ATOM 5192 C C . PHE B 1 265 ? 49.913 30.644 27.385 1.00 7.87 265 PHE B C 1
ATOM 5193 O O . PHE B 1 265 ? 49.302 31.720 27.362 1.00 9.04 265 PHE B O 1
ATOM 5201 N N . GLY B 1 266 ? 51.031 30.438 28.063 1.00 7.79 266 GLY B N 1
ATOM 5202 C CA . GLY B 1 266 ? 51.804 31.537 28.622 1.00 8.11 266 GLY B CA 1
ATOM 5203 C C . GLY B 1 266 ? 51.630 31.827 30.092 1.00 7.96 266 GLY B C 1
ATOM 5204 O O . GLY B 1 266 ? 52.288 32.707 30.636 1.00 9.19 266 GLY B O 1
ATOM 5205 N N . ARG B 1 267 ? 50.768 31.074 30.754 1.00 7.97 267 ARG B N 1
ATOM 5206 C CA . ARG B 1 267 ? 50.360 31.420 32.105 1.00 8.99 267 ARG B CA 1
ATOM 5207 C C . ARG B 1 267 ? 51.524 31.468 33.100 1.00 8.54 267 ARG B C 1
ATOM 5208 O O . ARG B 1 267 ? 51.523 32.327 33.976 1.00 9.70 267 ARG B O 1
ATOM 5216 N N . THR B 1 268 ? 52.508 30.576 32.962 1.00 8.56 268 THR B N 1
ATOM 5217 C CA . THR B 1 268 ? 53.672 30.552 33.862 1.00 8.56 268 THR B CA 1
ATOM 5218 C C . THR B 1 268 ? 54.862 31.348 33.343 1.00 10.46 268 THR B C 1
ATOM 5219 O O . THR B 1 268 ? 55.877 31.447 34.036 1.00 11.03 268 THR B O 1
ATOM 5223 N N . GLY B 1 269 ? 54.739 31.901 32.138 1.00 9.85 269 GLY B N 1
ATOM 5224 C CA . GLY B 1 269 ? 55.845 32.596 31.480 1.00 9.87 269 GLY B CA 1
ATOM 5225 C C . GLY B 1 269 ? 56.477 31.741 30.393 1.00 10.78 269 GLY B C 1
ATOM 5226 O O . GLY B 1 269 ? 57.058 32.257 29.453 1.00 12.09 269 GLY B O 1
ATOM 5227 N N . GLU B 1 270 ? 56.365 30.425 30.520 1.00 9.82 270 GLU B N 1
ATOM 5228 C CA . GLU B 1 270 ? 56.687 29.542 29.410 1.00 9.29 270 GLU B CA 1
ATOM 5229 C C . GLU B 1 270 ? 55.404 29.346 28.623 1.00 9.04 270 GLU B C 1
ATOM 5230 O O . GLU B 1 270 ? 54.319 29.639 29.113 1.00 9.57 270 GLU B O 1
ATOM 5236 N N . TRP B 1 271 ? 55.505 28.847 27.400 1.00 8.97 271 TRP B N 1
ATOM 5237 C CA . TRP B 1 271 ? 54.298 28.514 26.674 1.00 8.65 271 TRP B CA 1
ATOM 5238 C C . TRP B 1 271 ? 53.419 27.510 27.426 1.00 8.32 271 TRP B C 1
ATOM 5239 O O . TRP B 1 271 ? 52.204 27.664 27.437 1.00 8.90 271 TRP B O 1
ATOM 5250 N N . PHE B 1 272 ? 54.052 26.530 28.069 1.00 7.80 272 PHE B N 1
ATOM 5251 C CA . PHE B 1 272 ? 53.347 25.449 28.789 1.00 7.16 272 PHE B CA 1
ATOM 5252 C C . PHE B 1 272 ? 53.981 25.219 30.169 1.00 7.57 272 PHE B C 1
ATOM 5253 O O . PHE B 1 272 ? 55.189 25.371 30.354 1.00 8.11 272 PHE B O 1
ATOM 5261 N N . GLY B 1 273 ? 53.150 24.869 31.138 1.00 6.89 273 GLY B N 1
ATOM 5262 C CA . GLY B 1 273 ? 53.630 24.694 32.494 1.00 6.94 273 GLY B CA 1
ATOM 5263 C C . GLY B 1 273 ? 54.698 23.623 32.617 1.00 6.50 273 GLY B C 1
ATOM 5264 O O . GLY B 1 273 ? 55.632 23.766 33.413 1.00 7.72 273 GLY B O 1
ATOM 5265 N N . HIS B 1 274 ? 54.599 22.560 31.829 1.00 6.45 274 HIS B N 1
ATOM 5266 C CA . HIS B 1 274 ? 55.609 21.510 31.936 1.00 7.46 274 HIS B CA 1
ATOM 5267 C C . HIS B 1 274 ? 56.994 22.012 31.571 1.00 8.67 274 HIS B C 1
ATOM 5268 O O . HIS B 1 274 ? 58.000 21.479 32.019 1.00 9.85 274 HIS B O 1
ATOM 5275 N N . GLN B 1 275 ? 57.044 23.043 30.751 1.00 8.35 275 GLN B N 1
ATOM 5276 C CA . GLN B 1 275 ? 58.326 23.650 30.389 1.00 8.45 275 GLN B CA 1
ATOM 5277 C C . GLN B 1 275 ? 58.924 24.364 31.589 1.00 9.17 275 GLN B C 1
ATOM 5278 O O . GLN B 1 275 ? 60.131 24.314 31.823 1.00 10.55 275 GLN B O 1
ATOM 5284 N N . HIS B 1 276 ? 58.086 25.070 32.332 1.00 9.06 276 HIS B N 1
ATOM 5285 C CA . HIS B 1 276 ? 58.575 25.775 33.508 1.00 9.24 276 HIS B CA 1
ATOM 5286 C C . HIS B 1 276 ? 59.144 24.789 34.541 1.00 9.34 276 HIS B C 1
ATOM 5287 O O . HIS B 1 276 ? 60.219 25.020 35.113 1.00 9.90 276 HIS B O 1
ATOM 5294 N N . PHE B 1 277 ? 58.422 23.696 34.771 1.00 9.07 277 PHE B N 1
ATOM 5295 C CA . PHE B 1 277 ? 58.830 22.703 35.757 1.00 8.81 277 PHE B CA 1
ATOM 5296 C C . PHE B 1 277 ? 59.849 21.702 35.235 1.00 10.25 277 PHE B C 1
ATOM 5297 O O . PHE B 1 277 ? 60.348 20.875 35.975 1.00 13.06 277 PHE B O 1
ATOM 5305 N N . GLY B 1 278 ? 60.150 21.765 33.952 1.00 9.54 278 GLY B N 1
ATOM 5306 C CA . GLY B 1 278 ? 61.281 21.026 33.420 1.00 10.07 278 GLY B CA 1
ATOM 5307 C C . GLY B 1 278 ? 61.062 19.543 33.200 1.00 9.91 278 GLY B C 1
ATOM 5308 O O . GLY B 1 278 ? 62.030 18.782 33.336 1.00 11.99 278 GLY B O 1
ATOM 5309 N N . PHE B 1 279 ? 59.848 19.125 32.826 1.00 9.05 279 PHE B N 1
ATOM 5310 C CA . PHE B 1 279 ? 59.617 17.742 32.449 1.00 8.89 279 PHE B CA 1
ATOM 5311 C C . PHE B 1 279 ? 59.081 17.637 31.043 1.00 9.31 279 PHE B C 1
ATOM 5312 O O . PHE B 1 279 ? 58.563 18.607 30.506 1.00 8.92 279 PHE B O 1
ATOM 5320 N N . GLN B 1 280 ? 59.211 16.444 30.466 1.00 8.75 280 GLN B N 1
ATOM 5321 C CA . GLN B 1 280 ? 58.899 16.218 29.065 1.00 8.48 280 GLN B CA 1
ATOM 5322 C C . GLN B 1 280 ? 57.832 15.143 28.900 1.00 8.75 280 GLN B C 1
ATOM 5323 O O . GLN B 1 280 ? 58.131 13.963 28.778 1.00 9.47 280 GLN B O 1
ATOM 5329 N N . PRO B 1 281 ? 56.575 15.560 28.939 1.00 7.81 281 PRO B N 1
ATOM 5330 C CA . PRO B 1 281 ? 55.491 14.584 28.863 1.00 7.56 281 PRO B CA 1
ATOM 5331 C C . PRO B 1 281 ? 55.362 13.940 27.498 1.00 7.11 281 PRO B C 1
ATOM 5332 O O . PRO B 1 281 ? 55.805 14.500 26.511 1.00 8.92 281 PRO B O 1
ATOM 5336 N N . ASP B 1 282 ? 54.754 12.760 27.455 1.00 6.66 282 ASP B N 1
ATOM 5337 C CA . ASP B 1 282 ? 54.480 12.059 26.203 1.00 7.00 282 ASP B CA 1
ATOM 5338 C C . ASP B 1 282 ? 53.305 12.607 25.423 1.00 6.64 282 ASP B C 1
ATOM 5339 O O . ASP B 1 282 ? 53.247 12.439 24.208 1.00 8.01 282 ASP B O 1
ATOM 5344 N N . LEU B 1 283 ? 52.373 13.234 26.137 1.00 8.37 283 LEU B N 1
ATOM 5345 C CA . LEU B 1 283 ? 51.227 13.932 25.560 1.00 8.60 283 LEU B CA 1
ATOM 5346 C C . LEU B 1 283 ? 50.832 15.013 26.542 1.00 7.60 283 LEU B C 1
ATOM 5347 O O . LEU B 1 283 ? 51.131 14.908 27.737 1.00 8.33 283 LEU B O 1
ATOM 5352 N N . PHE B 1 284 ? 50.137 16.033 26.054 1.00 7.06 284 PHE B N 1
ATOM 5353 C CA . PHE B 1 284 ? 49.545 17.004 26.948 1.00 6.98 284 PHE B CA 1
ATOM 5354 C C . PHE B 1 284 ? 48.232 17.523 26.383 1.00 6.95 284 PHE B C 1
ATOM 5355 O O . PHE B 1 284 ? 48.026 17.538 25.183 1.00 8.36 284 PHE B O 1
ATOM 5363 N N . THR B 1 285 ? 47.355 17.920 27.280 1.00 7.84 285 THR B N 1
ATOM 5364 C CA . THR B 1 285 ? 46.019 18.367 26.931 1.00 8.45 285 THR B CA 1
ATOM 5365 C C . THR B 1 285 ? 45.897 19.883 27.097 1.00 8.83 285 THR B C 1
ATOM 5366 O O . THR B 1 285 ? 46.494 20.464 27.993 1.00 9.23 285 THR B O 1
ATOM 5370 N N . ALA B 1 286 ? 45.120 20.502 26.221 1.00 8.09 286 ALA B N 1
ATOM 5371 C CA . ALA B 1 286 ? 44.887 21.939 26.238 1.00 8.71 286 ALA B CA 1
ATOM 5372 C C . ALA B 1 286 ? 43.382 22.197 26.126 1.00 9.25 286 ALA B C 1
ATOM 5373 O O . ALA B 1 286 ? 42.619 21.389 25.562 1.00 10.12 286 ALA B O 1
ATOM 5375 N N . ALA B 1 287 ? 42.968 23.340 26.644 1.00 10.49 287 ALA B N 1
ATOM 5376 C CA . ALA B 1 287 ? 41.560 23.723 26.690 1.00 11.30 287 ALA B CA 1
ATOM 5377 C C . ALA B 1 287 ? 41.435 25.050 25.970 1.00 12.94 287 ALA B C 1
ATOM 5378 O O . ALA B 1 287 ? 42.317 25.399 25.183 1.00 13.65 287 ALA B O 1
ATOM 5380 N N . LYS B 1 288 ? 40.366 25.800 26.247 1.00 12.22 288 LYS B N 1
ATOM 5381 C CA . LYS B 1 288 ? 40.017 26.954 25.429 1.00 13.23 288 LYS B CA 1
ATOM 5382 C C . LYS B 1 288 ? 40.957 28.162 25.603 1.00 12.65 288 LYS B C 1
ATOM 5383 O O . LYS B 1 288 ? 40.827 29.136 24.885 1.00 13.29 288 LYS B O 1
ATOM 5389 N N . GLY B 1 289 ? 41.935 28.097 26.512 1.00 13.50 289 GLY B N 1
ATOM 5390 C CA . GLY B 1 289 ? 43.024 29.067 26.472 1.00 13.04 289 GLY B CA 1
ATOM 5391 C C . GLY B 1 289 ? 43.700 29.144 25.084 1.00 13.13 289 GLY B C 1
ATOM 5392 O O . GLY B 1 289 ? 44.315 30.157 24.693 1.00 13.20 289 GLY B O 1
ATOM 5393 N N . LEU B 1 290 ? 43.582 28.068 24.326 1.00 12.04 290 LEU B N 1
ATOM 5394 C CA . LEU B 1 290 ? 44.071 28.034 22.954 1.00 10.67 290 LEU B CA 1
ATOM 5395 C C . LEU B 1 290 ? 43.463 29.171 22.099 1.00 9.69 290 LEU B C 1
ATOM 5396 O O . LEU B 1 290 ? 44.101 29.659 21.160 1.00 9.35 290 LEU B O 1
ATOM 5401 N N . SER B 1 291 ? 42.238 29.590 22.419 1.00 9.00 291 SER B N 1
ATOM 5402 C CA . SER B 1 291 ? 41.582 30.729 21.753 1.00 8.41 291 SER B CA 1
ATOM 5403 C C . SER B 1 291 ? 41.327 31.926 22.677 1.00 8.45 291 SER B C 1
ATOM 5404 O O . SER B 1 291 ? 40.542 32.802 22.342 1.00 8.83 291 SER B O 1
ATOM 5407 N N . SER B 1 292 ? 41.961 31.924 23.843 1.00 8.34 292 SER B N 1
ATOM 5408 C CA . SER B 1 292 ? 41.645 32.859 24.922 1.00 8.90 292 SER B CA 1
ATOM 5409 C C . SER B 1 292 ? 40.164 32.826 25.257 1.00 8.15 292 SER B C 1
ATOM 5410 O O . SER B 1 292 ? 39.615 33.785 25.778 1.00 9.45 292 SER B O 1
ATOM 5413 N N . GLY B 1 293 ? 39.518 31.687 25.020 1.00 7.87 293 GLY B N 1
ATOM 5414 C CA . GLY B 1 293 ? 38.109 31.526 25.342 1.00 8.43 293 GLY B CA 1
ATOM 5415 C C . GLY B 1 293 ? 37.135 32.169 24.362 1.00 8.79 293 GLY B C 1
ATOM 5416 O O . GLY B 1 293 ? 35.929 32.084 24.546 1.00 9.89 293 GLY B O 1
ATOM 5417 N N . TYR B 1 294 ? 37.635 32.801 23.309 1.00 8.74 294 TYR B N 1
ATOM 5418 C CA . TYR B 1 294 ? 36.740 33.527 22.399 1.00 8.40 294 TYR B CA 1
ATOM 5419 C C . TYR B 1 294 ? 35.820 32.586 21.604 1.00 8.54 294 TYR B C 1
ATOM 5420 O O . TYR B 1 294 ? 34.739 32.990 21.215 1.00 9.29 294 TYR B O 1
ATOM 5429 N N . LEU B 1 295 ? 36.276 31.358 21.356 1.00 8.94 295 LEU B N 1
ATOM 5430 C CA . LEU B 1 295 ? 35.438 30.267 20.827 1.00 7.83 295 LEU B CA 1
ATOM 5431 C C . LEU B 1 295 ? 35.876 28.975 21.505 1.00 8.89 295 LEU B C 1
ATOM 5432 O O . LEU B 1 295 ? 37.031 28.832 21.911 1.00 9.73 295 LEU B O 1
ATOM 5437 N N . PRO B 1 296 ? 34.958 28.020 21.643 1.00 8.46 296 PRO B N 1
ATOM 5438 C CA . PRO B 1 296 ? 35.311 26.768 22.306 1.00 8.89 296 PRO B CA 1
ATOM 5439 C C . PRO B 1 296 ? 36.253 25.932 21.453 1.00 9.48 296 PRO B C 1
ATOM 5440 O O . PRO B 1 296 ? 36.010 25.712 20.279 1.00 10.84 296 PRO B O 1
ATOM 5444 N N . ILE B 1 297 ? 37.325 25.448 22.060 1.00 9.67 297 ILE B N 1
ATOM 5445 C CA . ILE B 1 297 ? 38.271 24.578 21.392 1.00 9.64 297 ILE B CA 1
ATOM 5446 C C . ILE B 1 297 ? 39.127 23.916 22.464 1.00 9.55 297 ILE B C 1
ATOM 5447 O O . ILE B 1 297 ? 39.189 24.387 23.598 1.00 12.56 297 ILE B O 1
ATOM 5452 N N . GLY B 1 298 ? 39.779 22.821 22.103 1.00 7.96 298 GLY B N 1
ATOM 5453 C CA . GLY B 1 298 ? 40.747 22.142 22.950 1.00 8.46 298 GLY B CA 1
ATOM 5454 C C . GLY B 1 298 ? 41.629 21.301 22.051 1.00 8.18 298 GLY B C 1
ATOM 5455 O O . GLY B 1 298 ? 41.385 21.218 20.849 1.00 8.06 298 GLY B O 1
ATOM 5456 N N . ALA B 1 299 ? 42.656 20.680 22.613 1.00 7.76 299 ALA B N 1
ATOM 5457 C CA . ALA B 1 299 ? 43.493 19.799 21.824 1.00 7.52 299 ALA B CA 1
ATOM 5458 C C . ALA B 1 299 ? 44.244 18.816 22.694 1.00 7.21 299 ALA B C 1
ATOM 5459 O O . ALA B 1 299 ? 44.506 19.084 23.870 1.00 7.65 299 ALA B O 1
ATOM 5461 N N . VAL B 1 300 ? 44.598 17.686 22.088 1.00 7.43 300 VAL B N 1
ATOM 5462 C CA . VAL B 1 300 ? 45.597 16.786 22.645 1.00 7.48 300 VAL B CA 1
ATOM 5463 C C . VAL B 1 300 ? 46.822 16.848 21.745 1.00 6.72 300 VAL B C 1
ATOM 5464 O O . VAL B 1 300 ? 46.732 16.588 20.547 1.00 8.18 300 VAL B O 1
ATOM 5468 N N . PHE B 1 301 ? 47.945 17.253 22.333 1.00 7.23 301 PHE B N 1
ATOM 5469 C CA . PHE B 1 301 ? 49.234 17.277 21.656 1.00 7.65 301 PHE B CA 1
ATOM 5470 C C . PHE B 1 301 ? 49.950 15.965 21.932 1.00 7.80 301 PHE B C 1
ATOM 5471 O O . PHE B 1 301 ? 50.139 15.605 23.076 1.00 7.33 301 PHE B O 1
ATOM 5479 N N . VAL B 1 302 ? 50.325 15.254 20.878 1.00 8.19 302 VAL B N 1
ATOM 5480 C CA . VAL B 1 302 ? 50.838 13.895 21.007 1.00 7.88 302 VAL B CA 1
ATOM 5481 C C . VAL B 1 302 ? 52.274 13.796 20.519 1.00 9.08 302 VAL B C 1
ATOM 5482 O O . VAL B 1 302 ? 52.577 14.154 19.373 1.00 10.62 302 VAL B O 1
ATOM 5486 N N . GLY B 1 303 ? 53.153 13.351 21.407 1.00 9.46 303 GLY B N 1
ATOM 5487 C CA . GLY B 1 303 ? 54.564 13.267 21.110 1.00 9.57 303 GLY B CA 1
ATOM 5488 C C . GLY B 1 303 ? 54.893 12.075 20.228 1.00 9.50 303 GLY B C 1
ATOM 5489 O O . GLY B 1 303 ? 54.026 11.268 19.915 1.00 10.27 303 GLY B O 1
ATOM 5490 N N . LYS B 1 304 ? 56.155 11.979 19.820 1.00 11.11 304 LYS B N 1
ATOM 5491 C CA . LYS B 1 304 ? 56.601 10.984 18.843 1.00 11.81 304 LYS B CA 1
ATOM 5492 C C . LYS B 1 304 ? 56.245 9.544 19.222 1.00 10.58 304 LYS B C 1
ATOM 5493 O O . LYS B 1 304 ? 55.673 8.808 18.424 1.00 10.41 304 LYS B O 1
ATOM 5499 N N . ARG B 1 305 ? 56.592 9.139 20.429 1.00 11.09 305 ARG B N 1
ATOM 5500 C CA . ARG B 1 305 ? 56.416 7.764 20.842 1.00 10.55 305 ARG B CA 1
ATOM 5501 C C . ARG B 1 305 ? 54.951 7.364 20.741 1.00 9.93 305 ARG B C 1
ATOM 5502 O O . ARG B 1 305 ? 54.605 6.351 20.136 1.00 10.46 305 ARG B O 1
ATOM 5510 N N . VAL B 1 306 ? 54.073 8.149 21.343 1.00 9.01 306 VAL B N 1
ATOM 5511 C CA . VAL B 1 306 ? 52.683 7.760 21.395 1.00 9.16 306 VAL B CA 1
ATOM 5512 C C . VAL B 1 306 ? 52.013 7.922 20.037 1.00 9.77 306 VAL B C 1
ATOM 5513 O O . VAL B 1 306 ? 51.186 7.097 19.636 1.00 10.50 306 VAL B O 1
ATOM 5517 N N . ALA B 1 307 ? 52.390 8.959 19.301 1.00 9.40 307 ALA B N 1
ATOM 5518 C CA . ALA B 1 307 ? 51.795 9.171 17.987 1.00 11.02 307 ALA B CA 1
ATOM 5519 C C . ALA B 1 307 ? 52.129 7.988 17.075 1.00 11.81 307 ALA B C 1
ATOM 5520 O O . ALA B 1 307 ? 51.268 7.496 16.346 1.00 12.24 307 ALA B O 1
ATOM 5522 N N . GLU B 1 308 ? 53.374 7.524 17.104 1.00 12.16 308 GLU B N 1
ATOM 5523 C CA . GLU B 1 308 ? 53.770 6.446 16.222 1.00 13.17 308 GLU B CA 1
ATOM 5524 C C . GLU B 1 308 ? 53.005 5.163 16.596 1.00 13.44 308 GLU B C 1
ATOM 5525 O O . GLU B 1 308 ? 52.582 4.416 15.715 1.00 14.86 308 GLU B O 1
ATOM 5531 N N . GLY B 1 309 ? 52.768 4.935 17.887 1.00 12.80 309 GLY B N 1
ATOM 5532 C CA . GLY B 1 309 ? 52.003 3.777 18.307 1.00 13.58 309 GLY B CA 1
ATOM 5533 C C . GLY B 1 309 ? 50.547 3.876 17.890 1.00 14.42 309 GLY B C 1
ATOM 5534 O O . GLY B 1 309 ? 49.956 2.931 17.369 1.00 15.78 309 GLY B O 1
ATOM 5535 N N . LEU B 1 310 ? 49.946 5.036 18.108 1.00 13.13 310 LEU B N 1
ATOM 5536 C CA . LEU B 1 310 ? 48.549 5.236 17.722 1.00 13.99 310 LEU B CA 1
ATOM 5537 C C . LEU B 1 310 ? 48.320 5.151 16.215 1.00 16.02 310 LEU B C 1
ATOM 5538 O O . LEU B 1 310 ? 47.307 4.612 15.764 1.00 17.22 310 LEU B O 1
ATOM 5543 N N . ILE B 1 311 ? 49.253 5.674 15.438 1.00 17.02 311 ILE B N 1
ATOM 5544 C CA . ILE B 1 311 ? 49.108 5.650 13.993 1.00 19.52 311 ILE B CA 1
ATOM 5545 C C . ILE B 1 311 ? 49.165 4.209 13.500 1.00 21.14 311 ILE B C 1
ATOM 5546 O O . ILE B 1 311 ? 48.429 3.841 12.589 1.00 22.28 311 ILE B O 1
ATOM 5551 N N . ALA B 1 312 ? 50.007 3.388 14.129 1.00 22.28 312 ALA B N 1
ATOM 5552 C CA . ALA B 1 312 ? 50.079 1.963 13.798 1.00 23.80 312 ALA B CA 1
ATOM 5553 C C . ALA B 1 312 ? 48.764 1.258 14.099 1.00 24.75 312 ALA B C 1
ATOM 5554 O O . ALA B 1 312 ? 48.408 0.298 13.425 1.00 26.59 312 ALA B O 1
ATOM 5556 N N . GLY B 1 313 ? 48.043 1.722 15.113 1.00 24.15 313 GLY B N 1
ATOM 5557 C CA . GLY B 1 313 ? 46.719 1.189 15.405 1.00 25.35 313 GLY B CA 1
ATOM 5558 C C . GLY B 1 313 ? 45.619 1.684 14.469 1.00 25.89 313 GLY B C 1
ATOM 5559 O O . GLY B 1 313 ? 44.718 0.915 14.110 1.00 27.00 313 GLY B O 1
ATOM 5560 N N . GLY B 1 314 ? 45.673 2.964 14.089 1.00 25.77 314 GLY B N 1
ATOM 5561 C CA . GLY B 1 314 ? 44.720 3.537 13.143 1.00 26.12 314 GLY B CA 1
ATOM 5562 C C . GLY B 1 314 ? 43.508 4.239 13.746 1.00 26.41 314 GLY B C 1
ATOM 5563 O O . GLY B 1 314 ? 42.846 5.029 13.066 1.00 26.31 314 GLY B O 1
ATOM 5564 N N . ASP B 1 315 ? 43.236 3.984 15.023 1.00 27.50 315 ASP B N 1
ATOM 5565 C CA . ASP B 1 315 ? 41.986 4.401 15.664 1.00 28.57 315 ASP B CA 1
ATOM 5566 C C . ASP B 1 315 ? 41.757 5.912 15.654 1.00 25.94 315 ASP B C 1
ATOM 5567 O O . ASP B 1 315 ? 40.613 6.370 15.598 1.00 26.67 315 ASP B O 1
ATOM 5572 N N . PHE B 1 316 ? 42.840 6.683 15.711 1.00 22.34 316 PHE B N 1
ATOM 5573 C CA . PHE B 1 316 ? 42.740 8.138 15.834 1.00 20.57 316 PHE B CA 1
ATOM 5574 C C . PHE B 1 316 ? 43.169 8.861 14.557 1.00 21.51 316 PHE B C 1
ATOM 5575 O O . PHE B 1 316 ? 43.240 10.084 14.535 1.00 21.87 316 PHE B O 1
ATOM 5583 N N . ASN B 1 317 ? 43.441 8.116 13.491 1.00 22.83 317 ASN B N 1
ATOM 5584 C CA . ASN B 1 317 ? 43.908 8.736 12.259 1.00 24.66 317 ASN B CA 1
ATOM 5585 C C . ASN B 1 317 ? 42.905 9.717 11.666 1.00 25.20 317 ASN B C 1
ATOM 5586 O O . ASN B 1 317 ? 43.274 10.789 11.186 1.00 24.82 317 ASN B O 1
ATOM 5591 N N . HIS B 1 318 ? 41.633 9.350 11.699 1.00 25.56 318 HIS B N 1
ATOM 5592 C CA . HIS B 1 318 ? 40.587 10.233 11.219 1.00 26.66 318 HIS B CA 1
ATOM 5593 C C . HIS B 1 318 ? 40.653 11.579 11.955 1.00 25.29 318 HIS B C 1
ATOM 5594 O O . HIS B 1 318 ? 40.618 12.642 11.327 1.00 25.01 318 HIS B O 1
ATOM 5601 N N . GLY B 1 319 ? 40.775 11.532 13.279 1.00 23.41 319 GLY B N 1
ATOM 5602 C CA . GLY B 1 319 ? 40.845 12.744 14.073 1.00 22.09 319 GLY B CA 1
ATOM 5603 C C . GLY B 1 319 ? 42.108 13.530 13.792 1.00 21.22 319 GLY B C 1
ATOM 5604 O O . GLY B 1 319 ? 42.072 14.747 13.671 1.00 21.09 319 GLY B O 1
ATOM 5605 N N . PHE B 1 320 ? 43.242 12.845 13.701 1.00 19.93 320 PHE B N 1
ATOM 5606 C CA . PHE B 1 320 ? 44.499 13.533 13.418 1.00 21.43 320 PHE B CA 1
ATOM 5607 C C . PHE B 1 320 ? 44.416 14.286 12.090 1.00 23.59 320 PHE B C 1
ATOM 5608 O O . PHE B 1 320 ? 45.123 15.280 11.896 1.00 25.97 320 PHE B O 1
ATOM 5616 N N . THR B 1 321 ? 43.553 13.827 11.182 1.00 23.59 321 THR B N 1
ATOM 5617 C CA . THR B 1 321 ? 43.463 14.429 9.861 1.00 24.56 321 THR B CA 1
ATOM 5618 C C . THR B 1 321 ? 42.337 15.456 9.763 1.00 24.24 321 THR B C 1
ATOM 5619 O O . THR B 1 321 ? 42.502 16.516 9.153 1.00 26.01 321 THR B O 1
ATOM 5623 N N . TYR B 1 322 ? 41.192 15.143 10.358 1.00 22.93 322 TYR B N 1
ATOM 5624 C CA . TYR B 1 322 ? 39.978 15.910 10.110 1.00 23.54 322 TYR B CA 1
ATOM 5625 C C . TYR B 1 322 ? 39.440 16.692 11.294 1.00 21.88 322 TYR B C 1
ATOM 5626 O O . TYR B 1 322 ? 38.437 17.395 11.150 1.00 23.11 322 TYR B O 1
ATOM 5635 N N . SER B 1 323 ? 40.073 16.569 12.459 1.00 19.31 323 SER B N 1
ATOM 5636 C CA . SER B 1 323 ? 39.582 17.247 13.650 1.00 16.90 323 SER B CA 1
ATOM 5637 C C . SER B 1 323 ? 39.790 18.758 13.558 1.00 16.19 323 SER B C 1
ATOM 5638 O O . SER B 1 323 ? 40.661 19.247 12.831 1.00 17.63 323 SER B O 1
ATOM 5641 N N . GLY B 1 324 ? 38.960 19.491 14.281 1.00 15.15 324 GLY B N 1
ATOM 5642 C CA . GLY B 1 324 ? 39.116 20.926 14.406 1.00 14.40 324 GLY B CA 1
ATOM 5643 C C . GLY B 1 324 ? 38.044 21.675 13.643 1.00 13.57 324 GLY B C 1
ATOM 5644 O O . GLY B 1 324 ? 37.951 21.582 12.421 1.00 16.56 324 GLY B O 1
ATOM 5645 N N . HIS B 1 325 ? 37.219 22.415 14.364 1.00 10.79 325 HIS B N 1
ATOM 5646 C CA . HIS B 1 325 ? 36.194 23.209 13.723 1.00 10.42 325 HIS B CA 1
ATOM 5647 C C . HIS B 1 325 ? 36.896 24.405 13.103 1.00 10.41 325 HIS B C 1
ATOM 5648 O O . HIS B 1 325 ? 37.627 25.124 13.788 1.00 10.28 325 HIS B O 1
ATOM 5655 N N . PRO B 1 326 ? 36.715 24.617 11.799 1.00 10.81 326 PRO B N 1
ATOM 5656 C CA . PRO B 1 326 ? 37.529 25.627 11.106 1.00 10.89 326 PRO B CA 1
ATOM 5657 C C . PRO B 1 326 ? 37.383 27.044 11.634 1.00 10.99 326 PRO B C 1
ATOM 5658 O O . PRO B 1 326 ? 38.341 27.800 11.610 1.00 11.12 326 PRO B O 1
ATOM 5662 N N . VAL B 1 327 ? 36.186 27.422 12.048 1.00 10.37 327 VAL B N 1
ATOM 5663 C CA . VAL B 1 327 ? 35.997 28.761 12.574 1.00 10.19 327 VAL B CA 1
ATOM 5664 C C . VAL B 1 327 ? 36.743 28.936 13.907 1.00 9.85 327 VAL B C 1
ATOM 5665 O O . VAL B 1 327 ? 37.416 29.955 14.133 1.00 10.64 327 VAL B O 1
ATOM 5669 N N . CYS B 1 328 ? 36.606 27.956 14.795 1.00 9.21 328 CYS B N 1
ATOM 5670 C CA . CYS B 1 328 ? 37.304 27.996 16.070 1.00 8.27 328 CYS B CA 1
ATOM 5671 C C . CYS B 1 328 ? 38.811 27.989 15.823 1.00 9.43 328 CYS B C 1
ATOM 5672 O O . CYS B 1 328 ? 39.560 28.689 16.507 1.00 9.97 328 CYS B O 1
ATOM 5675 N N . ALA B 1 329 ? 39.247 27.222 14.828 1.00 10.09 329 ALA B N 1
ATOM 5676 C CA . ALA B 1 329 ? 40.664 27.171 14.478 1.00 9.75 329 ALA B CA 1
ATOM 5677 C C . ALA B 1 329 ? 41.184 28.523 13.999 1.00 10.07 329 ALA B C 1
ATOM 5678 O O . ALA B 1 329 ? 42.282 28.930 14.370 1.00 10.35 329 ALA B O 1
ATOM 5680 N N . ALA B 1 330 ? 40.396 29.224 13.197 1.00 10.15 330 ALA B N 1
ATOM 5681 C CA . ALA B 1 330 ? 40.790 30.552 12.724 1.00 11.03 330 ALA B CA 1
ATOM 5682 C C . ALA B 1 330 ? 40.982 31.529 13.892 1.00 10.88 330 ALA B C 1
ATOM 5683 O O . ALA B 1 330 ? 41.918 32.340 13.912 1.00 10.76 330 ALA B O 1
ATOM 5685 N N . VAL B 1 331 ? 40.105 31.460 14.881 1.00 9.95 331 VAL B N 1
ATOM 5686 C CA . VAL B 1 331 ? 40.236 32.338 16.030 1.00 9.95 331 VAL B CA 1
ATOM 5687 C C . VAL B 1 331 ? 41.419 31.908 16.877 1.00 9.47 331 VAL B C 1
ATOM 5688 O O . VAL B 1 331 ? 42.182 32.757 17.346 1.00 9.95 331 VAL B O 1
ATOM 5692 N N . ALA B 1 332 ? 41.574 30.608 17.112 1.00 9.52 332 ALA B N 1
ATOM 5693 C CA . ALA B 1 332 ? 42.735 30.128 17.865 1.00 9.37 332 ALA B CA 1
ATOM 5694 C C . ALA B 1 332 ? 44.045 30.546 17.190 1.00 9.16 332 ALA B C 1
ATOM 5695 O O . ALA B 1 332 ? 45.008 30.921 17.856 1.00 9.46 332 ALA B O 1
ATOM 5697 N N . HIS B 1 333 ? 44.092 30.487 15.867 1.00 9.33 333 HIS B N 1
ATOM 5698 C CA . HIS B 1 333 ? 45.271 30.927 15.164 1.00 9.96 333 HIS B CA 1
ATOM 5699 C C . HIS B 1 333 ? 45.579 32.402 15.423 1.00 10.11 333 HIS B C 1
ATOM 5700 O O . HIS B 1 333 ? 46.728 32.756 15.687 1.00 10.24 333 HIS B O 1
ATOM 5707 N N . ALA B 1 334 ? 44.559 33.249 15.355 1.00 10.17 334 ALA B N 1
ATOM 5708 C CA . ALA B 1 334 ? 44.740 34.669 15.628 1.00 9.97 334 ALA B CA 1
ATOM 5709 C C . ALA B 1 334 ? 45.245 34.868 17.055 1.00 10.17 334 ALA B C 1
ATOM 5710 O O . ALA B 1 334 ? 46.059 35.744 17.327 1.00 10.66 334 ALA B O 1
ATOM 5712 N N . ASN B 1 335 ? 44.736 34.054 17.968 1.00 9.30 335 ASN B N 1
ATOM 5713 C CA . ASN B 1 335 ? 45.099 34.149 19.384 1.00 8.67 335 ASN B CA 1
ATOM 5714 C C . ASN B 1 335 ? 46.552 33.774 19.615 1.00 9.90 335 ASN B C 1
ATOM 5715 O O . ASN B 1 335 ? 47.319 34.497 20.271 1.00 9.88 335 ASN B O 1
ATOM 5720 N N . VAL B 1 336 ? 46.950 32.642 19.061 1.00 10.41 336 VAL B N 1
ATOM 5721 C CA . VAL B 1 336 ? 48.312 32.159 19.248 1.00 10.27 336 VAL B CA 1
ATOM 5722 C C . VAL B 1 336 ? 49.297 33.100 18.572 1.00 9.18 336 VAL B C 1
ATOM 5723 O O . VAL B 1 336 ? 50.362 33.425 19.139 1.00 9.97 336 VAL B O 1
ATOM 5727 N N . ALA B 1 337 ? 48.927 33.588 17.397 1.00 9.79 337 ALA B N 1
ATOM 5728 C CA . ALA B 1 337 ? 49.746 34.575 16.708 1.00 10.87 337 ALA B CA 1
ATOM 5729 C C . ALA B 1 337 ? 49.942 35.826 17.553 1.00 11.31 337 ALA B C 1
ATOM 5730 O O . ALA B 1 337 ? 51.055 36.371 17.606 1.00 12.39 337 ALA B O 1
ATOM 5732 N N . ALA B 1 338 ? 48.877 36.309 18.189 1.00 11.13 338 ALA B N 1
ATOM 5733 C CA . ALA B 1 338 ? 48.993 37.485 19.049 1.00 11.75 338 ALA B CA 1
ATOM 5734 C C . ALA B 1 338 ? 49.887 37.184 20.240 1.00 10.73 338 ALA B C 1
ATOM 5735 O O . ALA B 1 338 ? 50.773 37.976 20.583 1.00 10.85 338 ALA B O 1
ATOM 5737 N N . LEU B 1 339 ? 49.675 36.052 20.892 1.00 9.98 339 LEU B N 1
ATOM 5738 C CA . LEU B 1 339 ? 50.494 35.687 22.045 1.00 10.29 339 LEU B CA 1
ATOM 5739 C C . LEU B 1 339 ? 51.981 35.665 21.699 1.00 10.99 339 LEU B C 1
ATOM 5740 O O . LEU B 1 339 ? 52.817 36.063 22.512 1.00 11.75 339 LEU B O 1
ATOM 5745 N N . ARG B 1 340 ? 52.317 35.179 20.508 1.00 10.99 340 ARG B N 1
ATOM 5746 C CA . ARG B 1 340 ? 53.714 35.158 20.082 1.00 11.69 340 ARG B CA 1
ATOM 5747 C C . ARG B 1 340 ? 54.187 36.512 19.546 1.00 12.35 340 ARG B C 1
ATOM 5748 O O . ARG B 1 340 ? 55.166 37.087 20.038 1.00 12.68 340 ARG B O 1
ATOM 5756 N N . ASP B 1 341 ? 53.505 37.001 18.521 1.00 12.38 341 ASP B N 1
ATOM 5757 C CA . ASP B 1 341 ? 54.003 38.134 17.745 1.00 13.47 341 ASP B CA 1
ATOM 5758 C C . ASP B 1 341 ? 53.920 39.457 18.494 1.00 13.33 341 ASP B C 1
ATOM 5759 O O . ASP B 1 341 ? 54.709 40.363 18.217 1.00 14.98 341 ASP B O 1
ATOM 5764 N N . GLU B 1 342 ? 52.973 39.571 19.421 1.00 12.48 342 GLU B N 1
ATOM 5765 C CA . GLU B 1 342 ? 52.855 40.776 20.241 1.00 13.24 342 GLU B CA 1
ATOM 5766 C C . GLU B 1 342 ? 53.728 40.665 21.489 1.00 12.55 342 GLU B C 1
ATOM 5767 O O . GLU B 1 342 ? 53.706 41.541 22.343 1.00 13.61 342 GLU B O 1
ATOM 5773 N N . GLY B 1 343 ? 54.483 39.566 21.599 1.00 11.47 343 GLY B N 1
ATOM 5774 C CA . GLY B 1 343 ? 55.435 39.399 22.689 1.00 12.09 343 GLY B CA 1
ATOM 5775 C C . GLY B 1 343 ? 54.822 39.120 24.055 1.00 10.86 343 GLY B C 1
ATOM 5776 O O . GLY B 1 343 ? 55.487 39.276 25.082 1.00 11.19 343 GLY B O 1
ATOM 5777 N N . ILE B 1 344 ? 53.570 38.680 24.087 1.00 10.54 344 ILE B N 1
ATOM 5778 C CA . ILE B 1 344 ? 52.844 38.588 25.348 1.00 9.39 344 ILE B CA 1
ATOM 5779 C C . ILE B 1 344 ? 53.429 37.513 26.261 1.00 9.12 344 ILE B C 1
ATOM 5780 O O . ILE B 1 344 ? 53.641 37.758 27.443 1.00 9.89 344 ILE B O 1
ATOM 5785 N N . VAL B 1 345 ? 53.699 36.324 25.726 1.00 9.14 345 VAL B N 1
ATOM 5786 C CA . VAL B 1 345 ? 54.254 35.254 26.549 1.00 9.75 345 VAL B CA 1
ATOM 5787 C C . VAL B 1 345 ? 55.666 35.607 27.029 1.00 9.65 345 VAL B C 1
ATOM 5788 O O . VAL B 1 345 ? 55.996 35.440 28.206 1.00 10.26 345 VAL B O 1
ATOM 5792 N N . GLN B 1 346 ? 56.496 36.118 26.128 1.00 10.54 346 GLN B N 1
ATOM 5793 C CA . GLN B 1 346 ? 57.850 36.505 26.503 1.00 11.42 346 GLN B CA 1
ATOM 5794 C C . GLN B 1 346 ? 57.834 37.565 27.602 1.00 11.94 346 GLN B C 1
ATOM 5795 O O . GLN B 1 346 ? 58.652 37.528 28.528 1.00 11.65 346 GLN B O 1
ATOM 5801 N N . ARG B 1 347 ? 56.900 38.504 27.508 1.00 10.56 347 ARG B N 1
ATOM 5802 C CA . ARG B 1 347 ? 56.750 39.519 28.544 1.00 10.58 347 ARG B CA 1
ATOM 5803 C C . ARG B 1 347 ? 56.372 38.936 29.903 1.00 10.05 347 ARG B C 1
ATOM 5804 O O . ARG B 1 347 ? 56.811 39.448 30.943 1.00 10.44 347 ARG B O 1
ATOM 5812 N N . VAL B 1 348 ? 55.578 37.872 29.929 1.00 9.07 348 VAL B N 1
ATOM 5813 C CA . VAL B 1 348 ? 55.293 37.247 31.211 1.00 9.26 348 VAL B CA 1
ATOM 5814 C C . VAL B 1 348 ? 56.582 36.704 31.818 1.00 9.10 348 VAL B C 1
ATOM 5815 O O . VAL B 1 348 ? 56.858 36.924 33.010 1.00 10.67 348 VAL B O 1
ATOM 5819 N N . LYS B 1 349 ? 57.380 36.003 31.014 1.00 9.68 349 LYS B N 1
ATOM 5820 C CA . LYS B 1 349 ? 58.597 35.403 31.541 1.00 11.24 349 LYS B CA 1
ATOM 5821 C C . LYS B 1 349 ? 59.596 36.451 32.055 1.00 11.61 349 LYS B C 1
ATOM 5822 O O . LYS B 1 349 ? 60.161 36.300 33.133 1.00 12.81 349 LYS B O 1
ATOM 5828 N N . ASP B 1 350 ? 59.797 37.508 31.278 1.00 12.55 350 ASP B N 1
ATOM 5829 C CA . ASP B 1 350 ? 60.906 38.424 31.482 1.00 14.34 350 ASP B CA 1
ATOM 5830 C C . ASP B 1 350 ? 60.579 39.692 32.261 1.00 14.18 350 ASP B C 1
ATOM 5831 O O . ASP B 1 350 ? 61.479 40.364 32.744 1.00 14.80 350 ASP B O 1
ATOM 5836 N N . ASP B 1 351 ? 59.307 40.045 32.344 1.00 12.54 351 ASP B N 1
ATOM 5837 C CA . ASP B 1 351 ? 58.936 41.390 32.722 1.00 13.15 351 ASP B CA 1
ATOM 5838 C C . ASP B 1 351 ? 57.773 41.402 33.721 1.00 10.95 351 ASP B C 1
ATOM 5839 O O . ASP B 1 351 ? 57.985 41.575 34.924 1.00 11.69 351 ASP B O 1
ATOM 5844 N N . ILE B 1 352 ? 56.546 41.181 33.251 1.00 9.31 352 ILE B N 1
ATOM 5845 C CA . ILE B 1 352 ? 55.380 41.354 34.111 1.00 9.59 352 ILE B CA 1
ATOM 5846 C C . ILE B 1 352 ? 55.245 40.214 35.128 1.00 9.06 352 ILE B C 1
ATOM 5847 O O . ILE B 1 352 ? 54.748 40.442 36.238 1.00 9.67 352 ILE B O 1
ATOM 5852 N N . GLY B 1 353 ? 55.709 39.008 34.777 1.00 8.36 353 GLY B N 1
ATOM 5853 C CA . GLY B 1 353 ? 55.654 37.880 35.702 1.00 9.00 353 GLY B CA 1
ATOM 5854 C C . GLY B 1 353 ? 56.479 38.142 36.947 1.00 8.76 353 GLY B C 1
ATOM 5855 O O . GLY B 1 353 ? 55.963 38.125 38.064 1.00 8.64 353 GLY B O 1
ATOM 5856 N N . PRO B 1 354 ? 57.778 38.436 36.770 1.00 9.32 354 PRO B N 1
ATOM 5857 C CA . PRO B 1 354 ? 58.572 38.680 37.980 1.00 10.12 354 PRO B CA 1
ATOM 5858 C C . PRO B 1 354 ? 58.069 39.884 38.788 1.00 9.40 354 PRO B C 1
ATOM 5859 O O . PRO B 1 354 ? 58.164 39.870 40.008 1.00 9.60 354 PRO B O 1
ATOM 5863 N N . TYR B 1 355 ? 57.528 40.903 38.125 1.00 9.17 355 TYR B N 1
ATOM 5864 C CA . TYR B 1 355 ? 56.977 42.051 38.838 1.00 9.44 355 TYR B CA 1
ATOM 5865 C C . TYR B 1 355 ? 55.751 41.636 39.650 1.00 9.06 355 TYR B C 1
ATOM 5866 O O . TYR B 1 355 ? 55.653 41.903 40.841 1.00 9.68 355 TYR B O 1
ATOM 5875 N N . MET B 1 356 ? 54.819 40.950 39.003 1.00 8.56 356 MET B N 1
ATOM 5876 C CA . MET B 1 356 ? 53.652 40.422 39.710 1.00 8.38 356 MET B CA 1
ATOM 5877 C C . MET B 1 356 ? 54.061 39.584 40.929 1.00 7.59 356 MET B C 1
ATOM 5878 O O . MET B 1 356 ? 53.513 39.720 42.029 1.00 8.42 356 MET B O 1
ATOM 5883 N N . GLN B 1 357 ? 54.984 38.653 40.725 1.00 8.46 357 GLN B N 1
ATOM 5884 C CA . GLN B 1 357 ? 55.329 37.721 41.789 1.00 8.31 357 GLN B CA 1
ATOM 5885 C C . GLN B 1 357 ? 55.931 38.437 42.986 1.00 9.04 357 GLN B C 1
ATOM 5886 O O . GLN B 1 357 ? 55.619 38.123 44.130 1.00 9.63 357 GLN B O 1
ATOM 5892 N N . LYS B 1 358 ? 56.786 39.420 42.722 1.00 9.19 358 LYS B N 1
ATOM 5893 C CA . LYS B 1 358 ? 57.372 40.191 43.812 1.00 9.75 358 LYS B CA 1
ATOM 5894 C C . LYS B 1 358 ? 56.319 41.033 44.539 1.00 10.15 358 LYS B C 1
ATOM 5895 O O . LYS B 1 358 ? 56.269 41.076 45.764 1.00 10.95 358 LYS B O 1
ATOM 5901 N N . ARG B 1 359 ? 55.479 41.709 43.771 1.00 9.77 359 ARG B N 1
ATOM 5902 C CA . ARG B 1 359 ? 54.482 42.602 44.335 1.00 9.33 359 ARG B CA 1
ATOM 5903 C C . ARG B 1 359 ? 53.390 41.855 45.077 1.00 9.07 359 ARG B C 1
ATOM 5904 O O . ARG B 1 359 ? 52.894 42.318 46.115 1.00 9.93 359 ARG B O 1
ATOM 5912 N N . TRP B 1 360 ? 53.024 40.686 44.556 1.00 8.23 360 TRP B N 1
ATOM 5913 C CA . TRP B 1 360 ? 52.091 39.795 45.228 1.00 7.86 360 TRP B CA 1
ATOM 5914 C C . TRP B 1 360 ? 52.631 39.396 46.612 1.00 8.66 360 TRP B C 1
ATOM 5915 O O . TRP B 1 360 ? 51.927 39.473 47.612 1.00 8.33 360 TRP B O 1
ATOM 5926 N N . ARG B 1 361 ? 53.889 38.986 46.669 1.00 9.03 361 ARG B N 1
ATOM 5927 C CA . ARG B 1 361 ? 54.486 38.616 47.949 1.00 9.94 361 ARG B CA 1
ATOM 5928 C C . ARG B 1 361 ? 54.636 39.809 48.898 1.00 11.04 361 ARG B C 1
ATOM 5929 O O . ARG B 1 361 ? 54.426 39.693 50.112 1.00 12.12 361 ARG B O 1
ATOM 5937 N N . GLU B 1 362 ? 54.978 40.962 48.352 1.00 10.20 362 GLU B N 1
ATOM 5938 C CA . GLU B 1 362 ? 55.141 42.166 49.158 1.00 11.88 362 GLU B CA 1
ATOM 5939 C C . GLU B 1 362 ? 53.804 42.588 49.758 1.00 12.21 362 GLU B C 1
ATOM 5940 O O . GLU B 1 362 ? 53.726 43.039 50.894 1.00 13.38 362 GLU B O 1
ATOM 5946 N N . THR B 1 363 ? 52.740 42.434 48.980 1.00 11.41 363 THR B N 1
ATOM 5947 C CA . THR B 1 363 ? 51.426 42.871 49.406 1.00 10.91 363 THR B CA 1
ATOM 5948 C C . THR B 1 363 ? 50.837 41.980 50.505 1.00 10.47 363 THR B C 1
ATOM 5949 O O . THR B 1 363 ? 50.294 42.479 51.483 1.00 11.37 363 THR B O 1
ATOM 5953 N N . PHE B 1 364 ? 50.935 40.662 50.344 1.00 10.23 364 PHE B N 1
ATOM 5954 C CA . PHE B 1 364 ? 50.147 39.761 51.183 1.00 9.50 364 PHE B CA 1
ATOM 5955 C C . PHE B 1 364 ? 50.890 39.118 52.349 1.00 8.95 364 PHE B C 1
ATOM 5956 O O . PHE B 1 364 ? 50.254 38.635 53.279 1.00 10.66 364 PHE B O 1
ATOM 5964 N N . SER B 1 365 ? 52.223 39.139 52.331 1.00 9.37 365 SER B N 1
ATOM 5965 C CA . SER B 1 365 ? 52.970 38.360 53.305 1.00 10.06 365 SER B CA 1
ATOM 5966 C C . SER B 1 365 ? 52.787 38.858 54.736 1.00 11.36 365 SER B C 1
ATOM 5967 O O . SER B 1 365 ? 52.911 38.076 55.676 1.00 12.63 365 SER B O 1
ATOM 5970 N N . ARG B 1 366 ? 52.479 40.141 54.909 1.00 11.26 366 ARG B N 1
ATOM 5971 C CA . ARG B 1 366 ? 52.423 40.713 56.252 1.00 12.36 366 ARG B CA 1
ATOM 5972 C C . ARG B 1 366 ? 51.141 40.385 57.014 1.00 12.60 366 ARG B C 1
ATOM 5973 O O . ARG B 1 366 ? 51.085 40.578 58.218 1.00 14.59 366 ARG B O 1
ATOM 5981 N N . PHE B 1 367 ? 50.113 39.887 56.334 1.00 11.76 367 PHE B N 1
ATOM 5982 C CA . PHE B 1 367 ? 48.823 39.706 56.993 1.00 11.69 367 PHE B CA 1
ATOM 5983 C C . PHE B 1 367 ? 48.829 38.513 57.942 1.00 11.42 367 PHE B C 1
ATOM 5984 O O . PHE B 1 367 ? 49.372 37.453 57.635 1.00 11.28 367 PHE B O 1
ATOM 5992 N N . GLU B 1 368 ? 48.214 38.703 59.106 1.00 12.44 368 GLU B N 1
ATOM 5993 C CA . GLU B 1 368 ? 48.233 37.730 60.188 1.00 12.79 368 GLU B CA 1
ATOM 5994 C C . GLU B 1 368 ? 47.602 36.399 59.786 1.00 10.76 368 GLU B C 1
ATOM 5995 O O . GLU B 1 368 ? 48.027 35.341 60.251 1.00 11.72 368 GLU B O 1
ATOM 6001 N N . HIS B 1 369 ? 46.567 36.450 58.954 1.00 10.47 369 HIS B N 1
ATOM 6002 C CA . HIS B 1 369 ? 45.846 35.235 58.582 1.00 10.30 369 HIS B CA 1
ATOM 6003 C C . HIS B 1 369 ? 46.044 34.821 57.113 1.00 10.18 369 HIS B C 1
ATOM 6004 O O . HIS B 1 369 ? 45.214 34.122 56.542 1.00 11.17 369 HIS B O 1
ATOM 6011 N N . VAL B 1 370 ? 47.165 35.231 56.526 1.00 9.56 370 VAL B N 1
ATOM 6012 C CA . VAL B 1 370 ? 47.528 34.857 55.171 1.00 9.40 370 VAL B CA 1
ATOM 6013 C C . VAL B 1 370 ? 48.856 34.151 55.224 1.00 9.57 370 VAL B C 1
ATOM 6014 O O . VAL B 1 370 ? 49.798 34.645 55.834 1.00 11.25 370 VAL B O 1
ATOM 6018 N N . ASP B 1 371 ? 48.957 33.013 54.545 1.00 8.62 371 ASP B N 1
ATOM 6019 C CA . ASP B 1 371 ? 50.210 32.284 54.511 1.00 8.46 371 ASP B CA 1
ATOM 6020 C C . ASP B 1 371 ? 50.373 31.591 53.157 1.00 7.56 371 ASP B C 1
ATOM 6021 O O . ASP B 1 371 ? 49.473 31.594 52.292 1.00 8.46 371 ASP B O 1
ATOM 6026 N N . ASP B 1 372 ? 51.547 31.002 52.974 1.00 7.84 372 ASP B N 1
ATOM 6027 C CA . ASP B 1 372 ? 51.878 30.257 51.760 1.00 8.21 372 ASP B CA 1
ATOM 6028 C C . ASP B 1 372 ? 51.637 31.119 50.516 1.00 8.29 372 ASP B C 1
ATOM 6029 O O . ASP B 1 372 ? 51.036 30.681 49.524 1.00 8.44 372 ASP B O 1
ATOM 6034 N N . VAL B 1 373 ? 52.119 32.352 50.566 1.00 9.16 373 VAL B N 1
ATOM 6035 C CA . VAL B 1 373 ? 52.018 33.251 49.426 1.00 8.65 373 VAL B CA 1
ATOM 6036 C C . VAL B 1 373 ? 52.932 32.709 48.322 1.00 8.86 373 VAL B C 1
ATOM 6037 O O . VAL B 1 373 ? 54.106 32.392 48.567 1.00 10.89 373 VAL B O 1
ATOM 6041 N N . ARG B 1 374 ? 52.372 32.546 47.126 1.00 7.92 374 ARG B N 1
ATOM 6042 C CA . ARG B 1 374 ? 53.001 31.710 46.100 1.00 7.61 374 ARG B CA 1
ATOM 6043 C C . ARG B 1 374 ? 52.558 32.110 44.706 1.00 7.02 374 ARG B C 1
ATOM 6044 O O . ARG B 1 374 ? 51.598 32.855 44.539 1.00 7.75 374 ARG B O 1
ATOM 6052 N N . GLY B 1 375 ? 53.252 31.590 43.702 1.00 7.09 375 GLY B N 1
ATOM 6053 C CA . GLY B 1 375 ? 52.935 31.872 42.321 1.00 7.04 375 GLY B CA 1
ATOM 6054 C C . GLY B 1 375 ? 54.144 31.882 41.414 1.00 7.95 375 GLY B C 1
ATOM 6055 O O . GLY B 1 375 ? 55.270 31.927 41.869 1.00 9.08 375 GLY B O 1
ATOM 6056 N N . VAL B 1 376 ? 53.868 31.811 40.119 1.00 9.26 376 VAL B N 1
ATOM 6057 C CA . VAL B 1 376 ? 54.869 31.840 39.064 1.00 11.98 376 VAL B CA 1
ATOM 6058 C C . VAL B 1 376 ? 54.222 32.545 37.878 1.00 8.97 376 VAL B C 1
ATOM 6059 O O . VAL B 1 376 ? 53.083 32.254 37.542 1.00 9.85 376 VAL B O 1
ATOM 6063 N N . GLY B 1 377 ? 54.946 33.413 37.185 1.00 8.56 377 GLY B N 1
ATOM 6064 C CA . GLY B 1 377 ? 54.415 34.008 35.975 1.00 7.99 377 GLY B CA 1
ATOM 6065 C C . GLY B 1 377 ? 53.245 34.913 36.290 1.00 7.82 377 GLY B C 1
ATOM 6066 O O . GLY B 1 377 ? 53.394 35.924 36.976 1.00 8.43 377 GLY B O 1
ATOM 6067 N N . MET B 1 378 ? 52.075 34.541 35.787 1.00 6.83 378 MET B N 1
ATOM 6068 C CA . MET B 1 378 ? 50.837 35.267 36.063 1.00 6.92 378 MET B CA 1
ATOM 6069 C C . MET B 1 378 ? 49.761 34.395 36.716 1.00 7.30 378 MET B C 1
ATOM 6070 O O . MET B 1 378 ? 48.568 34.689 36.621 1.00 8.05 378 MET B O 1
ATOM 6075 N N . VAL B 1 379 ? 50.191 33.339 37.399 1.00 6.72 379 VAL B N 1
ATOM 6076 C CA . VAL B 1 379 ? 49.297 32.637 38.318 1.00 6.77 379 VAL B CA 1
ATOM 6077 C C . VAL B 1 379 ? 49.861 32.744 39.722 1.00 7.37 379 VAL B C 1
ATOM 6078 O O . VAL B 1 379 ? 51.054 32.512 39.955 1.00 8.05 379 VAL B O 1
ATOM 6082 N N . GLN B 1 380 ? 49.012 33.137 40.664 1.00 6.75 380 GLN B N 1
ATOM 6083 C CA . GLN B 1 380 ? 49.480 33.361 42.034 1.00 7.56 380 GLN B CA 1
ATOM 6084 C C . GLN B 1 380 ? 48.351 33.138 43.029 1.00 6.89 380 GLN B C 1
ATOM 6085 O O . GLN B 1 380 ? 47.187 33.080 42.651 1.00 7.49 380 GLN B O 1
ATOM 6091 N N . ALA B 1 381 ? 48.703 32.953 44.296 1.00 6.39 381 ALA B N 1
ATOM 6092 C CA . ALA B 1 381 ? 47.735 32.526 45.294 1.00 7.09 381 ALA B CA 1
ATOM 6093 C C . ALA B 1 381 ? 48.266 32.754 46.700 1.00 7.12 381 ALA B C 1
ATOM 6094 O O . ALA B 1 381 ? 49.430 33.092 46.898 1.00 6.62 381 ALA B O 1
ATOM 6096 N N . PHE B 1 382 ? 47.392 32.537 47.670 1.00 7.83 382 PHE B N 1
ATOM 6097 C CA . PHE B 1 382 ? 47.768 32.448 49.078 1.00 6.86 382 PHE B CA 1
ATOM 6098 C C . PHE B 1 382 ? 46.687 31.645 49.767 1.00 7.46 382 PHE B C 1
ATOM 6099 O O . PHE B 1 382 ? 45.678 31.284 49.147 1.00 8.30 382 PHE B O 1
ATOM 6107 N N . THR B 1 383 ? 46.910 31.320 51.036 1.00 7.33 383 THR B N 1
ATOM 6108 C CA . THR B 1 383 ? 45.935 30.564 51.798 1.00 7.32 383 THR B CA 1
ATOM 6109 C C . THR B 1 383 ? 45.573 31.364 53.044 1.00 8.10 383 THR B C 1
ATOM 6110 O O . THR B 1 383 ? 46.452 31.900 53.713 1.00 9.10 383 THR B O 1
ATOM 6114 N N . LEU B 1 384 ? 44.281 31.456 53.327 1.00 8.56 384 LEU B N 1
ATOM 6115 C CA . LEU B 1 384 ? 43.785 32.041 54.567 1.00 9.27 384 LEU B CA 1
ATOM 6116 C C . LEU B 1 384 ? 43.887 30.982 55.645 1.00 9.47 384 LEU B C 1
ATOM 6117 O O . LEU B 1 384 ? 43.417 29.853 55.464 1.00 9.61 384 LEU B O 1
ATOM 6122 N N . VAL B 1 385 ? 44.557 31.327 56.742 1.00 9.28 385 VAL B N 1
ATOM 6123 C CA . VAL B 1 385 ? 44.852 30.370 57.804 1.00 9.94 385 VAL B CA 1
ATOM 6124 C C . VAL B 1 385 ? 44.484 30.937 59.174 1.00 10.00 385 VAL B C 1
ATOM 6125 O O . VAL B 1 385 ? 44.488 32.161 59.391 1.00 10.62 385 VAL B O 1
ATOM 6129 N N . LYS B 1 386 ? 44.170 30.039 60.100 1.00 10.66 386 LYS B N 1
ATOM 6130 C CA . LYS B 1 386 ? 43.858 30.432 61.469 1.00 11.85 386 LYS B CA 1
ATOM 6131 C C . LYS B 1 386 ? 45.096 30.897 62.220 1.00 12.38 386 LYS B C 1
ATOM 6132 O O . LYS B 1 386 ? 45.043 31.880 62.976 1.00 13.54 386 LYS B O 1
ATOM 6138 N N . ASN B 1 387 ? 46.209 30.201 62.023 1.00 11.20 387 ASN B N 1
ATOM 6139 C CA . ASN B 1 387 ? 47.435 30.523 62.755 1.00 11.17 387 ASN B CA 1
ATOM 6140 C C . ASN B 1 387 ? 48.656 30.118 61.934 1.00 10.98 387 ASN B C 1
ATOM 6141 O O . ASN B 1 387 ? 48.895 28.927 61.703 1.00 11.48 387 ASN B O 1
ATOM 6146 N N . LYS B 1 388 ? 49.394 31.119 61.460 1.00 10.64 388 LYS B N 1
ATOM 6147 C CA . LYS B 1 388 ? 50.554 30.899 60.588 1.00 12.30 388 LYS B CA 1
ATOM 6148 C C . LYS B 1 388 ? 51.657 30.108 61.289 1.00 11.94 388 LYS B C 1
ATOM 6149 O O . LYS B 1 388 ? 52.253 29.197 60.701 1.00 11.82 388 LYS B O 1
ATOM 6155 N N . ALA B 1 389 ? 51.953 30.470 62.538 1.00 12.26 389 ALA B N 1
ATOM 6156 C CA . ALA B 1 389 ? 53.025 29.815 63.270 1.00 11.76 389 ALA B CA 1
ATOM 6157 C C . ALA B 1 389 ? 52.791 28.316 63.439 1.00 12.31 389 ALA B C 1
ATOM 6158 O O . ALA B 1 389 ? 53.741 27.528 63.517 1.00 14.08 389 ALA B O 1
ATOM 6160 N N . LYS B 1 390 ? 51.523 27.924 63.489 1.00 11.99 390 LYS B N 1
ATOM 6161 C CA . LYS B 1 390 ? 51.135 26.524 63.707 1.00 12.03 390 LYS B CA 1
ATOM 6162 C C . LYS B 1 390 ? 50.770 25.822 62.396 1.00 11.71 390 LYS B C 1
ATOM 6163 O O . LYS B 1 390 ? 50.468 24.619 62.387 1.00 12.40 390 LYS B O 1
ATOM 6169 N N . ARG B 1 391 ? 50.786 26.576 61.303 1.00 10.78 391 ARG B N 1
ATOM 6170 C CA . ARG B 1 391 ? 50.246 26.105 60.008 1.00 10.03 391 ARG B CA 1
ATOM 6171 C C . ARG B 1 391 ? 48.859 25.516 60.217 1.00 9.97 391 ARG B C 1
ATOM 6172 O O . ARG B 1 391 ? 48.510 24.462 59.673 1.00 11.13 391 ARG B O 1
ATOM 6180 N N . GLU B 1 392 ? 48.051 26.222 60.998 1.00 9.87 392 GLU B N 1
ATOM 6181 C CA . GLU B 1 392 ? 46.728 25.750 61.351 1.00 11.09 392 GLU B CA 1
ATOM 6182 C C . GLU B 1 392 ? 45.670 26.352 60.429 1.00 10.58 392 GLU B C 1
ATOM 6183 O O . GLU B 1 392 ? 45.497 27.575 60.363 1.00 10.22 392 GLU B O 1
ATOM 6189 N N . LEU B 1 393 ? 44.946 25.488 59.729 1.00 10.63 393 LEU B N 1
ATOM 6190 C CA . LEU B 1 393 ? 43.879 25.927 58.832 1.00 10.51 393 LEU B CA 1
ATOM 6191 C C . LEU B 1 393 ? 42.599 26.226 59.604 1.00 12.01 393 LEU B C 1
ATOM 6192 O O . LEU B 1 393 ? 42.419 25.742 60.715 1.00 13.47 393 LEU B O 1
ATOM 6197 N N . PHE B 1 394 ? 41.715 27.022 59.010 1.00 12.21 394 PHE B N 1
ATOM 6198 C CA . PHE B 1 394 ? 40.385 27.216 59.572 1.00 13.76 394 PHE B CA 1
ATOM 6199 C C . PHE B 1 394 ? 39.587 25.915 59.432 1.00 15.51 394 PHE B C 1
ATOM 6200 O O . PHE B 1 394 ? 39.816 25.140 58.498 1.00 15.84 394 PHE B O 1
ATOM 6208 N N . PRO B 1 395 ? 38.643 25.675 60.353 1.00 17.30 395 PRO B 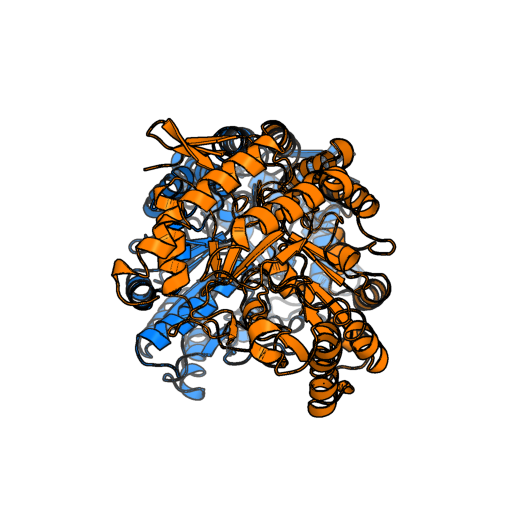N 1
ATOM 6209 C CA . PRO B 1 395 ? 37.748 24.531 60.179 1.00 18.40 395 PRO B CA 1
ATOM 6210 C C . PRO B 1 395 ? 36.772 24.798 59.038 1.00 19.00 395 PRO B C 1
ATOM 6211 O O . PRO B 1 395 ? 36.649 25.939 58.593 1.00 18.31 395 PRO B O 1
ATOM 6215 N N . ASP B 1 396 ? 36.112 23.753 58.562 1.00 19.50 396 ASP B N 1
ATOM 6216 C CA . ASP B 1 396 ? 35.125 23.895 57.503 1.00 20.51 396 ASP B CA 1
ATOM 6217 C C . ASP B 1 396 ? 35.725 24.579 56.275 1.00 18.64 396 ASP B C 1
ATOM 6218 O O . ASP B 1 396 ? 35.107 25.448 55.670 1.00 19.06 396 ASP B O 1
ATOM 6223 N N . PHE B 1 397 ? 36.929 24.146 55.916 1.00 17.09 397 PHE B N 1
ATOM 6224 C CA . PHE B 1 397 ? 37.718 24.691 54.808 1.00 15.65 397 PHE B CA 1
ATOM 6225 C C . PHE B 1 397 ? 36.826 25.092 53.641 1.00 15.79 397 PHE B C 1
ATOM 6226 O O . PHE B 1 397 ? 36.122 24.253 53.060 1.00 17.35 397 PHE B O 1
ATOM 6234 N N . GLY B 1 398 ? 36.857 26.379 53.309 1.00 15.14 398 GLY B N 1
ATOM 6235 C CA . GLY B 1 398 ? 36.011 26.950 52.282 1.00 14.75 398 GLY B CA 1
ATOM 6236 C C . GLY B 1 398 ? 35.129 28.071 52.805 1.00 14.77 398 GLY B C 1
ATOM 6237 O O . GLY B 1 398 ? 34.841 29.036 52.083 1.00 15.26 398 GLY B O 1
ATOM 6238 N N . GLU B 1 399 ? 34.698 27.968 54.057 1.00 15.57 399 GLU B N 1
ATOM 6239 C CA . GLU B 1 399 ? 33.823 28.985 54.612 1.00 16.85 399 GLU B CA 1
ATOM 6240 C C . GLU B 1 399 ? 34.515 30.348 54.719 1.00 15.74 399 GLU B C 1
ATOM 6241 O O . GLU B 1 399 ? 33.937 31.376 54.376 1.00 15.78 399 GLU B O 1
ATOM 6247 N N . ILE B 1 400 ? 35.752 30.352 55.195 1.00 14.05 400 ILE B N 1
ATOM 6248 C CA . ILE B 1 400 ? 36.501 31.597 55.298 1.00 13.86 400 ILE B CA 1
ATOM 6249 C C . ILE B 1 400 ? 36.913 32.141 53.911 1.00 13.29 400 ILE B C 1
ATOM 6250 O O . ILE B 1 400 ? 36.865 33.345 53.678 1.00 13.17 400 ILE B O 1
ATOM 6255 N N . GLY B 1 401 ? 37.263 31.259 52.977 1.00 13.11 401 GLY B N 1
ATOM 6256 C CA . GLY B 1 401 ? 37.561 31.674 51.617 1.00 13.56 401 GLY B CA 1
ATOM 6257 C C . GLY B 1 401 ? 36.373 32.396 51.004 1.00 13.91 401 GLY B C 1
ATOM 6258 O O . GLY B 1 401 ? 36.527 33.408 50.323 1.00 12.87 401 GLY B O 1
ATOM 6259 N N . THR B 1 402 ? 35.174 31.872 51.245 1.00 14.60 402 THR B N 1
ATOM 6260 C CA . THR B 1 402 ? 33.957 32.476 50.713 1.00 16.98 402 THR B CA 1
ATOM 6261 C C . THR B 1 402 ? 33.750 33.879 51.284 1.00 17.17 402 THR B C 1
ATOM 6262 O O . THR B 1 402 ? 33.407 34.805 50.556 1.00 17.02 402 THR B O 1
ATOM 6266 N N . LEU B 1 403 ? 33.994 34.039 52.580 1.00 17.03 403 LEU B N 1
ATOM 6267 C CA . LEU B 1 403 ? 33.874 35.350 53.224 1.00 18.46 403 LEU B CA 1
ATOM 6268 C C . LEU B 1 403 ? 34.805 36.364 52.552 1.00 17.12 403 LEU B C 1
ATOM 6269 O O . LEU B 1 403 ? 34.411 37.499 52.238 1.00 17.65 403 LEU B O 1
ATOM 6274 N N . CYS B 1 404 ? 36.053 35.956 52.341 1.00 15.47 404 CYS B N 1
ATOM 6275 C CA . CYS B 1 404 ? 37.040 36.854 51.766 1.00 14.45 404 CYS B CA 1
ATOM 6276 C C . CYS B 1 404 ? 36.681 37.173 50.317 1.00 14.18 404 CYS B C 1
ATOM 6277 O O . CYS B 1 404 ? 36.750 38.322 49.882 1.00 13.82 404 CYS B O 1
ATOM 6280 N N . ARG B 1 405 ? 36.312 36.148 49.561 1.00 14.69 405 ARG B N 1
ATOM 6281 C CA . ARG B 1 405 ? 35.890 36.341 48.177 1.00 15.12 405 ARG B CA 1
ATOM 6282 C C . ARG B 1 405 ? 34.729 37.342 48.071 1.00 14.79 405 ARG B C 1
ATOM 6283 O O . ARG B 1 405 ? 34.710 38.193 47.175 1.00 15.19 405 ARG B O 1
ATOM 6291 N N . ASP B 1 406 ? 33.750 37.228 48.959 1.00 14.87 406 ASP B N 1
ATOM 6292 C CA . ASP B 1 406 ? 32.626 38.150 48.934 1.00 16.13 406 ASP B CA 1
ATOM 6293 C C . ASP B 1 406 ? 33.086 39.591 49.133 1.00 15.06 406 ASP B C 1
ATOM 6294 O O . ASP B 1 406 ? 32.530 40.515 48.537 1.00 15.16 406 ASP B O 1
ATOM 6299 N N . ILE B 1 407 ? 34.096 39.799 49.968 1.00 14.68 407 ILE B N 1
ATOM 6300 C CA . ILE B 1 407 ? 34.621 41.157 50.142 1.00 14.06 407 ILE B CA 1
ATOM 6301 C C . ILE B 1 407 ? 35.235 41.671 48.825 1.00 13.45 407 ILE B C 1
ATOM 6302 O O . ILE B 1 407 ? 34.960 42.797 48.392 1.00 13.78 407 ILE B O 1
ATOM 6307 N N . PHE B 1 408 ? 36.043 40.841 48.168 1.00 12.44 408 PHE B N 1
ATOM 6308 C CA . PHE B 1 408 ? 36.614 41.213 46.870 1.00 12.21 408 PHE B CA 1
ATOM 6309 C C . PHE B 1 408 ? 35.499 41.613 45.907 1.00 12.60 408 PHE B C 1
ATOM 6310 O O . PHE B 1 408 ? 35.563 42.648 45.251 1.00 12.56 408 PHE B O 1
ATOM 6318 N N . PHE B 1 409 ? 34.481 40.768 45.807 1.00 12.83 409 PHE B N 1
ATOM 6319 C CA . PHE B 1 409 ? 33.412 40.985 44.850 1.00 13.51 409 PHE B CA 1
ATOM 6320 C C . PHE B 1 409 ? 32.676 42.301 45.140 1.00 14.92 409 PHE B C 1
ATOM 6321 O O . PHE B 1 409 ? 32.298 43.019 44.221 1.00 15.70 409 PHE B O 1
ATOM 6329 N N . ARG B 1 410 ? 32.460 42.607 46.412 1.00 14.78 410 ARG B N 1
ATOM 6330 C CA . ARG B 1 410 ? 31.771 43.844 46.778 1.00 17.46 410 ARG B CA 1
ATOM 6331 C C . ARG B 1 410 ? 32.594 45.062 46.361 1.00 16.70 410 ARG B C 1
ATOM 6332 O O . ARG B 1 410 ? 32.054 46.153 46.168 1.00 18.27 410 ARG B O 1
ATOM 6340 N N . ASN B 1 411 ? 33.901 44.859 46.232 1.00 14.58 411 ASN B N 1
ATOM 6341 C CA . ASN B 1 411 ? 34.824 45.897 45.810 1.00 13.27 411 ASN B CA 1
ATOM 6342 C C . ASN B 1 411 ? 35.234 45.793 44.361 1.00 12.50 411 ASN B C 1
ATOM 6343 O O . ASN B 1 411 ? 36.237 46.375 43.950 1.00 13.70 411 ASN B O 1
ATOM 6348 N N . ASN B 1 412 ? 34.428 45.063 43.596 1.00 12.71 412 ASN B N 1
ATOM 6349 C CA . ASN B 1 412 ? 34.573 44.980 42.149 1.00 13.35 412 ASN B CA 1
ATOM 6350 C C . ASN B 1 412 ? 35.915 44.414 41.699 1.00 11.01 412 ASN B C 1
ATOM 6351 O O . ASN B 1 412 ? 36.492 44.838 40.681 1.00 11.75 412 ASN B O 1
ATOM 6356 N N . LEU B 1 413 ? 36.386 43.434 42.464 1.00 10.94 413 LEU B N 1
ATOM 6357 C CA . LEU B 1 413 ? 37.590 42.700 42.145 1.00 10.12 413 LEU B CA 1
ATOM 6358 C C . LEU B 1 413 ? 37.234 41.212 42.069 1.00 10.41 413 LEU B C 1
ATOM 6359 O O . LEU B 1 413 ? 36.701 40.650 43.022 1.00 11.29 413 LEU B O 1
ATOM 6364 N N . ILE B 1 414 ? 37.554 40.582 40.943 1.00 9.87 414 ILE B N 1
ATOM 6365 C CA . ILE B 1 414 ? 37.350 39.153 40.787 1.00 9.79 414 ILE B CA 1
ATOM 6366 C C . ILE B 1 414 ? 38.638 38.398 41.090 1.00 10.70 414 ILE B C 1
ATOM 6367 O O . ILE B 1 414 ? 39.585 38.425 40.309 1.00 10.45 414 ILE B O 1
ATOM 6372 N N . MET B 1 415 ? 38.673 37.761 42.256 1.00 11.84 415 MET B N 1
ATOM 6373 C CA . MET B 1 415 ? 39.610 36.686 42.540 1.00 12.66 415 MET B CA 1
ATOM 6374 C C . MET B 1 415 ? 38.779 35.538 43.101 1.00 15.50 415 MET B C 1
ATOM 6375 O O . MET B 1 415 ? 37.730 35.757 43.700 1.00 19.78 415 MET B O 1
ATOM 6380 N N . ARG B 1 416 ? 39.254 34.320 42.916 1.00 12.84 416 ARG B N 1
ATOM 6381 C CA . ARG B 1 416 ? 38.476 33.123 43.218 1.00 15.74 416 ARG B CA 1
ATOM 6382 C C . ARG B 1 416 ? 38.936 32.487 44.523 1.00 13.54 416 ARG B C 1
ATOM 6383 O O . ARG B 1 416 ? 40.124 32.552 44.860 1.00 13.72 416 ARG B O 1
ATOM 6391 N N . ALA B 1 417 ? 38.003 31.871 45.246 1.00 12.31 417 ALA B N 1
ATOM 6392 C CA . ALA B 1 417 ? 38.352 31.040 46.399 1.00 11.78 417 ALA B CA 1
ATOM 6393 C C . ALA B 1 417 ? 38.228 29.572 46.019 1.00 11.68 417 ALA B C 1
ATOM 6394 O O . ALA B 1 417 ? 37.224 29.152 45.451 1.00 13.69 417 ALA B O 1
ATOM 6396 N N . CYS B 1 418 ? 39.265 28.802 46.331 1.00 10.77 418 CYS B N 1
ATOM 6397 C CA . CYS B 1 418 ? 39.248 27.347 46.182 1.00 10.99 418 CYS B CA 1
ATOM 6398 C C . CYS B 1 418 ? 39.458 26.836 47.595 1.00 10.44 418 CYS B C 1
ATOM 6399 O O . CYS B 1 418 ? 40.570 26.878 48.110 1.00 10.74 418 CYS B O 1
ATOM 6402 N N . GLY B 1 419 ? 38.397 26.406 48.268 1.00 10.74 419 GLY B N 1
ATOM 6403 C CA . GLY B 1 419 ? 38.485 26.247 49.708 1.00 10.90 419 GLY B CA 1
ATOM 6404 C C . GLY B 1 419 ? 38.894 27.579 50.338 1.00 10.72 419 GLY B C 1
ATOM 6405 O O . GLY B 1 419 ? 38.319 28.620 50.020 1.00 11.35 419 GLY B O 1
ATOM 6406 N N . ASP B 1 420 ? 39.892 27.553 51.216 1.00 9.40 420 ASP B N 1
ATOM 6407 C CA . ASP B 1 420 ? 40.403 28.801 51.796 1.00 9.80 420 ASP B CA 1
ATOM 6408 C C . ASP B 1 420 ? 41.631 29.331 51.045 1.00 8.64 420 ASP B C 1
ATOM 6409 O O . ASP B 1 420 ? 42.297 30.274 51.503 1.00 9.27 420 ASP B O 1
ATOM 6414 N N . HIS B 1 421 ? 41.923 28.749 49.882 1.00 7.93 421 HIS B N 1
ATOM 6415 C CA . HIS B 1 421 ? 42.929 29.329 48.997 1.00 8.05 421 HIS B CA 1
ATOM 6416 C C . HIS B 1 421 ? 42.301 30.457 48.196 1.00 9.02 421 HIS B C 1
ATOM 6417 O O . HIS B 1 421 ? 41.215 30.306 47.659 1.00 11.57 421 HIS B O 1
ATOM 6424 N N . ILE B 1 422 ? 43.008 31.570 48.103 1.00 8.11 422 ILE B N 1
ATOM 6425 C CA . ILE B 1 422 ? 42.629 32.663 47.220 1.00 8.47 422 ILE B CA 1
ATOM 6426 C C . ILE B 1 422 ? 43.571 32.663 46.036 1.00 7.71 422 ILE B C 1
ATOM 6427 O O . ILE B 1 422 ? 44.797 32.593 46.203 1.00 8.83 422 ILE B O 1
ATOM 6432 N N . VAL B 1 423 ? 42.991 32.679 44.843 1.00 7.77 423 VAL B N 1
ATOM 6433 C CA . VAL B 1 423 ? 43.738 32.498 43.609 1.00 8.17 423 VAL B CA 1
ATOM 6434 C C . VAL B 1 423 ? 43.475 33.621 42.623 1.00 7.44 423 VAL B C 1
ATOM 6435 O O . VAL B 1 423 ? 42.420 34.266 42.642 1.00 8.00 423 VAL B O 1
ATOM 6439 N N . SER B 1 424 ? 44.467 33.857 41.779 1.00 8.14 424 SER B N 1
ATOM 6440 C CA . SER B 1 424 ? 44.417 34.868 40.736 1.00 7.88 424 SER B CA 1
ATOM 6441 C C . SER B 1 424 ? 45.171 34.426 39.480 1.00 7.81 424 SER B C 1
ATOM 6442 O O . SER B 1 424 ? 46.228 33.790 39.557 1.00 8.48 424 SER B O 1
ATOM 6445 N N . ALA B 1 425 ? 44.603 34.766 38.333 1.00 7.74 425 ALA B N 1
ATOM 6446 C CA . ALA B 1 425 ? 45.195 34.487 37.037 1.00 7.82 425 ALA B CA 1
ATOM 6447 C C . ALA B 1 425 ? 44.639 35.523 36.054 1.00 7.16 425 ALA B C 1
ATOM 6448 O O . ALA B 1 425 ? 43.774 35.222 35.245 1.00 7.40 425 ALA B O 1
ATOM 6450 N N . PRO B 1 426 ? 45.152 36.758 36.115 1.00 7.92 426 PRO B N 1
ATOM 6451 C CA . PRO B 1 426 ? 44.586 37.803 35.262 1.00 7.66 426 PRO B CA 1
ATOM 6452 C C . PRO B 1 426 ? 45.043 37.664 33.801 1.00 7.53 426 PRO B C 1
ATOM 6453 O O . PRO B 1 426 ? 45.967 36.920 33.500 1.00 7.99 426 PRO B O 1
ATOM 6457 N N . PRO B 1 427 ? 44.446 38.435 32.893 1.00 8.09 427 PRO B N 1
ATOM 6458 C CA . PRO B 1 427 ? 44.961 38.426 31.523 1.00 7.35 427 PRO B CA 1
ATOM 6459 C C . PRO B 1 427 ? 46.452 38.761 31.486 1.00 7.11 427 PRO B C 1
ATOM 6460 O O . PRO B 1 427 ? 46.929 39.592 32.261 1.00 8.95 427 PRO B O 1
ATOM 6464 N N . LEU B 1 428 ? 47.191 38.107 30.604 1.00 7.71 428 LEU B N 1
ATOM 6465 C CA . LEU B 1 428 ? 48.646 38.226 30.568 1.00 7.64 428 LEU B CA 1
ATOM 6466 C C . LEU B 1 428 ? 4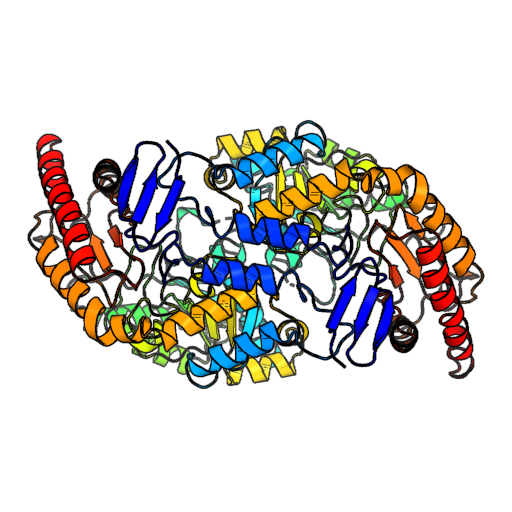9.137 39.610 30.149 1.00 8.42 428 LEU B C 1
ATOM 6467 O O . LEU B 1 428 ? 50.293 39.939 30.391 1.00 9.14 428 LEU B O 1
ATOM 6472 N N . VAL B 1 429 ? 48.258 40.377 29.506 1.00 8.17 429 VAL B N 1
ATOM 6473 C CA . VAL B 1 429 ? 48.544 41.731 29.023 1.00 8.21 429 VAL B CA 1
ATOM 6474 C C . VAL B 1 429 ? 48.484 42.808 30.108 1.00 8.84 429 VAL B C 1
ATOM 6475 O O . VAL B 1 429 ? 48.788 43.977 29.828 1.00 9.82 429 VAL B O 1
ATOM 6479 N N . MET B 1 430 ? 48.120 42.433 31.329 1.00 9.33 430 MET B N 1
ATOM 6480 C CA . MET B 1 430 ? 48.068 43.380 32.453 1.00 8.69 430 MET B CA 1
ATOM 6481 C C . MET B 1 430 ? 49.364 44.192 32.534 1.00 9.16 430 MET B C 1
ATOM 6482 O O . MET B 1 430 ? 50.463 43.629 32.459 1.00 9.72 430 MET B O 1
ATOM 6487 N N . THR B 1 431 ? 49.227 45.509 32.685 1.00 9.36 431 THR B N 1
ATOM 6488 C CA . THR B 1 431 ? 50.385 46.391 32.850 1.00 8.30 431 THR B CA 1
ATOM 6489 C C . THR B 1 431 ? 50.806 46.445 34.327 1.00 8.76 431 THR B C 1
ATOM 6490 O O . THR B 1 431 ? 50.052 46.049 35.212 1.00 9.23 431 THR B O 1
ATOM 6494 N N . ARG B 1 432 ? 51.984 47.009 34.601 1.00 8.60 432 ARG B N 1
ATOM 6495 C CA . ARG B 1 432 ? 52.392 47.152 36.000 1.00 8.38 432 ARG B CA 1
ATOM 6496 C C . ARG B 1 432 ? 51.403 48.015 36.779 1.00 7.85 432 ARG B C 1
ATOM 6497 O O . ARG B 1 432 ? 51.144 47.746 37.952 1.00 8.83 432 ARG B O 1
ATOM 6505 N N . ALA B 1 433 ? 50.852 49.046 36.136 1.00 7.97 433 ALA B N 1
ATOM 6506 C CA . ALA B 1 433 ? 49.892 49.916 36.812 1.00 8.38 433 ALA B CA 1
ATOM 6507 C C . ALA B 1 433 ? 48.632 49.143 37.178 1.00 8.23 433 ALA B C 1
ATOM 6508 O O . ALA B 1 433 ? 48.051 49.340 38.241 1.00 9.41 433 ALA B O 1
ATOM 6510 N N . GLU B 1 434 ? 48.207 48.266 36.278 1.00 7.65 434 GLU B N 1
ATOM 6511 C CA . GLU B 1 434 ? 47.051 47.431 36.538 1.00 8.23 434 GLU B CA 1
ATOM 6512 C C . GLU B 1 434 ? 47.330 46.390 37.638 1.00 8.10 434 GLU B C 1
ATOM 6513 O O . GLU B 1 434 ? 46.468 46.140 38.463 1.00 9.23 434 GLU B O 1
ATOM 6519 N N . VAL B 1 435 ? 48.527 45.806 37.662 1.00 8.62 435 VAL B N 1
ATOM 6520 C CA . VAL B 1 435 ? 48.927 44.931 38.762 1.00 8.70 435 VAL B CA 1
ATOM 6521 C C . VAL B 1 435 ? 48.803 45.692 40.072 1.00 8.07 435 VAL B C 1
ATOM 6522 O O . VAL B 1 435 ? 48.199 45.219 41.038 1.00 9.20 435 VAL B O 1
ATOM 6526 N N . ASP B 1 436 ? 49.378 46.889 40.123 1.00 9.00 436 ASP B N 1
ATOM 6527 C CA . ASP B 1 436 ? 49.354 47.629 41.365 1.00 8.86 436 ASP B CA 1
ATOM 6528 C C . ASP B 1 436 ? 47.957 48.112 41.755 1.00 9.43 436 ASP B C 1
ATOM 6529 O O . ASP B 1 436 ? 47.628 48.115 42.944 1.00 10.45 436 ASP B O 1
ATOM 6534 N N . GLU B 1 437 ? 47.122 48.453 40.771 1.00 9.42 437 GLU B N 1
ATOM 6535 C CA . GLU B 1 437 ? 45.719 48.786 41.031 1.00 9.74 437 GLU B CA 1
ATOM 6536 C C . GLU B 1 437 ? 44.972 47.600 41.657 1.00 10.42 437 GLU B C 1
ATOM 6537 O O . GLU B 1 437 ? 44.280 47.739 42.671 1.00 11.04 437 GLU B O 1
ATOM 6543 N N . MET B 1 438 ? 45.139 46.430 41.048 1.00 9.33 438 MET B N 1
ATOM 6544 C CA . MET B 1 438 ? 44.523 45.215 41.559 1.00 9.78 438 MET B CA 1
ATOM 6545 C C . MET B 1 438 ? 44.983 44.925 42.987 1.00 10.12 438 MET B C 1
ATOM 6546 O O . MET B 1 438 ? 44.166 44.610 43.865 1.00 10.32 438 MET B O 1
ATOM 6551 N N . LEU B 1 439 ? 46.293 45.013 43.217 1.00 9.06 439 LEU B N 1
ATOM 6552 C CA . LEU B 1 439 ? 46.832 44.704 44.533 1.00 9.74 439 LEU B CA 1
ATOM 6553 C C . LEU B 1 439 ? 46.365 45.686 45.591 1.00 10.29 439 LEU B C 1
ATOM 6554 O O . LEU B 1 439 ? 46.171 45.310 46.729 1.00 10.48 439 LEU B O 1
ATOM 6559 N N . ALA B 1 440 ? 46.202 46.953 45.225 1.00 9.96 440 ALA B N 1
ATOM 6560 C CA . ALA B 1 440 ? 45.750 47.937 46.197 1.00 11.24 440 ALA B CA 1
ATOM 6561 C C . ALA B 1 440 ? 44.312 47.665 46.612 1.00 11.36 440 ALA B C 1
ATOM 6562 O O . ALA B 1 440 ? 43.961 47.804 47.784 1.00 12.37 440 ALA B O 1
ATOM 6564 N N . VAL B 1 441 ? 43.467 47.275 45.660 1.00 10.96 441 VAL B N 1
ATOM 6565 C CA . VAL B 1 441 ? 42.105 46.889 46.027 1.00 10.85 441 VAL B CA 1
ATOM 6566 C C . VAL B 1 441 ? 42.147 45.655 46.923 1.00 10.38 441 VAL B C 1
ATOM 6567 O O . VAL B 1 441 ? 41.501 45.602 47.963 1.00 11.53 441 VAL B O 1
ATOM 6571 N N . ALA B 1 442 ? 42.929 44.656 46.530 1.00 9.56 442 ALA B N 1
ATOM 6572 C CA . ALA B 1 442 ? 42.997 43.419 47.308 1.00 10.14 442 ALA B CA 1
ATOM 6573 C C . ALA B 1 442 ? 43.510 43.684 48.728 1.00 10.56 442 ALA B C 1
ATOM 6574 O O . ALA B 1 442 ? 43.020 43.102 49.693 1.00 11.44 442 ALA B O 1
ATOM 6576 N N . GLU B 1 443 ? 44.509 44.550 48.842 1.00 11.26 443 GLU B N 1
ATOM 6577 C CA . GLU B 1 443 ? 45.075 44.887 50.133 1.00 12.65 443 GLU B CA 1
ATOM 6578 C C . GLU B 1 443 ? 44.011 45.503 51.052 1.00 12.84 443 GLU B C 1
ATOM 6579 O O . GLU B 1 443 ? 43.875 45.110 52.219 1.00 12.87 443 GLU B O 1
ATOM 6585 N N . ARG B 1 444 ? 43.236 46.442 50.518 1.00 13.33 444 ARG B N 1
ATOM 6586 C CA . ARG B 1 444 ? 42.151 47.067 51.276 1.00 15.52 444 ARG B CA 1
ATOM 6587 C C . ARG B 1 444 ? 41.129 46.014 51.703 1.00 14.51 444 ARG B C 1
ATOM 6588 O O . ARG B 1 444 ? 40.635 46.024 52.827 1.00 15.62 444 ARG B O 1
ATOM 6596 N N . CYS B 1 445 ? 40.834 45.077 50.812 1.00 14.36 445 CYS B N 1
ATOM 6597 C CA . CYS B 1 445 ? 39.911 44.002 51.133 1.00 14.07 445 CYS B CA 1
ATOM 6598 C C . CYS B 1 445 ? 40.443 43.100 52.237 1.00 13.70 445 CYS B C 1
ATOM 6599 O O . CYS B 1 445 ? 39.690 42.677 53.105 1.00 13.92 445 CYS B O 1
ATOM 6602 N N . LEU B 1 446 ? 41.734 42.791 52.216 1.00 13.56 446 LEU B N 1
ATOM 6603 C CA A LEU B 1 446 ? 42.303 41.967 53.272 0.49 13.71 446 LEU B CA 1
ATOM 6604 C CA B LEU B 1 446 ? 42.318 41.966 53.268 0.51 13.50 446 LEU B CA 1
ATOM 6605 C C . LEU B 1 446 ? 42.327 42.679 54.623 1.00 14.27 446 LEU B C 1
ATOM 6606 O O . LEU B 1 446 ? 42.168 42.041 55.661 1.00 14.59 446 LEU B O 1
ATOM 6615 N N . GLU B 1 447 ? 42.504 43.996 54.617 1.00 15.04 447 GLU B N 1
ATOM 6616 C CA . GLU B 1 447 ? 42.427 44.746 55.874 1.00 15.39 447 GLU B CA 1
ATOM 6617 C C . GLU B 1 447 ? 41.020 44.602 56.452 1.00 16.24 447 GLU B C 1
ATOM 6618 O O . GLU B 1 447 ? 40.849 44.418 57.659 1.00 17.42 447 GLU B O 1
ATOM 6624 N N . GLU B 1 448 ? 40.007 44.701 55.591 1.00 17.15 448 GLU B N 1
ATOM 6625 C CA . GLU B 1 448 ? 38.633 44.511 56.039 1.00 17.69 448 GLU B CA 1
ATOM 6626 C C . GLU B 1 448 ? 38.409 43.075 56.515 1.00 17.54 448 GLU B C 1
ATOM 6627 O O . GLU B 1 448 ? 37.745 42.838 57.517 1.00 18.13 448 GLU B O 1
ATOM 6633 N N . PHE B 1 449 ? 38.963 42.116 55.786 1.00 16.47 449 PHE B N 1
ATOM 6634 C CA . PHE B 1 449 ? 38.862 40.720 56.170 1.00 16.35 449 PHE B CA 1
ATOM 6635 C C . PHE B 1 449 ? 39.402 40.502 57.580 1.00 17.12 449 PHE B C 1
ATOM 6636 O O . PHE B 1 449 ? 38.748 39.875 58.420 1.00 18.03 449 PHE B O 1
ATOM 6644 N N . GLU B 1 450 ? 40.597 41.020 57.849 1.00 17.21 450 GLU B N 1
ATOM 6645 C CA . GLU B 1 450 ? 41.200 40.852 59.166 1.00 17.58 450 GLU B CA 1
ATOM 6646 C C . GLU B 1 450 ? 40.322 41.485 60.251 1.00 18.88 450 GLU B C 1
ATOM 6647 O O . GLU B 1 450 ? 40.119 40.906 61.310 1.00 19.60 450 GLU B O 1
ATOM 6653 N N . GLN B 1 451 ? 39.783 42.663 59.972 1.00 20.47 451 GLN B N 1
ATOM 6654 C CA . GLN B 1 451 ? 38.908 43.346 60.920 1.00 23.34 451 GLN B CA 1
ATOM 6655 C C . GLN B 1 451 ? 37.632 42.533 61.190 1.00 22.70 451 GLN B C 1
ATOM 6656 O O . GLN B 1 451 ? 37.188 42.410 62.337 1.00 22.78 451 GLN B O 1
ATOM 6662 N N . THR B 1 452 ? 37.055 41.980 60.130 1.00 22.60 452 THR B N 1
ATOM 6663 C CA . THR B 1 452 ? 35.841 41.171 60.231 1.00 23.67 452 THR B CA 1
ATOM 6664 C C . THR B 1 452 ? 36.066 39.892 61.045 1.00 23.84 452 THR B C 1
ATOM 6665 O O . THR B 1 452 ? 35.229 39.505 61.859 1.00 24.23 452 THR B O 1
ATOM 6669 N N A LEU B 1 453 ? 37.204 39.248 60.811 0.06 24.83 453 LEU B N 1
ATOM 6670 N N B LEU B 1 453 ? 37.185 39.221 60.813 0.94 23.26 453 LEU B N 1
ATOM 6671 C CA A LEU B 1 453 ? 37.588 38.066 61.570 0.06 25.88 453 LEU B CA 1
ATOM 6672 C CA B LEU B 1 453 ? 37.542 38.057 61.612 0.94 24.08 453 LEU B CA 1
ATOM 6673 C C A LEU B 1 453 ? 37.597 38.377 63.059 0.06 26.63 453 LEU B C 1
ATOM 6674 C C B LEU B 1 453 ? 37.563 38.390 63.083 0.94 26.08 453 LEU B C 1
ATOM 6675 O O A LEU B 1 453 ? 37.017 37.646 63.862 0.06 26.65 453 LEU B O 1
ATOM 6676 O O B LEU B 1 453 ? 36.996 37.664 63.907 0.94 26.31 453 LEU B O 1
ATOM 6685 N N . LYS B 1 454 ? 38.263 39.469 63.419 1.00 27.34 454 LYS B N 1
ATOM 6686 C CA . LYS B 1 454 ? 38.355 39.889 64.807 1.00 30.45 454 LYS B CA 1
ATOM 6687 C C . LYS B 1 454 ? 36.955 40.142 65.345 1.00 30.85 454 LYS B C 1
ATOM 6688 O O . LYS B 1 454 ? 36.594 39.645 66.410 1.00 31.65 454 LYS B O 1
ATOM 6694 N N . ALA B 1 455 ? 36.159 40.902 64.600 1.00 30.83 455 ALA B N 1
ATOM 6695 C CA . ALA B 1 455 ? 34.819 41.273 65.056 1.00 31.36 455 ALA B CA 1
ATOM 6696 C C . ALA B 1 455 ? 33.946 40.044 65.312 1.00 31.57 455 ALA B C 1
ATOM 6697 O O . ALA B 1 455 ? 33.098 40.040 66.214 1.00 31.92 455 ALA B O 1
ATOM 6699 N N . ARG B 1 456 ? 34.150 39.001 64.514 1.00 31.54 456 ARG B N 1
ATOM 6700 C CA . ARG B 1 456 ? 33.312 37.812 64.595 1.00 31.52 456 ARG B CA 1
ATOM 6701 C C . ARG B 1 456 ? 33.845 36.776 65.580 1.00 30.87 456 ARG B C 1
ATOM 6702 O O . ARG B 1 456 ? 33.246 35.715 65.748 1.00 31.68 456 ARG B O 1
ATOM 6710 N N . GLY B 1 457 ? 34.964 37.087 66.227 1.00 29.53 457 GLY B N 1
ATOM 6711 C CA . GLY B 1 457 ? 35.565 36.184 67.196 1.00 28.76 457 GLY B CA 1
ATOM 6712 C C . GLY B 1 457 ? 36.271 34.992 66.573 1.00 28.15 457 GLY B C 1
ATOM 6713 O O . GLY B 1 457 ? 36.430 33.950 67.220 1.00 28.36 457 GLY B O 1
ATOM 6714 N N . LEU B 1 458 ? 36.716 35.142 65.327 1.00 26.79 458 LEU B N 1
ATOM 6715 C CA . LEU B 1 458 ? 37.280 34.020 64.580 1.00 26.01 458 LEU B CA 1
ATOM 6716 C C . LEU B 1 458 ? 38.790 34.130 64.369 1.00 25.05 458 LEU B C 1
ATOM 6717 O O . LEU B 1 458 ? 39.409 33.216 63.798 1.00 24.48 458 LEU B O 1
ATOM 6722 N N . ALA B 1 459 ? 39.389 35.231 64.820 1.00 25.05 459 ALA B N 1
ATOM 6723 C CA . ALA B 1 459 ? 40.813 35.474 64.562 1.00 25.13 459 ALA B CA 1
ATOM 6724 C C . ALA B 1 459 ? 41.716 34.640 65.458 1.00 25.35 459 ALA B C 1
ATOM 6725 O O . ALA B 1 459 ? 42.893 34.418 65.118 1.00 25.26 459 ALA B O 1
#

GO terms:
  GO:0042802 identical protein binding (F, IPI)

Solvent-accessible surface area: 30018 Å² total; per-residue (Å²): 118,62,8,77,107,16,91,25,2,27,0,42,6,67,122,57,54,96,0,11,0,0,5,0,15,99,19,7,0,1,5,0,13,33,45,111,69,0,0,75,7,0,60,128,24,5,58,110,14,16,21,38,16,61,22,4,190,44,41,5,75,9,7,77,92,0,29,68,11,3,40,114,11,13,28,103,39,14,113,107,12,30,9,16,34,15,12,21,18,0,4,0,6,0,0,52,0,0,41,75,16,19,50,48,75,58,104,78,118,7,53,20,0,0,0,4,104,32,1,62,5,10,52,5,3,0,0,7,0,0,1,4,16,184,156,48,55,132,41,55,6,79,25,21,17,16,7,56,12,2,23,69,8,116,49,0,158,151,42,72,66,77,96,0,0,44,56,0,0,109,49,0,32,106,51,0,102,130,46,19,24,96,102,0,0,0,0,0,0,3,1,4,2,1,40,4,0,0,6,41,7,15,81,41,0,1,67,19,0,31,102,0,0,95,123,31,95,3,10,0,0,0,3,1,47,17,3,4,2,0,0,7,4,44,39,0,0,5,66,81,27,54,5,140,8,12,0,0,1,1,12,65,7,0,0,0,1,2,0,5,2,0,0,0,2,0,7,165,170,0,5,127,6,0,58,80,24,32,97,20,54,115,10,24,46,65,19,20,25,10,0,0,1,14,0,0,42,22,0,0,23,6,0,94,100,101,29,10,6,100,65,0,95,93,50,0,0,71,47,0,20,119,56,0,84,98,10,0,56,143,7,104,0,0,32,42,29,17,8,20,9,0,3,0,0,0,0,0,0,70,48,66,102,148,68,71,35,10,99,99,82,17,114,15,0,60,26,0,74,49,2,0,37,163,44,36,0,10,0,88,26,14,30,0,4,0,0,0,0,0,0,0,44,0,60,114,78,36,0,44,66,0,1,57,20,0,64,133,1,0,80,70,0,12,125,27,0,122,88,147,66,74,53,128,61,7,64,111,18,88,25,1,30,0,44,4,67,106,57,58,82,0,8,0,0,7,0,14,114,16,7,0,1,5,0,12,33,44,116,72,0,0,70,6,0,60,107,23,5,57,105,15,14,27,38,17,48,16,4,140,44,41,7,76,8,8,79,93,0,32,68,10,3,54,112,11,12,35,105,33,24,103,98,21,30,9,16,33,16,12,21,18,0,3,2,8,0,0,62,0,0,33,71,9,2,52,47,79,57,86,73,110,4,37,19,0,0,0,5,105,34,1,60,4,9,52,4,2,0,0,7,0,0,1,3,24,184,158,48,64,89,58,10,73,25,20,16,16,7,58,12,2,18,65,6,121,42,0,160,152,42,72,65,76,95,0,0,49,44,0,0,101,54,0,27,93,51,0,111,130,40,28,24,107,116,0,0,0,0,0,0,2,1,4,1,1,18,5,0,0,6,41,8,14,83,42,0,1,66,24,0,38,114,0,0,97,128,37,60,2,0,0,0,0,3,1,44,17,3,4,2,0,0,7,4,38,38,0,0,4,62,78,28,54,4,143,8,17,0,0,1,1,12,62,8,0,0,0,1,1,0,6,2,0,0,0,4,0,7,137,101,0,6,97,7,0,65,81,26,32,92,9,59,113,10,32,54,61,20,21,25,11,0,1,1,14,0,0,40,24,0,0,22,5,0,91,101,102,28,10,6,102,67,0,104,93,52,0,0,73,46,0,21,117,51,0,85,95,10,0,56,143,7,104,0,0,32,43,30,18,8,27,8,0,2,0,0,0,0,0,0,71,48,64,102,146,74,71,40,11,101,97,82,17,116,16,0,61,29,0,56,55,2,0,48,162,41,34,0,9,0,91,20,10,28,0,4,0,0,0,0,0,0,0,45,0,62,117,76,36,0,43,55,0,1,57,21,0,64,134,1,0,81,64,0,11,120,25,0,123,89,148,68,74,54

Foldseek 3Di:
DAWDAWFFQWTAGPVGDIFGEQCLVVLFLQQTGDPVVLVVLLVVCVVPPQDDDVVDVAEDVLLVLLLVLVCVQDDPFQSFKFKDQFQLVQQVVVLVLLQLLCVLVVLNLARAEEEEALAARDDDLQRLQQYRDPVSAVHPDPRYYYAYDQQCLPPVPPHDLLRSLLVRLCSVVVVCVVVPLSNHRAYEGACAGDLSFRRHHRLNNQVNNQVSCVVSVYFYEYEQANQACQQQLRNGSCVVSPDDGQKYKYGCSLLSVPGGMIMIGGGNVSVVSVVSVPPCVCSSRYPDRSSSSSSSSVNSCCSPVVCLSNCLNPPVFVLLLVVQCVQFVPAQQWAPWDDGRQKTKIFGALGPVVSHRDPPQQPLLVVLQVLCVVLSYDWHGSRRMTIGHTHSPQDSVNSVVNSVSSSVSSVVSSVVCVVVVND/DAWDAWFFQWTAGPVRDTFGEQCLVPLFLQQTPDPVVLVVLLVVCVVPPQDDDVVDVAEDVLQVLLLVLVCVQDDPFLNFKFKDQFQLVQLVVVLVLLQLLCVLVVLNLARAEEEEALAARDDDLQRLCQYRDPVSPPPDPRYYYAYDQQCLPPVPPHDLLRSLLVRLCSVVVVCVVVPLSNHRAYEGACQRDLSFRRHHRLNHPVSNQVSCVVSVHFYEYEQANQACQQQLRNGSCVVSPDDGQKYKYGLSLLSVPGGMIMIRGGDSSVVSVVSVVPCVCSSGYHDRSSSSSSSSVNSCCSVVVCLSNCLNPPVFVLLLVVQCVLFVPAQQWAPWDGGRQKTKIFGALGHVVSHRDPPFQPLLVVLQVLCVVLSYDWDGSRRMTIGHTHSSQDSVNSVVNSVSSSVSSVVSVVVCVVVVND